Protein AF-0000000071429268 (afdb_homodimer)

Nearest PDB structures (foldseek):
  6vm6-assembly4_D  TM=2.606E-01  e=3.470E-01  Acinetobacter sp. ATCC 27244
  6wam-assembly6_F  TM=2.176E-01  e=3.273E-01  Acinetobacter baumannii
  6yfl-assembly1_AB  TM=3.276E-01  e=3.011E+00  Leviviridae sp.
  6wan-assembly6_F  TM=2.408E-01  e=6.597E-01  Acinetobacter baumannii
  8ieq-assembly1_C  TM=3.508E-01  e=5.093E+00  Homo sapiens

Foldseek 3Di:
DDCPDDDDPQPPVNVVVPPPPPPPPPDPVNDPPQDDQLLVFLQQLLVQQVVQPFDDDSDLVVQLVQQFVDLLDQCRLLLNDPVRSPGHHRTDDDDQPDKTKTWHWDWDWDDDDPDIDTDIDIDIDIGTPVVSSVVSRVSSSVCSNLVNQQVQLVVVLVVCQVPADQQEKEKEKEKDPWDWFWALDDDPCCVVVPLTQTKTKMWIWMGHPVGIAIEIEIESDPQAQQCVVLGVVVVVVVVCVVGDDNHAEYEYEFADDQRHALFQLNLQCQLAVVVVVRHQKYKYFHHRPSPGDFLRVVVVVVLSVVSVVCNNVRGGGRGSVSSQVVCCVPPDRYHYHYGYPVSSVVSVVQDDPDGDGDPPSNQWGMWMYRHHQKIKTFNGADPPPDPDDDDGGDIDIDGTPRPDDPDPPPPPPPPPCDDPPPPDCPPPPPPPPPDPPPSDGPPPDPPVD/DDCPDDDPPQPPVNVVVPPPPPPPDPDPVNDPPQDDQLVVQLQQLLVQQVVQPFDDDSDLVVQLVQQFVDLLDQCRLLLNDPVRSPGHHRTDDDDQPDKTKTWHWDWDWDDDDPDIDTDIDIDIDIGTPVVSSVVSRVSSSVCSNLVNQQVQLVVVLVVCQVPADQQEKEKEKEKDPWDWFWALDDDPCCVVVPLTQTKTKMWIWMGHPVGIAIEIEIESDPQAAQCVVLGVVVVVVVVCVVGDDNHAEYEYEFADDQRHALFQLNLQCQLAVVVVVRHQKYKYFHHRPSPGDFLRVVVVVVLSVVSVVCRNVRGGGRGSVSSQVVCCVPPDRYHYHYGYPVSSVVSVVQDDPDGDGDPPSNQWGMWMYRHHQKIKTFNGADPPPDPDDDDGTDIDIDGTPRPDPPDPPPPPPPPPCDDPPPPDCPPPPPDPPDDPPPSPGPPPDPPPD

Structure (mmCIF, N/CA/C/O backbone):
data_AF-0000000071429268-model_v1
#
loop_
_entity.id
_entity.type
_entity.pdbx_description
1 polymer 'Uncharacterized protein LOC113071286 isoform X2'
#
loop_
_atom_site.group_PDB
_atom_site.id
_atom_site.type_symbol
_atom_site.label_atom_id
_atom_site.label_alt_id
_atom_site.label_comp_id
_atom_site.label_asym_id
_atom_site.label_entity_id
_atom_site.label_seq_id
_atom_site.pdbx_PDB_ins_code
_atom_site.Cartn_x
_atom_site.Cartn_y
_atom_site.Cartn_z
_atom_site.occupancy
_atom_site.B_iso_or_equiv
_atom_site.auth_seq_id
_atom_site.auth_comp_id
_atom_site.auth_asym_id
_atom_site.auth_atom_id
_atom_site.pdbx_PDB_model_num
ATOM 1 N N . MET A 1 1 ? 28.781 -10.734 23.453 1 23.33 1 MET A N 1
ATOM 2 C CA . MET A 1 1 ? 28.422 -11.977 22.781 1 23.33 1 MET A CA 1
ATOM 3 C C . MET A 1 1 ? 28.938 -13.188 23.547 1 23.33 1 MET A C 1
ATOM 5 O O . MET A 1 1 ? 30.094 -13.578 23.391 1 23.33 1 MET A O 1
ATOM 9 N N . GLN A 1 2 ? 28.281 -13.445 24.734 1 25.83 2 GLN A N 1
ATOM 10 C CA . GLN A 1 2 ? 28.828 -14.367 25.734 1 25.83 2 GLN A CA 1
ATOM 11 C C . GLN A 1 2 ? 28.906 -15.789 25.188 1 25.83 2 GLN A C 1
ATOM 13 O O . GLN A 1 2 ? 28.094 -16.188 24.359 1 25.83 2 GLN A O 1
ATOM 18 N N . LYS A 1 3 ? 29.984 -16.5 25.375 1 27.53 3 LYS A N 1
ATOM 19 C CA . LYS A 1 3 ? 30.469 -17.844 25.078 1 27.53 3 LYS A CA 1
ATOM 20 C C . LYS A 1 3 ? 29.453 -18.906 25.516 1 27.53 3 LYS A C 1
ATOM 22 O O . LYS A 1 3 ? 29.406 -19.297 26.672 1 27.53 3 LYS A O 1
ATOM 27 N N . CYS A 1 4 ? 28.125 -18.797 25 1 27.55 4 CYS A N 1
ATOM 28 C CA . CYS A 1 4 ? 27.344 -19.922 25.5 1 27.55 4 CYS A CA 1
ATOM 29 C C . CYS A 1 4 ? 28.031 -21.25 25.172 1 27.55 4 CYS A C 1
ATOM 31 O O . CYS A 1 4 ? 28.297 -21.531 24.016 1 27.55 4 CYS A O 1
ATOM 33 N N . GLU A 1 5 ? 28.531 -21.906 25.984 1 28.11 5 GLU A N 1
ATOM 34 C CA . GLU A 1 5 ? 29.219 -23.203 26.031 1 28.11 5 GLU A CA 1
ATOM 35 C C . GLU A 1 5 ? 28.438 -24.266 25.266 1 28.11 5 GLU A C 1
ATOM 37 O O . GLU A 1 5 ? 28.984 -24.953 24.406 1 28.11 5 GLU A O 1
ATOM 42 N N . LYS A 1 6 ? 27.922 -25.406 25.938 1 29.52 6 LYS A N 1
ATOM 43 C CA . LYS A 1 6 ? 27.609 -26.75 25.453 1 29.52 6 LYS A CA 1
ATOM 44 C C . LYS A 1 6 ? 26.5 -26.719 24.406 1 29.52 6 LYS A C 1
ATOM 46 O O . LYS A 1 6 ? 25.812 -25.703 24.25 1 29.52 6 LYS A O 1
ATOM 51 N N . LYS A 1 7 ? 25.531 -27.938 24.25 1 32.06 7 LYS A N 1
ATOM 52 C CA . LYS A 1 7 ? 24.781 -28.969 23.531 1 32.06 7 LYS A CA 1
ATOM 53 C C . LYS A 1 7 ? 23.406 -28.438 23.125 1 32.06 7 LYS A C 1
ATOM 55 O O . LYS A 1 7 ? 22.656 -29.125 22.422 1 32.06 7 LYS A O 1
ATOM 60 N N . HIS A 1 8 ? 22.578 -27.797 24.078 1 35.06 8 HIS A N 1
ATOM 61 C CA . HIS A 1 8 ? 21.141 -27.875 23.906 1 35.06 8 HIS A CA 1
ATOM 62 C C . HIS A 1 8 ? 20.688 -27.078 22.688 1 35.06 8 HIS A C 1
ATOM 64 O O . HIS A 1 8 ? 21.016 -25.891 22.562 1 35.06 8 HIS A O 1
ATOM 70 N N . GLN A 1 9 ? 20.641 -27.75 21.5 1 39.81 9 GLN A N 1
ATOM 71 C CA . GLN A 1 9 ? 20.109 -27.422 20.188 1 39.81 9 GLN A CA 1
ATOM 72 C C . GLN A 1 9 ? 18.734 -26.75 20.297 1 39.81 9 GLN A C 1
ATOM 74 O O . GLN A 1 9 ? 17.766 -27.391 20.703 1 39.81 9 GLN A O 1
ATOM 79 N N . LEU A 1 10 ? 18.734 -25.594 20.938 1 39.53 10 LEU A N 1
ATOM 80 C CA . LEU A 1 10 ? 17.438 -24.922 21.094 1 39.53 10 LEU A CA 1
ATOM 81 C C . LEU A 1 10 ? 16.75 -24.75 19.75 1 39.53 10 LEU A C 1
ATOM 83 O O . LEU A 1 10 ? 17.375 -24.344 18.766 1 39.53 10 LEU A O 1
ATOM 87 N N . SER A 1 11 ? 15.742 -25.547 19.5 1 40.22 11 SER A N 1
ATOM 88 C CA . SER A 1 11 ? 14.93 -25.438 18.297 1 40.22 11 SER A CA 1
ATOM 89 C C . SER A 1 11 ? 14.484 -24 18.047 1 40.22 11 SER A C 1
ATOM 91 O O . SER A 1 11 ? 14.523 -23.172 18.969 1 40.22 11 SER A O 1
ATOM 93 N N . TYR A 1 12 ? 14.359 -23.641 16.906 1 42.19 12 TYR A N 1
ATOM 94 C CA . TYR A 1 12 ? 13.883 -22.312 16.562 1 42.19 12 TYR A CA 1
ATOM 95 C C . TYR A 1 12 ? 12.672 -21.922 17.422 1 42.19 12 TYR A C 1
ATOM 97 O O . TYR A 1 12 ? 12.578 -20.797 17.906 1 42.19 12 TYR A O 1
ATOM 105 N N . ARG A 1 13 ? 11.859 -22.891 17.734 1 40.28 13 ARG A N 1
ATOM 106 C CA . ARG A 1 13 ? 10.719 -22.672 18.625 1 40.28 13 ARG A CA 1
ATOM 107 C C . ARG A 1 13 ? 11.188 -22.312 20.031 1 40.28 13 ARG A C 1
ATOM 109 O O . ARG A 1 13 ? 10.617 -21.422 20.672 1 40.28 13 ARG A O 1
ATOM 116 N N . GLN A 1 14 ? 12.117 -22.984 20.5 1 44.94 14 GLN A N 1
ATOM 117 C CA . GLN A 1 14 ? 12.633 -22.734 21.844 1 44.94 14 GLN A CA 1
ATOM 118 C C . GLN A 1 14 ? 13.32 -21.375 21.922 1 44.94 14 GLN A C 1
ATOM 120 O O . GLN A 1 14 ? 13.211 -20.672 22.922 1 44.94 14 GLN A O 1
ATOM 125 N N . PHE A 1 15 ? 14.07 -21.078 20.938 1 43.75 15 PHE A N 1
ATOM 126 C CA . PHE A 1 15 ? 14.727 -19.781 20.906 1 43.75 15 PHE A CA 1
ATOM 127 C C . PHE A 1 15 ? 13.703 -18.641 20.984 1 43.75 15 PHE A C 1
ATOM 129 O O . PHE A 1 15 ? 13.875 -17.688 21.75 1 43.75 15 PHE A O 1
ATOM 136 N N . ILE A 1 16 ? 12.633 -18.766 20.266 1 45.81 16 ILE A N 1
ATOM 137 C CA . ILE A 1 16 ? 11.57 -17.766 20.375 1 45.81 16 ILE A CA 1
ATOM 138 C C . ILE A 1 16 ? 11 -17.781 21.797 1 45.81 16 ILE A C 1
ATOM 140 O O . ILE A 1 16 ? 10.672 -16.734 22.344 1 45.81 16 ILE A O 1
ATOM 144 N N . SER A 1 17 ? 10.922 -18.875 22.328 1 43.81 17 SER A N 1
ATOM 145 C CA . SER A 1 17 ? 10.375 -18.969 23.672 1 43.81 17 SER A CA 1
ATOM 146 C C . SER A 1 17 ? 11.297 -18.312 24.703 1 43.81 17 SER A C 1
ATOM 148 O O . SER A 1 17 ? 10.859 -17.922 25.781 1 43.81 17 SER A O 1
ATOM 150 N N . TYR A 1 18 ? 12.602 -18.453 24.547 1 42.97 18 TYR A N 1
ATOM 151 C CA . TYR A 1 18 ? 13.555 -17.891 25.5 1 42.97 18 TYR A CA 1
ATOM 152 C C . TYR A 1 18 ? 13.859 -16.438 25.188 1 42.97 18 TYR A C 1
ATOM 154 O O . TYR A 1 18 ? 14.641 -15.789 25.891 1 42.97 18 TYR A O 1
ATOM 162 N N . LYS A 1 19 ? 13.461 -15.961 24.016 1 41.12 19 LYS A N 1
ATOM 163 C CA . LYS A 1 19 ? 13.648 -14.539 23.75 1 41.12 19 LYS A CA 1
ATOM 164 C C . LYS A 1 19 ? 13.016 -13.688 24.844 1 41.12 19 LYS A C 1
ATOM 166 O O . LYS A 1 19 ? 11.867 -13.914 25.219 1 41.12 19 LYS A O 1
ATOM 171 N N . PRO A 1 20 ? 13.898 -13.039 25.594 1 38.88 20 PRO A N 1
ATOM 172 C CA . PRO A 1 20 ? 13.305 -12.203 26.641 1 38.88 20 PRO A CA 1
ATOM 173 C C . PRO A 1 20 ? 12.133 -11.359 26.141 1 38.88 20 PRO A C 1
ATOM 175 O O . PRO A 1 20 ? 12.102 -10.984 24.969 1 38.88 20 PRO A O 1
ATOM 178 N N . PHE A 1 21 ? 11.047 -11.414 26.875 1 37.78 21 PHE A N 1
ATOM 179 C CA . PHE A 1 21 ? 9.781 -10.758 26.578 1 37.78 21 PHE A CA 1
ATOM 180 C C . PHE A 1 21 ? 10.008 -9.328 26.109 1 37.78 21 PHE A C 1
ATOM 182 O O . PHE A 1 21 ? 9.188 -8.781 25.359 1 37.78 21 PHE A O 1
ATOM 189 N N . TYR A 1 22 ? 11.047 -8.758 26.594 1 38.59 22 TYR A N 1
ATOM 190 C CA . TYR A 1 22 ? 11.289 -7.336 26.344 1 38.59 22 TYR A CA 1
ATOM 191 C C . TYR A 1 22 ? 11.914 -7.109 24.984 1 38.59 22 TYR A C 1
ATOM 193 O O . TYR A 1 22 ? 12.102 -5.969 24.562 1 38.59 22 TYR A O 1
ATOM 201 N N . VAL A 1 23 ? 12.555 -8.023 24.562 1 37.44 23 VAL A N 1
ATOM 202 C CA . VAL A 1 23 ? 13.102 -7.812 23.234 1 37.44 23 VAL A CA 1
ATOM 203 C C . VAL A 1 23 ? 11.969 -7.816 22.203 1 37.44 23 VAL A C 1
ATOM 205 O O . VAL A 1 23 ? 11.336 -8.852 21.969 1 37.44 23 VAL A O 1
ATOM 208 N N . THR A 1 24 ? 11.188 -6.777 22.219 1 42.75 24 THR A N 1
ATOM 209 C CA . THR A 1 24 ? 10.109 -6.555 21.266 1 42.75 24 THR A CA 1
ATOM 210 C C . THR A 1 24 ? 10.664 -6.324 19.859 1 42.75 24 THR A C 1
ATOM 212 O O . THR A 1 24 ? 11.727 -5.719 19.703 1 42.75 24 THR A O 1
ATOM 215 N N . GLU A 1 25 ? 10.484 -7.258 19.062 1 45.06 25 GLU A N 1
ATOM 216 C CA . GLU A 1 25 ? 10.875 -7.051 17.656 1 45.06 25 GLU A CA 1
ATOM 217 C C . GLU A 1 25 ? 10.438 -5.672 17.172 1 45.06 25 GLU A C 1
ATOM 219 O O . GLU A 1 25 ? 9.398 -5.16 17.578 1 45.06 25 GLU A O 1
ATOM 224 N N . ALA A 1 26 ? 11.453 -4.902 16.781 1 48.69 26 ALA A N 1
ATOM 225 C CA . ALA A 1 26 ? 11.125 -3.594 16.219 1 48.69 26 ALA A CA 1
ATOM 226 C C . ALA A 1 26 ? 9.93 -3.688 15.266 1 48.69 26 ALA A C 1
ATOM 228 O O . ALA A 1 26 ? 9.867 -4.582 14.422 1 48.69 26 ALA A O 1
ATOM 229 N N . ARG A 1 27 ? 8.883 -3.188 15.727 1 51.12 27 ARG A N 1
ATOM 230 C CA . ARG A 1 27 ? 7.668 -3.184 14.922 1 51.12 27 ARG A CA 1
ATOM 231 C C . ARG A 1 27 ? 7.727 -2.096 13.852 1 51.12 27 ARG A C 1
ATOM 233 O O . ARG A 1 27 ? 8.359 -1.06 14.047 1 51.12 27 ARG A O 1
ATOM 240 N N . SER A 1 28 ? 7.215 -2.35 12.734 1 53.88 28 SER A N 1
ATOM 241 C CA . SER A 1 28 ? 7.133 -1.377 11.648 1 53.88 28 SER A CA 1
ATOM 242 C C . SER A 1 28 ? 6.555 -0.053 12.141 1 53.88 28 SER A C 1
ATOM 244 O O . SER A 1 28 ? 6.938 1.015 11.656 1 53.88 28 SER A O 1
ATOM 246 N N . SER A 1 29 ? 5.723 -0.209 13.133 1 50.69 29 SER A N 1
ATOM 247 C CA . SER A 1 29 ? 5.066 0.977 13.672 1 50.69 29 SER A CA 1
ATOM 248 C C . SER A 1 29 ? 6.043 1.847 14.453 1 50.69 29 SER A C 1
ATOM 250 O O . SER A 1 29 ? 5.777 3.025 14.695 1 50.69 29 SER A O 1
ATOM 252 N N . ASP A 1 30 ? 7.172 1.316 14.719 1 49.88 30 ASP A N 1
ATOM 253 C CA . ASP A 1 30 ? 8.133 2.047 15.539 1 49.88 30 ASP A CA 1
ATOM 254 C C . ASP A 1 30 ? 9.07 2.879 14.672 1 49.88 30 ASP A C 1
ATOM 256 O O . ASP A 1 30 ? 9.883 3.652 15.188 1 49.88 30 ASP A O 1
ATOM 260 N N . ARG A 1 31 ? 8.922 2.717 13.422 1 54.72 31 ARG A N 1
ATOM 261 C CA . ARG A 1 31 ? 9.758 3.527 12.547 1 54.72 31 ARG A CA 1
ATOM 262 C C . ARG A 1 31 ? 9.328 4.988 12.57 1 54.72 31 ARG A C 1
ATOM 264 O O . ARG A 1 31 ? 8.133 5.293 12.633 1 54.72 31 ARG A O 1
ATOM 271 N N . ASN A 1 32 ? 10.336 5.852 12.797 1 59.69 32 ASN A N 1
ATOM 272 C CA . ASN A 1 32 ? 10.047 7.277 12.656 1 59.69 32 ASN A CA 1
ATOM 273 C C . ASN A 1 32 ? 9.82 7.664 11.203 1 59.69 32 ASN A C 1
ATOM 275 O O . ASN A 1 32 ? 10.781 7.93 10.469 1 59.69 32 ASN A O 1
ATOM 279 N N . THR A 1 33 ? 8.586 7.656 10.703 1 61.09 33 THR A N 1
ATOM 280 C CA . THR A 1 33 ? 8.297 7.812 9.281 1 61.09 33 THR A CA 1
ATOM 281 C C . THR A 1 33 ? 7.789 9.219 8.984 1 61.09 33 THR A C 1
ATOM 283 O O . THR A 1 33 ? 7.355 9.508 7.871 1 61.09 33 THR A O 1
ATOM 286 N N . CYS A 1 34 ? 7.852 10.109 9.898 1 60.25 34 CYS A N 1
ATOM 287 C CA . CYS A 1 34 ? 7.266 11.414 9.617 1 60.25 34 CYS A CA 1
ATOM 288 C C . CYS A 1 34 ? 8.18 12.539 10.086 1 60.25 34 CYS A C 1
ATOM 290 O O . CYS A 1 34 ? 7.711 13.562 10.57 1 60.25 34 CYS A O 1
ATOM 292 N N . ALA A 1 35 ? 9.398 12.227 9.727 1 74.38 35 ALA A N 1
ATOM 293 C CA . ALA A 1 35 ? 10.359 13.242 10.148 1 74.38 35 ALA A CA 1
ATOM 294 C C . ALA A 1 35 ? 10.469 14.359 9.109 1 74.38 35 ALA A C 1
ATOM 296 O O . ALA A 1 35 ? 10.289 14.125 7.914 1 74.38 35 ALA A O 1
ATOM 297 N N . CYS A 1 36 ? 10.578 15.617 9.562 1 87.5 36 CYS A N 1
ATOM 298 C CA . CYS A 1 36 ? 10.914 16.75 8.719 1 87.5 36 CYS A CA 1
ATOM 299 C C . CYS A 1 36 ? 12.32 16.609 8.148 1 87.5 36 CYS A C 1
ATOM 301 O O . CYS A 1 36 ? 13.258 16.281 8.875 1 87.5 36 CYS A O 1
ATOM 303 N N . TRP A 1 37 ? 12.398 16.891 6.879 1 89.56 37 TRP A N 1
ATOM 304 C CA . TRP A 1 37 ? 13.688 16.641 6.238 1 89.56 37 TRP A CA 1
ATOM 305 C C . TRP A 1 37 ? 14.742 17.625 6.75 1 89.56 37 TRP A C 1
ATOM 307 O O . TRP A 1 37 ? 15.922 17.281 6.828 1 89.56 37 TRP A O 1
ATOM 317 N N . GLU A 1 38 ? 14.359 18.797 7.129 1 92.06 38 GLU A N 1
ATOM 318 C CA . GLU A 1 38 ? 15.305 19.781 7.656 1 92.06 38 GLU A CA 1
ATOM 319 C C . GLU A 1 38 ? 15.898 19.297 8.984 1 92.06 38 GLU A C 1
ATOM 321 O O . GLU A 1 38 ? 17.109 19.344 9.172 1 92.06 38 GLU A O 1
ATOM 326 N N . HIS A 1 39 ? 15.109 18.875 9.789 1 92.12 39 HIS A N 1
ATOM 327 C CA . HIS A 1 39 ? 15.57 18.375 11.078 1 92.12 39 HIS A CA 1
ATOM 328 C C . HIS A 1 39 ? 16.375 17.078 10.914 1 92.12 39 HIS A C 1
ATOM 330 O O . HIS A 1 39 ? 17.375 16.891 11.602 1 92.12 39 HIS A O 1
ATOM 336 N N . ALA A 1 40 ? 15.836 16.297 10.031 1 92.12 40 ALA A N 1
ATOM 337 C CA . ALA A 1 40 ? 16.531 15.031 9.797 1 92.12 40 ALA A CA 1
ATOM 338 C C . ALA A 1 40 ? 17.953 15.258 9.297 1 92.12 40 ALA A C 1
ATOM 340 O O . ALA A 1 40 ? 18.891 14.586 9.734 1 92.12 40 ALA A O 1
ATOM 341 N N . ASN A 1 41 ? 18.094 16.188 8.445 1 94.31 41 ASN A N 1
ATOM 342 C CA . ASN A 1 41 ? 19.422 16.469 7.891 1 94.31 41 ASN A CA 1
ATOM 343 C C . ASN A 1 41 ? 20.344 17.047 8.945 1 94.31 41 ASN A C 1
ATOM 345 O O . ASN A 1 41 ? 21.531 16.703 9 1 94.31 41 ASN A O 1
ATOM 349 N N . ILE A 1 42 ? 19.844 17.891 9.734 1 94.06 42 ILE A N 1
ATOM 350 C CA . ILE A 1 42 ? 20.672 18.469 10.789 1 94.06 42 ILE A CA 1
ATOM 351 C C . ILE A 1 42 ? 21.125 17.359 11.742 1 94.06 42 ILE A C 1
ATOM 353 O O . ILE A 1 42 ? 22.281 17.344 12.18 1 94.06 42 ILE A O 1
ATOM 357 N N . SER A 1 43 ? 20.234 16.5 12.039 1 92.81 43 SER A N 1
ATOM 358 C CA . SER A 1 43 ? 20.578 15.383 12.914 1 92.81 43 SER A CA 1
ATOM 359 C C . SER A 1 43 ? 21.656 14.508 12.297 1 92.81 43 SER A C 1
ATOM 361 O O . SER A 1 43 ? 22.625 14.133 12.977 1 92.81 43 SER A O 1
ATOM 363 N N . LEU A 1 44 ? 21.5 14.219 11.062 1 93.81 44 LEU A N 1
ATOM 364 C CA . LEU A 1 44 ? 22.469 13.391 10.367 1 93.81 44 LEU A CA 1
ATOM 365 C C . LEU A 1 44 ? 23.844 14.07 10.328 1 93.81 44 LEU A C 1
ATOM 367 O O . LEU A 1 44 ? 24.859 13.438 10.602 1 93.81 44 LEU A O 1
ATOM 371 N N . LEU A 1 45 ? 23.812 15.289 10.062 1 95.44 45 LEU A N 1
ATOM 372 C CA . LEU A 1 45 ? 25.062 16.047 9.969 1 95.44 45 LEU A CA 1
ATOM 373 C C . LEU A 1 45 ? 25.688 16.234 11.352 1 95.44 45 LEU A C 1
ATOM 375 O O . LEU A 1 45 ? 26.906 16.125 11.5 1 95.44 45 LEU A O 1
ATOM 379 N N . SER A 1 46 ? 24.859 16.516 12.305 1 94.31 46 SER A N 1
ATOM 380 C CA . SER A 1 46 ? 25.359 16.656 13.664 1 94.31 46 SER A CA 1
ATOM 381 C C . SER A 1 46 ? 25.984 15.352 14.164 1 94.31 46 SER A C 1
ATOM 383 O O . SER A 1 46 ? 26.984 15.367 14.883 1 94.31 46 SER A O 1
ATOM 385 N N . ASP A 1 47 ? 25.422 14.289 13.805 1 93.62 47 ASP A N 1
ATOM 386 C CA . ASP A 1 47 ? 25.984 12.984 14.164 1 93.62 47 ASP A CA 1
ATOM 387 C C . ASP A 1 47 ? 27.359 12.781 13.539 1 93.62 47 ASP A C 1
ATOM 389 O O . ASP A 1 47 ? 28.281 12.281 14.195 1 93.62 47 ASP A O 1
ATOM 393 N N . ALA A 1 48 ? 27.438 13.133 12.297 1 94.25 48 ALA A N 1
ATOM 394 C CA . ALA A 1 48 ? 28.703 12.992 11.594 1 94.25 48 ALA A CA 1
ATOM 395 C C . ALA A 1 48 ? 29.781 13.859 12.234 1 94.25 48 ALA A C 1
ATOM 397 O O . ALA A 1 48 ? 30.922 13.422 12.406 1 94.25 48 ALA A O 1
ATOM 398 N N . LEU A 1 49 ? 29.406 15.023 12.633 1 94.12 49 LEU A N 1
ATOM 399 C CA . LEU A 1 49 ? 30.359 15.945 13.258 1 94.12 49 LEU A CA 1
ATOM 400 C C . LEU A 1 49 ? 30.719 15.477 14.664 1 94.12 49 LEU A C 1
ATOM 402 O O . LEU A 1 49 ? 31.891 15.531 15.055 1 94.12 49 LEU A O 1
ATOM 406 N N . SER A 1 50 ? 29.75 15.039 15.344 1 93.31 50 SER A N 1
ATOM 407 C CA . SER A 1 50 ? 29.953 14.594 16.719 1 93.31 50 SER A CA 1
ATOM 408 C C . SER A 1 50 ? 30.844 13.352 16.766 1 93.31 50 SER A C 1
ATOM 410 O O . SER A 1 50 ? 31.688 13.219 17.656 1 93.31 50 SER A O 1
ATOM 412 N N . SER A 1 51 ? 30.609 12.516 15.875 1 90.12 51 SER A N 1
ATOM 413 C CA . SER A 1 51 ? 31.391 11.289 15.828 1 90.12 51 SER A CA 1
ATOM 414 C C . SER A 1 51 ? 32.875 11.586 15.609 1 90.12 51 SER A C 1
ATOM 416 O O . SER A 1 51 ? 33.719 10.781 15.977 1 90.12 51 SER A O 1
ATOM 418 N N . ARG A 1 52 ? 33.156 12.734 15.141 1 90 52 ARG A N 1
ATOM 419 C CA . ARG A 1 52 ? 34.531 13.133 14.867 1 90 52 ARG A CA 1
ATOM 420 C C . ARG A 1 52 ? 35.031 14.133 15.906 1 90 52 ARG A C 1
ATOM 422 O O . ARG A 1 52 ? 36.125 14.688 15.766 1 90 52 ARG A O 1
ATOM 429 N N . GLY A 1 53 ? 34.125 14.414 16.797 1 89.31 53 GLY A N 1
ATOM 430 C CA . GLY A 1 53 ? 34.5 15.297 17.891 1 89.31 53 GLY A CA 1
ATOM 431 C C . GLY A 1 53 ? 34.531 16.766 17.484 1 89.31 53 GLY A C 1
ATOM 432 O O . GLY A 1 53 ? 35.188 17.562 18.125 1 89.31 53 GLY A O 1
ATOM 433 N N . LEU A 1 54 ? 33.906 17.109 16.469 1 92.19 54 LEU A N 1
ATOM 434 C CA . LEU A 1 54 ? 33.969 18.469 15.953 1 92.19 54 LEU A CA 1
ATOM 435 C C . LEU A 1 54 ? 33 19.375 16.688 1 92.19 54 LEU A C 1
ATOM 437 O O . LEU A 1 54 ? 33.156 20.594 16.688 1 92.19 54 LEU A O 1
ATOM 441 N N . ILE A 1 55 ? 31.938 18.766 17.188 1 92.69 55 ILE A N 1
ATOM 442 C CA . ILE A 1 55 ? 30.953 19.531 17.953 1 92.69 55 ILE A CA 1
ATOM 443 C C . ILE A 1 55 ? 30.766 18.922 19.328 1 92.69 55 ILE A C 1
ATOM 445 O O . ILE A 1 55 ? 30.984 17.719 19.516 1 92.69 55 ILE A O 1
ATOM 449 N N . THR A 1 56 ? 30.344 19.781 20.25 1 88.12 56 THR A N 1
ATOM 450 C CA . THR A 1 56 ? 30.234 19.344 21.641 1 88.12 56 THR A CA 1
ATOM 451 C C . THR A 1 56 ? 28.781 19.016 22 1 88.12 56 THR A C 1
ATOM 453 O O . THR A 1 56 ? 28.516 18.438 23.047 1 88.12 56 THR A O 1
ATOM 456 N N . THR A 1 57 ? 27.922 19.469 21.156 1 91.31 57 THR A N 1
ATOM 457 C CA . THR A 1 57 ? 26.516 19.203 21.422 1 91.31 57 THR A CA 1
ATOM 458 C C . THR A 1 57 ? 25.781 18.828 20.141 1 91.31 57 THR A C 1
ATOM 460 O O . THR A 1 57 ? 26.141 19.297 19.062 1 91.31 57 THR A O 1
ATOM 463 N N . LYS A 1 58 ? 24.797 18.031 20.312 1 91.19 58 LYS A N 1
ATOM 464 C CA . LYS A 1 58 ? 23.953 17.641 19.188 1 91.19 58 LYS A CA 1
ATOM 465 C C . LYS A 1 58 ? 22.562 18.266 19.297 1 91.19 58 LYS A C 1
ATOM 467 O O . LYS A 1 58 ? 21.719 18.078 18.422 1 91.19 58 LYS A O 1
ATOM 472 N N . SER A 1 59 ? 22.375 18.969 20.359 1 91.75 59 SER A N 1
ATOM 473 C CA . SER A 1 59 ? 21.078 19.609 20.562 1 91.75 59 SER A CA 1
ATOM 474 C C . SER A 1 59 ? 20.891 20.797 19.625 1 91.75 59 SER A C 1
ATOM 476 O O . SER A 1 59 ? 21.688 21.719 19.609 1 91.75 59 SER A O 1
ATOM 478 N N . LEU A 1 60 ? 19.828 20.75 18.938 1 91.94 60 LEU A N 1
ATOM 479 C CA . LEU A 1 60 ? 19.562 21.812 17.969 1 91.94 60 LEU A CA 1
ATOM 480 C C . LEU A 1 60 ? 19.453 23.172 18.672 1 91.94 60 LEU A C 1
ATOM 482 O O . LEU A 1 60 ? 19.938 24.172 18.156 1 91.94 60 LEU A O 1
ATOM 486 N N . SER A 1 61 ? 18.766 23.172 19.797 1 91.38 61 SER A N 1
ATOM 487 C CA . SER A 1 61 ? 18.609 24.406 20.547 1 91.38 61 SER A CA 1
ATOM 488 C C . SER A 1 61 ? 19.953 25.016 20.922 1 91.38 61 SER A C 1
ATOM 490 O O . SER A 1 61 ? 20.156 26.219 20.797 1 91.38 61 SER A O 1
ATOM 492 N N . ALA A 1 62 ? 20.812 24.125 21.328 1 92.5 62 ALA A N 1
ATOM 493 C CA . ALA A 1 62 ? 22.141 24.578 21.688 1 92.5 62 ALA A CA 1
ATOM 494 C C . ALA A 1 62 ? 22.906 25.078 20.469 1 92.5 62 ALA A C 1
ATOM 496 O O . ALA A 1 62 ? 23.625 26.078 20.547 1 92.5 62 ALA A O 1
ATOM 497 N N . LEU A 1 63 ? 22.781 24.406 19.453 1 94.31 63 LEU A N 1
ATOM 498 C CA . LEU A 1 63 ? 23.469 24.781 18.219 1 94.31 63 LEU A CA 1
ATOM 499 C C . LEU A 1 63 ? 22.969 26.141 17.719 1 94.31 63 LEU A C 1
ATOM 501 O O . LEU A 1 63 ? 23.781 26.984 17.312 1 94.31 63 LEU A O 1
ATOM 505 N N . LEU A 1 64 ? 21.703 26.359 17.766 1 95.25 64 LEU A N 1
ATOM 506 C CA . LEU A 1 64 ? 21.125 27.625 17.312 1 95.25 64 LEU A CA 1
ATOM 507 C C . LEU A 1 64 ? 21.5 28.766 18.25 1 95.25 64 LEU A C 1
ATOM 509 O O . LEU A 1 64 ? 21.719 29.891 17.797 1 95.25 64 LEU A O 1
ATOM 513 N N . SER A 1 65 ? 21.562 28.422 19.484 1 93.69 65 SER A N 1
ATOM 514 C CA . SER A 1 65 ? 21.984 29.438 20.453 1 93.69 65 SER A CA 1
ATOM 515 C C . SER A 1 65 ? 23.422 29.875 20.203 1 93.69 65 SER A C 1
ATOM 517 O O . SER A 1 65 ? 23.812 30.984 20.547 1 93.69 65 SER A O 1
ATOM 519 N N . GLY A 1 66 ? 24.109 29 19.609 1 92.94 66 GLY A N 1
ATOM 520 C CA . GLY A 1 66 ? 25.516 29.297 19.312 1 92.94 66 GLY A CA 1
ATOM 521 C C . GLY A 1 66 ? 25.688 30.25 18.156 1 92.94 66 GLY A C 1
ATOM 522 O O . GLY A 1 66 ? 26.734 30.891 18.016 1 92.94 66 GLY A O 1
ATOM 523 N N . ILE A 1 67 ? 24.641 30.453 17.391 1 95.12 67 ILE A N 1
ATOM 524 C CA . ILE A 1 67 ? 24.828 31.266 16.188 1 95.12 67 ILE A CA 1
ATOM 525 C C . ILE A 1 67 ? 23.875 32.469 16.234 1 95.12 67 ILE A C 1
ATOM 527 O O . ILE A 1 67 ? 23.766 33.219 15.258 1 95.12 67 ILE A O 1
ATOM 531 N N . THR A 1 68 ? 23.141 32.562 17.312 1 95.88 68 THR A N 1
ATOM 532 C CA . THR A 1 68 ? 22.188 33.656 17.438 1 95.88 68 THR A CA 1
ATOM 533 C C . THR A 1 68 ? 22.359 34.375 18.781 1 95.88 68 THR A C 1
ATOM 535 O O . THR A 1 68 ? 22.797 33.75 19.766 1 95.88 68 THR A O 1
ATOM 538 N N . CYS A 1 69 ? 22 35.656 18.719 1 95.06 69 CYS A N 1
ATOM 539 C CA . CYS A 1 69 ? 21.938 36.406 19.969 1 95.06 69 CYS A CA 1
ATOM 540 C C . CYS A 1 69 ? 20.766 35.938 20.828 1 95.06 69 CYS A C 1
ATOM 542 O O . CYS A 1 69 ? 20.875 35.906 22.062 1 95.06 69 CYS A O 1
ATOM 544 N N . ASP A 1 70 ? 19.703 35.719 20.156 1 93.12 70 ASP A N 1
ATOM 545 C CA . ASP A 1 70 ? 18.438 35.344 20.781 1 93.12 70 ASP A CA 1
ATOM 546 C C . ASP A 1 70 ? 17.625 34.438 19.844 1 93.12 70 ASP A C 1
ATOM 548 O O . ASP A 1 70 ? 17.219 34.875 18.766 1 93.12 70 ASP A O 1
ATOM 552 N N . THR A 1 71 ? 17.266 33.25 20.359 1 91.94 71 THR A N 1
ATOM 553 C CA . THR A 1 71 ? 16.578 32.312 19.516 1 91.94 71 THR A CA 1
ATOM 554 C C . THR A 1 71 ? 15.102 32.656 19.359 1 91.94 71 THR A C 1
ATOM 556 O O . THR A 1 71 ? 14.398 32.094 18.531 1 91.94 71 THR A O 1
ATOM 559 N N . GLU A 1 72 ? 14.586 33.594 20.031 1 87.94 72 GLU A N 1
ATOM 560 C CA . GLU A 1 72 ? 13.195 34.031 19.938 1 87.94 72 GLU A CA 1
ATOM 561 C C . GLU A 1 72 ? 13.055 35.25 19.031 1 87.94 72 GLU A C 1
ATOM 563 O O . GLU A 1 72 ? 11.938 35.656 18.688 1 87.94 72 GLU A O 1
ATOM 568 N N . ASN A 1 73 ? 14.25 35.75 18.719 1 89.31 73 ASN A N 1
ATOM 569 C CA . ASN A 1 73 ? 14.25 36.938 17.875 1 89.31 73 ASN A CA 1
ATOM 570 C C . ASN A 1 73 ? 14.18 36.594 16.406 1 89.31 73 ASN A C 1
ATOM 572 O O . ASN A 1 73 ? 14.992 35.812 15.906 1 89.31 73 ASN A O 1
ATOM 576 N N . THR A 1 74 ? 13.289 37.219 15.664 1 86.62 74 THR A N 1
ATOM 577 C CA . THR A 1 74 ? 13.031 36.906 14.258 1 86.62 74 THR A CA 1
ATOM 578 C C . THR A 1 74 ? 14.25 37.281 13.398 1 86.62 74 THR A C 1
ATOM 580 O O . THR A 1 74 ? 14.633 36.5 12.523 1 86.62 74 THR A O 1
ATOM 583 N N . LYS A 1 75 ? 14.805 38.344 13.633 1 89.5 75 LYS A N 1
ATOM 584 C CA . LYS A 1 75 ? 15.953 38.781 12.836 1 89.5 75 LYS A CA 1
ATOM 585 C C . LYS A 1 75 ? 17.141 37.844 13.039 1 89.5 75 LYS A C 1
ATOM 587 O O . LYS A 1 75 ? 17.875 37.531 12.094 1 89.5 75 LYS A O 1
ATOM 592 N N . CYS A 1 76 ? 17.328 37.375 14.305 1 94 76 CYS A N 1
ATOM 593 C CA . CYS A 1 76 ? 18.406 36.438 14.617 1 94 76 CYS A CA 1
ATOM 594 C C . CYS A 1 76 ? 18.203 35.125 13.898 1 94 76 CYS A C 1
ATOM 596 O O . CYS A 1 76 ? 19.109 34.625 13.227 1 94 76 CYS A O 1
ATOM 598 N N . MET A 1 77 ? 16.969 34.719 13.977 1 93.25 77 MET A N 1
ATOM 599 C CA . MET A 1 77 ? 16.672 33.375 13.477 1 93.25 77 MET A CA 1
ATOM 600 C C . MET A 1 77 ? 16.547 33.375 11.953 1 93.25 77 MET A C 1
ATOM 602 O O . MET A 1 77 ? 16.719 32.344 11.312 1 93.25 77 MET A O 1
ATOM 606 N N . GLN A 1 78 ? 16.297 34.5 11.344 1 90.69 78 GLN A N 1
ATOM 607 C CA . GLN A 1 78 ? 16.312 34.625 9.898 1 90.69 78 GLN A CA 1
ATOM 608 C C . GLN A 1 78 ? 17.734 34.938 9.398 1 90.69 78 GLN A C 1
ATOM 610 O O . GLN A 1 78 ? 17.953 35.031 8.188 1 90.69 78 GLN A O 1
ATOM 615 N N . ARG A 1 79 ? 18.562 35.094 10.289 1 93.5 79 ARG A N 1
ATOM 616 C CA . ARG A 1 79 ? 19.984 35.312 10.031 1 93.5 79 ARG A CA 1
ATOM 617 C C . ARG A 1 79 ? 20.234 36.625 9.305 1 93.5 79 ARG A C 1
ATOM 619 O O . ARG A 1 79 ? 21 36.688 8.352 1 93.5 79 ARG A O 1
ATOM 626 N N . VAL A 1 80 ? 19.484 37.625 9.766 1 91.94 80 VAL A N 1
ATOM 627 C CA . VAL A 1 80 ? 19.672 38.969 9.172 1 91.94 80 VAL A CA 1
ATOM 628 C C . VAL A 1 80 ? 20.047 39.969 10.266 1 91.94 80 VAL A C 1
ATOM 630 O O . VAL A 1 80 ? 20.188 41.156 10 1 91.94 80 VAL A O 1
ATOM 633 N N . CYS A 1 81 ? 20.266 39.406 11.477 1 93.5 81 CYS A N 1
ATOM 634 C CA . CYS A 1 81 ? 20.703 40.25 12.586 1 93.5 81 CYS A CA 1
ATOM 635 C C . CYS A 1 81 ? 22.125 40.75 12.352 1 93.5 81 CYS A C 1
ATOM 637 O O . CYS A 1 81 ? 23.016 39.969 12.008 1 93.5 81 CYS A O 1
ATOM 639 N N . THR A 1 82 ? 22.375 41.969 12.484 1 93.12 82 THR A N 1
ATOM 640 C CA . THR A 1 82 ? 23.672 42.594 12.203 1 93.12 82 THR A CA 1
ATOM 641 C C . THR A 1 82 ? 24.734 42.094 13.172 1 93.12 82 THR A C 1
ATOM 643 O O . THR A 1 82 ? 25.922 42.094 12.844 1 93.12 82 THR A O 1
ATOM 646 N N . LYS A 1 83 ? 24.344 41.625 14.281 1 94.12 83 LYS A N 1
ATOM 647 C CA . LYS A 1 83 ? 25.281 41.188 15.312 1 94.12 83 LYS A CA 1
ATOM 648 C C . LYS A 1 83 ? 25.719 39.75 15.094 1 94.12 83 LYS A C 1
ATOM 650 O O . LYS A 1 83 ? 26.906 39.406 15.242 1 94.12 83 LYS A O 1
ATOM 655 N N . CYS A 1 84 ? 24.734 38.938 14.742 1 93.75 84 CYS A N 1
ATOM 656 C CA . CYS A 1 84 ? 25.047 37.5 14.797 1 93.75 84 CYS A CA 1
ATOM 657 C C . CYS A 1 84 ? 24.938 36.875 13.414 1 93.75 84 CYS A C 1
ATOM 659 O O . CYS A 1 84 ? 25.156 35.656 13.266 1 93.75 84 CYS A O 1
ATOM 661 N N . CYS A 1 85 ? 24.531 37.562 12.414 1 91 85 CYS A N 1
ATOM 662 C CA . CYS A 1 85 ? 24.219 37 11.109 1 91 85 CYS A CA 1
ATOM 663 C C . CYS A 1 85 ? 25.406 36.219 10.547 1 91 85 CYS A C 1
ATOM 665 O O . CYS A 1 85 ? 25.25 35.344 9.703 1 91 85 CYS A O 1
ATOM 667 N N . TYR A 1 86 ? 26.609 36.406 10.984 1 90.5 86 TYR A N 1
ATOM 668 C CA . TYR A 1 86 ? 27.781 35.75 10.422 1 90.5 86 TYR A CA 1
ATOM 669 C C . TYR A 1 86 ? 28.391 34.781 11.422 1 90.5 86 TYR A C 1
ATOM 671 O O . TYR A 1 86 ? 29.422 34.156 11.148 1 90.5 86 TYR A O 1
ATOM 679 N N . ASP A 1 87 ? 27.719 34.656 12.5 1 91.44 87 ASP A N 1
ATOM 680 C CA . ASP A 1 87 ? 28.25 33.719 13.5 1 91.44 87 ASP A CA 1
ATOM 681 C C . ASP A 1 87 ? 28.125 32.281 13.031 1 91.44 87 ASP A C 1
ATOM 683 O O . ASP A 1 87 ? 27.141 31.906 12.398 1 91.44 87 ASP A O 1
ATOM 687 N N . GLU A 1 88 ? 29.125 31.594 13.266 1 89.31 88 GLU A N 1
ATOM 688 C CA . GLU A 1 88 ? 29.172 30.172 12.961 1 89.31 88 GLU A CA 1
ATOM 689 C C . GLU A 1 88 ? 29.406 29.344 14.227 1 89.31 88 GLU A C 1
ATOM 691 O O . GLU A 1 88 ? 29.906 29.875 15.227 1 89.31 88 GLU A O 1
ATOM 696 N N . PRO A 1 89 ? 28.906 28.125 14.125 1 87.69 89 PRO A N 1
ATOM 697 C CA . PRO A 1 89 ? 29.141 27.297 15.305 1 87.69 89 PRO A CA 1
ATOM 698 C C . PRO A 1 89 ? 30.625 27.078 15.594 1 87.69 89 PRO A C 1
ATOM 700 O O . PRO A 1 89 ? 31.438 27.031 14.664 1 87.69 89 PRO A O 1
ATOM 703 N N . ASP A 1 90 ? 30.859 26.953 16.906 1 84.06 90 ASP A N 1
ATOM 704 C CA . ASP A 1 90 ? 32.219 26.703 17.328 1 84.06 90 ASP A CA 1
ATOM 705 C C . ASP A 1 90 ? 32.625 25.25 17.094 1 84.06 90 ASP A C 1
ATOM 707 O O . ASP A 1 90 ? 32.062 24.344 17.703 1 84.06 90 ASP A O 1
ATOM 711 N N . LEU A 1 91 ? 33.469 25.172 16.141 1 86.31 91 LEU A N 1
ATOM 712 C CA . LEU A 1 91 ? 33.938 23.828 15.844 1 86.31 91 LEU A CA 1
ATOM 713 C C . LEU A 1 91 ? 35.312 23.578 16.469 1 86.31 91 LEU A C 1
ATOM 715 O O . LEU A 1 91 ? 36.156 24.5 16.531 1 86.31 91 LEU A O 1
ATOM 719 N N . GLN A 1 92 ? 35.469 22.422 16.906 1 85.69 92 GLN A N 1
ATOM 720 C CA . GLN A 1 92 ? 36.719 22.031 17.516 1 85.69 92 GLN A CA 1
ATOM 721 C C . GLN A 1 92 ? 37.812 21.812 16.438 1 85.69 92 GLN A C 1
ATOM 723 O O . GLN A 1 92 ? 37.469 21.656 15.266 1 85.69 92 GLN A O 1
ATOM 728 N N . ASP A 1 93 ? 39 21.797 17.016 1 80.12 93 ASP A N 1
ATOM 729 C CA . ASP A 1 93 ? 40.156 21.594 16.109 1 80.12 93 ASP A CA 1
ATOM 730 C C . ASP A 1 93 ? 40.125 20.203 15.477 1 80.12 93 ASP A C 1
ATOM 732 O O . ASP A 1 93 ? 39.688 19.234 16.125 1 80.12 93 ASP A O 1
ATOM 736 N N . HIS A 1 94 ? 40.344 20.25 14.234 1 77.25 94 HIS A N 1
ATOM 737 C CA . HIS A 1 94 ? 40.312 18.984 13.516 1 77.25 94 HIS A CA 1
ATOM 738 C C . HIS A 1 94 ? 41.438 18.906 12.484 1 77.25 94 HIS A C 1
ATOM 740 O O . HIS A 1 94 ? 42.031 19.938 12.109 1 77.25 94 HIS A O 1
ATOM 746 N N . ASN A 1 95 ? 41.688 17.688 12.18 1 79.12 95 ASN A N 1
ATOM 747 C CA . ASN A 1 95 ? 42.625 17.438 11.102 1 79.12 95 ASN A CA 1
ATOM 748 C C . ASN A 1 95 ? 42 17.703 9.734 1 79.12 95 ASN A C 1
ATOM 750 O O . ASN A 1 95 ? 41.062 17.031 9.328 1 79.12 95 ASN A O 1
ATOM 754 N N . PRO A 1 96 ? 42.5 18.719 9.109 1 74.69 96 PRO A N 1
ATOM 755 C CA . PRO A 1 96 ? 41.938 19.062 7.805 1 74.69 96 PRO A CA 1
ATOM 756 C C . PRO A 1 96 ? 42 17.922 6.797 1 74.69 96 PRO A C 1
ATOM 758 O O . PRO A 1 96 ? 41.25 17.906 5.82 1 74.69 96 PRO A O 1
ATOM 761 N N . ALA A 1 97 ? 42.812 16.969 7.117 1 80.25 97 ALA A N 1
ATOM 762 C CA . ALA A 1 97 ? 43.031 15.875 6.164 1 80.25 97 ALA A CA 1
ATOM 763 C C . ALA A 1 97 ? 42 14.781 6.332 1 80.25 97 ALA A C 1
ATOM 765 O O . ALA A 1 97 ? 41.844 13.906 5.48 1 80.25 97 ALA A O 1
ATOM 766 N N . ASP A 1 98 ? 41.219 14.914 7.332 1 86.94 98 ASP A N 1
ATOM 767 C CA . ASP A 1 98 ? 40.219 13.891 7.582 1 86.94 98 ASP A CA 1
ATOM 768 C C . ASP A 1 98 ? 39.125 13.922 6.52 1 86.94 98 ASP A C 1
ATOM 770 O O . ASP A 1 98 ? 38.719 15 6.082 1 86.94 98 ASP A O 1
ATOM 774 N N . THR A 1 99 ? 38.781 12.742 6.008 1 91.12 99 THR A N 1
ATOM 775 C CA . THR A 1 99 ? 37.719 12.617 5.008 1 91.12 99 THR A CA 1
ATOM 776 C C . THR A 1 99 ? 36.5 11.922 5.594 1 91.12 99 THR A C 1
ATOM 778 O O . THR A 1 99 ? 36.344 10.703 5.453 1 91.12 99 THR A O 1
ATOM 781 N N . PRO A 1 100 ? 35.656 12.711 6.176 1 92.56 100 PRO A N 1
ATOM 782 C CA . PRO A 1 100 ? 34.469 12.117 6.797 1 92.56 100 PRO A CA 1
ATOM 783 C C . PRO A 1 100 ? 33.438 11.672 5.77 1 92.56 100 PRO A C 1
ATOM 785 O O . PRO A 1 100 ? 33.438 12.148 4.633 1 92.56 100 PRO A O 1
ATOM 788 N N . THR A 1 101 ? 32.625 10.656 6.199 1 94.38 101 THR A N 1
ATOM 789 C CA . THR A 1 101 ? 31.422 10.227 5.484 1 94.38 101 THR A CA 1
ATOM 790 C C . THR A 1 101 ? 30.172 10.648 6.242 1 94.38 101 THR A C 1
ATOM 792 O O . THR A 1 101 ? 30.125 10.562 7.469 1 94.38 101 THR A O 1
ATOM 795 N N . TRP A 1 102 ? 29.266 11.25 5.516 1 95.81 102 TRP A N 1
ATOM 796 C CA . TRP A 1 102 ? 28.016 11.609 6.156 1 95.81 102 TRP A CA 1
ATOM 797 C C . TRP A 1 102 ? 26.828 11.32 5.238 1 95.81 102 TRP A C 1
ATOM 799 O O . TRP A 1 102 ? 27.016 11.023 4.055 1 95.81 102 TRP A O 1
ATOM 809 N N . GLU A 1 103 ? 25.641 11.305 5.863 1 94.38 103 GLU A N 1
ATOM 810 C CA . GLU A 1 103 ? 24.406 11.086 5.113 1 94.38 103 GLU A CA 1
ATOM 811 C C . GLU A 1 103 ? 23.516 12.328 5.125 1 94.38 103 GLU A C 1
ATOM 813 O O . GLU A 1 103 ? 23.562 13.117 6.074 1 94.38 103 GLU A O 1
ATOM 818 N N . GLN A 1 104 ? 22.844 12.461 4.059 1 94.19 104 GLN A N 1
ATOM 819 C CA . GLN A 1 104 ? 21.891 13.57 4.004 1 94.19 104 GLN A CA 1
ATOM 820 C C . GLN A 1 104 ? 20.766 13.281 3.006 1 94.19 104 GLN A C 1
ATOM 822 O O . GLN A 1 104 ? 21 12.617 1.991 1 94.19 104 GLN A O 1
ATOM 827 N N . TRP A 1 105 ? 19.609 13.758 3.352 1 93.19 105 TRP A N 1
ATOM 828 C CA . TRP A 1 105 ? 18.484 13.711 2.422 1 93.19 105 TRP A CA 1
ATOM 829 C C . TRP A 1 105 ? 18.609 14.789 1.35 1 93.19 105 TRP A C 1
ATOM 831 O O . TRP A 1 105 ? 18.891 15.953 1.659 1 93.19 105 TRP A O 1
ATOM 841 N N . GLU A 1 106 ? 18.453 14.391 0.13 1 92.19 106 GLU A N 1
ATOM 842 C CA . GLU A 1 106 ? 18.5 15.32 -0.997 1 92.19 106 GLU A CA 1
ATOM 843 C C . GLU A 1 106 ? 17.484 14.93 -2.068 1 92.19 106 GLU A C 1
ATOM 845 O O . GLU A 1 106 ? 17.047 13.773 -2.137 1 92.19 106 GLU A O 1
ATOM 850 N N . LYS A 1 107 ? 17.109 15.945 -2.805 1 89.06 107 LYS A N 1
ATOM 851 C CA . LYS A 1 107 ? 16.234 15.688 -3.953 1 89.06 107 LYS A CA 1
ATOM 852 C C . LYS A 1 107 ? 17.062 15.367 -5.199 1 89.06 107 LYS A C 1
ATOM 854 O O . LYS A 1 107 ? 18.062 16.031 -5.469 1 89.06 107 LYS A O 1
ATOM 859 N N . GLN A 1 108 ? 16.672 14.273 -5.793 1 87.38 108 GLN A N 1
ATOM 860 C CA . GLN A 1 108 ? 17.344 13.875 -7.027 1 87.38 108 GLN A CA 1
ATOM 861 C C . GLN A 1 108 ? 16.359 13.852 -8.195 1 87.38 108 GLN A C 1
ATOM 863 O O . GLN A 1 108 ? 15.211 13.438 -8.039 1 87.38 108 GLN A O 1
ATOM 868 N N . ASP A 1 109 ? 16.906 14.336 -9.281 1 83.88 109 ASP A N 1
ATOM 869 C CA . ASP A 1 109 ? 16.078 14.328 -10.484 1 83.88 109 ASP A CA 1
ATOM 870 C C . ASP A 1 109 ? 16.031 12.938 -11.117 1 83.88 109 ASP A C 1
ATOM 872 O O . ASP A 1 109 ? 17.062 12.289 -11.273 1 83.88 109 ASP A O 1
ATOM 876 N N . VAL A 1 110 ? 14.961 12.438 -11.25 1 77.62 110 VAL A N 1
ATOM 877 C CA . VAL A 1 110 ? 14.766 11.164 -11.938 1 77.62 110 VAL A CA 1
ATOM 878 C C . VAL A 1 110 ? 13.953 11.383 -13.211 1 77.62 110 VAL A C 1
ATOM 880 O O . VAL A 1 110 ? 12.914 12.055 -13.188 1 77.62 110 VAL A O 1
ATOM 883 N N . VAL A 1 111 ? 14.547 10.977 -14.234 1 73.81 111 VAL A N 1
ATOM 884 C CA . VAL A 1 111 ? 13.875 11.133 -15.523 1 73.81 111 VAL A CA 1
ATOM 885 C C . VAL A 1 111 ? 13.211 9.82 -15.922 1 73.81 111 VAL A C 1
ATOM 887 O O . VAL A 1 111 ? 13.867 8.781 -15.984 1 73.81 111 VAL A O 1
ATOM 890 N N . VAL A 1 112 ? 11.984 9.773 -15.922 1 69.19 112 VAL A N 1
ATOM 891 C CA . VAL A 1 112 ? 11.227 8.641 -16.438 1 69.19 112 VAL A CA 1
ATOM 892 C C . VAL A 1 112 ? 10.555 9.023 -17.766 1 69.19 112 VAL A C 1
ATOM 894 O O . VAL A 1 112 ? 9.57 9.766 -17.766 1 69.19 112 VAL A O 1
ATOM 897 N N . GLY A 1 113 ? 11 8.531 -18.828 1 64.75 113 GLY A N 1
ATOM 898 C CA . GLY A 1 113 ? 10.508 8.938 -20.125 1 64.75 113 GLY A CA 1
ATOM 899 C C . GLY A 1 113 ? 10.781 10.398 -20.438 1 64.75 113 GLY A C 1
ATOM 900 O O . GLY A 1 113 ? 11.938 10.828 -20.438 1 64.75 113 GLY A O 1
ATOM 901 N N . GLU A 1 114 ? 9.633 11.164 -20.609 1 73 114 GLU A N 1
ATOM 902 C CA . GLU A 1 114 ? 9.734 12.586 -20.938 1 73 114 GLU A CA 1
ATOM 903 C C . GLU A 1 114 ? 9.508 13.453 -19.703 1 73 114 GLU A C 1
ATOM 905 O O . GLU A 1 114 ? 9.633 14.68 -19.766 1 73 114 GLU A O 1
ATOM 910 N N . ARG A 1 115 ? 9.18 12.781 -18.688 1 72.06 115 ARG A N 1
ATOM 911 C CA . ARG A 1 115 ? 8.883 13.547 -17.484 1 72.06 115 ARG A CA 1
ATOM 912 C C . ARG A 1 115 ? 10.023 13.445 -16.484 1 72.06 115 ARG A C 1
ATOM 914 O O . ARG A 1 115 ? 10.648 12.383 -16.344 1 72.06 115 ARG A O 1
ATOM 921 N N . SER A 1 116 ? 10.328 14.656 -15.844 1 78 116 SER A N 1
ATOM 922 C CA . SER A 1 116 ? 11.328 14.711 -14.789 1 78 116 SER A CA 1
ATOM 923 C C . SER A 1 116 ? 10.688 14.922 -13.422 1 78 116 SER A C 1
ATOM 925 O O . SER A 1 116 ? 9.766 15.727 -13.289 1 78 116 SER A O 1
ATOM 927 N N . TYR A 1 117 ? 10.93 14.055 -12.562 1 78.19 117 TYR A N 1
ATOM 928 C CA . TYR A 1 117 ? 10.438 14.195 -11.195 1 78.19 117 TYR A CA 1
ATOM 929 C C . TYR A 1 117 ? 11.594 14.273 -10.203 1 78.19 117 TYR A C 1
ATOM 931 O O . TYR A 1 117 ? 12.734 13.93 -10.539 1 78.19 117 TYR A O 1
ATOM 939 N N . LYS A 1 118 ? 11.266 14.875 -9.102 1 81.31 118 LYS A N 1
ATOM 940 C CA . LYS A 1 118 ? 12.258 14.938 -8.031 1 81.31 118 LYS A CA 1
ATOM 941 C C . LYS A 1 118 ? 11.938 13.945 -6.922 1 81.31 118 LYS A C 1
ATOM 943 O O . LYS A 1 118 ? 10.812 13.914 -6.41 1 81.31 118 LYS A O 1
ATOM 948 N N . ASN A 1 119 ? 12.938 13.125 -6.73 1 86.12 119 ASN A N 1
ATOM 949 C CA . ASN A 1 119 ? 12.766 12.133 -5.68 1 86.12 119 ASN A CA 1
ATOM 950 C C . ASN A 1 119 ? 13.719 12.375 -4.516 1 86.12 119 ASN A C 1
ATOM 952 O O . ASN A 1 119 ? 14.859 12.812 -4.715 1 86.12 119 ASN A O 1
ATOM 956 N N . TRP A 1 120 ? 13.219 12.211 -3.303 1 89.38 120 TRP A N 1
ATOM 957 C CA . TRP A 1 120 ? 14.062 12.289 -2.113 1 89.38 120 TRP A CA 1
ATOM 958 C C . TRP A 1 120 ? 14.914 11.031 -1.965 1 89.38 120 TRP A C 1
ATOM 960 O O . TRP A 1 120 ? 14.414 9.914 -2.111 1 89.38 120 TRP A O 1
ATOM 970 N N . VAL A 1 121 ? 16.141 11.227 -1.801 1 91 121 VAL A N 1
ATOM 971 C CA . VAL A 1 121 ? 17.078 10.117 -1.587 1 91 121 VAL A CA 1
ATOM 972 C C . VAL A 1 121 ? 18 10.438 -0.417 1 91 121 VAL A C 1
ATOM 974 O O . VAL A 1 121 ? 18.453 11.578 -0.269 1 91 121 VAL A O 1
ATOM 977 N N . LYS A 1 122 ? 18.203 9.484 0.407 1 92.25 122 LYS A N 1
ATOM 978 C CA . LYS A 1 122 ? 19.234 9.609 1.427 1 92.25 122 LYS A CA 1
ATOM 979 C C . LYS A 1 122 ? 20.609 9.25 0.859 1 92.25 122 LYS A C 1
ATOM 981 O O . LYS A 1 122 ? 20.906 8.078 0.626 1 92.25 122 LYS A O 1
ATOM 986 N N . LYS A 1 123 ? 21.453 10.211 0.71 1 93.12 123 LYS A N 1
ATOM 987 C CA . LYS A 1 123 ? 22.719 10 0.028 1 93.12 123 LYS A CA 1
ATOM 988 C C . LYS A 1 123 ? 23.875 9.945 1.024 1 93.12 123 LYS A C 1
ATOM 990 O O . LYS A 1 123 ? 23.906 10.711 1.991 1 93.12 123 LYS A O 1
ATOM 995 N N . LYS A 1 124 ? 24.719 9.055 0.693 1 93.06 124 LYS A N 1
ATOM 996 C CA . LYS A 1 124 ? 26 9.008 1.409 1 93.06 124 LYS A CA 1
ATOM 997 C C . LYS A 1 124 ? 27.062 9.812 0.681 1 93.06 124 LYS A C 1
ATOM 999 O O . LYS A 1 124 ? 27.312 9.602 -0.51 1 93.06 124 LYS A O 1
ATOM 1004 N N . LYS A 1 125 ? 27.609 10.711 1.384 1 95.12 125 LYS A N 1
ATOM 1005 C CA . LYS A 1 125 ? 28.641 11.578 0.801 1 95.12 125 LYS A CA 1
ATOM 1006 C C . LYS A 1 125 ? 29.953 11.453 1.546 1 95.12 125 LYS A C 1
ATOM 1008 O O . LYS A 1 125 ? 29.984 11.141 2.738 1 95.12 125 LYS A O 1
ATOM 1013 N N . ARG A 1 126 ? 31 11.555 0.79 1 94.94 126 ARG A N 1
ATOM 1014 C CA . ARG A 1 126 ? 32.344 11.602 1.336 1 94.94 126 ARG A CA 1
ATOM 1015 C C . ARG A 1 126 ? 33.062 12.875 0.912 1 94.94 126 ARG A C 1
ATOM 1017 O O . ARG A 1 126 ? 32.938 13.312 -0.236 1 94.94 126 ARG A O 1
ATOM 1024 N N . GLY A 1 127 ? 33.656 13.508 1.876 1 93.88 127 GLY A N 1
ATOM 1025 C CA . GLY A 1 127 ? 34.344 14.75 1.574 1 93.88 127 GLY A CA 1
ATOM 1026 C C . GLY A 1 127 ? 35.281 15.211 2.688 1 93.88 127 GLY A C 1
ATOM 1027 O O . GLY A 1 127 ? 35.625 14.422 3.57 1 93.88 127 GLY A O 1
ATOM 1028 N N . THR A 1 128 ? 35.688 16.484 2.566 1 92.81 128 THR A N 1
ATOM 1029 C CA . THR A 1 128 ? 36.594 17.062 3.572 1 92.81 128 THR A CA 1
ATOM 1030 C C . THR A 1 128 ? 35.781 17.594 4.758 1 92.81 128 THR A C 1
ATOM 1032 O O . THR A 1 128 ? 34.562 17.75 4.672 1 92.81 128 THR A O 1
ATOM 1035 N N . VAL A 1 129 ? 36.531 17.812 5.777 1 91.88 129 VAL A N 1
ATOM 1036 C CA . VAL A 1 129 ? 35.906 18.391 6.957 1 91.88 129 VAL A CA 1
ATOM 1037 C C . VAL A 1 129 ? 35.344 19.766 6.617 1 91.88 129 VAL A C 1
ATOM 1039 O O . VAL A 1 129 ? 34.281 20.156 7.113 1 91.88 129 VAL A O 1
ATOM 1042 N N . GLY A 1 130 ? 36.062 20.453 5.75 1 90.81 130 GLY A N 1
ATOM 1043 C CA . GLY A 1 130 ? 35.594 21.75 5.301 1 90.81 130 GLY A CA 1
ATOM 1044 C C . GLY A 1 130 ? 34.25 21.672 4.57 1 90.81 130 GLY A C 1
ATOM 1045 O O . GLY A 1 130 ? 33.375 22.516 4.77 1 90.81 130 GLY A O 1
ATOM 1046 N N . GLU A 1 131 ? 34.125 20.672 3.797 1 93.44 131 GLU A N 1
ATOM 1047 C CA . GLU A 1 131 ? 32.875 20.484 3.062 1 93.44 131 GLU A CA 1
ATOM 1048 C C . GLU A 1 131 ? 31.734 20.109 4.004 1 93.44 131 GLU A C 1
ATOM 1050 O O . GLU A 1 131 ? 30.641 20.656 3.895 1 93.44 131 GLU A O 1
ATOM 1055 N N . LEU A 1 132 ? 32.031 19.203 4.879 1 94.62 132 LEU A N 1
ATOM 1056 C CA . LEU A 1 132 ? 31.031 18.781 5.852 1 94.62 132 LEU A CA 1
ATOM 1057 C C . LEU A 1 132 ? 30.562 19.953 6.711 1 94.62 132 LEU A C 1
ATOM 1059 O O . LEU A 1 132 ? 29.375 20.156 6.906 1 94.62 132 LEU A O 1
ATOM 1063 N N . THR A 1 133 ? 31.453 20.734 7.168 1 92.75 133 THR A N 1
ATOM 1064 C CA . THR A 1 133 ? 31.141 21.891 8 1 92.75 133 THR A CA 1
ATOM 1065 C C . THR A 1 133 ? 30.391 22.938 7.199 1 92.75 133 THR A C 1
ATOM 1067 O O . THR A 1 133 ? 29.5 23.625 7.73 1 92.75 133 THR A O 1
ATOM 1070 N N . GLY A 1 134 ? 30.797 23.062 5.969 1 93 134 GLY A N 1
ATOM 1071 C CA . GLY A 1 134 ? 30.094 24 5.105 1 93 134 GLY A CA 1
ATOM 1072 C C . GLY A 1 134 ? 28.625 23.641 4.918 1 93 134 GLY A C 1
ATOM 1073 O O . GLY A 1 134 ? 27.75 24.516 5.039 1 93 134 GLY A O 1
ATOM 1074 N N . VAL A 1 135 ? 28.391 22.422 4.672 1 95 135 VAL A N 1
ATOM 1075 C CA . VAL A 1 135 ? 27.016 21.969 4.48 1 95 135 VAL A CA 1
ATOM 1076 C C . VAL A 1 135 ? 26.25 22.094 5.789 1 95 135 VAL A C 1
ATOM 1078 O O . VAL A 1 135 ? 25.078 22.5 5.789 1 95 135 VAL A O 1
ATOM 1081 N N . PHE A 1 136 ? 26.891 21.781 6.832 1 95.31 136 PHE A N 1
ATOM 1082 C CA . PHE A 1 136 ? 26.281 21.875 8.148 1 95.31 136 PHE A CA 1
ATOM 1083 C C . PHE A 1 136 ? 25.875 23.312 8.453 1 95.31 136 PHE A C 1
ATOM 1085 O O . PHE A 1 136 ? 24.75 23.562 8.875 1 95.31 136 PHE A O 1
ATOM 1092 N N . ASN A 1 137 ? 26.719 24.141 8.164 1 94.19 137 ASN A N 1
ATOM 1093 C CA . ASN A 1 137 ? 26.453 25.547 8.438 1 94.19 137 ASN A CA 1
ATOM 1094 C C . ASN A 1 137 ? 25.312 26.078 7.578 1 94.19 137 ASN A C 1
ATOM 1096 O O . ASN A 1 137 ? 24.469 26.844 8.055 1 94.19 137 ASN A O 1
ATOM 1100 N N . GLN A 1 138 ? 25.375 25.672 6.434 1 94.12 138 GLN A N 1
ATOM 1101 C CA . GLN A 1 138 ? 24.297 26.078 5.527 1 94.12 138 GLN A CA 1
ATOM 1102 C C . GLN A 1 138 ? 22.938 25.594 6.02 1 94.12 138 GLN A C 1
ATOM 1104 O O . GLN A 1 138 ? 21.969 26.359 6.047 1 94.12 138 GLN A O 1
ATOM 1109 N N . ARG A 1 139 ? 22.891 24.406 6.426 1 94.94 139 ARG A N 1
ATOM 1110 C CA . ARG A 1 139 ? 21.641 23.812 6.891 1 94.94 139 ARG A CA 1
ATOM 1111 C C . ARG A 1 139 ? 21.219 24.391 8.234 1 94.94 139 ARG A C 1
ATOM 1113 O O . ARG A 1 139 ? 20.031 24.562 8.508 1 94.94 139 ARG A O 1
ATOM 1120 N N . LEU A 1 140 ? 22.156 24.609 9.031 1 94.38 140 LEU A N 1
ATOM 1121 C CA . LEU A 1 140 ? 21.875 25.203 10.336 1 94.38 140 LEU A CA 1
ATOM 1122 C C . LEU A 1 140 ? 21.266 26.594 10.18 1 94.38 140 LEU A C 1
ATOM 1124 O O . LEU A 1 140 ? 20.328 26.953 10.898 1 94.38 140 LEU A O 1
ATOM 1128 N N . ASN A 1 141 ? 21.766 27.312 9.25 1 93.81 141 ASN A N 1
ATOM 1129 C CA . ASN A 1 141 ? 21.219 28.625 8.961 1 93.81 141 ASN A CA 1
ATOM 1130 C C . ASN A 1 141 ? 19.781 28.531 8.43 1 93.81 141 ASN A C 1
ATOM 1132 O O . ASN A 1 141 ? 18.906 29.297 8.836 1 93.81 141 ASN A O 1
ATOM 1136 N N . ALA A 1 142 ? 19.625 27.609 7.637 1 91.81 142 ALA A N 1
ATOM 1137 C CA . ALA A 1 142 ? 18.312 27.438 7.008 1 91.81 142 ALA A CA 1
ATOM 1138 C C . ALA A 1 142 ? 17.266 26.984 8.023 1 91.81 142 ALA A C 1
ATOM 1140 O O . ALA A 1 142 ? 16.125 27.438 7.988 1 91.81 142 ALA A O 1
ATOM 1141 N N . ILE A 1 143 ? 17.672 26.094 8.93 1 94.69 143 ILE A N 1
ATOM 1142 C CA . ILE A 1 143 ? 16.703 25.5 9.844 1 94.69 143 ILE A CA 1
ATOM 1143 C C . ILE A 1 143 ? 16.312 26.516 10.922 1 94.69 143 ILE A C 1
ATOM 1145 O O . ILE A 1 143 ? 15.305 26.344 11.609 1 94.69 143 ILE A O 1
ATOM 1149 N N . ALA A 1 144 ? 17.109 27.516 11.078 1 94.25 144 ALA A N 1
ATOM 1150 C CA . ALA A 1 144 ? 16.828 28.516 12.109 1 94.25 144 ALA A CA 1
ATOM 1151 C C . ALA A 1 144 ? 15.469 29.156 11.898 1 94.25 144 ALA A C 1
ATOM 1153 O O . ALA A 1 144 ? 14.648 29.188 12.82 1 94.25 144 ALA A O 1
ATOM 1154 N N . SER A 1 145 ? 15.242 29.609 10.703 1 91.06 145 SER A N 1
ATOM 1155 C CA . SER A 1 145 ? 13.945 30.219 10.406 1 91.06 145 SER A CA 1
ATOM 1156 C C . SER A 1 145 ? 12.812 29.203 10.531 1 91.06 145 SER A C 1
ATOM 1158 O O . SER A 1 145 ? 11.742 29.531 11.039 1 91.06 145 SER A O 1
ATOM 1160 N N . HIS A 1 146 ? 13.07 28.062 10.086 1 91.56 146 HIS A N 1
ATOM 1161 C CA . HIS A 1 146 ? 12.086 26.984 10.164 1 91.56 146 HIS A CA 1
ATOM 1162 C C . HIS A 1 146 ? 11.711 26.688 11.609 1 91.56 146 HIS A C 1
ATOM 1164 O O . HIS A 1 146 ? 10.523 26.531 11.922 1 91.56 146 HIS A O 1
ATOM 1170 N N . GLN A 1 147 ? 12.672 26.625 12.422 1 91.5 147 GLN A N 1
ATOM 1171 C CA . GLN A 1 147 ? 12.469 26.344 13.836 1 91.5 147 GLN A CA 1
ATOM 1172 C C . GLN A 1 147 ? 11.664 27.469 14.5 1 91.5 147 GLN A C 1
ATOM 1174 O O . GLN A 1 147 ? 10.75 27.203 15.281 1 91.5 147 GLN A O 1
ATOM 1179 N N . LEU A 1 148 ? 12.023 28.625 14.203 1 90.88 148 LEU A N 1
ATOM 1180 C CA . LEU A 1 148 ? 11.297 29.766 14.75 1 90.88 148 LEU A CA 1
ATOM 1181 C C . LEU A 1 148 ? 9.828 29.734 14.336 1 90.88 148 LEU A C 1
ATOM 1183 O O . LEU A 1 148 ? 8.938 29.891 15.172 1 90.88 148 LEU A O 1
ATOM 1187 N N . ASN A 1 149 ? 9.641 29.547 13.031 1 89 149 ASN A N 1
ATOM 1188 C CA . ASN A 1 149 ? 8.281 29.5 12.516 1 89 149 ASN A CA 1
ATOM 1189 C C . ASN A 1 149 ? 7.465 28.391 13.195 1 89 149 ASN A C 1
ATOM 1191 O O . ASN A 1 149 ? 6.305 28.609 13.555 1 89 149 ASN A O 1
ATOM 1195 N N . TRP A 1 150 ? 8.062 27.297 13.328 1 89.88 150 TRP A N 1
ATOM 1196 C CA . TRP A 1 150 ? 7.387 26.156 13.938 1 89.88 150 TRP A CA 1
ATOM 1197 C C . TRP A 1 150 ? 6.965 26.469 15.367 1 89.88 150 TRP A C 1
ATOM 1199 O O . TRP A 1 150 ? 5.789 26.344 15.719 1 89.88 150 TRP A O 1
ATOM 1209 N N . LEU A 1 151 ? 7.875 26.906 16.141 1 89.19 151 LEU A N 1
ATOM 1210 C CA . LEU A 1 151 ? 7.594 27.188 17.547 1 89.19 151 LEU A CA 1
ATOM 1211 C C . LEU A 1 151 ? 6.59 28.328 17.688 1 89.19 151 LEU A C 1
ATOM 1213 O O . LEU A 1 151 ? 5.711 28.297 18.547 1 89.19 151 LEU A O 1
ATOM 1217 N N . HIS A 1 152 ? 6.773 29.281 16.828 1 89.12 152 HIS A N 1
ATOM 1218 C CA . HIS A 1 152 ? 5.844 30.406 16.828 1 89.12 152 HIS A CA 1
ATOM 1219 C C . HIS A 1 152 ? 4.422 29.938 16.516 1 89.12 152 HIS A C 1
ATOM 1221 O O . HIS A 1 152 ? 3.479 30.328 17.219 1 89.12 152 HIS A O 1
ATOM 1227 N N . GLN A 1 153 ? 4.293 29.188 15.539 1 90.38 153 GLN A N 1
ATOM 1228 C CA . GLN A 1 153 ? 2.969 28.719 15.141 1 90.38 153 GLN A CA 1
ATOM 1229 C C . GLN A 1 153 ? 2.35 27.828 16.219 1 90.38 153 GLN A C 1
ATOM 1231 O O . GLN A 1 153 ? 1.141 27.891 16.453 1 90.38 153 GLN A O 1
ATOM 1236 N N . VAL A 1 154 ? 3.123 27.047 16.828 1 89.5 154 VAL A N 1
ATOM 1237 C CA . VAL A 1 154 ? 2.631 26.203 17.922 1 89.5 154 VAL A CA 1
ATOM 1238 C C . VAL A 1 154 ? 2.094 27.078 19.047 1 89.5 154 VAL A C 1
ATOM 1240 O O . VAL A 1 154 ? 1.021 26.812 19.594 1 89.5 154 VAL A O 1
ATOM 1243 N N . LYS A 1 155 ? 2.848 28.047 19.359 1 88.06 155 LYS A N 1
ATOM 1244 C CA . LYS A 1 155 ? 2.422 28.984 20.406 1 88.06 155 LYS A CA 1
ATOM 1245 C C . LYS A 1 155 ? 1.129 29.688 20.016 1 88.06 155 LYS A C 1
ATOM 1247 O O . LYS A 1 155 ? 0.248 29.891 20.844 1 88.06 155 LYS A O 1
ATOM 1252 N N . GLN A 1 156 ? 1.093 30.047 18.797 1 89.06 156 GLN A N 1
ATOM 1253 C CA . GLN A 1 156 ? -0.101 30.719 18.312 1 89.06 156 GLN A CA 1
ATOM 1254 C C . GLN A 1 156 ? -1.321 29.812 18.375 1 89.06 156 GLN A C 1
ATOM 1256 O O . GLN A 1 156 ? -2.41 30.25 18.75 1 89.06 156 GLN A O 1
ATOM 1261 N N . PHE A 1 157 ? -1.175 28.594 17.969 1 91.5 157 PHE A N 1
ATOM 1262 C CA . PHE A 1 157 ? -2.264 27.625 18.047 1 91.5 157 PHE A CA 1
ATOM 1263 C C . PHE A 1 157 ? -2.768 27.484 19.484 1 91.5 157 PHE A C 1
ATOM 1265 O O . PHE A 1 157 ? -3.975 27.516 19.734 1 91.5 157 PHE A O 1
ATOM 1272 N N . ARG A 1 158 ? -1.871 27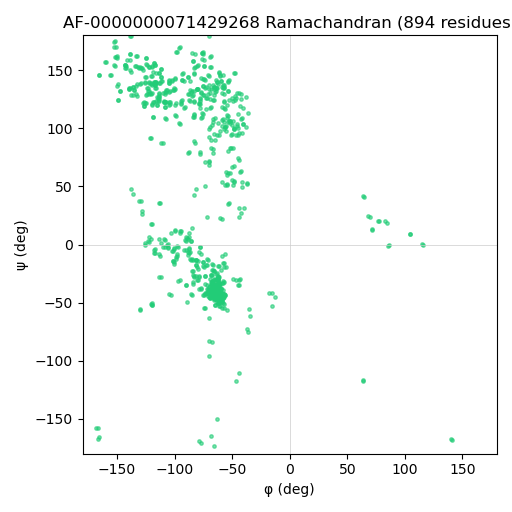.422 20.375 1 90.56 158 ARG A N 1
ATOM 1273 C CA . ARG A 1 158 ? -2.227 27.312 21.781 1 90.56 158 ARG A CA 1
ATOM 1274 C C . ARG A 1 158 ? -2.951 28.562 22.266 1 90.56 158 ARG A C 1
ATOM 1276 O O . ARG A 1 158 ? -3.957 28.469 22.984 1 90.56 158 ARG A O 1
ATOM 1283 N N . HIS A 1 159 ? -2.396 29.672 21.875 1 90.75 159 HIS A N 1
ATOM 1284 C CA . HIS A 1 159 ? -2.973 30.953 22.281 1 90.75 159 HIS A CA 1
ATOM 1285 C C . HIS A 1 159 ? -4.418 31.078 21.812 1 90.75 159 HIS A C 1
ATOM 1287 O O . HIS A 1 159 ? -5.289 31.484 22.578 1 90.75 159 HIS A O 1
ATOM 1293 N N . ILE A 1 160 ? -4.652 30.703 20.594 1 92 160 ILE A N 1
ATOM 1294 C CA . ILE A 1 160 ? -5.992 30.812 20.031 1 92 160 ILE A CA 1
ATOM 1295 C C . ILE A 1 160 ? -6.949 29.891 20.797 1 92 160 ILE A C 1
ATOM 1297 O O . ILE A 1 160 ? -8.07 30.297 21.109 1 92 160 ILE A O 1
ATOM 1301 N N . LYS A 1 161 ? -6.535 28.781 21.156 1 91.25 161 LYS A N 1
ATOM 1302 C CA . LYS A 1 161 ? -7.363 27.797 21.859 1 91.25 161 LYS A CA 1
ATOM 1303 C C . LYS A 1 161 ? -7.629 28.234 23.297 1 91.25 161 LYS A C 1
ATOM 1305 O O . LYS A 1 161 ? -8.727 28.016 23.812 1 91.25 161 LYS A O 1
ATOM 1310 N N . GLU A 1 162 ? -6.672 28.859 23.844 1 91.12 162 GLU A N 1
ATOM 1311 C CA . GLU A 1 162 ? -6.766 29.203 25.266 1 91.12 162 GLU A CA 1
ATOM 1312 C C . GLU A 1 162 ? -7.523 30.516 25.453 1 91.12 162 GLU A C 1
ATOM 1314 O O . GLU A 1 162 ? -8.016 30.797 26.562 1 91.12 162 GLU A O 1
ATOM 1319 N N . ASN A 1 163 ? -7.574 31.344 24.453 1 93.12 163 ASN A N 1
ATOM 1320 C CA . ASN A 1 163 ? -8.211 32.656 24.578 1 93.12 163 ASN A CA 1
ATOM 1321 C C . ASN A 1 163 ? -9.469 32.75 23.719 1 93.12 163 ASN A C 1
ATOM 1323 O O . ASN A 1 163 ? -9.742 33.781 23.125 1 93.12 163 ASN A O 1
ATOM 1327 N N . ILE A 1 164 ? -10.117 31.672 23.656 1 93.38 164 ILE A N 1
ATOM 1328 C CA . ILE A 1 164 ? -11.328 31.625 22.844 1 93.38 164 ILE A CA 1
ATOM 1329 C C . ILE A 1 164 ? -12.453 32.406 23.531 1 93.38 164 ILE A C 1
ATOM 1331 O O . ILE A 1 164 ? -12.641 32.281 24.734 1 93.38 164 ILE A O 1
ATOM 1335 N N . HIS A 1 165 ? -13.094 33.156 22.766 1 94.25 165 HIS A N 1
ATOM 1336 C CA . HIS A 1 165 ? -14.242 33.906 23.281 1 94.25 165 HIS A CA 1
ATOM 1337 C C . HIS A 1 165 ? -15.547 33.156 23 1 94.25 165 HIS A C 1
ATOM 1339 O O . HIS A 1 165 ? -15.57 32.219 22.188 1 94.25 165 HIS A O 1
ATOM 1345 N N . ALA A 1 166 ? -16.656 33.656 23.625 1 93.5 166 ALA A N 1
ATOM 1346 C CA . ALA A 1 166 ? -17.938 32.938 23.594 1 93.5 166 ALA A CA 1
ATOM 1347 C C . ALA A 1 166 ? -18.516 32.938 22.172 1 93.5 166 ALA A C 1
ATOM 1349 O O . ALA A 1 166 ? -19.234 32 21.812 1 93.5 166 ALA A O 1
ATOM 1350 N N . ASN A 1 167 ? -18.172 33.906 21.406 1 95 167 ASN A N 1
ATOM 1351 C CA . ASN A 1 167 ? -18.719 34.031 20.062 1 95 167 ASN A CA 1
ATOM 1352 C C . ASN A 1 167 ? -17.781 33.406 19.016 1 95 167 ASN A C 1
ATOM 1354 O O . ASN A 1 167 ? -17.953 33.625 17.828 1 95 167 ASN A O 1
ATOM 1358 N N . GLU A 1 168 ? -16.781 32.656 19.547 1 96 168 GLU A N 1
ATOM 1359 C CA . GLU A 1 168 ? -15.758 32.156 18.625 1 96 168 GLU A CA 1
ATOM 1360 C C . GLU A 1 168 ? -15.734 30.641 18.609 1 96 168 GLU A C 1
ATOM 1362 O O . GLU A 1 168 ? -16.078 30 19.594 1 96 168 GLU A O 1
ATOM 1367 N N . MET A 1 169 ? -15.383 30.141 17.406 1 96.5 169 MET A N 1
ATOM 1368 C CA . MET A 1 169 ? -15.117 28.719 17.203 1 96.5 169 MET A CA 1
ATOM 1369 C C . MET A 1 169 ? -13.703 28.5 16.656 1 96.5 169 MET A C 1
ATOM 1371 O O . MET A 1 169 ? -13.281 29.203 15.734 1 96.5 169 MET A O 1
ATOM 1375 N N . VAL A 1 170 ? -12.984 27.594 17.312 1 97.62 170 VAL A N 1
ATOM 1376 C CA . VAL A 1 170 ? -11.695 27.156 16.781 1 97.62 170 VAL A CA 1
ATOM 1377 C C . VAL A 1 170 ? -11.812 25.734 16.234 1 97.62 170 VAL A C 1
ATOM 1379 O O . VAL A 1 170 ? -12.234 24.812 16.938 1 97.62 170 VAL A O 1
ATOM 1382 N N . LEU A 1 171 ? -11.492 25.594 15 1 98.19 171 LEU A N 1
ATOM 1383 C CA . LEU A 1 171 ? -11.594 24.297 14.336 1 98.19 171 LEU A CA 1
ATOM 1384 C C . LEU A 1 171 ? -10.234 23.828 13.844 1 98.19 171 LEU A C 1
ATOM 1386 O O . LEU A 1 171 ? -9.664 24.422 12.914 1 98.19 171 LEU A O 1
ATOM 1390 N N . HIS A 1 172 ? -9.711 22.812 14.469 1 97.88 172 HIS A N 1
ATOM 1391 C CA . HIS A 1 172 ? -8.469 22.172 14.047 1 97.88 172 HIS A CA 1
ATOM 1392 C C . HIS A 1 172 ? -8.742 20.969 13.156 1 97.88 172 HIS A C 1
ATOM 1394 O O . HIS A 1 172 ? -9.359 20 13.594 1 97.88 172 HIS A O 1
ATOM 1400 N N . ILE A 1 173 ? -8.203 21.031 11.938 1 96.94 173 ILE A N 1
ATOM 1401 C CA . ILE A 1 173 ? -8.641 20.016 10.992 1 96.94 173 ILE A CA 1
ATOM 1402 C C . ILE A 1 173 ? -7.43 19.406 10.289 1 96.94 173 ILE A C 1
ATOM 1404 O O . ILE A 1 173 ? -6.336 19.984 10.312 1 96.94 173 ILE A O 1
ATOM 1408 N N . ASP A 1 174 ? -7.668 18.234 9.688 1 94.5 174 ASP A N 1
ATOM 1409 C CA . ASP A 1 174 ? -6.664 17.531 8.891 1 94.5 174 ASP A CA 1
ATOM 1410 C C . ASP A 1 174 ? -7.305 16.422 8.055 1 94.5 174 ASP A C 1
ATOM 1412 O O . ASP A 1 174 ? -8.281 15.797 8.484 1 94.5 174 ASP A O 1
ATOM 1416 N N . PHE A 1 175 ? -6.734 16.234 6.895 1 94 175 PHE A N 1
ATOM 1417 C CA . PHE A 1 175 ? -7.109 15.031 6.148 1 94 175 PHE A CA 1
ATOM 1418 C C . PHE A 1 175 ? -6.309 13.828 6.625 1 94 175 PHE A C 1
ATOM 1420 O O . PHE A 1 175 ? -5.074 13.844 6.609 1 94 175 PHE A O 1
ATOM 1427 N N . SER A 1 176 ? -7.035 12.844 7.027 1 91.75 176 SER A N 1
ATOM 1428 C CA . SER A 1 176 ? -6.383 11.586 7.363 1 91.75 176 SER A CA 1
ATOM 1429 C C . SER A 1 176 ? -6.078 10.766 6.113 1 91.75 176 SER A C 1
ATOM 1431 O O . SER A 1 176 ? -6.703 10.969 5.07 1 91.75 176 SER A O 1
ATOM 1433 N N . GLU A 1 177 ? -5.047 9.922 6.223 1 88.81 177 GLU A N 1
ATOM 1434 C CA . GLU A 1 177 ? -4.84 8.984 5.125 1 88.81 177 GLU A CA 1
ATOM 1435 C C . GLU A 1 177 ? -6.113 8.203 4.816 1 88.81 177 GLU A C 1
ATOM 1437 O O . GLU A 1 177 ? -6.836 7.793 5.73 1 88.81 177 GLU A O 1
ATOM 1442 N N . ASN A 1 178 ? -6.297 8.008 3.58 1 93 178 ASN A N 1
ATOM 1443 C CA . ASN A 1 178 ? -7.504 7.285 3.188 1 93 178 ASN A CA 1
ATOM 1444 C C . ASN A 1 178 ? -7.543 5.891 3.805 1 93 178 ASN A C 1
ATOM 1446 O O . ASN A 1 178 ? -6.508 5.242 3.949 1 93 178 ASN A O 1
ATOM 1450 N N . TYR A 1 179 ? -8.703 5.539 4.195 1 95.38 179 TYR A N 1
ATOM 1451 C CA . TYR A 1 179 ? -8.883 4.184 4.707 1 95.38 179 TYR A CA 1
ATOM 1452 C C . TYR A 1 179 ? -9.172 3.207 3.574 1 95.38 179 TYR A C 1
ATOM 1454 O O . TYR A 1 179 ? -10.117 3.402 2.805 1 95.38 179 TYR A O 1
ATOM 1462 N N . ALA A 1 180 ? -8.367 2.238 3.521 1 93.25 180 ALA A N 1
ATOM 1463 C CA . ALA A 1 180 ? -8.633 1.17 2.564 1 93.25 180 ALA A CA 1
ATOM 1464 C C . ALA A 1 180 ? -9.633 0.165 3.131 1 93.25 180 ALA A C 1
ATOM 1466 O O . ALA A 1 180 ? -9.305 -0.605 4.035 1 93.25 180 ALA A O 1
ATOM 1467 N N . CYS A 1 181 ? -10.75 0.179 2.545 1 93.94 181 CYS A N 1
ATOM 1468 C CA . CYS A 1 181 ? -11.758 -0.763 3.004 1 93.94 181 CYS A CA 1
ATOM 1469 C C . CYS A 1 181 ? -11.281 -2.201 2.846 1 93.94 181 CYS A C 1
ATOM 1471 O O . CYS A 1 181 ? -10.539 -2.514 1.914 1 93.94 181 CYS A O 1
ATOM 1473 N N . LYS A 1 182 ? -11.695 -3.018 3.771 1 90.19 182 LYS A N 1
ATOM 1474 C CA . LYS A 1 182 ? -11.195 -4.387 3.758 1 90.19 182 LYS A CA 1
ATOM 1475 C C . LYS A 1 182 ? -12.211 -5.352 4.371 1 90.19 182 LYS A C 1
ATOM 1477 O O . LYS A 1 182 ? -13.156 -4.922 5.039 1 90.19 182 LYS A O 1
ATOM 1482 N N . LEU A 1 183 ? -11.969 -6.586 4.031 1 89.56 183 LEU A N 1
ATOM 1483 C CA . LEU A 1 183 ? -12.844 -7.656 4.492 1 89.56 183 LEU A CA 1
ATOM 1484 C C . LEU A 1 183 ? -12.094 -8.633 5.391 1 89.56 183 LEU A C 1
ATOM 1486 O O . LEU A 1 183 ? -10.867 -8.695 5.355 1 89.56 183 LEU A O 1
ATOM 1490 N N . ASN A 1 184 ? -12.836 -9.258 6.219 1 85.88 184 ASN A N 1
ATOM 1491 C CA . ASN A 1 184 ? -12.227 -10.242 7.109 1 85.88 184 ASN A CA 1
ATOM 1492 C C . ASN A 1 184 ? -11.602 -11.391 6.328 1 85.88 184 ASN A C 1
ATOM 1494 O O . ASN A 1 184 ? -10.492 -11.836 6.641 1 85.88 184 ASN A O 1
ATOM 1498 N N . THR A 1 185 ? -12.32 -11.867 5.371 1 82.69 185 THR A N 1
ATOM 1499 C CA . THR A 1 185 ? -11.828 -12.875 4.438 1 82.69 185 THR A CA 1
ATOM 1500 C C . THR A 1 185 ? -11.859 -12.352 3.006 1 82.69 185 THR A C 1
ATOM 1502 O O . THR A 1 185 ? -12.914 -11.945 2.514 1 82.69 185 THR A O 1
ATOM 1505 N N . GLU A 1 186 ? -10.656 -12.344 2.455 1 86.12 186 GLU A N 1
ATOM 1506 C CA . GLU A 1 186 ? -10.562 -11.828 1.093 1 86.12 186 GLU A CA 1
ATOM 1507 C C . GLU A 1 186 ? -10.109 -12.914 0.12 1 86.12 186 GLU A C 1
ATOM 1509 O O . GLU A 1 186 ? -9.242 -13.727 0.449 1 86.12 186 GLU A O 1
ATOM 1514 N N . ILE A 1 187 ? -10.82 -12.898 -0.938 1 86.75 187 ILE A N 1
ATOM 1515 C CA . ILE A 1 187 ? -10.367 -13.789 -2 1 86.75 187 ILE A CA 1
ATOM 1516 C C . ILE A 1 187 ? -9.148 -13.188 -2.691 1 86.75 187 ILE A C 1
ATOM 1518 O O . ILE A 1 187 ? -8.961 -11.969 -2.674 1 86.75 187 ILE A O 1
ATOM 1522 N N . GLN A 1 188 ? -8.414 -14.055 -3.357 1 82.69 188 GLN A N 1
ATOM 1523 C CA . GLN A 1 188 ? -7.176 -13.648 -4.02 1 82.69 188 GLN A CA 1
ATOM 1524 C C . GLN A 1 188 ? -7.438 -12.57 -5.066 1 82.69 188 GLN A C 1
ATOM 1526 O O . GLN A 1 188 ? -6.699 -11.586 -5.148 1 82.69 188 GLN A O 1
ATOM 1531 N N . ALA A 1 189 ? -8.43 -12.766 -5.754 1 79.88 189 ALA A N 1
ATOM 1532 C CA . ALA A 1 189 ? -8.742 -11.836 -6.84 1 79.88 189 ALA A CA 1
ATOM 1533 C C . ALA A 1 189 ? -9.062 -10.445 -6.301 1 79.88 189 ALA A C 1
ATOM 1535 O O . ALA A 1 189 ? -8.773 -9.445 -6.953 1 79.88 189 ALA A O 1
ATOM 1536 N N . PHE A 1 190 ? -9.648 -10.453 -5.191 1 83.88 190 PHE A N 1
ATOM 1537 C CA . PHE A 1 190 ? -9.953 -9.188 -4.535 1 83.88 190 PHE A CA 1
ATOM 1538 C C . PHE A 1 190 ? -8.695 -8.586 -3.918 1 83.88 190 PHE A C 1
ATOM 1540 O O . PHE A 1 190 ? -8.438 -7.387 -4.066 1 83.88 190 PHE A O 1
ATOM 1547 N N . HIS A 1 191 ? -8.016 -9.375 -3.34 1 78.5 191 HIS A N 1
ATOM 1548 C CA . HIS A 1 191 ? -6.84 -8.93 -2.596 1 78.5 191 HIS A CA 1
ATOM 1549 C C . HIS A 1 191 ? -5.781 -8.352 -3.527 1 78.5 191 HIS A C 1
ATOM 1551 O O . HIS A 1 191 ? -5.223 -7.285 -3.254 1 78.5 191 HIS A O 1
ATOM 1557 N N . PHE A 1 192 ? -5.578 -8.984 -4.656 1 74.88 192 PHE A N 1
ATOM 1558 C CA . PHE A 1 192 ? -4.508 -8.57 -5.551 1 74.88 192 PHE A CA 1
ATOM 1559 C C . PHE A 1 192 ? -5.047 -7.699 -6.68 1 74.88 192 PHE A C 1
ATOM 1561 O O . PHE A 1 192 ? -4.281 -7.07 -7.406 1 74.88 192 PHE A O 1
ATOM 1568 N N . GLY A 1 193 ? -6.375 -7.605 -6.902 1 71 193 GLY A N 1
ATOM 1569 C CA . GLY A 1 193 ? -6.973 -6.98 -8.07 1 71 193 GLY A CA 1
ATOM 1570 C C . GLY A 1 193 ? -7.188 -5.488 -7.906 1 71 193 GLY A C 1
ATOM 1571 O O . GLY A 1 193 ? -7.707 -4.828 -8.805 1 71 193 GLY A O 1
ATOM 1572 N N . GLY A 1 194 ? -6.773 -4.863 -6.922 1 69.31 194 GLY A N 1
ATOM 1573 C CA . GLY A 1 194 ? -6.957 -3.428 -6.781 1 69.31 194 GLY A CA 1
ATOM 1574 C C . GLY A 1 194 ? -8.406 -3.031 -6.574 1 69.31 194 GLY A C 1
ATOM 1575 O O . GLY A 1 194 ? -8.82 -1.937 -6.965 1 69.31 194 GLY A O 1
ATOM 1576 N N . ASN A 1 195 ? -9.227 -3.896 -6.074 1 76.75 195 ASN A N 1
ATOM 1577 C CA . ASN A 1 195 ? -10.664 -3.689 -5.93 1 76.75 195 ASN A CA 1
ATOM 1578 C C . ASN A 1 195 ? -11 -2.961 -4.633 1 76.75 195 ASN A C 1
ATOM 1580 O O . ASN A 1 195 ? -12.164 -2.67 -4.359 1 76.75 195 ASN A O 1
ATOM 1584 N N . ARG A 1 196 ? -10.086 -2.635 -3.98 1 86.12 196 ARG A N 1
ATOM 1585 C CA . ARG A 1 196 ? -10.352 -2.059 -2.668 1 86.12 196 ARG A CA 1
ATOM 1586 C C . ARG A 1 196 ? -10.789 -0.602 -2.787 1 86.12 196 ARG A C 1
ATOM 1588 O O . ARG A 1 196 ? -10.102 0.205 -3.422 1 86.12 196 ARG A O 1
ATOM 1595 N N . GLN A 1 197 ? -11.906 -0.362 -2.207 1 89.12 197 GLN A N 1
ATOM 1596 C CA . GLN A 1 197 ? -12.367 1.023 -2.189 1 89.12 197 GLN A CA 1
ATOM 1597 C C . GLN A 1 197 ? -11.719 1.803 -1.048 1 89.12 197 GLN A C 1
ATOM 1599 O O . GLN A 1 197 ? -11.43 1.239 0.011 1 89.12 197 GLN A O 1
ATOM 1604 N N . GLN A 1 198 ? -11.531 3.018 -1.331 1 93.44 198 GLN A N 1
ATOM 1605 C CA . GLN A 1 198 ? -10.93 3.895 -0.333 1 93.44 198 GLN A CA 1
ATOM 1606 C C . GLN A 1 198 ? -11.938 4.926 0.168 1 93.44 198 GLN A C 1
ATOM 1608 O O . GLN A 1 198 ? -12.781 5.402 -0.597 1 93.44 198 GLN A O 1
ATOM 1613 N N . ALA A 1 199 ? -11.789 5.18 1.411 1 96.31 199 ALA A N 1
ATOM 1614 C CA . ALA A 1 199 ? -12.625 6.207 2.023 1 96.31 199 ALA A CA 1
ATOM 1615 C C . ALA A 1 199 ? -11.797 7.406 2.463 1 96.31 199 ALA A C 1
ATOM 1617 O O . ALA A 1 199 ? -10.781 7.25 3.145 1 96.31 199 ALA A O 1
ATOM 1618 N N . THR A 1 200 ? -12.281 8.547 2.041 1 96.25 200 THR A N 1
ATOM 1619 C CA . THR A 1 200 ? -11.672 9.781 2.533 1 96.25 200 THR A CA 1
ATOM 1620 C C . THR A 1 200 ? -12.195 10.125 3.924 1 96.25 200 THR A C 1
ATOM 1622 O O . THR A 1 200 ? -13.398 10.023 4.184 1 96.25 200 THR A O 1
ATOM 1625 N N . MET A 1 201 ? -11.266 10.453 4.746 1 96.56 201 MET A N 1
ATOM 1626 C CA . MET A 1 201 ? -11.633 10.859 6.102 1 96.56 201 MET A CA 1
ATOM 1627 C C . MET A 1 201 ? -11.031 12.219 6.449 1 96.56 201 MET A C 1
ATOM 1629 O O . MET A 1 201 ? -9.82 12.406 6.352 1 96.56 201 MET A O 1
ATOM 1633 N N . HIS A 1 202 ? -11.867 13.109 6.711 1 97.12 202 HIS A N 1
ATOM 1634 C CA . HIS A 1 202 ? -11.477 14.422 7.215 1 97.12 202 HIS A CA 1
ATOM 1635 C C . HIS A 1 202 ? -11.773 14.555 8.703 1 97.12 202 HIS A C 1
ATOM 1637 O O . HIS A 1 202 ? -12.938 14.453 9.117 1 97.12 202 HIS A O 1
ATOM 1643 N N . THR A 1 203 ? -10.75 14.789 9.477 1 97.38 203 THR A N 1
ATOM 1644 C CA . THR A 1 203 ? -10.883 14.789 10.93 1 97.38 203 THR A CA 1
ATOM 1645 C C . THR A 1 203 ? -10.695 16.203 11.484 1 97.38 203 THR A C 1
ATOM 1647 O O . THR A 1 203 ? -10.031 17.031 10.867 1 97.38 203 THR A O 1
ATOM 1650 N N . GLY A 1 204 ? -11.375 16.406 12.633 1 97.12 204 GLY A N 1
ATOM 1651 C CA . GLY A 1 204 ? -11.273 17.719 13.25 1 97.12 204 GLY A CA 1
ATOM 1652 C C . GLY A 1 204 ? -11.656 17.719 14.711 1 97.12 204 GLY A C 1
ATOM 1653 O O . GLY A 1 204 ? -12.352 16.828 15.18 1 97.12 204 GLY A O 1
ATOM 1654 N N . VAL A 1 205 ? -11.156 18.703 15.391 1 97.5 205 VAL A N 1
ATOM 1655 C CA . VAL A 1 205 ? -11.531 19 16.766 1 97.5 205 VAL A CA 1
ATOM 1656 C C . VAL A 1 205 ? -11.992 20.453 16.859 1 97.5 205 VAL A C 1
ATOM 1658 O O . VAL A 1 205 ? -11.266 21.375 16.484 1 97.5 205 VAL A O 1
ATOM 1661 N N . ALA A 1 206 ? -13.172 20.625 17.297 1 97.69 206 ALA A N 1
ATOM 1662 C CA . ALA A 1 206 ? -13.727 21.969 17.5 1 97.69 206 ALA A CA 1
ATOM 1663 C C . ALA A 1 206 ? -13.656 22.391 18.953 1 97.69 206 ALA A C 1
ATOM 1665 O O . ALA A 1 206 ? -13.984 21.594 19.844 1 97.69 206 ALA A O 1
ATOM 1666 N N . TYR A 1 207 ? -13.203 23.609 19.125 1 95.88 207 TYR A N 1
ATOM 1667 C CA . TYR A 1 207 ? -13.055 24.156 20.469 1 95.88 207 TYR A CA 1
ATOM 1668 C C . TYR A 1 207 ? -13.977 25.359 20.672 1 95.88 207 TYR A C 1
ATOM 1670 O O . TYR A 1 207 ? -14.156 26.172 19.766 1 95.88 207 TYR A O 1
ATOM 1678 N N . SER A 1 208 ? -14.555 25.422 21.859 1 93.38 208 SER A N 1
ATOM 1679 C CA . SER A 1 208 ? -15.289 26.578 22.375 1 93.38 208 SER A CA 1
ATOM 1680 C C . SER A 1 208 ? -14.961 26.828 23.844 1 93.38 208 SER A C 1
ATOM 1682 O O . SER A 1 208 ? -14.141 26.125 24.422 1 93.38 208 SER A O 1
ATOM 1684 N N . VAL A 1 209 ? -15.594 27.859 24.312 1 90.06 209 VAL A N 1
ATOM 1685 C CA . VAL A 1 209 ? -15.391 28.172 25.719 1 90.06 209 VAL A CA 1
ATOM 1686 C C . VAL A 1 209 ? -15.883 27.031 26.578 1 90.06 209 VAL A C 1
ATOM 1688 O O . VAL A 1 209 ? -15.312 26.734 27.641 1 90.06 209 VAL A O 1
ATOM 1691 N N . GLY A 1 210 ? -16.828 26.297 26.141 1 85.06 210 GLY A N 1
ATOM 1692 C CA . GLY A 1 210 ? -17.453 25.25 26.906 1 85.06 210 GLY A CA 1
ATOM 1693 C C . GLY A 1 210 ? -16.766 23.906 26.766 1 85.06 210 GLY A C 1
ATOM 1694 O O . GLY A 1 210 ? -17.125 22.938 27.438 1 85.06 210 GLY A O 1
ATOM 1695 N N . GLY A 1 211 ? -15.805 23.844 25.891 1 89.12 211 GLY A N 1
ATOM 1696 C CA . GLY A 1 211 ? -15.117 22.578 25.734 1 89.12 211 GLY A CA 1
ATOM 1697 C C . GLY A 1 211 ? -14.797 22.234 24.297 1 89.12 211 GLY A C 1
ATOM 1698 O O . GLY A 1 211 ? -14.727 23.125 23.453 1 89.12 211 GLY A O 1
ATOM 1699 N N . SER A 1 212 ? -14.414 20.969 24.156 1 92.88 212 SER A N 1
ATOM 1700 C CA . SER A 1 212 ? -14.016 20.531 22.812 1 92.88 212 SER A CA 1
ATOM 1701 C C . SER A 1 212 ? -14.859 19.344 22.344 1 92.88 212 SER A C 1
ATOM 1703 O O . SER A 1 212 ? -15.438 18.625 23.172 1 92.88 212 SER A O 1
ATOM 1705 N N . GLN A 1 213 ? -14.977 19.266 21.047 1 95.12 213 GLN A N 1
ATOM 1706 C CA . GLN A 1 213 ? -15.719 18.188 20.406 1 95.12 213 GLN A CA 1
ATOM 1707 C C . GLN A 1 213 ? -14.961 17.641 19.203 1 95.12 213 GLN A C 1
ATOM 1709 O O . GLN A 1 213 ? -14.391 18.391 18.422 1 95.12 213 GLN A O 1
ATOM 1714 N N . CYS A 1 214 ? -14.93 16.297 19.125 1 97.44 214 CYS A N 1
ATOM 1715 C CA . CYS A 1 214 ? -14.242 15.648 18 1 97.44 214 CYS A CA 1
ATOM 1716 C C . CYS A 1 214 ? -15.219 15.344 16.875 1 97.44 214 CYS A C 1
ATOM 1718 O O . CYS A 1 214 ? -16.359 14.945 17.125 1 97.44 214 CYS A O 1
ATOM 1720 N N . TYR A 1 215 ? -14.711 15.531 15.703 1 98.31 215 TYR A N 1
ATOM 1721 C CA . TYR A 1 215 ? -15.516 15.297 14.508 1 98.31 215 TYR A CA 1
ATOM 1722 C C . TYR A 1 215 ? -14.742 14.492 13.477 1 98.31 215 TYR A C 1
ATOM 1724 O O . TYR A 1 215 ? -13.516 14.531 13.445 1 98.31 215 TYR A O 1
ATOM 1732 N N . ALA A 1 216 ? -15.406 13.766 12.625 1 98.5 216 ALA A N 1
ATOM 1733 C CA . ALA A 1 216 ? -14.875 13.148 11.414 1 98.5 216 ALA A CA 1
ATOM 1734 C C . ALA A 1 216 ? -15.938 13.094 10.32 1 98.5 216 ALA A C 1
ATOM 1736 O O . ALA A 1 216 ? -17.094 12.797 10.586 1 98.5 216 ALA A O 1
ATOM 1737 N N . THR A 1 217 ? -15.547 13.492 9.203 1 98.12 217 THR A N 1
ATOM 1738 C CA . THR A 1 217 ? -16.406 13.336 8.047 1 98.12 217 THR A CA 1
ATOM 1739 C C . THR A 1 217 ? -15.844 12.305 7.078 1 98.12 217 THR A C 1
ATOM 1741 O O . THR A 1 217 ? -14.625 12.227 6.887 1 98.12 217 THR A O 1
ATOM 1744 N N . ILE A 1 218 ? -16.672 11.5 6.492 1 97.94 218 ILE A N 1
ATOM 1745 C CA . ILE A 1 218 ? -16.266 10.422 5.594 1 97.94 218 ILE A CA 1
ATOM 1746 C C . ILE A 1 218 ? -16.938 10.609 4.234 1 97.94 218 ILE A C 1
ATOM 1748 O O . ILE A 1 218 ? -18.109 11 4.164 1 97.94 218 ILE A O 1
ATOM 1752 N N . SER A 1 219 ? -16.172 10.359 3.213 1 96.75 219 SER A N 1
ATOM 1753 C CA . SER A 1 219 ? -16.688 10.477 1.854 1 96.75 219 SER A CA 1
ATOM 1754 C C . SER A 1 219 ? -16.125 9.383 0.953 1 96.75 219 SER A C 1
ATOM 1756 O O . SER A 1 219 ? -15.062 8.836 1.225 1 96.75 219 SER A O 1
ATOM 1758 N N . GLN A 1 220 ? -16.875 9.062 -0.072 1 93.94 220 GLN A N 1
ATOM 1759 C CA . GLN A 1 220 ? -16.406 8.148 -1.102 1 93.94 220 GLN A CA 1
ATOM 1760 C C . GLN A 1 220 ? -15.523 8.875 -2.115 1 93.94 220 GLN A C 1
ATOM 1762 O O . GLN A 1 220 ? -14.766 8.234 -2.85 1 93.94 220 GLN A O 1
ATOM 1767 N N . SER A 1 221 ? -15.641 10.148 -2.088 1 91.25 221 SER A N 1
ATOM 1768 C CA . SER A 1 221 ? -14.852 10.938 -3.029 1 91.25 221 SER A CA 1
ATOM 1769 C C . SER A 1 221 ? -13.391 11.016 -2.598 1 91.25 221 SER A C 1
ATOM 1771 O O . SER A 1 221 ? -13.102 11.25 -1.422 1 91.25 221 SER A O 1
ATOM 1773 N N . LEU A 1 222 ? -12.531 10.844 -3.586 1 87.19 222 LEU A N 1
ATOM 1774 C CA . LEU A 1 222 ? -11.102 10.922 -3.283 1 87.19 222 LEU A CA 1
ATOM 1775 C C . LEU A 1 222 ? -10.539 12.289 -3.67 1 87.19 222 LEU A C 1
ATOM 1777 O O . LEU A 1 222 ? -9.32 12.484 -3.674 1 87.19 222 LEU A O 1
ATOM 1781 N N . ARG A 1 223 ? -11.398 13.164 -3.932 1 80.62 223 ARG A N 1
ATOM 1782 C CA . ARG A 1 223 ? -10.984 14.531 -4.25 1 80.62 223 ARG A CA 1
ATOM 1783 C C . ARG A 1 223 ? -10.773 15.344 -2.982 1 80.62 223 ARG A C 1
ATOM 1785 O O . ARG A 1 223 ? -11.633 15.367 -2.098 1 80.62 223 ARG A O 1
ATOM 1792 N N . TYR A 1 224 ? -9.57 15.953 -2.93 1 71.38 224 TYR A N 1
ATOM 1793 C CA . TYR A 1 224 ? -9.242 16.688 -1.713 1 71.38 224 TYR A CA 1
ATOM 1794 C C . TYR A 1 224 ? -9.383 18.188 -1.934 1 71.38 224 TYR A C 1
ATOM 1796 O O . TYR A 1 224 ? -9.859 18.922 -1.054 1 71.38 224 TYR A O 1
ATOM 1804 N N . GLU A 1 225 ? -8.938 18.703 -2.979 1 66.56 225 GLU A N 1
ATOM 1805 C CA . GLU A 1 225 ? -8.656 20.109 -3.176 1 66.56 225 GLU A CA 1
ATOM 1806 C C . GLU A 1 225 ? -9.914 20.953 -3.004 1 66.56 225 GLU A C 1
ATOM 1808 O O . GLU A 1 225 ? -9.859 22.062 -2.447 1 66.56 225 GLU A O 1
ATOM 1813 N N . ARG A 1 226 ? -10.969 20.516 -3.338 1 71.94 226 ARG A N 1
ATOM 1814 C CA . ARG A 1 226 ? -12.133 21.391 -3.309 1 71.94 226 ARG A CA 1
ATOM 1815 C C . ARG A 1 226 ? -13.203 20.844 -2.369 1 71.94 226 ARG A C 1
ATOM 1817 O O . ARG A 1 226 ? -14.297 21.406 -2.264 1 71.94 226 ARG A O 1
ATOM 1824 N N . ALA A 1 227 ? -12.68 20 -1.593 1 87.5 227 ALA A N 1
ATOM 1825 C CA . ALA A 1 227 ? -13.688 19.297 -0.798 1 87.5 227 ALA A CA 1
ATOM 1826 C C . ALA A 1 227 ? -13.68 19.781 0.649 1 87.5 227 ALA A C 1
ATOM 1828 O O . ALA A 1 227 ? -14.57 19.438 1.43 1 87.5 227 ALA A O 1
ATOM 1829 N N . VAL A 1 228 ? -12.773 20.688 0.95 1 94.19 228 VAL A N 1
ATOM 1830 C CA . VAL A 1 228 ? -12.516 21.047 2.342 1 94.19 228 VAL A CA 1
ATOM 1831 C C . VAL A 1 228 ? -13.773 21.656 2.951 1 94.19 228 VAL A C 1
ATOM 1833 O O . VAL A 1 228 ? -14.227 21.234 4.02 1 94.19 228 VAL A O 1
ATOM 1836 N N . TRP A 1 229 ? -14.352 22.578 2.289 1 96 229 TRP A N 1
ATOM 1837 C CA . TRP A 1 229 ? -15.484 23.312 2.852 1 96 229 TRP A CA 1
ATOM 1838 C C . TRP A 1 229 ? -16.734 22.438 2.871 1 96 229 TRP A C 1
ATOM 1840 O O . TRP A 1 229 ? -17.641 22.656 3.693 1 96 229 TRP A O 1
ATOM 1850 N N . ALA A 1 230 ? -16.812 21.469 1.938 1 96.25 230 ALA A N 1
ATOM 1851 C CA . ALA A 1 230 ? -17.891 20.484 2.033 1 96.25 230 ALA A CA 1
ATOM 1852 C C . ALA A 1 230 ? -17.781 19.688 3.326 1 96.25 230 ALA A C 1
ATOM 1854 O O . ALA A 1 230 ? -18.797 19.344 3.936 1 96.25 230 ALA A O 1
ATOM 1855 N N . HIS A 1 231 ? -16.609 19.438 3.736 1 97.06 231 HIS A N 1
ATOM 1856 C CA . HIS A 1 231 ? -16.344 18.656 4.945 1 97.06 231 HIS A CA 1
ATOM 1857 C C . HIS A 1 231 ? -16.531 19.516 6.195 1 97.06 231 HIS A C 1
ATOM 1859 O O . HIS A 1 231 ? -16.906 19 7.254 1 97.06 231 HIS A O 1
ATOM 1865 N N . ILE A 1 232 ? -16.344 20.797 6.129 1 96.94 232 ILE A N 1
ATOM 1866 C CA . ILE A 1 232 ? -16.391 21.688 7.281 1 96.94 232 ILE A CA 1
ATOM 1867 C C . ILE A 1 232 ? -17.828 22.094 7.578 1 96.94 232 ILE A C 1
ATOM 1869 O O . ILE A 1 232 ? -18.203 22.266 8.742 1 96.94 232 ILE A O 1
ATOM 1873 N N . LYS A 1 233 ? -18.625 22.203 6.617 1 96.5 233 LYS A N 1
ATOM 1874 C CA . LYS A 1 233 ? -19.969 22.766 6.754 1 96.5 233 LYS A CA 1
ATOM 1875 C C . LYS A 1 233 ? -20.781 21.969 7.77 1 96.5 233 LYS A C 1
ATOM 1877 O O . LYS A 1 233 ? -21.328 22.547 8.719 1 96.5 233 LYS A O 1
ATOM 1882 N N . PRO A 1 234 ? -20.891 20.672 7.582 1 97.31 234 PRO A N 1
ATOM 1883 C CA . PRO A 1 234 ? -21.688 19.953 8.562 1 97.31 234 PRO A CA 1
ATOM 1884 C C . PRO A 1 234 ? -21.125 20.031 9.977 1 97.31 234 PRO A C 1
ATOM 1886 O O . PRO A 1 234 ? -21.875 19.984 10.953 1 97.31 234 PRO A O 1
ATOM 1889 N N . VAL A 1 235 ? -19.875 20.172 10.133 1 97.75 235 VAL A N 1
ATOM 1890 C CA . VAL A 1 235 ? -19.234 20.297 11.438 1 97.75 235 VAL A CA 1
ATOM 1891 C C . VAL A 1 235 ? -19.656 21.609 12.094 1 97.75 235 VAL A C 1
ATOM 1893 O O . VAL A 1 235 ? -20.047 21.625 13.273 1 97.75 235 VAL A O 1
ATOM 1896 N N . ILE A 1 236 ? -19.609 22.656 11.305 1 97.19 236 ILE A N 1
ATOM 1897 C CA . ILE A 1 236 ? -20 23.969 11.805 1 97.19 236 ILE A CA 1
ATOM 1898 C C . ILE A 1 236 ? -21.469 23.938 12.227 1 97.19 236 ILE A C 1
ATOM 1900 O O . ILE A 1 236 ? -21.828 24.438 13.297 1 97.19 236 ILE A O 1
ATOM 1904 N N . ASP A 1 237 ? -22.266 23.344 11.398 1 96.5 237 ASP A N 1
ATOM 1905 C CA . ASP A 1 237 ? -23.688 23.281 11.688 1 96.5 237 ASP A CA 1
ATOM 1906 C C . ASP A 1 237 ? -23.953 22.531 12.992 1 96.5 237 ASP A C 1
ATOM 1908 O O . ASP A 1 237 ? -24.734 22.984 13.828 1 96.5 237 ASP A O 1
ATOM 1912 N N . ASP A 1 238 ? -23.328 21.438 13.148 1 96.94 238 ASP A N 1
ATOM 1913 C CA . ASP A 1 238 ? -23.5 20.641 14.367 1 96.94 238 ASP A CA 1
ATOM 1914 C C . ASP A 1 238 ? -22.984 21.406 15.594 1 96.94 238 ASP A C 1
ATOM 1916 O O . ASP A 1 238 ? -23.641 21.422 16.641 1 96.94 238 ASP A O 1
ATOM 1920 N N . PHE A 1 239 ? -21.859 21.984 15.414 1 95.75 239 PHE A N 1
ATOM 1921 C CA . PHE A 1 239 ? -21.25 22.734 16.5 1 95.75 239 PHE A CA 1
ATOM 1922 C C . PHE A 1 239 ? -22.156 23.859 16.969 1 95.75 239 PHE A C 1
ATOM 1924 O O . PHE A 1 239 ? -22.344 24.062 18.172 1 95.75 239 PHE A O 1
ATOM 1931 N N . ARG A 1 240 ? -22.734 24.594 16.062 1 94.44 240 ARG A N 1
ATOM 1932 C CA . ARG A 1 240 ? -23.625 25.703 16.375 1 94.44 240 ARG A CA 1
ATOM 1933 C C . ARG A 1 240 ? -24.891 25.203 17.062 1 94.44 240 ARG A C 1
ATOM 1935 O O . ARG A 1 240 ? -25.438 25.891 17.938 1 94.44 240 ARG A O 1
ATOM 1942 N N . ARG A 1 241 ? -25.312 24.078 16.641 1 93 241 ARG A N 1
ATOM 1943 C CA . ARG A 1 241 ? -26.5 23.516 17.266 1 93 241 ARG A CA 1
ATOM 1944 C C . ARG A 1 241 ? -26.234 23.156 18.734 1 93 241 ARG A C 1
ATOM 1946 O O . ARG A 1 241 ? -27.141 23.266 19.562 1 93 241 ARG A O 1
ATOM 1953 N N . ARG A 1 242 ? -25.094 22.844 19.016 1 89.94 242 ARG A N 1
ATOM 1954 C CA . ARG A 1 242 ? -24.734 22.391 20.344 1 89.94 242 ARG A CA 1
ATOM 1955 C C . ARG A 1 242 ? -24.422 23.562 21.266 1 89.94 242 ARG A C 1
ATOM 1957 O O . ARG A 1 242 ? -24.344 23.391 22.484 1 89.94 242 ARG A O 1
ATOM 1964 N N . HIS A 1 243 ? -24.266 24.656 20.672 1 88.62 243 HIS A N 1
ATOM 1965 C CA . HIS A 1 243 ? -23.844 25.812 21.469 1 88.62 243 HIS A CA 1
ATOM 1966 C C . HIS A 1 243 ? -24.906 26.891 21.484 1 88.62 243 HIS A C 1
ATOM 1968 O O . HIS A 1 243 ? -25.547 27.141 20.453 1 88.62 243 HIS A O 1
ATOM 1974 N N . GLU A 1 244 ? -25.078 27.453 22.594 1 77.5 244 GLU A N 1
ATOM 1975 C CA . GLU A 1 244 ? -26.125 28.438 22.828 1 77.5 244 GLU A CA 1
ATOM 1976 C C . GLU A 1 244 ? -25.75 29.797 22.234 1 77.5 244 GLU A C 1
ATOM 1978 O O . GLU A 1 244 ? -26.594 30.516 21.719 1 77.5 244 GLU A O 1
ATOM 1983 N N . ASN A 1 245 ? -24.484 30.109 22.359 1 81.69 245 ASN A N 1
ATOM 1984 C CA . ASN A 1 245 ? -24.016 31.422 21.906 1 81.69 245 ASN A CA 1
ATOM 1985 C C . ASN A 1 245 ? -23.938 31.484 20.375 1 81.69 245 ASN A C 1
ATOM 1987 O O . ASN A 1 245 ? -23.625 30.484 19.734 1 81.69 245 ASN A O 1
ATOM 1991 N N . ALA A 1 246 ? -24.281 32.594 19.938 1 89.69 246 ALA A N 1
ATOM 1992 C CA . ALA A 1 246 ? -24.125 32.812 18.5 1 89.69 246 ALA A CA 1
ATOM 1993 C C . ALA A 1 246 ? -22.641 32.875 18.125 1 89.69 246 ALA A C 1
ATOM 1995 O O . ALA A 1 246 ? -21.891 33.688 18.672 1 89.69 246 ALA A O 1
ATOM 1996 N N . ILE A 1 247 ? -22.25 32 17.328 1 94.25 247 ILE A N 1
ATOM 1997 C CA . ILE A 1 247 ? -20.875 31.953 16.859 1 94.25 247 ILE A CA 1
ATOM 1998 C C . ILE A 1 247 ? -20.734 32.75 15.555 1 94.25 247 ILE A C 1
ATOM 2000 O O . ILE A 1 247 ? -21.359 32.406 14.547 1 94.25 247 ILE A O 1
ATOM 2004 N N . ASP A 1 248 ? -19.938 33.781 15.617 1 95.75 248 ASP A N 1
ATOM 2005 C CA . ASP A 1 248 ? -19.828 34.594 14.422 1 95.75 248 ASP A CA 1
ATOM 2006 C C . ASP A 1 248 ? -18.375 34.75 13.977 1 95.75 248 ASP A C 1
ATOM 2008 O O . ASP A 1 248 ? -18.078 35.438 13.008 1 95.75 248 ASP A O 1
ATOM 2012 N N . THR A 1 249 ? -17.422 34.125 14.703 1 96.81 249 THR A N 1
ATOM 2013 C CA . THR A 1 249 ? -16 34.125 14.352 1 96.81 249 THR A CA 1
ATOM 2014 C C . THR A 1 249 ? -15.461 32.719 14.25 1 96.81 249 THR A C 1
ATOM 2016 O O . THR A 1 249 ? -15.648 31.906 15.164 1 96.81 249 THR A O 1
ATOM 2019 N N . LEU A 1 250 ? -14.82 32.438 13.141 1 97.38 250 LEU A N 1
ATOM 2020 C CA . LEU A 1 250 ? -14.273 31.109 12.898 1 97.38 250 LEU A CA 1
ATOM 2021 C C . LEU A 1 250 ? -12.758 31.172 12.758 1 97.38 250 LEU A C 1
ATOM 2023 O O . LEU A 1 250 ? -12.234 31.906 11.922 1 97.38 250 LEU A O 1
ATOM 2027 N N . HIS A 1 251 ? -12.039 30.438 13.578 1 97.44 251 HIS A N 1
ATOM 2028 C CA . HIS A 1 251 ? -10.602 30.219 13.445 1 97.44 251 HIS A CA 1
ATOM 2029 C C . HIS A 1 251 ? -10.305 28.797 12.992 1 97.44 251 HIS A C 1
ATOM 2031 O O . HIS A 1 251 ? -10.586 27.828 13.719 1 97.44 251 HIS A O 1
ATOM 2037 N N . VAL A 1 252 ? -9.688 28.625 11.859 1 97.44 252 VAL A N 1
ATOM 2038 C CA . VAL A 1 252 ? -9.328 27.297 11.367 1 97.44 252 VAL A CA 1
ATOM 2039 C C . VAL A 1 252 ? -7.832 27.062 11.531 1 97.44 252 VAL A C 1
ATOM 2041 O O . VAL A 1 252 ? -7.023 27.938 11.203 1 97.44 252 VAL A O 1
ATOM 2044 N N . LEU A 1 253 ? -7.496 25.984 12.055 1 96.94 253 LEU A N 1
ATOM 2045 C CA . LEU A 1 253 ? -6.117 25.516 12.18 1 96.94 253 LEU A CA 1
ATOM 2046 C C . LEU A 1 253 ? -5.875 24.281 11.32 1 96.94 253 LEU A C 1
ATOM 2048 O O . LEU A 1 253 ? -6.633 23.312 11.391 1 96.94 253 LEU A O 1
ATOM 2052 N N . SER A 1 254 ? -4.902 24.266 10.5 1 95.12 254 SER A N 1
ATOM 2053 C CA . SER A 1 254 ? -4.594 23.109 9.664 1 95.12 254 SER A CA 1
ATOM 2054 C C . SER A 1 254 ? -3.109 23.047 9.328 1 95.12 254 SER A C 1
ATOM 2056 O O . SER A 1 254 ? -2.35 23.953 9.688 1 95.12 254 SER A O 1
ATOM 2058 N N . ASP A 1 255 ? -2.777 21.953 8.648 1 91.19 255 ASP A N 1
ATOM 2059 C CA . ASP A 1 255 ? -1.458 21.938 8.031 1 91.19 255 ASP A CA 1
ATOM 2060 C C . ASP A 1 255 ? -1.443 22.75 6.742 1 91.19 255 ASP A C 1
ATOM 2062 O O . ASP A 1 255 ? -2.312 23.609 6.531 1 91.19 255 ASP A O 1
ATOM 2066 N N . GLY A 1 256 ? -0.283 22.578 5.969 1 86 256 GLY A N 1
ATOM 2067 C CA . GLY A 1 256 ? -0.179 23.594 4.93 1 86 256 GLY A CA 1
ATOM 2068 C C . GLY A 1 256 ? 0.064 23 3.551 1 86 256 GLY A C 1
ATOM 2069 O O . GLY A 1 256 ? 0.731 23.609 2.717 1 86 256 GLY A O 1
ATOM 2070 N N . PRO A 1 257 ? -0.369 21.75 3.33 1 85.19 257 PRO A N 1
ATOM 2071 C CA . PRO A 1 257 ? -0.124 21.297 1.96 1 85.19 257 PRO A CA 1
ATOM 2072 C C . PRO A 1 257 ? -0.866 22.125 0.917 1 85.19 257 PRO A C 1
ATOM 2074 O O . PRO A 1 257 ? -2.039 22.453 1.106 1 85.19 257 PRO A O 1
ATOM 2077 N N . ALA A 1 258 ? -0.224 22.422 -0.146 1 85.62 258 ALA A N 1
ATOM 2078 C CA . ALA A 1 258 ? -0.777 23.281 -1.188 1 85.62 258 ALA A CA 1
ATOM 2079 C C . ALA A 1 258 ? -1.95 22.609 -1.893 1 85.62 258 ALA A C 1
ATOM 2081 O O . ALA A 1 258 ? -2.863 23.281 -2.377 1 85.62 258 ALA A O 1
ATOM 2082 N N . THR A 1 259 ? -1.935 21.359 -1.872 1 84.25 259 THR A N 1
ATOM 2083 C CA . THR A 1 259 ? -2.951 20.625 -2.615 1 84.25 259 THR A CA 1
ATOM 2084 C C . THR A 1 259 ? -4.254 20.547 -1.825 1 84.25 259 THR A C 1
ATOM 2086 O O . THR A 1 259 ? -5.316 20.281 -2.393 1 84.25 259 THR A O 1
ATOM 2089 N N . GLN A 1 260 ? -4.164 20.891 -0.548 1 88.69 260 GLN A N 1
ATOM 2090 C CA . GLN A 1 260 ? -5.359 20.703 0.266 1 88.69 260 GLN A CA 1
ATOM 2091 C C . GLN A 1 260 ? -5.844 22.031 0.853 1 88.69 260 GLN A C 1
ATOM 2093 O O . GLN A 1 260 ? -7.004 22.406 0.677 1 88.69 260 GLN A O 1
ATOM 2098 N N . TYR A 1 261 ? -4.961 22.703 1.466 1 93.25 261 TYR A N 1
ATOM 2099 C CA . TYR A 1 261 ? -5.449 23.812 2.273 1 93.25 261 TYR A CA 1
ATOM 2100 C C . TYR A 1 261 ? -4.859 25.125 1.795 1 93.25 261 TYR A C 1
ATOM 2102 O O . TYR A 1 261 ? -5.59 26.094 1.553 1 93.25 261 TYR A O 1
ATOM 2110 N N . ARG A 1 262 ? -3.561 25.141 1.671 1 93.06 262 ARG A N 1
ATOM 2111 C CA . ARG A 1 262 ? -2.871 26.406 1.426 1 93.06 262 ARG A CA 1
ATOM 2112 C C . ARG A 1 262 ? -2.797 26.703 -0.067 1 93.06 262 ARG A C 1
ATOM 2114 O O . ARG A 1 262 ? -1.735 26.562 -0.68 1 93.06 262 ARG A O 1
ATOM 2121 N N . ASN A 1 263 ? -3.84 27.188 -0.605 1 91.94 263 ASN A N 1
ATOM 2122 C CA . ASN A 1 263 ? -3.918 27.5 -2.031 1 91.94 263 ASN A CA 1
ATOM 2123 C C . ASN A 1 263 ? -4.91 28.625 -2.311 1 91.94 263 ASN A C 1
ATOM 2125 O O . ASN A 1 263 ? -5.668 29.016 -1.426 1 91.94 263 ASN A O 1
ATOM 2129 N N . ARG A 1 264 ? -4.848 29.062 -3.523 1 92 264 ARG A N 1
ATOM 2130 C CA . ARG A 1 264 ? -5.637 30.234 -3.893 1 92 264 ARG A CA 1
ATOM 2131 C C . ARG A 1 264 ? -7.129 29.906 -3.861 1 92 264 ARG A C 1
ATOM 2133 O O . ARG A 1 264 ? -7.945 30.781 -3.531 1 92 264 ARG A O 1
ATOM 2140 N N . SER A 1 265 ? -7.52 28.719 -4.184 1 91.5 265 SER A N 1
ATOM 2141 C CA . SER A 1 265 ? -8.93 28.344 -4.191 1 91.5 265 SER A CA 1
ATOM 2142 C C . SER A 1 265 ? -9.523 28.391 -2.787 1 91.5 265 SER A C 1
ATOM 2144 O O . SER A 1 265 ? -10.633 28.891 -2.596 1 91.5 265 SER A O 1
ATOM 2146 N N . ASN A 1 266 ? -8.773 27.891 -1.889 1 93.62 266 ASN A N 1
ATOM 2147 C CA . ASN A 1 266 ? -9.234 27.906 -0.506 1 93.62 266 ASN A CA 1
ATOM 2148 C C . ASN A 1 266 ? -9.32 29.328 0.039 1 93.62 266 ASN A C 1
ATOM 2150 O O . ASN A 1 266 ? -10.227 29.656 0.806 1 93.62 266 ASN A O 1
ATOM 2154 N N . CYS A 1 267 ? -8.383 30.156 -0.333 1 94.44 267 CYS A N 1
ATOM 2155 C CA . CYS A 1 267 ? -8.422 31.547 0.072 1 94.44 267 CYS A CA 1
ATOM 2156 C C . CYS A 1 267 ? -9.672 32.25 -0.454 1 94.44 267 CYS A C 1
ATOM 2158 O O . CYS A 1 267 ? -10.312 33 0.265 1 94.44 267 CYS A O 1
ATOM 2160 N N . PHE A 1 268 ? -9.93 31.938 -1.646 1 94.38 268 PHE A N 1
ATOM 2161 C CA . PHE A 1 268 ? -11.133 32.5 -2.244 1 94.38 268 PHE A CA 1
ATOM 2162 C C . PHE A 1 268 ? -12.375 32.031 -1.499 1 94.38 268 PHE A C 1
ATOM 2164 O O . PHE A 1 268 ? -13.219 32.844 -1.117 1 94.38 268 PHE A O 1
ATOM 2171 N N . LEU A 1 269 ? -12.508 30.797 -1.279 1 94.06 269 LEU A N 1
ATOM 2172 C CA . LEU A 1 269 ? -13.688 30.219 -0.64 1 94.06 269 LEU A CA 1
ATOM 2173 C C . LEU A 1 269 ? -13.82 30.719 0.797 1 94.06 269 LEU A C 1
ATOM 2175 O O . LEU A 1 269 ? -14.922 30.984 1.269 1 94.06 269 LEU A O 1
ATOM 2179 N N . MET A 1 270 ? -12.734 30.828 1.46 1 95 270 MET A N 1
ATOM 2180 C CA . MET A 1 270 ? -12.727 31.281 2.848 1 95 270 MET A CA 1
ATOM 2181 C C . MET A 1 270 ? -13.273 32.719 2.959 1 95 270 MET A C 1
ATOM 2183 O O . MET A 1 270 ? -13.883 33.062 3.969 1 95 270 MET A O 1
ATOM 2187 N N . SER A 1 271 ? -13.047 33.469 1.906 1 95.19 271 SER A N 1
ATOM 2188 C CA . SER A 1 271 ? -13.492 34.844 1.927 1 95.19 271 SER A CA 1
ATOM 2189 C C . SER A 1 271 ? -14.914 34.969 1.398 1 95.19 271 SER A C 1
ATOM 2191 O O . SER A 1 271 ? -15.43 36.094 1.237 1 95.19 271 SER A O 1
ATOM 2193 N N . SER A 1 272 ? -15.539 33.844 1.13 1 93.19 272 SER A N 1
ATOM 2194 C CA . SER A 1 272 ? -16.875 33.938 0.547 1 93.19 272 SER A CA 1
ATOM 2195 C C . SER A 1 272 ? -17.859 33.062 1.315 1 93.19 272 SER A C 1
ATOM 2197 O O . SER A 1 272 ? -18.781 33.562 1.954 1 93.19 272 SER A O 1
ATOM 2199 N N . ILE A 1 273 ? -17.641 31.844 1.483 1 92.75 273 ILE A N 1
ATOM 2200 C CA . ILE A 1 273 ? -18.594 30.812 1.901 1 92.75 273 ILE A CA 1
ATOM 2201 C C . ILE A 1 273 ? -18.984 31.047 3.361 1 92.75 273 ILE A C 1
ATOM 2203 O O . ILE A 1 273 ? -20.156 31.031 3.701 1 92.75 273 ILE A O 1
ATOM 2207 N N . PRO A 1 274 ? -18.062 31.297 4.195 1 95.19 274 PRO A N 1
ATOM 2208 C CA . PRO A 1 274 ? -18.422 31.422 5.605 1 95.19 274 PRO A CA 1
ATOM 2209 C C . PRO A 1 274 ? -19.359 32.594 5.863 1 95.19 274 PRO A C 1
ATOM 2211 O O . PRO A 1 274 ? -20.188 32.562 6.781 1 95.19 274 PRO A O 1
ATOM 2214 N N . TYR A 1 275 ? -19.234 33.594 5.078 1 94.81 275 TYR A N 1
ATOM 2215 C CA . TYR A 1 275 ? -20.094 34.75 5.258 1 94.81 275 TYR A CA 1
ATOM 2216 C C . TYR A 1 275 ? -21.531 34.438 4.926 1 94.81 275 TYR A C 1
ATOM 2218 O O . TYR A 1 275 ? -22.453 34.969 5.555 1 94.81 275 TYR A O 1
ATOM 2226 N N . ALA A 1 276 ? -21.641 33.594 3.986 1 92.75 276 ALA A N 1
ATOM 2227 C CA . ALA A 1 276 ? -22.984 33.094 3.67 1 92.75 276 ALA A CA 1
ATOM 2228 C C . ALA A 1 276 ? -23.547 32.25 4.809 1 92.75 276 ALA A C 1
ATOM 2230 O O . ALA A 1 276 ? -24.766 32.094 4.918 1 92.75 276 ALA A O 1
ATOM 2231 N N . TRP A 1 277 ? -22.703 31.812 5.66 1 94.06 277 TRP A N 1
ATOM 2232 C CA . TRP A 1 277 ? -23.109 30.969 6.777 1 94.06 277 TRP A CA 1
ATOM 2233 C C . TRP A 1 277 ? -23.297 31.797 8.047 1 94.06 277 TRP A C 1
ATOM 2235 O O . TRP A 1 277 ? -23.578 31.25 9.117 1 94.06 277 TRP A O 1
ATOM 2245 N N . GLY A 1 278 ? -23.031 33.062 7.953 1 93.56 278 GLY A N 1
ATOM 2246 C CA . GLY A 1 278 ? -23.312 33.938 9.078 1 93.56 278 GLY A CA 1
ATOM 2247 C C . GLY A 1 278 ? -22.078 34.344 9.844 1 93.56 278 GLY A C 1
ATOM 2248 O O . GLY A 1 278 ? -22.172 35 10.891 1 93.56 278 GLY A O 1
ATOM 2249 N N . PHE A 1 279 ? -20.969 34.062 9.367 1 96.62 279 PHE A N 1
ATOM 2250 C CA . PHE A 1 279 ? -19.75 34.469 10.039 1 96.62 279 PHE A CA 1
ATOM 2251 C C . PHE A 1 279 ? -19.391 35.906 9.672 1 96.62 279 PHE A C 1
ATOM 2253 O O . PHE A 1 279 ? -19.703 36.375 8.57 1 96.62 279 PHE A O 1
ATOM 2260 N N . LYS A 1 280 ? -18.703 36.531 10.617 1 95.81 280 LYS A N 1
ATOM 2261 C CA . LYS A 1 280 ? -18.266 37.906 10.398 1 95.81 280 LYS A CA 1
ATOM 2262 C C . LYS A 1 280 ? -16.75 37.969 10.266 1 95.81 280 LYS A C 1
ATOM 2264 O O . LYS A 1 280 ? -16.219 38.906 9.656 1 95.81 280 LYS A O 1
ATOM 2269 N N . ARG A 1 281 ? -16.125 37.031 10.891 1 96 281 ARG A N 1
ATOM 2270 C CA . ARG A 1 281 ? -14.672 36.969 10.867 1 96 281 ARG A CA 1
ATOM 2271 C C . ARG A 1 281 ? -14.188 35.531 10.719 1 96 281 ARG A C 1
ATOM 2273 O O . ARG A 1 281 ? -14.688 34.625 11.391 1 96 281 ARG A O 1
ATOM 2280 N N . VAL A 1 282 ? -13.227 35.438 9.797 1 96.75 282 VAL A N 1
ATOM 2281 C CA . VAL A 1 282 ? -12.648 34.094 9.586 1 96.75 282 VAL A CA 1
ATOM 2282 C C . VAL A 1 282 ? -11.125 34.219 9.516 1 96.75 282 VAL A C 1
ATOM 2284 O O . VAL A 1 282 ? -10.586 35.094 8.852 1 96.75 282 VAL A O 1
ATOM 2287 N N . THR A 1 283 ? -10.461 33.344 10.242 1 95.75 283 THR A N 1
ATOM 2288 C CA . THR A 1 283 ? -9.016 33.25 10.141 1 95.75 283 THR A CA 1
ATOM 2289 C C . THR A 1 283 ? -8.586 31.812 9.82 1 95.75 283 THR A C 1
ATOM 2291 O O . THR A 1 283 ? -9.211 30.859 10.289 1 95.75 283 THR A O 1
ATOM 2294 N N . TRP A 1 284 ? -7.641 31.656 8.977 1 96.38 284 TRP A N 1
ATOM 2295 C CA . TRP A 1 284 ? -7 30.391 8.688 1 96.38 284 TRP A CA 1
ATOM 2296 C C . TRP A 1 284 ? -5.531 30.406 9.109 1 96.38 284 TRP A C 1
ATOM 2298 O O . TRP A 1 284 ? -4.75 31.219 8.625 1 96.38 284 TRP A O 1
ATOM 2308 N N . ASN A 1 285 ? -5.172 29.547 9.984 1 94.69 285 ASN A N 1
ATOM 2309 C CA . ASN A 1 285 ? -3.818 29.469 10.516 1 94.69 285 ASN A CA 1
ATOM 2310 C C . ASN A 1 285 ? -3.146 28.156 10.125 1 94.69 285 ASN A C 1
ATOM 2312 O O . ASN A 1 285 ? -3.676 27.078 10.398 1 94.69 285 ASN A O 1
ATOM 2316 N N . PHE A 1 286 ? -1.999 28.281 9.547 1 94.81 286 PHE A N 1
ATOM 2317 C CA . PHE A 1 286 ? -1.277 27.109 9.078 1 94.81 286 PHE A CA 1
ATOM 2318 C C . PHE A 1 286 ? -0.15 26.75 10.039 1 94.81 286 PHE A C 1
ATOM 2320 O O . PHE A 1 286 ? 0.524 27.625 10.57 1 94.81 286 PHE A O 1
ATOM 2327 N N . SER A 1 287 ? -0.013 25.469 10.211 1 92 287 SER A N 1
ATOM 2328 C CA . SER A 1 287 ? 1.196 25.016 10.891 1 92 287 SER A CA 1
ATOM 2329 C C . SER A 1 287 ? 2.406 25.078 9.969 1 92 287 SER A C 1
ATOM 2331 O O . SER A 1 287 ? 2.26 25.234 8.75 1 92 287 SER A O 1
ATOM 2333 N N . GLU A 1 288 ? 3.521 24.984 10.602 1 89.88 288 GLU A N 1
ATOM 2334 C CA . GLU A 1 288 ? 4.746 24.969 9.805 1 89.88 288 GLU A CA 1
ATOM 2335 C C . GLU A 1 288 ? 4.859 23.672 9 1 89.88 288 GLU A C 1
ATOM 2337 O O . GLU A 1 288 ? 4.336 22.641 9.406 1 89.88 288 GLU A O 1
ATOM 2342 N N . ARG A 1 289 ? 5.562 23.812 7.906 1 86.69 289 ARG A N 1
ATOM 2343 C CA . ARG A 1 289 ? 5.723 22.688 6.988 1 86.69 289 ARG A CA 1
ATOM 2344 C C . ARG A 1 289 ? 6.258 21.469 7.719 1 86.69 289 ARG A C 1
ATOM 2346 O O . ARG A 1 289 ? 7.215 21.562 8.484 1 86.69 289 ARG A O 1
ATOM 2353 N N . SER A 1 290 ? 5.641 20.297 7.5 1 85.44 290 SER A N 1
ATOM 2354 C CA . SER A 1 290 ? 6.051 19 8.008 1 85.44 290 SER A CA 1
ATOM 2355 C C . SER A 1 290 ? 5.805 18.891 9.516 1 85.44 290 SER A C 1
ATOM 2357 O O . SER A 1 290 ? 6.309 17.969 10.164 1 85.44 290 SER A O 1
ATOM 2359 N N . HIS A 1 291 ? 5.105 19.719 10.047 1 86.81 291 HIS A N 1
ATOM 2360 C CA . HIS A 1 291 ? 4.82 19.703 11.477 1 86.81 291 HIS A CA 1
ATOM 2361 C C . HIS A 1 291 ? 3.322 19.844 11.742 1 86.81 291 HIS A C 1
ATOM 2363 O O . HIS A 1 291 ? 2.912 20.562 12.648 1 86.81 291 HIS A O 1
ATOM 2369 N N . GLY A 1 292 ? 2.588 19.266 10.945 1 80.56 292 GLY A N 1
ATOM 2370 C CA . GLY A 1 292 ? 1.14 19.375 11.031 1 80.56 292 GLY A CA 1
ATOM 2371 C C . GLY A 1 292 ? 0.516 18.312 11.906 1 80.56 292 GLY A C 1
ATOM 2372 O O . GLY A 1 292 ? -0.707 18.25 12.055 1 80.56 292 GLY A O 1
ATOM 2373 N N . LYS A 1 293 ? 1.31 17.484 12.523 1 78.62 293 LYS A N 1
ATOM 2374 C CA . LYS A 1 293 ? 0.762 16.469 13.406 1 78.62 293 LYS A CA 1
ATOM 2375 C C . LYS A 1 293 ? 0.064 17.094 14.609 1 78.62 293 LYS A C 1
ATOM 2377 O O . LYS A 1 293 ? 0.568 18.047 15.195 1 78.62 293 LYS A O 1
ATOM 2382 N N . GLY A 1 294 ? -1.15 16.625 14.914 1 84.75 294 GLY A N 1
ATOM 2383 C CA . GLY A 1 294 ? -1.906 17.219 16.016 1 84.75 294 GLY A CA 1
ATOM 2384 C C . GLY A 1 294 ? -3.115 16.391 16.406 1 84.75 294 GLY A C 1
ATOM 2385 O O . GLY A 1 294 ? -3.135 15.18 16.219 1 84.75 294 GLY A O 1
ATOM 2386 N N . ALA A 1 295 ? -4.047 17.031 17.031 1 89.19 295 ALA A N 1
ATOM 2387 C CA . ALA A 1 295 ? -5.223 16.391 17.609 1 89.19 295 ALA A CA 1
ATOM 2388 C C . ALA A 1 295 ? -6.039 15.672 16.547 1 89.19 295 ALA A C 1
ATOM 2390 O O . ALA A 1 295 ? -6.52 14.555 16.766 1 89.19 295 ALA A O 1
ATOM 2391 N N . PRO A 1 296 ? -6.141 16.25 15.375 1 94.19 296 PRO A N 1
ATOM 2392 C CA . PRO A 1 296 ? -6.918 15.555 14.352 1 94.19 296 PRO A CA 1
ATOM 2393 C C . PRO A 1 296 ? -6.344 14.188 13.992 1 94.19 296 PRO A C 1
ATOM 2395 O O . PRO A 1 296 ? -7.086 13.281 13.617 1 94.19 296 PRO A O 1
ATOM 2398 N N . ASP A 1 297 ? -5.066 14.07 14.039 1 88.69 297 ASP A N 1
ATOM 2399 C CA . ASP A 1 297 ? -4.438 12.773 13.789 1 88.69 297 ASP A CA 1
ATOM 2400 C C . ASP A 1 297 ? -4.887 11.734 14.805 1 88.69 297 ASP A C 1
ATOM 2402 O O . ASP A 1 297 ? -5.055 10.555 14.477 1 88.69 297 ASP A O 1
ATOM 2406 N N . GLY A 1 298 ? -4.953 12.164 15.961 1 89.25 298 GLY A N 1
ATOM 2407 C CA . GLY A 1 298 ? -5.453 11.266 17 1 89.25 298 GLY A CA 1
ATOM 2408 C C . GLY A 1 298 ? -6.848 10.75 16.703 1 89.25 298 GLY A C 1
ATOM 2409 O O . GLY A 1 298 ? -7.117 9.555 16.875 1 89.25 298 GLY A O 1
ATOM 2410 N N . VAL A 1 299 ? -7.68 11.664 16.297 1 94.69 299 VAL A N 1
ATOM 2411 C CA . VAL A 1 299 ? -9.047 11.297 15.953 1 94.69 299 VAL A CA 1
ATOM 2412 C C . VAL A 1 299 ? -9.031 10.258 14.836 1 94.69 299 VAL A C 1
ATOM 2414 O O . VAL A 1 299 ? -9.688 9.219 14.938 1 94.69 299 VAL A O 1
ATOM 2417 N N . GLY A 1 300 ? -8.289 10.539 13.844 1 95 300 GLY A N 1
ATOM 2418 C CA . GLY A 1 300 ? -8.172 9.602 12.734 1 95 300 GLY A CA 1
ATOM 2419 C C . GLY A 1 300 ? -7.641 8.242 13.164 1 95 300 GLY A C 1
ATOM 2420 O O . GLY A 1 300 ? -8.148 7.211 12.734 1 95 300 GLY A O 1
ATOM 2421 N N . GLY A 1 301 ? -6.598 8.266 13.961 1 91.38 301 GLY A N 1
ATOM 2422 C CA . GLY A 1 301 ? -6.004 7.027 14.445 1 91.38 301 GLY A CA 1
ATOM 2423 C C . GLY A 1 301 ? -6.984 6.156 15.211 1 91.38 301 GLY A C 1
ATOM 2424 O O . GLY A 1 301 ? -7.039 4.941 14.992 1 91.38 301 GLY A O 1
ATOM 2425 N N . VAL A 1 302 ? -7.73 6.727 16.016 1 91 302 VAL A N 1
ATOM 2426 C CA . VAL A 1 302 ? -8.695 6 16.828 1 91 302 VAL A CA 1
ATOM 2427 C C . VAL A 1 302 ? -9.758 5.363 15.93 1 91 302 VAL A C 1
ATOM 2429 O O . VAL A 1 302 ? -10.117 4.195 16.109 1 91 302 VAL A O 1
ATOM 2432 N N . LEU A 1 303 ? -10.242 6.109 15.047 1 96 303 LEU A N 1
ATOM 2433 C CA . LEU A 1 303 ? -11.297 5.621 14.172 1 96 303 LEU A CA 1
ATOM 2434 C C . LEU A 1 303 ? -10.789 4.484 13.289 1 96 303 LEU A C 1
ATOM 2436 O O . LEU A 1 303 ? -11.484 3.482 13.102 1 96 303 LEU A O 1
ATOM 2440 N N . LYS A 1 304 ? -9.641 4.625 12.773 1 94.25 304 LYS A N 1
ATOM 2441 C CA . LYS A 1 304 ? -9.078 3.582 11.922 1 94.25 304 LYS A CA 1
ATOM 2442 C C . LYS A 1 304 ? -8.812 2.307 12.719 1 94.25 304 LYS A C 1
ATOM 2444 O O . LYS A 1 304 ? -9.055 1.202 12.227 1 94.25 304 LYS A O 1
ATOM 2449 N N . ARG A 1 305 ? -8.336 2.465 13.875 1 89.94 305 ARG A N 1
ATOM 2450 C CA . ARG A 1 305 ? -8.102 1.307 14.734 1 89.94 305 ARG A CA 1
ATOM 2451 C C . ARG A 1 305 ? -9.414 0.585 15.039 1 89.94 305 ARG A C 1
ATOM 2453 O O . ARG A 1 305 ? -9.469 -0.647 15.023 1 89.94 305 ARG A O 1
ATOM 2460 N N . LYS A 1 306 ? -10.32 1.382 15.336 1 92.62 306 LYS A N 1
ATOM 2461 C CA . LYS A 1 306 ? -11.641 0.806 15.602 1 92.62 306 LYS A CA 1
ATOM 2462 C C . LYS A 1 306 ? -12.141 0.018 14.391 1 92.62 306 LYS A C 1
ATOM 2464 O O . LYS A 1 306 ? -12.656 -1.093 14.547 1 92.62 306 LYS A O 1
ATOM 2469 N N . ALA A 1 307 ? -12.023 0.58 13.281 1 95.75 307 ALA A N 1
ATOM 2470 C CA . ALA A 1 307 ? -12.43 -0.08 12.047 1 95.75 307 ALA A CA 1
ATOM 2471 C C . ALA A 1 307 ? -11.641 -1.363 11.82 1 95.75 307 ALA A C 1
ATOM 2473 O O . ALA A 1 307 ? -12.211 -2.398 11.469 1 95.75 307 ALA A O 1
ATOM 2474 N N . ASP A 1 308 ? -10.391 -1.266 12 1 92.31 308 ASP A N 1
ATOM 2475 C CA . ASP A 1 308 ? -9.539 -2.43 11.805 1 92.31 308 ASP A CA 1
ATOM 2476 C C . ASP A 1 308 ? -9.914 -3.559 12.758 1 92.31 308 ASP A C 1
ATOM 2478 O O . ASP A 1 308 ? -9.961 -4.727 12.359 1 92.31 308 ASP A O 1
ATOM 2482 N N . MET A 1 309 ? -10.172 -3.193 13.953 1 89.38 309 MET A N 1
ATOM 2483 C CA . MET A 1 309 ? -10.562 -4.188 14.945 1 89.38 309 MET A CA 1
ATOM 2484 C C . MET A 1 309 ? -11.883 -4.844 14.562 1 89.38 309 MET A C 1
ATOM 2486 O O . MET A 1 309 ? -12.07 -6.043 14.781 1 89.38 309 MET A O 1
ATOM 2490 N N . TYR A 1 310 ? -12.742 -4.086 14.133 1 92.44 310 TYR A N 1
ATOM 2491 C CA . TYR A 1 310 ? -14.031 -4.594 13.672 1 92.44 310 TYR A CA 1
ATOM 2492 C C . TYR A 1 310 ? -13.844 -5.648 12.586 1 92.44 310 TYR A C 1
ATOM 2494 O O . TYR A 1 310 ? -14.484 -6.703 12.617 1 92.44 310 TYR A O 1
ATOM 2502 N N . VAL A 1 311 ? -12.961 -5.398 11.648 1 91.69 311 VAL A N 1
ATOM 2503 C CA . VAL A 1 311 ? -12.695 -6.32 10.547 1 91.69 311 VAL A CA 1
ATOM 2504 C C . VAL A 1 311 ? -11.984 -7.562 11.078 1 91.69 311 VAL A C 1
ATOM 2506 O O . VAL A 1 311 ? -12.328 -8.688 10.711 1 91.69 311 VAL A O 1
ATOM 2509 N N . LEU A 1 312 ? -11.055 -7.289 11.883 1 84.69 312 LEU A N 1
ATOM 2510 C CA . LEU A 1 312 ? -10.32 -8.398 12.477 1 84.69 312 LEU A CA 1
ATOM 2511 C C . LEU A 1 312 ? -11.242 -9.289 13.297 1 84.69 312 LEU A C 1
ATOM 2513 O O . LEU A 1 312 ? -10.977 -10.477 13.477 1 84.69 312 LEU A O 1
ATOM 2517 N N . GLY A 1 313 ? -12.289 -8.711 13.82 1 85.06 313 GLY A N 1
ATOM 2518 C CA . GLY A 1 313 ? -13.258 -9.445 14.617 1 85.06 313 GLY A CA 1
ATOM 2519 C C . GLY A 1 313 ? -14.211 -10.273 13.773 1 85.06 313 GLY A C 1
ATOM 2520 O O . GLY A 1 313 ? -15.094 -10.953 14.305 1 85.06 313 GLY A O 1
ATOM 2521 N N . GLY A 1 314 ? -14.117 -10.227 12.477 1 86.56 314 GLY A N 1
ATOM 2522 C CA . GLY A 1 314 ? -14.906 -11.109 11.633 1 86.56 314 GLY A CA 1
ATOM 2523 C C . GLY A 1 314 ? -15.906 -10.367 10.758 1 86.56 314 GLY A C 1
ATOM 2524 O O . GLY A 1 314 ? -16.656 -10.984 10 1 86.56 314 GLY A O 1
ATOM 2525 N N . SER A 1 315 ? -15.914 -9.023 10.914 1 90.94 315 SER A N 1
ATOM 2526 C CA . SER A 1 315 ? -16.875 -8.234 10.148 1 90.94 315 SER A CA 1
ATOM 2527 C C . SER A 1 315 ? -16.234 -7.645 8.898 1 90.94 315 SER A C 1
ATOM 2529 O O . SER A 1 315 ? -15.016 -7.707 8.734 1 90.94 315 SER A O 1
ATOM 2531 N N . ASP A 1 316 ? -17.125 -7.18 8.031 1 92.88 316 ASP A N 1
ATOM 2532 C CA . ASP A 1 316 ? -16.641 -6.676 6.75 1 92.88 316 ASP A CA 1
ATOM 2533 C C . ASP A 1 316 ? -16.938 -5.188 6.594 1 92.88 316 ASP A C 1
ATOM 2535 O O . ASP A 1 316 ? -18.016 -4.73 6.977 1 92.88 316 ASP A O 1
ATOM 2539 N N . LEU A 1 317 ? -15.984 -4.523 6.102 1 95.44 317 LEU A N 1
ATOM 2540 C CA . LEU A 1 317 ? -16.141 -3.156 5.621 1 95.44 317 LEU A CA 1
ATOM 2541 C C . LEU A 1 317 ? -15.766 -3.055 4.145 1 95.44 317 LEU A C 1
ATOM 2543 O O . LEU A 1 317 ? -14.625 -2.744 3.805 1 95.44 317 LEU A O 1
ATOM 2547 N N . GLN A 1 318 ? -16.719 -3.209 3.33 1 93.62 318 GLN A N 1
ATOM 2548 C CA . GLN A 1 318 ? -16.453 -3.352 1.901 1 93.62 318 GLN A CA 1
ATOM 2549 C C . GLN A 1 318 ? -16.453 -1.993 1.204 1 93.62 318 GLN A C 1
ATOM 2551 O O . GLN A 1 318 ? -15.727 -1.795 0.224 1 93.62 318 GLN A O 1
ATOM 2556 N N . THR A 1 319 ? -17.344 -1.085 1.712 1 94.44 319 THR A N 1
ATOM 2557 C CA . THR A 1 319 ? -17.484 0.22 1.077 1 94.44 319 THR A CA 1
ATOM 2558 C C . THR A 1 319 ? -17.266 1.341 2.09 1 94.44 319 THR A C 1
ATOM 2560 O O . THR A 1 319 ? -17.375 1.123 3.299 1 94.44 319 THR A O 1
ATOM 2563 N N . PRO A 1 320 ? -16.984 2.5 1.535 1 96.69 320 PRO A N 1
ATOM 2564 C CA . PRO A 1 320 ? -16.906 3.646 2.441 1 96.69 320 PRO A CA 1
ATOM 2565 C C . PRO A 1 320 ? -18.188 3.863 3.24 1 96.69 320 PRO A C 1
ATOM 2567 O O . PRO A 1 320 ? -18.141 4.285 4.398 1 96.69 320 PRO A O 1
ATOM 2570 N N . ARG A 1 321 ? -19.281 3.553 2.691 1 96.75 321 ARG A N 1
ATOM 2571 C CA . ARG A 1 321 ? -20.547 3.686 3.393 1 96.75 321 ARG A CA 1
ATOM 2572 C C . ARG A 1 321 ? -20.625 2.727 4.574 1 96.75 321 ARG A C 1
ATOM 2574 O O . ARG A 1 321 ? -21.109 3.092 5.648 1 96.75 321 ARG A O 1
ATOM 2581 N N . ASP A 1 322 ? -20.125 1.489 4.355 1 96.69 322 ASP A N 1
ATOM 2582 C CA . ASP A 1 322 ? -20.062 0.542 5.461 1 96.69 322 ASP A CA 1
ATOM 2583 C C . ASP A 1 322 ? -19.234 1.108 6.621 1 96.69 322 ASP A C 1
ATOM 2585 O O . ASP A 1 322 ? -19.625 0.961 7.785 1 96.69 322 ASP A O 1
ATOM 2589 N N . LEU A 1 323 ? -18.172 1.7 6.23 1 98.06 323 LEU A N 1
ATOM 2590 C CA . LEU A 1 323 ? -17.297 2.295 7.23 1 98.06 323 LEU A CA 1
ATOM 2591 C C . LEU A 1 323 ? -18.016 3.383 8.016 1 98.06 323 LEU A C 1
ATOM 2593 O O . LEU A 1 323 ? -17.969 3.398 9.25 1 98.06 323 LEU A O 1
ATOM 2597 N N . TYR A 1 324 ? -18.719 4.219 7.293 1 98.19 324 TYR A N 1
ATOM 2598 C CA . TYR A 1 324 ? -19.469 5.312 7.91 1 98.19 324 TYR A CA 1
ATOM 2599 C C . TYR A 1 324 ? -20.516 4.785 8.875 1 98.19 324 TYR A C 1
ATOM 2601 O O . TYR A 1 324 ? -20.594 5.234 10.023 1 98.19 324 TYR A O 1
ATOM 2609 N N . GLU A 1 325 ? -21.188 3.852 8.438 1 97.81 325 GLU A N 1
ATOM 2610 C CA . GLU A 1 325 ? -22.297 3.322 9.242 1 97.81 325 GLU A CA 1
ATOM 2611 C C . GLU A 1 325 ? -21.781 2.65 10.508 1 97.81 325 GLU A C 1
ATOM 2613 O O . GLU A 1 325 ? -22.344 2.838 11.586 1 97.81 325 GLU A O 1
ATOM 2618 N N . TYR A 1 326 ? -20.828 1.984 10.375 1 97.62 326 TYR A N 1
ATOM 2619 C CA . TYR A 1 326 ? -20.25 1.317 11.539 1 97.62 326 TYR A CA 1
ATOM 2620 C C . TYR A 1 326 ? -19.719 2.334 12.539 1 97.62 326 TYR A C 1
ATOM 2622 O O . TYR A 1 326 ? -20.031 2.266 13.727 1 97.62 326 TYR A O 1
ATOM 2630 N N . LEU A 1 327 ? -18.891 3.248 12.023 1 97.81 327 LEU A N 1
ATOM 2631 C CA . LEU A 1 327 ? -18.25 4.203 12.914 1 97.81 327 LEU A CA 1
ATOM 2632 C C . LEU A 1 327 ? -19.281 5.113 13.57 1 97.81 327 LEU A C 1
ATOM 2634 O O . LEU A 1 327 ? -19.109 5.512 14.727 1 97.81 327 LEU A O 1
ATOM 2638 N N . GLN A 1 328 ? -20.25 5.477 12.812 1 97.06 328 GLN A N 1
ATOM 2639 C CA . GLN A 1 328 ? -21.297 6.32 13.367 1 97.06 328 GLN A CA 1
ATOM 2640 C C . GLN A 1 328 ? -22 5.645 14.547 1 97.06 328 GLN A C 1
ATOM 2642 O O . GLN A 1 328 ? -22.312 6.293 15.539 1 97.06 328 GLN A O 1
ATOM 2647 N N . LYS A 1 329 ? -22.188 4.395 14.469 1 94.62 329 LYS A N 1
ATOM 2648 C CA . LYS A 1 329 ? -22.891 3.637 15.508 1 94.62 329 LYS A CA 1
ATOM 2649 C C . LYS A 1 329 ? -21.969 3.33 16.688 1 94.62 329 LYS A C 1
ATOM 2651 O O . LYS A 1 329 ? -22.406 3.252 17.828 1 94.62 329 LYS A O 1
ATOM 2656 N N . SER A 1 330 ? -20.75 3.193 16.375 1 92.12 330 SER A N 1
ATOM 2657 C CA . SER A 1 330 ? -19.859 2.615 17.375 1 92.12 330 SER A CA 1
ATOM 2658 C C . SER A 1 330 ? -19.031 3.695 18.078 1 92.12 330 SER A C 1
ATOM 2660 O O . SER A 1 330 ? -18.422 3.441 19.109 1 92.12 330 SER A O 1
ATOM 2662 N N . SER A 1 331 ? -19.047 4.871 17.484 1 89.06 331 SER A N 1
ATOM 2663 C CA . SER A 1 331 ? -18.188 5.906 18.047 1 89.06 331 SER A CA 1
ATOM 2664 C C . SER A 1 331 ? -18.984 6.852 18.938 1 89.06 331 SER A C 1
ATOM 2666 O O . SER A 1 331 ? -19.906 7.531 18.469 1 89.06 331 SER A O 1
ATOM 2668 N N . GLU A 1 332 ? -18.609 6.914 20.172 1 86.81 332 GLU A N 1
ATOM 2669 C CA . GLU A 1 332 ? -19.344 7.75 21.109 1 86.81 332 GLU A CA 1
ATOM 2670 C C . GLU A 1 332 ? -18.703 9.125 21.266 1 86.81 332 GLU A C 1
ATOM 2672 O O . GLU A 1 332 ? -19.391 10.133 21.406 1 86.81 332 GLU A O 1
ATOM 2677 N N . ASN A 1 333 ? -17.484 9.25 21.141 1 89.88 333 ASN A N 1
ATOM 2678 C CA . ASN A 1 333 ? -16.781 10.492 21.453 1 89.88 333 ASN A CA 1
ATOM 2679 C C . ASN A 1 333 ? -16.469 11.281 20.188 1 89.88 333 ASN A C 1
ATOM 2681 O O . ASN A 1 333 ? -15.875 12.359 20.25 1 89.88 333 ASN A O 1
ATOM 2685 N N . VAL A 1 334 ? -16.781 10.742 19.094 1 96.94 334 VAL A N 1
ATOM 2686 C CA . VAL A 1 334 ? -16.531 11.406 17.812 1 96.94 334 VAL A CA 1
ATOM 2687 C C . VAL A 1 334 ? -17.828 11.461 17 1 96.94 334 VAL A C 1
ATOM 2689 O O . VAL A 1 334 ? -18.5 10.445 16.812 1 96.94 334 VAL A O 1
ATOM 2692 N N . THR A 1 335 ? -18.203 12.625 16.656 1 97.62 335 THR A N 1
ATOM 2693 C CA . THR A 1 335 ? -19.359 12.773 15.773 1 97.62 335 THR A CA 1
ATOM 2694 C C . THR A 1 335 ? -18.969 12.492 14.328 1 97.62 335 THR A C 1
ATOM 2696 O O . THR A 1 335 ? -18.094 13.172 13.766 1 97.62 335 THR A O 1
ATOM 2699 N N . ILE A 1 336 ? -19.594 11.547 13.742 1 98.31 336 ILE A N 1
ATOM 2700 C CA . ILE A 1 336 ? -19.25 11.109 12.391 1 98.31 336 ILE A CA 1
ATOM 2701 C C . ILE A 1 336 ? -20.328 11.562 11.414 1 98.31 336 ILE A C 1
ATOM 2703 O O . ILE A 1 336 ? -21.531 11.383 11.672 1 98.31 336 ILE A O 1
ATOM 2707 N N . MET A 1 337 ? -19.891 12.133 10.312 1 98.12 337 MET A N 1
ATOM 2708 C CA . MET A 1 337 ? -20.844 12.625 9.32 1 98.12 337 MET A CA 1
ATOM 2709 C C . MET A 1 337 ? -20.469 12.133 7.926 1 98.12 337 MET A C 1
ATOM 2711 O O . MET A 1 337 ? -19.297 11.875 7.645 1 98.12 337 MET A O 1
ATOM 2715 N N . TRP A 1 338 ? -21.438 11.992 7.051 1 98.12 338 TRP A N 1
ATOM 2716 C CA . TRP A 1 338 ? -21.25 11.539 5.676 1 98.12 338 TRP A CA 1
ATOM 2717 C C . TRP A 1 338 ? -21.266 12.711 4.707 1 98.12 338 TRP A C 1
ATOM 2719 O O . TRP A 1 338 ? -22.141 13.586 4.801 1 98.12 338 TRP A O 1
ATOM 2729 N N . ILE A 1 339 ? -20.312 12.766 3.801 1 97.56 339 ILE A N 1
ATOM 2730 C CA . ILE A 1 339 ? -20.281 13.805 2.773 1 97.56 339 ILE A CA 1
ATOM 2731 C C . ILE A 1 339 ? -20.609 13.188 1.412 1 97.56 339 ILE A C 1
ATOM 2733 O O . ILE A 1 339 ? -19.875 12.32 0.924 1 97.56 339 ILE A O 1
ATOM 2737 N N . GLU A 1 340 ? -21.594 13.719 0.824 1 95.44 340 GLU A N 1
ATOM 2738 C CA . GLU A 1 340 ? -22 13.273 -0.51 1 95.44 340 GLU A CA 1
ATOM 2739 C C . GLU A 1 340 ? -21.172 13.969 -1.589 1 95.44 340 GLU A C 1
ATOM 2741 O O . GLU A 1 340 ? -20.672 15.086 -1.384 1 95.44 340 GLU A O 1
ATOM 2746 N N . GLU A 1 341 ? -21.125 13.344 -2.723 1 92.81 341 GLU A N 1
ATOM 2747 C CA . GLU A 1 341 ? -20.406 13.906 -3.861 1 92.81 341 GLU A CA 1
ATOM 2748 C C . GLU A 1 341 ? -21.016 15.234 -4.297 1 92.81 341 GLU A C 1
ATOM 2750 O O . GLU A 1 341 ? -20.297 16.141 -4.734 1 92.81 341 GLU A O 1
ATOM 2755 N N . GLU A 1 342 ? -22.234 15.344 -4.168 1 92.5 342 GLU A N 1
ATOM 2756 C CA . GLU A 1 342 ? -22.953 16.562 -4.566 1 92.5 342 GLU A CA 1
ATOM 2757 C C . GLU A 1 342 ? -22.531 17.75 -3.713 1 92.5 342 GLU A C 1
ATOM 2759 O O . GLU A 1 342 ? -22.453 18.875 -4.203 1 92.5 342 GLU A O 1
ATOM 2764 N N . GLN A 1 343 ? -22.297 17.484 -2.49 1 93.75 343 GLN A N 1
ATOM 2765 C CA . GLN A 1 343 ? -21.859 18.547 -1.596 1 93.75 343 GLN A CA 1
ATOM 2766 C C . GLN A 1 343 ? -20.484 19.078 -2.002 1 93.75 343 GLN A C 1
ATOM 2768 O O . GLN A 1 343 ? -20.219 20.281 -1.881 1 93.75 343 GLN A O 1
ATOM 2773 N N . ILE A 1 344 ? -19.688 18.219 -2.488 1 93.25 344 ILE A N 1
ATOM 2774 C CA . ILE A 1 344 ? -18.359 18.609 -2.941 1 93.25 344 ILE A CA 1
ATOM 2775 C C . ILE A 1 344 ? -18.469 19.375 -4.258 1 93.25 344 ILE A C 1
ATOM 2777 O O . ILE A 1 344 ? -17.844 20.422 -4.43 1 93.25 344 ILE A O 1
ATOM 2781 N N . SER A 1 345 ? -19.281 18.922 -5.113 1 91.06 345 SER A N 1
ATOM 2782 C CA . SER A 1 345 ? -19.469 19.562 -6.414 1 91.06 345 SER A CA 1
ATOM 2783 C C . SER A 1 345 ? -20.031 20.984 -6.262 1 91.06 345 SER A C 1
ATOM 2785 O O . SER A 1 345 ? -19.703 21.859 -7.051 1 91.06 345 SER A O 1
ATOM 2787 N N . THR A 1 346 ? -20.828 21.125 -5.32 1 90.12 346 THR A N 1
ATOM 2788 C CA . THR A 1 346 ? -21.406 22.438 -5.055 1 90.12 346 THR A CA 1
ATOM 2789 C C . THR A 1 346 ? -20.312 23.438 -4.699 1 90.12 346 THR A C 1
ATOM 2791 O O . THR A 1 346 ? -20.359 24.594 -5.113 1 90.12 346 THR A O 1
ATOM 2794 N N . MET A 1 347 ? -19.359 22.984 -3.977 1 88.56 347 MET A N 1
ATOM 2795 C CA . MET A 1 347 ? -18.25 23.875 -3.623 1 88.56 347 MET A CA 1
ATOM 2796 C C . MET A 1 347 ? -17.422 24.219 -4.855 1 88.56 347 MET A C 1
ATOM 2798 O O . MET A 1 347 ? -16.922 25.344 -4.98 1 88.56 347 MET A O 1
ATOM 2802 N N . ASP A 1 348 ? -17.344 23.312 -5.742 1 85.44 348 ASP A N 1
ATOM 2803 C CA . ASP A 1 348 ? -16.625 23.547 -6.988 1 85.44 348 ASP A CA 1
ATOM 2804 C C . ASP A 1 348 ? -17.297 24.625 -7.828 1 85.44 348 ASP A C 1
ATOM 2806 O O . ASP A 1 348 ? -16.609 25.422 -8.484 1 85.44 348 ASP A O 1
ATOM 2810 N N . GLU A 1 349 ? -18.5 24.578 -7.766 1 87.06 349 GLU A N 1
ATOM 2811 C CA . GLU A 1 349 ? -19.266 25.516 -8.586 1 87.06 349 GLU A CA 1
ATOM 2812 C C . GLU A 1 349 ? -19.172 26.922 -8.039 1 87.06 349 GLU A C 1
ATOM 2814 O O . GLU A 1 349 ? -19.422 27.891 -8.758 1 87.06 349 GLU A O 1
ATOM 2819 N N . MET A 1 350 ? -18.781 26.969 -6.832 1 88 350 MET A N 1
ATOM 2820 C CA . MET A 1 350 ? -18.656 28.297 -6.215 1 88 350 MET A CA 1
ATOM 2821 C C . MET A 1 350 ? -17.359 28.969 -6.625 1 88 350 MET A C 1
ATOM 2823 O O . MET A 1 350 ? -17.188 30.172 -6.422 1 88 350 MET A O 1
ATOM 2827 N N . LEU A 1 351 ? -16.5 28.203 -7.164 1 88.75 351 LEU A N 1
ATOM 2828 C CA . LEU A 1 351 ? -15.234 28.75 -7.621 1 88.75 351 LEU A CA 1
ATOM 2829 C C . LEU A 1 351 ? -15.375 29.359 -9.016 1 88.75 351 LEU A C 1
ATOM 2831 O O . LEU A 1 351 ? -15.938 28.734 -9.914 1 88.75 351 LEU A O 1
ATOM 2835 N N . PRO A 1 352 ? -14.867 30.516 -9.102 1 87.25 352 PRO A N 1
ATOM 2836 C CA . PRO A 1 352 ? -14.836 31.078 -10.461 1 87.25 352 PRO A CA 1
ATOM 2837 C C . PRO A 1 352 ? -13.859 30.359 -11.375 1 87.25 352 PRO A C 1
ATOM 2839 O O . PRO A 1 352 ? -12.992 29.609 -10.898 1 87.25 352 PRO A O 1
ATOM 2842 N N . PRO A 1 353 ? -14.023 30.516 -12.641 1 85.62 353 PRO A N 1
ATOM 2843 C CA . PRO A 1 353 ? -13.125 29.844 -13.594 1 85.62 353 PRO A CA 1
ATOM 2844 C C . PRO A 1 353 ? -11.664 30.219 -13.375 1 85.62 353 PRO A C 1
ATOM 2846 O O . PRO A 1 353 ? -10.773 29.375 -13.594 1 85.62 353 PRO A O 1
ATOM 2849 N N . SER A 1 354 ? -11.477 31.422 -12.969 1 87.88 354 SER A N 1
ATOM 2850 C CA . SER A 1 354 ? -10.109 31.844 -12.68 1 87.88 354 SER A CA 1
ATOM 2851 C C . SER A 1 354 ? -10.031 32.562 -11.344 1 87.88 354 SER A C 1
ATOM 2853 O O . SER A 1 354 ? -10.852 33.438 -11.062 1 87.88 354 SER A O 1
ATOM 2855 N N . VAL A 1 355 ? -9.133 32.094 -10.523 1 89.88 355 VAL A N 1
ATOM 2856 C CA . VAL A 1 355 ? -8.922 32.719 -9.219 1 89.88 355 VAL A CA 1
ATOM 2857 C C . VAL A 1 355 ? -7.586 33.469 -9.211 1 89.88 355 VAL A C 1
ATOM 2859 O O . VAL A 1 355 ? -6.562 32.906 -9.617 1 89.88 355 VAL A O 1
ATOM 2862 N N . ARG A 1 356 ? -7.637 34.688 -8.789 1 90.94 356 ARG A N 1
ATOM 2863 C CA . ARG A 1 356 ? -6.41 35.469 -8.68 1 90.94 356 ARG A CA 1
ATOM 2864 C C . ARG A 1 356 ? -5.395 34.781 -7.773 1 90.94 356 ARG A C 1
ATOM 2866 O O . ARG A 1 356 ? -5.75 34.281 -6.699 1 90.94 356 ARG A O 1
ATOM 2873 N N . PRO A 1 357 ? -4.195 34.812 -8.219 1 91.94 357 PRO A N 1
ATOM 2874 C CA . PRO A 1 357 ? -3.172 34.156 -7.387 1 91.94 357 PRO A CA 1
ATOM 2875 C C . PRO A 1 357 ? -2.885 34.938 -6.109 1 91.94 357 PRO A C 1
ATOM 2877 O O . PRO A 1 357 ? -2.969 36.188 -6.102 1 91.94 357 PRO A O 1
ATOM 2880 N N . VAL A 1 358 ? -2.615 34.25 -5.102 1 93 358 VAL A N 1
ATOM 2881 C CA . VAL A 1 358 ? -2.174 34.844 -3.84 1 93 358 VAL A CA 1
ATOM 2882 C C . VAL A 1 358 ? -0.649 34.812 -3.762 1 93 358 VAL A C 1
ATOM 2884 O O . VAL A 1 358 ? -0.059 33.781 -3.422 1 93 358 VAL A O 1
ATOM 2887 N N . THR A 1 359 ? -0.072 35.875 -3.943 1 90.88 359 THR A N 1
ATOM 2888 C CA . THR A 1 359 ? 1.383 35.938 -4.016 1 90.88 359 THR A CA 1
ATOM 2889 C C . THR A 1 359 ? 2.012 35.594 -2.676 1 90.88 359 THR A C 1
ATOM 2891 O O . THR A 1 359 ? 1.664 36.156 -1.643 1 90.88 359 THR A O 1
ATOM 2894 N N . GLY A 1 360 ? 2.85 34.656 -2.705 1 88.12 360 GLY A N 1
ATOM 2895 C CA . GLY A 1 360 ? 3.58 34.25 -1.508 1 88.12 360 GLY A CA 1
ATOM 2896 C C . GLY A 1 360 ? 2.811 33.312 -0.619 1 88.12 360 GLY A C 1
ATOM 2897 O O . GLY A 1 360 ? 3.105 33.188 0.572 1 88.12 360 GLY A O 1
ATOM 2898 N N . ILE A 1 361 ? 1.854 32.688 -1.172 1 89.56 361 ILE A N 1
ATOM 2899 C CA . ILE A 1 361 ? 0.972 31.844 -0.375 1 89.56 361 ILE A CA 1
ATOM 2900 C C . ILE A 1 361 ? 1.772 30.703 0.242 1 89.56 361 ILE A C 1
ATOM 2902 O O . ILE A 1 361 ? 1.45 30.234 1.335 1 89.56 361 ILE A O 1
ATOM 2906 N N . SER A 1 362 ? 2.795 30.328 -0.375 1 87.5 362 SER A N 1
ATOM 2907 C CA . SER A 1 362 ? 3.578 29.203 0.098 1 87.5 362 SER A CA 1
ATOM 2908 C C . SER A 1 362 ? 4.254 29.5 1.43 1 87.5 362 SER A C 1
ATOM 2910 O O . SER A 1 362 ? 4.555 28.594 2.207 1 87.5 362 SER A O 1
ATOM 2912 N N . SER A 1 363 ? 4.438 30.781 1.743 1 85.12 363 SER A N 1
ATOM 2913 C CA . SER A 1 363 ? 5.117 31.188 2.971 1 85.12 363 SER A CA 1
ATOM 2914 C C . SER A 1 363 ? 4.137 31.781 3.973 1 85.12 363 SER A C 1
ATOM 2916 O O . SER A 1 363 ? 4.543 32.25 5.039 1 85.12 363 SER A O 1
ATOM 2918 N N . THR A 1 364 ? 2.955 31.734 3.58 1 90 364 THR A N 1
ATOM 2919 C CA . THR A 1 364 ? 1.924 32.312 4.426 1 90 364 THR A CA 1
ATOM 2920 C C . THR A 1 364 ? 1.535 31.375 5.555 1 90 364 THR A C 1
ATOM 2922 O O . THR A 1 364 ? 1.278 30.188 5.316 1 90 364 THR A O 1
ATOM 2925 N N . ASN A 1 365 ? 1.463 31.953 6.742 1 90.69 365 ASN A N 1
ATOM 2926 C CA . ASN A 1 365 ? 1.079 31.109 7.871 1 90.69 365 ASN A CA 1
ATOM 2927 C C . ASN A 1 365 ? -0.282 31.5 8.43 1 90.69 365 ASN A C 1
ATOM 2929 O O . ASN A 1 365 ? -0.845 30.797 9.266 1 90.69 365 ASN A O 1
ATOM 2933 N N . GLN A 1 366 ? -0.791 32.656 7.934 1 92.69 366 GLN A N 1
ATOM 2934 C CA . GLN A 1 366 ? -2.109 33.062 8.398 1 92.69 366 GLN A CA 1
ATOM 2935 C C . GLN A 1 366 ? -2.852 33.844 7.324 1 92.69 366 GLN A C 1
ATOM 2937 O O . GLN A 1 366 ? -2.268 34.688 6.66 1 92.69 366 GLN A O 1
ATOM 2942 N N . VAL A 1 367 ? -4.035 33.562 7.195 1 94.44 367 VAL A N 1
ATOM 2943 C CA . VAL A 1 367 ? -4.953 34.281 6.328 1 94.44 367 VAL A CA 1
ATOM 2944 C C . VAL A 1 367 ? -6.148 34.781 7.141 1 94.44 367 VAL A C 1
ATOM 2946 O O . VAL A 1 367 ? -6.676 34.031 7.98 1 94.44 367 VAL A O 1
ATOM 2949 N N . LEU A 1 368 ? -6.547 36 6.957 1 94.69 368 LEU A N 1
ATOM 2950 C CA . LEU A 1 368 ? -7.676 36.625 7.656 1 94.69 368 LEU A CA 1
ATOM 2951 C C . LEU A 1 368 ? -8.68 37.188 6.664 1 94.69 368 LEU A C 1
ATOM 2953 O O . LEU A 1 368 ? -8.297 37.719 5.613 1 94.69 368 LEU A O 1
ATOM 2957 N N . SER A 1 369 ? -9.867 37.094 7.023 1 95.62 369 SER A N 1
ATOM 2958 C CA . SER A 1 369 ? -10.938 37.719 6.262 1 95.62 369 SER A CA 1
ATOM 2959 C C . SER A 1 369 ? -11.953 38.375 7.188 1 95.62 369 SER A C 1
ATOM 2961 O O . SER A 1 369 ? -12.445 37.75 8.125 1 95.62 369 SER A O 1
ATOM 2963 N N . PHE A 1 370 ? -12.242 39.688 6.895 1 93.94 370 PHE A N 1
ATOM 2964 C CA . PHE A 1 370 ? -13.188 40.438 7.711 1 93.94 370 PHE A CA 1
ATOM 2965 C C . PHE A 1 370 ? -14.391 40.875 6.883 1 93.94 370 PHE A C 1
ATOM 2967 O O . PHE A 1 370 ? -15.32 41.5 7.406 1 93.94 370 PHE A O 1
ATOM 2974 N N . ALA A 1 371 ? -14.258 40.625 5.598 1 93.12 371 ALA A N 1
ATOM 2975 C CA . ALA A 1 371 ? -15.344 40.938 4.672 1 93.12 371 ALA A CA 1
ATOM 2976 C C . ALA A 1 371 ? -15.32 40 3.459 1 93.12 371 ALA A C 1
ATOM 2978 O O . ALA A 1 371 ? -14.266 39.5 3.088 1 93.12 371 ALA A O 1
ATOM 2979 N N . PRO A 1 372 ? -16.5 39.844 2.891 1 93.88 372 PRO A N 1
ATOM 2980 C CA . PRO A 1 372 ? -16.531 39 1.715 1 93.88 372 PRO A CA 1
ATOM 2981 C C . PRO A 1 372 ? -15.594 39.469 0.604 1 93.88 372 PRO A C 1
ATOM 2983 O O . PRO A 1 372 ? -15.562 40.656 0.288 1 93.88 372 PRO A O 1
ATOM 2986 N N . GLY A 1 373 ? -14.812 38.562 0.125 1 93.38 373 GLY A N 1
ATOM 2987 C CA . GLY A 1 373 ? -13.992 38.812 -1.044 1 93.38 373 GLY A CA 1
ATOM 2988 C C . GLY A 1 373 ? -12.656 39.469 -0.702 1 93.38 373 GLY A C 1
ATOM 2989 O O . GLY A 1 373 ? -11.844 39.719 -1.589 1 93.38 373 GLY A O 1
ATOM 2990 N N . LYS A 1 374 ? -12.453 39.719 0.564 1 94.12 374 LYS A N 1
ATOM 2991 C CA . LYS A 1 374 ? -11.219 40.375 0.982 1 94.12 374 LYS A CA 1
ATOM 2992 C C . LYS A 1 374 ? -10.438 39.5 1.961 1 94.12 374 LYS A C 1
ATOM 2994 O O . LYS A 1 374 ? -10.992 39 2.951 1 94.12 374 LYS A O 1
ATOM 2999 N N . ILE A 1 375 ? -9.164 39.375 1.568 1 94.88 375 ILE A N 1
ATOM 3000 C CA . ILE A 1 375 ? -8.344 38.625 2.496 1 94.88 375 ILE A CA 1
ATOM 3001 C C . ILE A 1 375 ? -7.094 39.406 2.861 1 94.88 375 ILE A C 1
ATOM 3003 O O . ILE A 1 375 ? -6.652 40.281 2.096 1 94.88 375 ILE A O 1
ATOM 3007 N N . PHE A 1 376 ? -6.66 39.156 4.016 1 93.31 376 PHE A N 1
ATOM 3008 C CA . PHE A 1 376 ? -5.355 39.594 4.504 1 93.31 376 PHE A CA 1
ATOM 3009 C C . PHE A 1 376 ? -4.477 38.375 4.836 1 93.31 376 PHE A C 1
ATOM 3011 O O . PHE A 1 376 ? -4.973 37.344 5.281 1 93.31 376 PHE A O 1
ATOM 3018 N N . TYR A 1 377 ? -3.279 38.469 4.465 1 92 377 TYR A N 1
ATOM 3019 C CA . TYR A 1 377 ? -2.428 37.312 4.766 1 92 377 TYR A CA 1
ATOM 3020 C C . TYR A 1 377 ? -1.021 37.75 5.145 1 92 377 TYR A C 1
ATOM 3022 O O . TYR A 1 377 ? -0.599 38.875 4.793 1 92 377 TYR A O 1
ATOM 3030 N N . ARG A 1 378 ? -0.407 36.938 5.938 1 87.44 378 ARG A N 1
ATOM 3031 C CA . ARG A 1 378 ? 0.928 37.25 6.43 1 87.44 378 ARG A CA 1
ATOM 3032 C C . ARG A 1 378 ? 1.733 36 6.699 1 87.44 378 ARG A C 1
ATOM 3034 O O . ARG A 1 378 ? 1.166 34.906 6.828 1 87.44 378 ARG A O 1
ATOM 3041 N N . ASP A 1 379 ? 2.994 36.156 6.758 1 82 379 ASP A N 1
ATOM 3042 C CA . ASP A 1 379 ? 3.904 35.031 6.992 1 82 379 ASP A CA 1
ATOM 3043 C C . ASP A 1 379 ? 3.838 34.562 8.445 1 82 379 ASP A C 1
ATOM 3045 O O . ASP A 1 379 ? 3.676 33.375 8.703 1 82 379 ASP A O 1
ATOM 3049 N N . LEU A 1 380 ? 4.035 35.375 9.406 1 77.38 380 LEU A N 1
ATOM 3050 C CA . LEU A 1 380 ? 3.957 35 10.82 1 77.38 380 LEU A CA 1
ATOM 3051 C C . LEU A 1 380 ? 3.045 35.969 11.578 1 77.38 380 LEU A C 1
ATOM 3053 O O . LEU A 1 380 ? 2.99 37.156 11.266 1 77.38 380 LEU A O 1
ATOM 3057 N N . ARG A 1 381 ? 2.201 35.25 12.539 1 63.97 381 ARG A N 1
ATOM 3058 C CA . ARG A 1 381 ? 1.283 36.062 13.336 1 63.97 381 ARG A CA 1
ATOM 3059 C C . ARG A 1 381 ? 2.043 37.031 14.242 1 63.97 381 ARG A C 1
ATOM 3061 O O . ARG A 1 381 ? 3.168 36.75 14.656 1 63.97 381 ARG A O 1
ATOM 3068 N N . CYS A 1 382 ? 1.479 38.25 14.359 1 54.56 382 CYS A N 1
ATOM 3069 C CA . CYS A 1 382 ? 2.016 39.219 15.305 1 54.56 382 CYS A CA 1
ATOM 3070 C C . CYS A 1 382 ? 1.752 38.781 16.734 1 54.56 382 CYS A C 1
ATOM 3072 O O . CYS A 1 382 ? 0.706 38.219 17.031 1 54.56 382 CYS A O 1
ATOM 3074 N N . THR A 1 383 ? 2.627 38.219 17.5 1 43.62 383 THR A N 1
ATOM 3075 C CA . THR A 1 383 ? 2.395 37.875 18.906 1 43.62 383 THR A CA 1
ATOM 3076 C C . THR A 1 383 ? 1.489 38.938 19.547 1 43.62 383 THR A C 1
ATOM 3078 O O . THR A 1 383 ? 0.967 38.719 20.641 1 43.62 383 THR A O 1
ATOM 3081 N N . SER A 1 384 ? 1.772 40.25 19.672 1 37.88 384 SER A N 1
ATOM 3082 C CA . SER A 1 384 ? 1.091 41.188 20.547 1 37.88 384 SER A CA 1
ATOM 3083 C C . SER A 1 384 ? -0.376 41.344 20.172 1 37.88 384 SER A C 1
ATOM 3085 O O . SER A 1 384 ? -0.691 41.594 19 1 37.88 384 SER A O 1
ATOM 3087 N N . LEU A 1 385 ? -1.432 40.656 20.719 1 37.12 385 LEU A N 1
ATOM 3088 C CA . LEU A 1 385 ? -2.812 41.125 20.766 1 37.12 385 LEU A CA 1
ATOM 3089 C C . LEU A 1 385 ? -2.885 42.625 20.484 1 37.12 385 LEU A C 1
ATOM 3091 O O . LEU A 1 385 ? -3.973 43.219 20.484 1 37.12 385 LEU A O 1
ATOM 3095 N N . ASP A 1 386 ? -1.942 43.562 21.047 1 33.06 386 ASP A N 1
ATOM 3096 C CA . ASP A 1 386 ? -1.99 45.031 21.156 1 33.06 386 ASP A CA 1
ATOM 3097 C C . ASP A 1 386 ? -2.053 45.656 19.766 1 33.06 386 ASP A C 1
ATOM 3099 O O . ASP A 1 386 ? -1.215 45.375 18.906 1 33.06 386 ASP A O 1
ATOM 3103 N N . THR A 1 387 ? -3.223 45.969 19.203 1 36.16 387 THR A N 1
ATOM 3104 C CA . THR A 1 387 ? -3.49 46.906 18.109 1 36.16 387 THR A CA 1
ATOM 3105 C C . THR A 1 387 ? -2.273 47.781 17.828 1 36.16 387 THR A C 1
ATOM 3107 O O . THR A 1 387 ? -2.236 48.5 16.844 1 36.16 387 THR A O 1
ATOM 3110 N N . GLY A 1 388 ? -1.585 48.344 18.875 1 33.03 388 GLY A N 1
ATOM 3111 C CA . GLY A 1 388 ? -0.679 49.469 18.672 1 33.03 388 GLY A CA 1
ATOM 3112 C C . GLY A 1 388 ? 0.582 49.094 17.922 1 33.03 388 GLY A C 1
ATOM 3113 O O . GLY A 1 388 ? 1.02 49.812 17.031 1 33.03 388 GLY A O 1
ATOM 3114 N N . ARG A 1 389 ? 1.636 48.531 18.719 1 36.56 389 ARG A N 1
ATOM 3115 C CA . ARG A 1 389 ? 3.002 48.781 18.25 1 36.56 389 ARG A CA 1
ATOM 3116 C C . ARG A 1 389 ? 3.293 48 16.969 1 36.56 389 ARG A C 1
ATOM 3118 O O . ARG A 1 389 ? 2.596 47.031 16.656 1 36.56 389 ARG A O 1
ATOM 3125 N N . ASN A 1 390 ? 4.641 48.156 16.359 1 38.09 390 ASN A N 1
ATOM 3126 C CA . ASN A 1 390 ? 5.508 48.219 15.195 1 38.09 390 ASN A CA 1
ATOM 3127 C C . ASN A 1 390 ? 5.66 46.875 14.523 1 38.09 390 ASN A C 1
ATOM 3129 O O . ASN A 1 390 ? 5.781 46.781 13.297 1 38.09 390 ASN A O 1
ATOM 3133 N N . ASN A 1 391 ? 6.25 45.719 15.141 1 40.97 391 ASN A N 1
ATOM 3134 C CA . ASN A 1 391 ? 7.027 44.812 14.312 1 40.97 391 ASN A CA 1
ATOM 3135 C C . ASN A 1 391 ? 6.141 43.75 13.672 1 40.97 391 ASN A C 1
ATOM 3137 O O . ASN A 1 391 ? 6.496 42.562 13.648 1 40.97 391 ASN A O 1
ATOM 3141 N N . CYS A 1 392 ? 4.93 43.75 13.672 1 49.34 392 CYS A N 1
ATOM 3142 C CA . CYS A 1 392 ? 4.145 42.688 13.055 1 49.34 392 CYS A CA 1
ATOM 3143 C C . CYS A 1 392 ? 4.492 42.531 11.578 1 49.34 392 CYS A C 1
ATOM 3145 O O . CYS A 1 392 ? 4.867 43.531 10.922 1 49.34 392 CYS A O 1
ATOM 3147 N N . HIS A 1 393 ? 4.645 41.25 11.156 1 58.22 393 HIS A N 1
ATOM 3148 C CA . HIS A 1 393 ? 5.016 40.906 9.789 1 58.22 393 HIS A CA 1
ATOM 3149 C C . HIS A 1 393 ? 4.078 41.562 8.781 1 58.22 393 HIS A C 1
ATOM 3151 O O . HIS A 1 393 ? 2.957 41.938 9.117 1 58.22 393 HIS A O 1
ATOM 3157 N N . LYS A 1 394 ? 4.559 42.062 7.676 1 64.44 394 LYS A N 1
ATOM 3158 C CA . LYS A 1 394 ? 3.918 42.719 6.543 1 64.44 394 LYS A CA 1
ATOM 3159 C C . LYS A 1 394 ? 2.615 42.031 6.164 1 64.44 394 LYS A C 1
ATOM 3161 O O . LYS A 1 394 ? 2.602 40.812 5.914 1 64.44 394 LYS A O 1
ATOM 3166 N N . LEU A 1 395 ? 1.492 42.719 6.57 1 81.62 395 LEU A N 1
ATOM 3167 C CA . LEU A 1 395 ? 0.161 42.25 6.184 1 81.62 395 LEU A CA 1
ATOM 3168 C C . LEU A 1 395 ? -0.137 42.625 4.734 1 81.62 395 LEU A C 1
ATOM 3170 O O . LEU A 1 395 ? -0.033 43.781 4.352 1 81.62 395 LEU A O 1
ATOM 3174 N N . HIS A 1 396 ? -0.313 41.594 3.951 1 88.12 396 HIS A N 1
ATOM 3175 C CA . HIS A 1 396 ? -0.71 41.781 2.561 1 88.12 396 HIS A CA 1
ATOM 3176 C C . HIS A 1 396 ? -2.227 41.719 2.406 1 88.12 396 HIS A C 1
ATOM 3178 O O . HIS A 1 396 ? -2.912 41.094 3.215 1 88.12 396 HIS A O 1
ATOM 3184 N N . GLN A 1 397 ? -2.678 42.5 1.43 1 91.06 397 GLN A N 1
ATOM 3185 C CA . GLN A 1 397 ? -4.113 42.531 1.166 1 91.06 397 GLN A CA 1
ATOM 3186 C C . GLN A 1 397 ? -4.414 42.094 -0.271 1 91.06 397 GLN A C 1
ATOM 3188 O O . GLN A 1 397 ? -3.666 42.438 -1.191 1 91.06 397 GLN A O 1
ATOM 3193 N N . LEU A 1 398 ? -5.445 41.312 -0.41 1 93.44 398 LEU A N 1
ATOM 3194 C CA . LEU A 1 398 ? -5.914 40.906 -1.726 1 93.44 398 LEU A CA 1
ATOM 3195 C C . LEU A 1 398 ? -7.438 40.906 -1.784 1 93.44 398 LEU A C 1
ATOM 3197 O O . LEU A 1 398 ? -8.102 40.469 -0.832 1 93.44 398 LEU A O 1
ATOM 3201 N N . GLU A 1 399 ? -7.98 41.469 -2.883 1 92.81 399 GLU A N 1
ATOM 3202 C CA . GLU A 1 399 ? -9.422 41.5 -3.109 1 92.81 399 GLU A CA 1
ATOM 3203 C C . GLU A 1 399 ? -9.797 40.625 -4.32 1 92.81 399 GLU A C 1
ATOM 3205 O O . GLU A 1 399 ? -9.219 40.812 -5.398 1 92.81 399 GLU A O 1
ATOM 3210 N N . PHE A 1 400 ? -10.664 39.719 -4.023 1 90.75 400 PHE A N 1
ATOM 3211 C CA . PHE A 1 400 ? -11.148 38.875 -5.109 1 90.75 400 PHE A CA 1
ATOM 3212 C C . PHE A 1 400 ? -12.359 39.5 -5.781 1 90.75 400 PHE A C 1
ATOM 3214 O O . PHE A 1 400 ? -13.141 40.219 -5.137 1 90.75 400 PHE A O 1
ATOM 3221 N N . ASP A 1 401 ? -12.555 39.375 -7.105 1 71.88 401 ASP A N 1
ATOM 3222 C CA . ASP A 1 401 ? -13.719 39.906 -7.82 1 71.88 401 ASP A CA 1
ATOM 3223 C C . ASP A 1 401 ? -14.938 39 -7.602 1 71.88 401 ASP A C 1
ATOM 3225 O O . ASP A 1 401 ? -14.883 37.781 -7.887 1 71.88 401 ASP A O 1
ATOM 3229 N N . HIS A 1 402 ? -15.672 39 -6.566 1 60.78 402 HIS A N 1
ATOM 3230 C CA . HIS A 1 402 ? -16.781 38.094 -6.238 1 60.78 402 HIS A CA 1
ATOM 3231 C C . HIS A 1 402 ? -17.969 38.344 -7.18 1 60.78 402 HIS A C 1
ATOM 3233 O O . HIS A 1 402 ? -18.453 39.469 -7.301 1 60.78 402 HIS A O 1
ATOM 3239 N N . VAL A 1 403 ? -18.094 37.875 -8.32 1 48.78 403 VAL A N 1
ATOM 3240 C CA . VAL A 1 403 ? -19.391 37.844 -8.977 1 48.78 403 VAL A CA 1
ATOM 3241 C C . VAL A 1 403 ? -20.266 36.75 -8.344 1 48.78 403 VAL A C 1
ATOM 3243 O O . VAL A 1 403 ? -19.984 35.562 -8.508 1 48.78 403 VAL A O 1
ATOM 3246 N N . PHE A 1 404 ? -20.734 36.906 -7.16 1 47.09 404 PHE A N 1
ATOM 3247 C CA . PHE A 1 404 ? -21.656 35.875 -6.684 1 47.09 404 PHE A CA 1
ATOM 3248 C C . PHE A 1 404 ? -22.844 35.75 -7.625 1 47.09 404 PHE A C 1
ATOM 3250 O O . PHE A 1 404 ? -23.344 36.719 -8.156 1 47.09 404 PHE A O 1
ATOM 3257 N N . PRO A 1 405 ? -23.188 34.594 -8.219 1 41.66 405 PRO A N 1
ATOM 3258 C CA . PRO A 1 405 ? -24.531 34.562 -8.797 1 41.66 405 PRO A CA 1
ATOM 3259 C C . PRO A 1 405 ? -25.609 34.969 -7.797 1 41.66 405 PRO A C 1
ATOM 3261 O O . PRO A 1 405 ? -25.453 34.781 -6.59 1 41.66 405 PRO A O 1
ATOM 3264 N N . ASP A 1 406 ? -26.438 35.969 -8.109 1 37.16 406 ASP A N 1
ATOM 3265 C CA . ASP A 1 406 ? -27.547 36.375 -7.25 1 37.16 406 ASP A CA 1
ATOM 3266 C C . ASP A 1 406 ? -28.188 35.156 -6.57 1 37.16 406 ASP A C 1
ATOM 3268 O O . ASP A 1 406 ? -28.609 35.25 -5.418 1 37.16 406 ASP A O 1
ATOM 3272 N N . GLU A 1 407 ? -29.062 34.25 -7.359 1 34.31 407 GLU A N 1
ATOM 3273 C CA . GLU A 1 407 ? -30.094 33.344 -6.855 1 34.31 407 GLU A CA 1
ATOM 3274 C C . GLU A 1 407 ? -29.5 32.031 -6.367 1 34.31 407 GLU A C 1
ATOM 3276 O O . GLU A 1 407 ? -28.844 31.312 -7.133 1 34.31 407 GLU A O 1
ATOM 3281 N N . VAL A 1 408 ? -29.109 31.922 -5.238 1 35.72 408 VAL A N 1
ATOM 3282 C CA . VAL A 1 408 ? -28.953 30.547 -4.738 1 35.72 408 VAL A CA 1
ATOM 3283 C C . VAL A 1 408 ? -30.219 29.75 -5.059 1 35.72 408 VAL A C 1
ATOM 3285 O O . VAL A 1 408 ? -31.328 30.156 -4.719 1 35.72 408 VAL A O 1
ATOM 3288 N N . PRO A 1 409 ? -30.375 28.922 -6.062 1 32.44 409 PRO A N 1
ATOM 3289 C CA . PRO A 1 409 ? -31.656 28.219 -6.227 1 32.44 409 PRO A CA 1
ATOM 3290 C C . PRO A 1 409 ? -32.156 27.578 -4.938 1 32.44 409 PRO A C 1
ATOM 3292 O O . PRO A 1 409 ? -31.391 26.875 -4.262 1 32.44 409 PRO A O 1
ATOM 3295 N N . GLY A 1 410 ? -33.094 28.219 -4.227 1 27.12 410 GLY A N 1
ATOM 3296 C CA . GLY A 1 410 ? -33.812 27.656 -3.094 1 27.12 410 GLY A CA 1
ATOM 3297 C C . GLY A 1 410 ? -34.25 26.203 -3.301 1 27.12 410 GLY A C 1
ATOM 3298 O O . GLY A 1 410 ? -34.5 25.797 -4.43 1 27.12 410 GLY A O 1
ATOM 3299 N N . ASP A 1 411 ? -33.906 25.359 -2.463 1 27.97 411 ASP A N 1
ATOM 3300 C CA . ASP A 1 411 ? -34.344 23.969 -2.41 1 27.97 411 ASP A CA 1
ATOM 3301 C C . ASP A 1 411 ? -35.812 23.844 -2.699 1 27.97 411 ASP A C 1
ATOM 3303 O O . ASP A 1 411 ? -36.656 24.484 -2.041 1 27.97 411 ASP A O 1
ATOM 3307 N N . LYS A 1 412 ? -36.312 23.562 -3.885 1 27.17 412 LYS A N 1
ATOM 3308 C CA . LYS A 1 412 ? -37.688 23.047 -4.074 1 27.17 412 LYS A CA 1
ATOM 3309 C C . LYS A 1 412 ? -38 21.953 -3.061 1 27.17 412 LYS A C 1
ATOM 3311 O O . LYS A 1 412 ? -37.312 20.922 -3.018 1 27.17 412 LYS A O 1
ATOM 3316 N N . THR A 1 413 ? -38.656 22.219 -1.809 1 25.62 413 THR A N 1
ATOM 3317 C CA . THR A 1 413 ? -39.344 21.328 -0.875 1 25.62 413 THR A CA 1
ATOM 3318 C C . THR A 1 413 ? -40.375 20.5 -1.596 1 25.62 413 THR A C 1
ATOM 3320 O O . THR A 1 413 ? -41.375 21.016 -2.074 1 25.62 413 THR A O 1
ATOM 3323 N N . SER A 1 414 ? -40.094 19.672 -2.525 1 23.52 414 SER A N 1
ATOM 3324 C CA . SER A 1 414 ? -41.219 18.812 -2.916 1 23.52 414 SER A CA 1
ATOM 3325 C C . SER A 1 414 ? -41.844 18.125 -1.704 1 23.52 414 SER A C 1
ATOM 3327 O O . SER A 1 414 ? -41.125 17.484 -0.923 1 23.52 414 SER A O 1
ATOM 3329 N N . ASP A 1 415 ? -43.094 18.547 -1.212 1 23.12 415 ASP A N 1
ATOM 3330 C CA . ASP A 1 415 ? -44.031 18.094 -0.21 1 23.12 415 ASP A CA 1
ATOM 3331 C C . ASP A 1 415 ? -44.531 16.688 -0.522 1 23.12 415 ASP A C 1
ATOM 3333 O O . ASP A 1 415 ? -45.656 16.5 -1.011 1 23.12 415 ASP A O 1
ATOM 3337 N N . ASP A 1 416 ? -43.906 15.789 -1.27 1 22.64 416 ASP A N 1
ATOM 3338 C CA . ASP A 1 416 ? -44.656 14.547 -1.353 1 22.64 416 ASP A CA 1
ATOM 3339 C C . ASP A 1 416 ? -44.938 13.969 0.036 1 22.64 416 ASP A C 1
ATOM 3341 O O . ASP A 1 416 ? -44 13.812 0.837 1 22.64 416 ASP A O 1
ATOM 3345 N N . GLY A 1 417 ? -46.188 14.141 0.604 1 22.55 417 GLY A N 1
ATOM 3346 C CA . GLY A 1 417 ? -46.969 13.664 1.756 1 22.55 417 GLY A CA 1
ATOM 3347 C C . GLY A 1 417 ? -46.812 12.172 1.983 1 22.55 417 GLY A C 1
ATOM 3348 O O . GLY A 1 417 ? -47.812 11.43 1.85 1 22.55 417 GLY A O 1
ATOM 3349 N N . GLY A 1 418 ? -45.75 11.547 1.621 1 23 418 GLY A N 1
ATOM 3350 C CA . GLY A 1 418 ? -45.969 10.125 1.862 1 23 418 GLY A CA 1
ATOM 3351 C C . GLY A 1 418 ? -46.281 9.805 3.309 1 23 418 GLY A C 1
ATOM 3352 O O . GLY A 1 418 ? -46 10.609 4.203 1 23 418 GLY A O 1
ATOM 3353 N N . PRO A 1 419 ? -47.281 8.945 3.564 1 20.69 419 PRO A N 1
ATOM 3354 C CA . PRO A 1 419 ? -47.938 8.648 4.848 1 20.69 419 PRO A CA 1
ATOM 3355 C C . PRO A 1 419 ? -46.906 8.398 5.969 1 20.69 419 PRO A C 1
ATOM 3357 O O . PRO A 1 419 ? -45.781 8.031 5.703 1 20.69 419 PRO A O 1
ATOM 3360 N N . SER A 1 420 ? -47.094 9.148 7.086 1 18.48 420 SER A N 1
ATOM 3361 C CA . SER A 1 420 ? -46.406 9.227 8.383 1 18.48 420 SER A CA 1
ATOM 3362 C C . SER A 1 420 ? -46.438 7.875 9.094 1 18.48 420 SER A C 1
ATOM 3364 O O . SER A 1 420 ? -47.469 7.453 9.609 1 18.48 420 SER A O 1
ATOM 3366 N N . ALA A 1 421 ? -45.969 6.727 8.422 1 19.33 421 ALA A N 1
ATOM 3367 C CA . ALA A 1 421 ? -46.094 5.531 9.242 1 19.33 421 ALA A CA 1
ATOM 3368 C C . ALA A 1 421 ? -45.594 5.793 10.672 1 19.33 421 ALA A C 1
ATOM 3370 O O . ALA A 1 421 ? -44.562 6.402 10.867 1 19.33 421 ALA A O 1
ATOM 3371 N N . GLU A 1 422 ? -46.469 5.953 11.594 1 17.89 422 GLU A N 1
ATOM 3372 C CA . GLU A 1 422 ? -46.438 6.094 13.047 1 17.89 422 GLU A CA 1
ATOM 3373 C C . GLU A 1 422 ? -45.562 5.016 13.68 1 17.89 422 GLU A C 1
ATOM 3375 O O . GLU A 1 422 ? -45.938 3.844 13.711 1 17.89 422 GLU A O 1
ATOM 3380 N N . VAL A 1 423 ? -44.344 4.918 13.219 1 20.11 423 VAL A N 1
ATOM 3381 C CA . VAL A 1 423 ? -43.594 3.887 13.938 1 20.11 423 VAL A CA 1
ATOM 3382 C C . VAL A 1 423 ? -43.625 4.18 15.43 1 20.11 423 VAL A C 1
ATOM 3384 O O . VAL A 1 423 ? -43.406 5.32 15.852 1 20.11 423 VAL A O 1
ATOM 3387 N N . SER A 1 424 ? -44.438 3.494 16.109 1 18.38 424 SER A N 1
ATOM 3388 C CA . SER A 1 424 ? -44.594 3.406 17.562 1 18.38 424 SER A CA 1
ATOM 3389 C C . SER A 1 424 ? -43.219 3.35 18.266 1 18.38 424 SER A C 1
ATOM 3391 O O . SER A 1 424 ? -42.344 2.625 17.828 1 18.38 424 SER A O 1
ATOM 3393 N N . SER A 1 425 ? -42.844 4.414 18.953 1 18.75 425 SER A N 1
ATOM 3394 C CA . SER A 1 425 ? -41.75 4.91 19.766 1 18.75 425 SER A CA 1
ATOM 3395 C C . SER A 1 425 ? -41.406 3.939 20.891 1 18.75 425 SER A C 1
ATOM 3397 O O . SER A 1 425 ? -41.969 4.031 21.984 1 18.75 425 SER A O 1
ATOM 3399 N N . VAL A 1 426 ? -41.531 2.602 20.562 1 20.75 426 VAL A N 1
ATOM 3400 C CA . VAL A 1 426 ? -41.25 1.864 21.797 1 20.75 426 VAL A CA 1
ATOM 3401 C C . VAL A 1 426 ? -39.875 2.268 22.344 1 20.75 426 VAL A C 1
ATOM 3403 O O . VAL A 1 426 ? -38.906 2.26 21.609 1 20.75 426 VAL A O 1
ATOM 3406 N N . GLN A 1 427 ? -39.844 3.197 23.328 1 18.34 427 GLN A N 1
ATOM 3407 C CA . GLN A 1 427 ? -38.812 3.877 24.109 1 18.34 427 GLN A CA 1
ATOM 3408 C C . GLN A 1 427 ? -37.906 2.873 24.812 1 18.34 427 GLN A C 1
ATOM 3410 O O . GLN A 1 427 ? -38.344 2.158 25.719 1 18.34 427 GLN A O 1
ATOM 3415 N N . PRO A 1 428 ? -37.188 2.031 24 1 19.89 428 PRO A N 1
ATOM 3416 C CA . PRO A 1 428 ? -36.5 1.109 24.906 1 19.89 428 PRO A CA 1
ATOM 3417 C C . PRO A 1 428 ? -35.625 1.831 25.922 1 19.89 428 PRO A C 1
ATOM 3419 O O . PRO A 1 428 ? -35.188 2.949 25.672 1 19.89 428 PRO A O 1
ATOM 3422 N N . SER A 1 429 ? -35.875 1.742 27.203 1 19.12 429 SER A N 1
ATOM 3423 C CA . SER A 1 429 ? -35.219 2.246 28.422 1 19.12 429 SER A CA 1
ATOM 3424 C C . SER A 1 429 ? -33.719 1.953 28.422 1 19.12 429 SER A C 1
ATOM 3426 O O . SER A 1 429 ? -33.312 0.794 28.516 1 19.12 429 SER A O 1
ATOM 3428 N N . TRP A 1 430 ? -33 2.637 27.484 1 18.77 430 TRP A N 1
ATOM 3429 C CA . TRP A 1 430 ? -31.578 2.449 27.281 1 18.77 430 TRP A CA 1
ATOM 3430 C C . TRP A 1 430 ? -30.812 2.756 28.562 1 18.77 430 TRP A C 1
ATOM 3432 O O . TRP A 1 430 ? -31.016 3.805 29.188 1 18.77 430 TRP A O 1
ATOM 3442 N N . PRO A 1 431 ? -30.422 1.787 29.234 1 19.95 431 PRO A N 1
ATOM 3443 C CA . PRO A 1 431 ? -29.672 2.068 30.469 1 19.95 431 PRO A CA 1
ATOM 3444 C C . PRO A 1 431 ? -28.438 2.928 30.219 1 19.95 431 PRO A C 1
ATOM 3446 O O . PRO A 1 431 ? -27.859 2.885 29.125 1 19.95 431 PRO A O 1
ATOM 3449 N N . THR A 1 432 ? -28.281 4.168 30.734 1 18.72 432 THR A N 1
ATOM 3450 C CA . THR A 1 432 ? -27.531 5.414 30.719 1 18.72 432 THR A CA 1
ATOM 3451 C C . THR A 1 432 ? -26.047 5.148 30.969 1 18.72 432 THR A C 1
ATOM 3453 O O . THR A 1 432 ? -25.234 6.082 31 1 18.72 432 THR A O 1
ATOM 3456 N N . THR A 1 433 ? -25.469 4.031 31.312 1 18.12 433 THR A N 1
ATOM 3457 C CA . THR A 1 433 ? -24.219 4.219 32.031 1 18.12 433 THR A CA 1
ATOM 3458 C C . THR A 1 433 ? -23.062 4.441 31.047 1 18.12 433 THR A C 1
ATOM 3460 O O . THR A 1 433 ? -22.406 3.486 30.625 1 18.12 433 THR A O 1
ATOM 3463 N N . ALA A 1 434 ? -23.266 5.223 30.016 1 19.28 434 ALA A N 1
ATOM 3464 C CA . ALA A 1 434 ? -22.281 5.324 28.938 1 19.28 434 ALA A CA 1
ATOM 3465 C C . ALA A 1 434 ? -21 5.973 29.422 1 19.28 434 ALA A C 1
ATOM 3467 O O . ALA A 1 434 ? -21.031 7.051 30.016 1 19.28 434 ALA A O 1
ATOM 3468 N N . SER A 1 435 ? -19.875 5.23 29.641 1 18.66 435 SER A N 1
ATOM 3469 C CA . SER A 1 435 ? -18.562 5.668 30.094 1 18.66 435 SER A CA 1
ATOM 3470 C C . SER A 1 435 ? -17.969 6.691 29.141 1 18.66 435 SER A C 1
ATOM 3472 O O . SER A 1 435 ? -18.016 6.516 27.922 1 18.66 435 SER A O 1
ATOM 3474 N N . ARG A 1 436 ? -17.844 7.98 29.375 1 20.78 436 ARG A N 1
ATOM 3475 C CA . ARG A 1 436 ? -17.344 9.188 28.734 1 20.78 436 ARG A CA 1
ATOM 3476 C C . ARG A 1 436 ? -15.906 8.984 28.234 1 20.78 436 ARG A C 1
ATOM 3478 O O . ARG A 1 436 ? -15 8.742 29.031 1 20.78 436 ARG A O 1
ATOM 3485 N N . ALA A 1 437 ? -15.695 8.43 27.125 1 22.08 437 ALA A N 1
ATOM 3486 C CA . ALA A 1 437 ? -14.375 8.43 26.5 1 22.08 437 ALA A CA 1
ATOM 3487 C C . ALA A 1 437 ? -13.781 9.836 26.469 1 22.08 437 ALA A C 1
ATOM 3489 O O . ALA A 1 437 ? -14.336 10.734 25.844 1 22.08 437 ALA A O 1
ATOM 3490 N N . GLN A 1 438 ? -13.172 10.344 27.438 1 20.73 438 GLN A N 1
ATOM 3491 C CA . GLN A 1 438 ? -12.484 11.625 27.516 1 20.73 438 GLN A CA 1
ATOM 3492 C C . GLN A 1 438 ? -11.508 11.789 26.344 1 20.73 438 GLN A C 1
ATOM 3494 O O . GLN A 1 438 ? -10.727 10.883 26.047 1 20.73 438 GLN A O 1
ATOM 3499 N N . CYS A 1 439 ? -11.93 12.438 25.25 1 28.95 439 CYS A N 1
ATOM 3500 C CA . CYS A 1 439 ? -11.031 12.961 24.219 1 28.95 439 CYS A CA 1
ATOM 3501 C C . CYS A 1 439 ? -9.75 13.516 24.844 1 28.95 439 CYS A C 1
ATOM 3503 O O . CYS A 1 439 ? -9.734 14.648 25.328 1 28.95 439 CYS A O 1
ATOM 3505 N N . GLN A 1 440 ? -9.023 12.75 25.703 1 24.09 440 GLN A N 1
ATOM 3506 C CA . GLN A 1 440 ? -7.82 13.203 26.391 1 24.09 440 GLN A CA 1
ATOM 3507 C C . GLN A 1 440 ? -6.84 13.836 25.406 1 24.09 440 GLN A C 1
ATOM 3509 O O . GLN A 1 440 ? -6.793 13.461 24.234 1 24.09 440 GLN A O 1
ATOM 3514 N N . ASN A 1 441 ? -6.43 15.078 25.734 1 25.19 441 ASN A N 1
ATOM 3515 C CA . ASN A 1 441 ? -5.379 15.953 25.234 1 25.19 441 ASN A CA 1
ATOM 3516 C C . ASN A 1 441 ? -4.066 15.203 25.031 1 25.19 441 ASN A C 1
ATOM 3518 O O . ASN A 1 441 ? -3.537 14.609 25.969 1 25.19 441 ASN A O 1
ATOM 3522 N N . GLY A 1 442 ? -3.902 14.414 24.125 1 23.84 442 GLY A N 1
ATOM 3523 C CA . GLY A 1 442 ? -2.607 13.828 23.797 1 23.84 442 GLY A CA 1
ATOM 3524 C C . GLY A 1 442 ? -1.47 14.828 23.875 1 23.84 442 GLY A C 1
ATOM 3525 O O . GLY A 1 442 ? -1.17 15.508 22.875 1 23.84 442 GLY A O 1
ATOM 3526 N N . ASN A 1 443 ? -1.279 15.531 24.969 1 21.3 443 ASN A N 1
ATOM 3527 C CA . ASN A 1 443 ? -0.063 16.312 25.156 1 21.3 443 ASN A CA 1
ATOM 3528 C C . ASN A 1 443 ? 1.188 15.461 24.984 1 21.3 443 ASN A C 1
ATOM 3530 O O . ASN A 1 443 ? 1.519 14.664 25.859 1 21.3 443 ASN A O 1
ATOM 3534 N N . SER A 1 444 ? 1.351 14.773 24.016 1 23.16 444 SER A N 1
ATOM 3535 C CA . SER A 1 444 ? 2.703 14.234 23.875 1 23.16 444 SER A CA 1
ATOM 3536 C C . SER A 1 444 ? 3.75 15.32 24.125 1 23.16 444 SER A C 1
ATOM 3538 O O . SER A 1 444 ? 3.652 16.422 23.562 1 23.16 444 SER A O 1
ATOM 3540 N N . GLU A 1 445 ? 4.434 15.422 25.281 1 20.88 445 GLU A N 1
ATOM 3541 C CA . GLU A 1 445 ? 5.652 16.094 25.719 1 20.88 445 GLU A CA 1
ATOM 3542 C C . GLU A 1 445 ? 6.723 16.047 24.625 1 20.88 445 GLU A C 1
ATOM 3544 O O . GLU A 1 445 ? 6.832 15.062 23.906 1 20.88 445 GLU A O 1
ATOM 3549 N N . THR A 1 446 ? 7.281 17.281 24.266 1 22.58 446 THR A N 1
ATOM 3550 C CA . THR A 1 446 ? 8.469 17.859 23.625 1 22.58 446 THR A CA 1
ATOM 3551 C C . THR A 1 446 ? 9.734 17.172 24.141 1 22.58 446 THR A C 1
ATOM 3553 O O . THR A 1 446 ? 10.836 17.719 24.016 1 22.58 446 THR A O 1
ATOM 3556 N N . ALA A 1 447 ? 9.75 15.977 24.641 1 22.17 447 ALA A N 1
ATOM 3557 C CA . ALA A 1 447 ? 11.039 15.664 25.25 1 22.17 447 ALA A CA 1
ATOM 3558 C C . ALA A 1 447 ? 12.164 15.75 24.219 1 22.17 447 ALA A C 1
ATOM 3560 O O . ALA A 1 447 ? 13.336 15.578 24.562 1 22.17 447 ALA A O 1
ATOM 3561 N N . ALA A 1 448 ? 11.961 15.641 22.859 1 21.78 448 ALA A N 1
ATOM 3562 C CA . ALA A 1 448 ? 13.305 15.578 22.281 1 21.78 448 ALA A CA 1
ATOM 3563 C C . ALA A 1 448 ? 14 16.938 22.359 1 21.78 448 ALA A C 1
ATOM 3565 O O . ALA A 1 448 ? 13.891 17.75 21.438 1 21.78 448 ALA A O 1
ATOM 3566 N N . LEU A 1 449 ? 13.68 17.875 23.25 1 19.2 449 LEU A N 1
ATOM 3567 C CA . LEU A 1 449 ? 14.836 18.766 23.297 1 19.2 449 LEU A CA 1
ATOM 3568 C C . LEU A 1 449 ? 16.047 18.047 23.891 1 19.2 449 LEU A C 1
ATOM 3570 O O . LEU A 1 449 ? 15.938 17.344 24.891 1 19.2 449 LEU A O 1
ATOM 3574 N N . MET B 1 1 ? -21.75 -14.273 29.391 1 22.98 1 MET B N 1
ATOM 3575 C CA . MET B 1 1 ? -21.203 -12.945 29.641 1 22.98 1 MET B CA 1
ATOM 3576 C C . MET B 1 1 ? -21.172 -12.648 31.141 1 22.98 1 MET B C 1
ATOM 3578 O O . MET B 1 1 ? -22.188 -12.273 31.719 1 22.98 1 MET B O 1
ATOM 3582 N N . GLN B 1 2 ? -20.219 -13.312 31.891 1 25.72 2 GLN B N 1
ATOM 3583 C CA . GLN B 1 2 ? -20.344 -13.523 33.312 1 25.72 2 GLN B CA 1
ATOM 3584 C C . GLN B 1 2 ? -20.297 -12.203 34.094 1 25.72 2 GLN B C 1
ATOM 3586 O O . GLN B 1 2 ? -19.656 -11.25 33.656 1 25.72 2 GLN B O 1
ATOM 3591 N N . LYS B 1 3 ? -21.156 -11.984 35.062 1 27.61 3 LYS B N 1
ATOM 3592 C CA . LYS B 1 3 ? -21.5 -10.953 36.031 1 27.61 3 LYS B CA 1
ATOM 3593 C C . LYS B 1 3 ? -20.266 -10.469 36.781 1 27.61 3 LYS B C 1
ATOM 3595 O O . LYS B 1 3 ? -19.844 -11.07 37.781 1 27.61 3 LYS B O 1
ATOM 3600 N N . CYS B 1 4 ? -19.141 -10.07 36 1 28.06 4 CYS B N 1
ATOM 3601 C CA . CYS B 1 4 ? -18.078 -9.688 36.906 1 28.06 4 CYS B CA 1
ATOM 3602 C C . CYS B 1 4 ? -18.578 -8.656 37.906 1 28.06 4 CYS B C 1
ATOM 3604 O O . CYS B 1 4 ? -19.062 -7.59 37.531 1 28.06 4 CYS B O 1
ATOM 3606 N N . GLU B 1 5 ? -18.797 -8.914 39.031 1 28.11 5 GLU B N 1
ATOM 3607 C CA . GLU B 1 5 ? -19.234 -8.203 40.25 1 28.11 5 GLU B CA 1
ATOM 3608 C C . GLU B 1 5 ? -18.5 -6.875 40.406 1 28.11 5 GLU B C 1
ATOM 3610 O O . GLU B 1 5 ? -19.125 -5.832 40.594 1 28.11 5 GLU B O 1
ATOM 3615 N N . LYS B 1 6 ? -17.562 -6.715 41.438 1 31.12 6 LYS B N 1
ATOM 3616 C CA . LYS B 1 6 ? -17.141 -5.523 42.188 1 31.12 6 LYS B CA 1
ATOM 3617 C C . LYS B 1 6 ? -16.438 -4.539 41.25 1 31.12 6 LYS B C 1
ATOM 3619 O O . LYS B 1 6 ? -15.977 -4.914 40.156 1 31.12 6 LYS B O 1
ATOM 3624 N N . LYS B 1 7 ? -15.766 -3.258 41.844 1 33.78 7 LYS B N 1
ATOM 3625 C CA . LYS B 1 7 ? -15.352 -1.856 41.844 1 33.78 7 LYS B CA 1
ATOM 3626 C C . LYS B 1 7 ? -14.094 -1.651 41 1 33.78 7 LYS B C 1
ATOM 3628 O O . LYS B 1 7 ? -13.562 -0.541 40.938 1 33.78 7 LYS B O 1
ATOM 3633 N N . HIS B 1 8 ? -13.125 -2.586 41.031 1 36 8 HIS B N 1
ATOM 3634 C CA . HIS B 1 8 ? -11.758 -2.213 40.688 1 36 8 HIS B CA 1
ATOM 3635 C C . HIS B 1 8 ? -11.664 -1.795 39.219 1 36 8 HIS B C 1
ATOM 3637 O O . HIS B 1 8 ? -12.086 -2.537 38.312 1 36 8 HIS B O 1
ATOM 3643 N N . GLN B 1 9 ? -11.867 -0.486 38.938 1 39.38 9 GLN B N 1
ATOM 3644 C CA . GLN B 1 9 ? -11.703 0.347 37.75 1 39.38 9 GLN B CA 1
ATOM 3645 C C . GLN B 1 9 ? -10.398 0.021 37.031 1 39.38 9 GLN B C 1
ATOM 3647 O O . GLN B 1 9 ? -9.312 0.252 37.562 1 39.38 9 GLN B O 1
ATOM 3652 N N . LEU B 1 10 ? -10.336 -1.208 36.562 1 39.41 10 LEU B N 1
ATOM 3653 C CA . LEU B 1 10 ? -9.102 -1.562 35.844 1 39.41 10 LEU B CA 1
ATOM 3654 C C . LEU B 1 10 ? -8.781 -0.538 34.75 1 39.41 10 LEU B C 1
ATOM 3656 O O . LEU B 1 10 ? -9.672 -0.123 34 1 39.41 10 LEU B O 1
ATOM 3660 N N . SER B 1 11 ? -7.797 0.303 35.031 1 41.06 11 SER B N 1
ATOM 3661 C CA . SER B 1 11 ? -7.32 1.263 34.031 1 41.06 11 SER B CA 1
ATOM 3662 C C . SER B 1 11 ? -7.094 0.596 32.688 1 41.06 11 SER B C 1
ATOM 3664 O O . SER B 1 11 ? -6.984 -0.629 32.594 1 41.06 11 SER B O 1
ATOM 3666 N N . TYR B 1 12 ? -7.305 1.3 31.719 1 41.88 12 TYR B N 1
ATOM 3667 C CA . TYR B 1 12 ? -7.07 0.778 30.375 1 41.88 12 TYR B CA 1
ATOM 3668 C C . TYR B 1 12 ? -5.734 0.045 30.297 1 41.88 12 TYR B C 1
ATOM 3670 O O . TYR B 1 12 ? -5.641 -1.028 29.703 1 41.88 12 TYR B O 1
ATOM 3678 N N . ARG B 1 13 ? -4.758 0.522 31.031 1 40 13 ARG B N 1
ATOM 3679 C CA . ARG B 1 13 ? -3.473 -0.161 31.141 1 40 13 ARG B CA 1
ATOM 3680 C C . ARG B 1 13 ? -3.625 -1.519 31.812 1 40 13 ARG B C 1
ATOM 3682 O O . ARG B 1 13 ? -3.008 -2.5 31.391 1 40 13 ARG B O 1
ATOM 3689 N N . GLN B 1 14 ? -4.32 -1.543 32.844 1 44.75 14 GLN B N 1
ATOM 3690 C CA . GLN B 1 14 ? -4.535 -2.785 33.562 1 44.75 14 GLN B CA 1
ATOM 3691 C C . GLN B 1 14 ? -5.336 -3.785 32.75 1 44.75 14 GLN B C 1
ATOM 3693 O O . GLN B 1 14 ? -5.066 -4.988 32.781 1 44.75 14 GLN B O 1
ATOM 3698 N N . PHE B 1 15 ? -6.355 -3.303 32.094 1 43.84 15 PHE B N 1
ATOM 3699 C CA . PHE B 1 15 ? -7.137 -4.191 31.25 1 43.84 15 PHE B CA 1
ATOM 3700 C C . PHE B 1 15 ? -6.258 -4.844 30.203 1 43.84 15 PHE B C 1
ATOM 3702 O O . PHE B 1 15 ? -6.348 -6.051 29.969 1 43.84 15 PHE B O 1
ATOM 3709 N N . ILE B 1 16 ? -5.383 -4.102 29.594 1 45.06 16 ILE B N 1
ATOM 3710 C CA . ILE B 1 16 ? -4.434 -4.688 28.656 1 45.06 16 ILE B CA 1
ATOM 3711 C C . ILE B 1 16 ? -3.531 -5.68 29.391 1 45.06 16 ILE B C 1
ATOM 3713 O O . ILE B 1 16 ? -3.184 -6.73 28.844 1 45.06 16 ILE B O 1
ATOM 3717 N N . SER B 1 17 ? -3.217 -5.383 30.516 1 43.38 17 SER B N 1
ATOM 3718 C CA . SER B 1 17 ? -2.346 -6.277 31.266 1 43.38 17 SER B CA 1
ATOM 3719 C C . SER B 1 17 ? -3.059 -7.582 31.609 1 43.38 17 SER B C 1
ATOM 3721 O O . SER B 1 17 ? -2.414 -8.602 31.859 1 43.38 17 SER B O 1
ATOM 3723 N N . TYR B 1 18 ? -4.324 -7.543 31.953 1 42.81 18 TYR B N 1
ATOM 3724 C CA . TYR B 1 18 ? -5.062 -8.734 32.344 1 42.81 18 TYR B CA 1
ATOM 3725 C C . TYR B 1 18 ? -5.602 -9.477 31.125 1 42.81 18 TYR B C 1
ATOM 3727 O O . TYR B 1 18 ? -6.238 -10.523 31.266 1 42.81 18 TYR B O 1
ATOM 3735 N N . LYS B 1 19 ? -5.582 -8.852 29.953 1 41 19 LYS B N 1
ATOM 3736 C CA . LYS B 1 19 ? -5.988 -9.602 28.766 1 41 19 LYS B CA 1
ATOM 3737 C C . LYS B 1 19 ? -5.203 -10.906 28.641 1 41 19 LYS B C 1
ATOM 3739 O O . LYS B 1 19 ? -3.975 -10.914 28.781 1 41 19 LYS B O 1
ATOM 3744 N N . PRO B 1 20 ? -5.945 -11.992 28.859 1 38.31 20 PRO B N 1
ATOM 3745 C CA . PRO B 1 20 ? -5.211 -13.258 28.734 1 38.31 20 PRO B CA 1
ATOM 3746 C C . PRO B 1 20 ? -4.301 -13.289 27.5 1 38.31 20 PRO B C 1
ATOM 3748 O O . PRO B 1 20 ? -4.594 -12.648 26.5 1 38.31 20 PRO B O 1
ATOM 3751 N N . PHE B 1 21 ? -3.072 -13.68 27.766 1 37.03 21 PHE B N 1
ATOM 3752 C CA . PHE B 1 21 ? -1.985 -13.742 26.781 1 37.03 21 PHE B CA 1
ATOM 3753 C C . PHE B 1 21 ? -2.469 -14.344 25.469 1 37.03 21 PHE B C 1
ATOM 3755 O O . PHE B 1 21 ? -1.924 -14.039 24.406 1 37.03 21 PHE B O 1
ATOM 3762 N N . TYR B 1 22 ? -3.424 -15.195 25.594 1 37.59 22 TYR B N 1
ATOM 3763 C CA . TYR B 1 22 ? -3.867 -15.969 24.438 1 37.59 22 TYR B CA 1
ATOM 3764 C C . TYR B 1 22 ? -4.844 -15.172 23.594 1 37.59 22 TYR B C 1
ATOM 3766 O O . TYR B 1 22 ? -5.242 -15.609 22.516 1 37.59 22 TYR B O 1
ATOM 3774 N N . VAL B 1 23 ? -5.457 -14.359 24.172 1 36.84 23 VAL B N 1
ATOM 3775 C CA . VAL B 1 23 ? -6.332 -13.547 23.344 1 36.84 23 VAL B CA 1
ATOM 3776 C C . VAL B 1 23 ? -5.492 -12.609 22.469 1 36.84 23 VAL B C 1
ATOM 3778 O O . VAL B 1 23 ? -4.848 -11.688 22.984 1 36.84 23 VAL B O 1
ATOM 3781 N N . THR B 1 24 ? -4.777 -13.18 21.531 1 40.78 24 THR B N 1
ATOM 3782 C CA . THR B 1 24 ? -3.975 -12.469 20.547 1 40.78 24 THR B CA 1
ATOM 3783 C C . THR B 1 24 ? -4.863 -11.641 19.625 1 40.78 24 THR B C 1
ATOM 3785 O O . THR B 1 24 ? -5.984 -12.047 19.312 1 40.78 24 THR B O 1
ATOM 3788 N N . GLU B 1 25 ? -4.809 -10.414 19.781 1 42.56 25 GLU B N 1
ATOM 3789 C CA . GLU B 1 25 ? -5.52 -9.562 18.828 1 42.56 25 GLU B CA 1
ATOM 3790 C C . GLU B 1 25 ? -5.367 -10.086 17.391 1 42.56 25 GLU B C 1
ATOM 3792 O O . GLU B 1 25 ? -4.324 -10.641 17.047 1 42.56 25 GLU B O 1
ATOM 3797 N N . ALA B 1 26 ? -6.523 -10.438 16.828 1 45.53 26 ALA B N 1
ATOM 3798 C CA . ALA B 1 26 ? -6.48 -10.867 15.43 1 45.53 26 ALA B CA 1
ATOM 3799 C C . ALA B 1 26 ? -5.535 -9.992 14.617 1 45.53 26 ALA B C 1
ATOM 3801 O O . ALA B 1 26 ? -5.582 -8.766 14.703 1 45.53 26 ALA B O 1
ATOM 3802 N N . ARG B 1 27 ? -4.441 -10.539 14.359 1 47.78 27 ARG B N 1
ATOM 3803 C CA . ARG B 1 27 ? -3.455 -9.836 13.547 1 47.78 27 ARG B CA 1
ATOM 3804 C C . ARG B 1 27 ? -3.875 -9.805 12.086 1 47.78 27 ARG B C 1
ATOM 3806 O O . ARG B 1 27 ? -4.562 -10.711 11.609 1 47.78 27 ARG B O 1
ATOM 3813 N N . SER B 1 28 ? -3.646 -8.773 11.438 1 52.19 28 SER B N 1
ATOM 3814 C CA . SER B 1 28 ? -3.914 -8.641 10.008 1 52.19 28 SER B CA 1
ATOM 3815 C C . SER B 1 28 ? -3.391 -9.852 9.234 1 52.19 28 SER B C 1
ATOM 3817 O O . SER B 1 28 ? -3.984 -10.258 8.234 1 52.19 28 SER B O 1
ATOM 3819 N N . SER B 1 29 ? -2.336 -10.383 9.812 1 48.31 29 SER B N 1
ATOM 3820 C CA . SER B 1 29 ? -1.709 -11.516 9.148 1 48.31 29 SER B CA 1
ATOM 3821 C C . SER B 1 29 ? -2.58 -12.766 9.25 1 48.31 29 SER B C 1
ATOM 3823 O O . SER B 1 29 ? -2.404 -13.719 8.484 1 48.31 29 SER B O 1
ATOM 3825 N N . ASP B 1 30 ? -3.529 -12.719 10.078 1 47.19 30 ASP B N 1
ATOM 3826 C CA . ASP B 1 30 ? -4.359 -13.898 10.297 1 47.19 30 ASP B CA 1
ATOM 3827 C C . ASP B 1 30 ? -5.562 -13.906 9.352 1 47.19 30 ASP B C 1
ATOM 3829 O O . ASP B 1 30 ? -6.332 -14.875 9.328 1 47.19 30 ASP B O 1
ATOM 3833 N N . ARG B 1 31 ? -5.672 -12.891 8.656 1 52.19 31 ARG B N 1
ATOM 3834 C CA . ARG B 1 31 ? -6.773 -12.867 7.699 1 52.19 31 ARG B CA 1
ATOM 3835 C C . ARG B 1 31 ? -6.531 -13.859 6.562 1 52.19 31 ARG B C 1
ATOM 3837 O O . ARG B 1 31 ? -5.398 -14.016 6.102 1 52.19 31 ARG B O 1
ATOM 3844 N N . ASN B 1 32 ? -7.512 -14.727 6.371 1 55.66 32 ASN B N 1
ATOM 3845 C CA . ASN B 1 32 ? -7.441 -15.594 5.203 1 55.66 32 ASN B CA 1
ATOM 3846 C C . ASN B 1 32 ? -7.566 -14.805 3.902 1 55.66 32 ASN B C 1
ATOM 3848 O O . ASN B 1 32 ? -8.672 -14.617 3.391 1 55.66 32 ASN B O 1
ATOM 3852 N N . THR B 1 33 ? -6.5 -14.172 3.346 1 58.31 33 THR B N 1
ATOM 3853 C CA . THR B 1 33 ? -6.543 -13.219 2.24 1 58.31 33 THR B CA 1
ATOM 3854 C C . THR B 1 33 ? -6.27 -13.922 0.913 1 58.31 33 THR B C 1
ATOM 3856 O O . THR B 1 33 ? -6.098 -13.266 -0.118 1 58.31 33 THR B O 1
ATOM 3859 N N . CYS B 1 34 ? -6.238 -15.242 0.868 1 58.59 34 CYS B N 1
ATOM 3860 C CA . CYS B 1 34 ? -5.848 -15.82 -0.413 1 58.59 34 CYS B CA 1
ATOM 3861 C C . CYS B 1 34 ? -6.73 -17.016 -0.764 1 58.59 34 CYS B C 1
ATOM 3863 O O . CYS B 1 34 ? -6.246 -18.016 -1.302 1 58.59 34 CYS B O 1
ATOM 3865 N N . ALA B 1 35 ? -8 -16.641 -0.566 1 72.44 35 ALA B N 1
ATOM 3866 C CA . ALA B 1 35 ? -8.906 -17.75 -0.854 1 72.44 35 ALA B CA 1
ATOM 3867 C C . ALA B 1 35 ? -9.367 -17.719 -2.307 1 72.44 35 ALA B C 1
ATOM 3869 O O . ALA B 1 35 ? -9.461 -16.656 -2.912 1 72.44 35 ALA B O 1
ATOM 3870 N N . CYS B 1 36 ? -9.477 -18.875 -2.959 1 87.25 36 CYS B N 1
ATOM 3871 C CA . CYS B 1 36 ? -10.117 -19.031 -4.262 1 87.25 36 CYS B CA 1
ATOM 3872 C C . CYS B 1 36 ? -11.594 -18.672 -4.191 1 87.25 36 CYS B C 1
ATOM 3874 O O . CYS B 1 36 ? -12.297 -19.094 -3.266 1 87.25 36 CYS B O 1
ATOM 3876 N N . TRP B 1 37 ? -12 -17.922 -5.164 1 89.44 37 TRP B N 1
ATOM 3877 C CA . TRP B 1 37 ? -13.367 -17.422 -5.098 1 89.44 37 TRP B CA 1
ATOM 3878 C C . TRP B 1 37 ? -14.367 -18.578 -5.238 1 89.44 37 TRP B C 1
ATOM 3880 O O . TRP B 1 37 ? -15.461 -18.531 -4.664 1 89.44 37 TRP B O 1
ATOM 3890 N N . GLU B 1 38 ? -14.031 -19.594 -5.953 1 91.81 38 GLU B N 1
ATOM 3891 C CA . GLU B 1 38 ? -14.93 -20.734 -6.105 1 91.81 38 GLU B CA 1
ATOM 3892 C C . GLU B 1 38 ? -15.141 -21.453 -4.777 1 91.81 38 GLU B C 1
ATOM 3894 O O . GLU B 1 38 ? -16.281 -21.734 -4.398 1 91.81 38 GLU B O 1
ATOM 3899 N N . HIS B 1 39 ? -14.148 -21.672 -4.125 1 91.81 39 HIS B N 1
ATOM 3900 C CA . HIS B 1 39 ? -14.242 -22.328 -2.828 1 91.81 39 HIS B CA 1
ATOM 3901 C C . HIS B 1 39 ? -14.922 -21.438 -1.804 1 91.81 39 HIS B C 1
ATOM 3903 O O . HIS B 1 39 ? -15.727 -21.906 -0.992 1 91.81 39 HIS B O 1
ATOM 3909 N N . ALA B 1 40 ? -14.531 -20.203 -1.914 1 91.88 40 ALA B N 1
ATOM 3910 C CA . ALA B 1 40 ? -15.125 -19.25 -0.976 1 91.88 40 ALA B CA 1
ATOM 3911 C C . ALA B 1 40 ? -16.641 -19.188 -1.141 1 91.88 40 ALA B C 1
ATOM 3913 O O . ALA B 1 40 ? -17.375 -19.156 -0.153 1 91.88 40 ALA B O 1
ATOM 3914 N N . ASN B 1 41 ? -17.078 -19.188 -2.342 1 94.19 41 ASN B N 1
ATOM 3915 C CA . ASN B 1 41 ? -18.5 -19.109 -2.596 1 94.19 41 ASN B CA 1
ATOM 3916 C C . ASN B 1 41 ? -19.219 -20.375 -2.137 1 94.19 41 ASN B C 1
ATOM 3918 O O . ASN B 1 41 ? -20.328 -20.297 -1.583 1 94.19 41 ASN B O 1
ATOM 3922 N N . ILE B 1 42 ? -18.641 -21.469 -2.359 1 94 42 ILE B N 1
ATOM 3923 C CA . ILE B 1 42 ? -19.25 -22.703 -1.909 1 94 42 ILE B CA 1
ATOM 3924 C C . ILE B 1 42 ? -19.359 -22.703 -0.386 1 94 42 ILE B C 1
ATOM 3926 O O . ILE B 1 42 ? -20.375 -23.125 0.17 1 94 42 ILE B O 1
ATOM 3930 N N . SER B 1 43 ? -18.359 -22.266 0.229 1 92.75 43 SER B N 1
ATOM 3931 C CA . SER B 1 43 ? -18.359 -22.203 1.687 1 92.75 43 SER B CA 1
ATOM 3932 C C . SER B 1 43 ? -19.469 -21.266 2.186 1 92.75 43 SER B C 1
ATOM 3934 O O . SER B 1 43 ? -20.203 -21.625 3.109 1 92.75 43 SER B O 1
ATOM 3936 N N . LEU B 1 44 ? -19.562 -20.141 1.558 1 93.62 44 LEU B N 1
ATOM 3937 C CA . LEU B 1 44 ? -20.594 -19.172 1.945 1 93.62 44 LEU B CA 1
ATOM 3938 C C . LEU B 1 44 ? -21.984 -19.75 1.732 1 93.62 44 LEU B C 1
ATOM 3940 O O . LEU B 1 44 ? -22.844 -19.641 2.605 1 93.62 44 LEU B O 1
ATOM 3944 N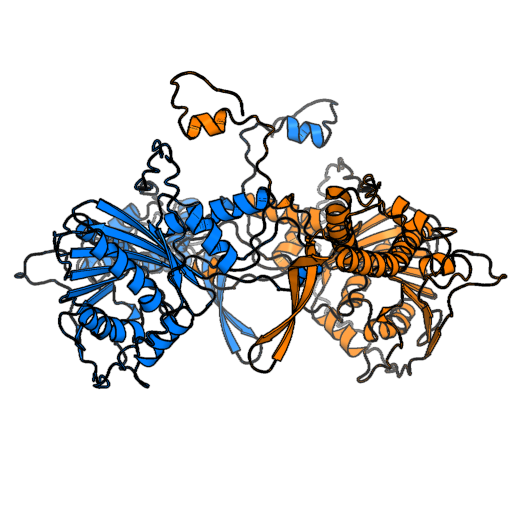 N . LEU B 1 45 ? -22.156 -20.375 0.658 1 95.44 45 LEU B N 1
ATOM 3945 C CA . LEU B 1 45 ? -23.453 -20.953 0.327 1 95.44 45 LEU B CA 1
ATOM 3946 C C . LEU B 1 45 ? -23.766 -22.156 1.219 1 95.44 45 LEU B C 1
ATOM 3948 O O . LEU B 1 45 ? -24.906 -22.312 1.668 1 95.44 45 LEU B O 1
ATOM 3952 N N . SER B 1 46 ? -22.766 -22.953 1.434 1 94.25 46 SER B N 1
ATOM 3953 C CA . SER B 1 46 ? -22.969 -24.094 2.318 1 94.25 46 SER B CA 1
ATOM 3954 C C . SER B 1 46 ? -23.328 -23.641 3.732 1 94.25 46 SER B C 1
ATOM 3956 O O . SER B 1 46 ? -24.125 -24.281 4.406 1 94.25 46 SER B O 1
ATOM 3958 N N . ASP B 1 47 ? -22.75 -22.609 4.16 1 93.62 47 ASP B N 1
ATOM 3959 C CA . ASP B 1 47 ? -23.062 -22.047 5.477 1 93.62 47 ASP B CA 1
ATOM 3960 C C . ASP B 1 47 ? -24.516 -21.594 5.543 1 93.62 47 ASP B C 1
ATOM 3962 O O . ASP B 1 47 ? -25.203 -21.844 6.535 1 93.62 47 ASP B O 1
ATOM 3966 N N . ALA B 1 48 ? -24.922 -20.953 4.508 1 94.38 48 ALA B N 1
ATOM 3967 C CA . ALA B 1 48 ? -26.297 -20.469 4.449 1 94.38 48 ALA B CA 1
ATOM 3968 C C . ALA B 1 48 ? -27.281 -21.625 4.469 1 94.38 48 ALA B C 1
ATOM 3970 O O . ALA B 1 48 ? -28.312 -21.578 5.164 1 94.38 48 ALA B O 1
ATOM 3971 N N . LEU B 1 49 ? -26.938 -22.672 3.787 1 94.19 49 LEU B N 1
ATOM 3972 C CA . LEU B 1 49 ? -27.797 -23.844 3.723 1 94.19 49 LEU B CA 1
ATOM 3973 C C . LEU B 1 49 ? -27.797 -24.594 5.047 1 94.19 49 LEU B C 1
ATOM 3975 O O . LEU B 1 49 ? -28.844 -25.031 5.527 1 94.19 49 LEU B O 1
ATOM 3979 N N . SER B 1 50 ? -26.656 -24.688 5.578 1 93.38 50 SER B N 1
ATOM 3980 C CA . SER B 1 50 ? -26.5 -25.422 6.832 1 93.38 50 SER B CA 1
ATOM 3981 C C . SER B 1 50 ? -27.219 -24.719 7.973 1 93.38 50 SER B C 1
ATOM 3983 O O . SER B 1 50 ? -27.812 -25.359 8.836 1 93.38 50 SER B O 1
ATOM 3985 N N . SER B 1 51 ? -27.125 -23.469 7.977 1 90.31 51 SER B N 1
ATOM 3986 C CA . SER B 1 51 ? -27.766 -22.703 9.023 1 90.31 51 SER B CA 1
ATOM 3987 C C . SER B 1 51 ? -29.281 -22.891 9.008 1 90.31 51 SER B C 1
ATOM 3989 O O . SER B 1 51 ? -29.953 -22.703 10.023 1 90.31 51 SER B O 1
ATOM 3991 N N . ARG B 1 52 ? -29.781 -23.344 7.922 1 90.12 52 ARG B N 1
ATOM 3992 C CA . ARG B 1 52 ? -31.219 -23.562 7.766 1 90.12 52 ARG B CA 1
ATOM 3993 C C . ARG B 1 52 ? -31.547 -25.047 7.809 1 90.12 52 ARG B C 1
ATOM 3995 O O . ARG B 1 52 ? -32.688 -25.438 7.566 1 90.12 52 ARG B O 1
ATOM 4002 N N . GLY B 1 53 ? -30.5 -25.797 7.977 1 89.38 53 GLY B N 1
ATOM 4003 C CA . GLY B 1 53 ? -30.703 -27.234 8.109 1 89.38 53 GLY B CA 1
ATOM 4004 C C . GLY B 1 53 ? -30.984 -27.922 6.789 1 89.38 53 GLY B C 1
ATOM 4005 O O . GLY B 1 53 ? -31.562 -29.016 6.766 1 89.38 53 GLY B O 1
ATOM 4006 N N . LEU B 1 54 ? -30.641 -27.344 5.734 1 92.19 54 LEU B N 1
ATOM 4007 C CA . LEU B 1 54 ? -30.969 -27.891 4.422 1 92.19 54 LEU B CA 1
ATOM 4008 C C . LEU B 1 54 ? -29.938 -28.922 4.004 1 92.19 54 LEU B C 1
ATOM 4010 O O . LEU B 1 54 ? -30.203 -29.766 3.15 1 92.19 54 LEU B O 1
ATOM 4014 N N . ILE B 1 55 ? -28.734 -28.781 4.531 1 92.94 55 ILE B N 1
ATOM 4015 C CA . ILE B 1 55 ? -27.688 -29.75 4.227 1 92.94 55 ILE B CA 1
ATOM 4016 C C . ILE B 1 55 ? -27.125 -30.328 5.523 1 92.94 55 ILE B C 1
ATOM 4018 O O . ILE B 1 55 ? -27.172 -29.688 6.57 1 92.94 55 ILE B O 1
ATOM 4022 N N . THR B 1 56 ? -26.578 -31.531 5.379 1 88.25 56 THR B N 1
ATOM 4023 C CA . THR B 1 56 ? -26.109 -32.25 6.566 1 88.25 56 THR B CA 1
ATOM 4024 C C . THR B 1 56 ? -24.594 -32.125 6.703 1 88.25 56 THR B C 1
ATOM 4026 O O . THR B 1 56 ? -24.031 -32.5 7.73 1 88.25 56 THR B O 1
ATOM 4029 N N . THR B 1 57 ? -24 -31.75 5.637 1 91.38 57 THR B N 1
ATOM 4030 C CA . THR B 1 57 ? -22.547 -31.625 5.688 1 91.38 57 THR B CA 1
ATOM 4031 C C . THR B 1 57 ? -22.094 -30.359 4.965 1 91.38 57 THR B C 1
ATOM 4033 O O . THR B 1 57 ? -22.75 -29.906 4.02 1 91.38 57 THR B O 1
ATOM 4036 N N . LYS B 1 58 ? -21.047 -29.828 5.445 1 91.12 58 LYS B N 1
ATOM 4037 C CA . LYS B 1 58 ? -20.453 -28.641 4.816 1 91.12 58 LYS B CA 1
ATOM 4038 C C . LYS B 1 58 ? -19.141 -29 4.113 1 91.12 58 LYS B C 1
ATOM 4040 O O . LYS B 1 58 ? -18.516 -28.141 3.494 1 91.12 58 LYS B O 1
ATOM 4045 N N . SER B 1 59 ? -18.766 -30.219 4.219 1 91.62 59 SER B N 1
ATOM 4046 C CA . SER B 1 59 ? -17.531 -30.672 3.59 1 91.62 59 SER B CA 1
ATOM 4047 C C . SER B 1 59 ? -17.672 -30.75 2.074 1 91.62 59 SER B C 1
ATOM 4049 O O . SER B 1 59 ? -18.562 -31.453 1.567 1 91.62 59 SER B O 1
ATOM 4051 N N . LEU B 1 60 ? -16.812 -30.125 1.426 1 91.75 60 LEU B N 1
ATOM 4052 C CA . LEU B 1 60 ? -16.875 -30.094 -0.032 1 91.75 60 LEU B CA 1
ATOM 4053 C C . LEU B 1 60 ? -16.75 -31.5 -0.604 1 91.75 60 LEU B C 1
ATOM 4055 O O . LEU B 1 60 ? -17.438 -31.859 -1.561 1 91.75 60 LEU B O 1
ATOM 4059 N N . SER B 1 61 ? -15.82 -32.281 -0.041 1 91.25 61 SER B N 1
ATOM 4060 C CA . SER B 1 61 ? -15.617 -33.625 -0.506 1 91.25 61 SER B CA 1
ATOM 4061 C C . SER B 1 61 ? -16.891 -34.469 -0.395 1 91.25 61 SER B C 1
ATOM 4063 O O . SER B 1 61 ? -17.25 -35.188 -1.313 1 91.25 61 SER B O 1
ATOM 4065 N N . ALA B 1 62 ? -17.531 -34.25 0.719 1 92.62 62 ALA B N 1
ATOM 4066 C CA . ALA B 1 62 ? -18.781 -34.969 0.929 1 92.62 62 ALA B CA 1
ATOM 4067 C C . ALA B 1 62 ? -19.859 -34.5 -0.041 1 92.62 62 ALA B C 1
ATOM 4069 O O . ALA B 1 62 ? -20.641 -35.312 -0.567 1 92.62 62 ALA B O 1
ATOM 4070 N N . LEU B 1 63 ? -19.922 -33.281 -0.244 1 94.25 63 LEU B N 1
ATOM 4071 C CA . LEU B 1 63 ? -20.906 -32.688 -1.156 1 94.25 63 LEU B CA 1
ATOM 4072 C C . LEU B 1 63 ? -20.688 -33.188 -2.58 1 94.25 63 LEU B C 1
ATOM 4074 O O . LEU B 1 63 ? -21.641 -33.562 -3.275 1 94.25 63 LEU B O 1
ATOM 4078 N N . LEU B 1 64 ? -19.453 -33.25 -3.008 1 95.25 64 LEU B N 1
ATOM 4079 C CA . LEU B 1 64 ? -19.125 -33.688 -4.355 1 95.25 64 LEU B CA 1
ATOM 4080 C C . LEU B 1 64 ? -19.391 -35.188 -4.508 1 95.25 64 LEU B C 1
ATOM 4082 O O . LEU B 1 64 ? -19.828 -35.625 -5.566 1 95.25 64 LEU B O 1
ATOM 4086 N N . SER B 1 65 ? -19.109 -35.875 -3.439 1 93.75 65 SER B N 1
ATOM 4087 C CA . SER B 1 65 ? -19.406 -37.312 -3.467 1 93.75 65 SER B CA 1
ATOM 4088 C C . SER B 1 65 ? -20.906 -37.562 -3.613 1 93.75 65 SER B C 1
ATOM 4090 O O . SER B 1 65 ? -21.312 -38.594 -4.133 1 93.75 65 SER B O 1
ATOM 4092 N N . GLY B 1 66 ? -21.625 -36.625 -3.201 1 92.94 66 GLY B N 1
ATOM 4093 C CA . GLY B 1 66 ? -23.062 -36.75 -3.285 1 92.94 66 GLY B CA 1
ATOM 4094 C C . GLY B 1 66 ? -23.609 -36.562 -4.691 1 92.94 66 GLY B C 1
ATOM 4095 O O . GLY B 1 66 ? -24.719 -37 -5 1 92.94 66 GLY B O 1
ATOM 4096 N N . ILE B 1 67 ? -22.797 -36.031 -5.559 1 95.12 67 ILE B N 1
ATOM 4097 C CA . ILE B 1 67 ? -23.344 -35.719 -6.879 1 95.12 67 ILE B CA 1
ATOM 4098 C C . ILE B 1 67 ? -22.531 -36.438 -7.945 1 95.12 67 ILE B C 1
ATOM 4100 O O . ILE B 1 67 ? -22.734 -36.219 -9.141 1 95.12 67 ILE B O 1
ATOM 4104 N N . THR B 1 68 ? -21.562 -37.219 -7.496 1 95.88 68 THR B N 1
ATOM 4105 C CA . THR B 1 68 ? -20.734 -37.938 -8.438 1 95.88 68 THR B CA 1
ATOM 4106 C C . THR B 1 68 ? -20.656 -39.406 -8.062 1 95.88 68 THR B C 1
ATOM 4108 O O . THR B 1 68 ? -20.781 -39.75 -6.883 1 95.88 68 THR B O 1
ATOM 4111 N N . CYS B 1 69 ? -20.438 -40.219 -9.141 1 95 69 CYS B N 1
ATOM 4112 C CA . CYS B 1 69 ? -20.172 -41.625 -8.891 1 95 69 CYS B CA 1
ATOM 4113 C C . CYS B 1 69 ? -18.781 -41.812 -8.273 1 95 69 CYS B C 1
ATOM 4115 O O . CYS B 1 69 ? -18.609 -42.688 -7.426 1 95 69 CYS B O 1
ATOM 4117 N N . ASP B 1 70 ? -17.891 -41.062 -8.781 1 93 70 ASP B N 1
ATOM 4118 C CA . ASP B 1 70 ? -16.484 -41.125 -8.391 1 93 70 ASP B CA 1
ATOM 4119 C C . ASP B 1 70 ? -15.82 -39.75 -8.531 1 93 70 ASP B C 1
ATOM 4121 O O . ASP B 1 70 ? -15.719 -39.219 -9.633 1 93 70 ASP B O 1
ATOM 4125 N N . THR B 1 71 ? -15.25 -39.312 -7.414 1 91.88 71 THR B N 1
ATOM 4126 C CA . THR B 1 71 ? -14.672 -37.969 -7.406 1 91.88 71 THR B CA 1
ATOM 4127 C C . THR B 1 71 ? -13.32 -37.938 -8.117 1 91.88 71 THR B C 1
ATOM 4129 O O . THR B 1 71 ? -12.766 -36.875 -8.383 1 91.88 71 THR B O 1
ATOM 4132 N N . GLU B 1 72 ? -12.773 -39.031 -8.477 1 87.62 72 GLU B N 1
ATOM 4133 C CA . GLU B 1 72 ? -11.492 -39.094 -9.172 1 87.62 72 GLU B CA 1
ATOM 4134 C C . GLU B 1 72 ? -11.68 -39.25 -10.68 1 87.62 72 GLU B C 1
ATOM 4136 O O . GLU B 1 72 ? -10.719 -39.156 -11.445 1 87.62 72 GLU B O 1
ATOM 4141 N N . ASN B 1 73 ? -12.961 -39.469 -10.969 1 89.12 73 ASN B N 1
ATOM 4142 C CA . ASN B 1 73 ? -13.273 -39.656 -12.375 1 89.12 73 ASN B CA 1
ATOM 4143 C C . ASN B 1 73 ? -13.516 -38.312 -13.078 1 89.12 73 ASN B C 1
ATOM 4145 O O . ASN B 1 73 ? -14.336 -37.531 -12.633 1 89.12 73 ASN B O 1
ATOM 4149 N N . THR B 1 74 ? -12.898 -38.125 -14.234 1 86.56 74 THR B N 1
ATOM 4150 C CA . THR B 1 74 ? -12.953 -36.875 -14.969 1 86.56 74 THR B CA 1
ATOM 4151 C C . THR B 1 74 ? -14.359 -36.594 -15.5 1 86.56 74 THR B C 1
ATOM 4153 O O . THR B 1 74 ? -14.859 -35.469 -15.406 1 86.56 74 THR B O 1
ATOM 4156 N N . LYS B 1 75 ? -14.945 -37.531 -16 1 89.31 75 LYS B N 1
ATOM 4157 C CA . LYS B 1 75 ? -16.281 -37.375 -16.562 1 89.31 75 LYS B CA 1
ATOM 4158 C C . LYS B 1 75 ? -17.297 -37 -15.477 1 89.31 75 LYS B C 1
ATOM 4160 O O . LYS B 1 75 ? -18.188 -36.188 -15.703 1 89.31 75 LYS B O 1
ATOM 4165 N N . CYS B 1 76 ? -17.125 -37.656 -14.289 1 94.06 76 CYS B N 1
ATOM 4166 C CA . CYS B 1 76 ? -18 -37.375 -13.164 1 94.06 76 CYS B CA 1
ATOM 4167 C C . CYS B 1 76 ? -17.828 -35.938 -12.695 1 94.06 76 CYS B C 1
ATOM 4169 O O . CYS B 1 76 ? -18.812 -35.219 -12.547 1 94.06 76 CYS B O 1
ATOM 4171 N N . MET B 1 77 ? -16.578 -35.594 -12.633 1 93.19 77 MET B N 1
ATOM 4172 C CA . MET B 1 77 ? -16.281 -34.281 -12.039 1 93.19 77 MET B CA 1
ATOM 4173 C C . MET B 1 77 ? -16.5 -33.188 -13.047 1 93.19 77 MET B C 1
ATOM 4175 O O . MET B 1 77 ? -16.688 -32.031 -12.664 1 93.19 77 MET B O 1
ATOM 4179 N N . GLN B 1 78 ? -16.531 -33.438 -14.312 1 90.69 78 GLN B N 1
ATOM 4180 C CA . GLN B 1 78 ? -16.906 -32.469 -15.336 1 90.69 78 GLN B CA 1
ATOM 4181 C C . GLN B 1 78 ? -18.406 -32.469 -15.555 1 90.69 78 GLN B C 1
ATOM 4183 O O . GLN B 1 78 ? -18.922 -31.672 -16.344 1 90.69 78 GLN B O 1
ATOM 4188 N N . ARG B 1 79 ? -19.047 -33.312 -14.898 1 93.5 79 ARG B N 1
ATOM 4189 C CA . ARG B 1 79 ? -20.5 -33.438 -14.891 1 93.5 79 ARG B CA 1
ATOM 4190 C C . ARG B 1 79 ? -21.031 -33.812 -16.266 1 93.5 79 ARG B C 1
ATOM 4192 O O . ARG B 1 79 ? -22.016 -33.219 -16.734 1 93.5 79 ARG B O 1
ATOM 4199 N N . VAL B 1 80 ? -20.312 -34.719 -16.891 1 91.94 80 VAL B N 1
ATOM 4200 C CA . VAL B 1 80 ? -20.766 -35.219 -18.203 1 91.94 80 VAL B CA 1
ATOM 4201 C C . VAL B 1 80 ? -20.984 -36.719 -18.141 1 91.94 80 VAL B C 1
ATOM 4203 O O . VAL B 1 80 ? -21.312 -37.344 -19.156 1 91.94 80 VAL B O 1
ATOM 4206 N N . CYS B 1 81 ? -20.828 -37.281 -16.922 1 93.44 81 CYS B N 1
ATOM 4207 C CA . CYS B 1 81 ? -21.094 -38.688 -16.703 1 93.44 81 CYS B CA 1
ATOM 4208 C C . CYS B 1 81 ? -22.578 -39 -16.906 1 93.44 81 CYS B C 1
ATOM 4210 O O . CYS B 1 81 ? -23.438 -38.312 -16.344 1 93.44 81 CYS B O 1
ATOM 4212 N N . THR B 1 82 ? -22.891 -39.938 -17.672 1 93.12 82 THR B N 1
ATOM 4213 C CA . THR B 1 82 ? -24.281 -40.281 -18 1 93.12 82 THR B CA 1
ATOM 4214 C C . THR B 1 82 ? -25.031 -40.781 -16.766 1 93.12 82 THR B C 1
ATOM 4216 O O . THR B 1 82 ? -26.25 -40.656 -16.703 1 93.12 82 THR B O 1
ATOM 4219 N N . LYS B 1 83 ? -24.344 -41.25 -15.805 1 94.19 83 LYS B N 1
ATOM 4220 C CA . LYS B 1 83 ? -24.969 -41.812 -14.609 1 94.19 83 LYS B CA 1
ATOM 4221 C C . LYS B 1 83 ? -25.297 -40.719 -13.594 1 94.19 83 LYS B C 1
ATOM 4223 O O . LYS B 1 83 ? -26.375 -40.719 -12.992 1 94.19 83 LYS B O 1
ATOM 4228 N N . CYS B 1 84 ? -24.328 -39.812 -13.438 1 93.69 84 CYS B N 1
ATOM 4229 C CA . CYS B 1 84 ? -24.484 -38.906 -12.289 1 93.69 84 CYS B CA 1
ATOM 4230 C C . CYS B 1 84 ? -24.641 -37.469 -12.734 1 93.69 84 CYS B C 1
ATOM 4232 O O . CYS B 1 84 ? -24.75 -36.562 -11.898 1 93.69 84 CYS B O 1
ATOM 4234 N N . CYS B 1 85 ? -24.562 -37.156 -13.984 1 91.06 85 CYS B N 1
ATOM 4235 C CA . CYS B 1 85 ? -24.5 -35.781 -14.477 1 91.06 85 CYS B CA 1
ATOM 4236 C C . CYS B 1 85 ? -25.703 -34.969 -14 1 91.06 85 CYS B C 1
ATOM 4238 O O . CYS B 1 85 ? -25.656 -33.75 -13.93 1 91.06 85 CYS B O 1
ATOM 4240 N N . TYR B 1 86 ? -26.781 -35.531 -13.594 1 90.56 86 TYR B N 1
ATOM 4241 C CA . TYR B 1 86 ? -27.984 -34.812 -13.195 1 90.56 86 TYR B CA 1
ATOM 4242 C C . TYR B 1 86 ? -28.234 -34.938 -11.703 1 90.56 86 TYR B C 1
ATOM 4244 O O . TYR B 1 86 ? -29.234 -34.438 -11.188 1 90.56 86 TYR B O 1
ATOM 4252 N N . ASP B 1 87 ? -27.328 -35.625 -11.062 1 91.56 87 ASP B N 1
ATOM 4253 C CA . ASP B 1 87 ? -27.5 -35.781 -9.625 1 91.56 87 ASP B CA 1
ATOM 4254 C C . ASP B 1 87 ? -27.359 -34.438 -8.891 1 91.56 87 ASP B C 1
ATOM 4256 O O . ASP B 1 87 ? -26.516 -33.625 -9.258 1 91.56 87 ASP B O 1
ATOM 4260 N N . GLU B 1 88 ? -28.188 -34.25 -8.016 1 89.31 88 GLU B N 1
ATOM 4261 C CA . GLU B 1 88 ? -28.172 -33.062 -7.148 1 89.31 88 GLU B CA 1
ATOM 4262 C C . GLU B 1 88 ? -28.016 -33.469 -5.684 1 89.31 88 GLU B C 1
ATOM 4264 O O . GLU B 1 88 ? -28.328 -34.594 -5.309 1 89.31 88 GLU B O 1
ATOM 4269 N N . PRO B 1 89 ? -27.453 -32.531 -4.965 1 87.75 89 PRO B N 1
ATOM 4270 C CA . PRO B 1 89 ? -27.328 -32.844 -3.543 1 87.75 89 PRO B CA 1
ATOM 4271 C C . PRO B 1 89 ? -28.672 -33.062 -2.863 1 87.75 89 PRO B C 1
ATOM 4273 O O . PRO B 1 89 ? -29.672 -32.438 -3.246 1 87.75 89 PRO B O 1
ATOM 4276 N N . ASP B 1 90 ? -28.562 -33.969 -1.881 1 84.31 90 ASP B N 1
ATOM 4277 C CA . ASP B 1 90 ? -29.781 -34.25 -1.113 1 84.31 90 ASP B CA 1
ATOM 4278 C C . ASP B 1 90 ? -30.078 -33.125 -0.117 1 84.31 90 ASP B C 1
ATOM 4280 O O . ASP B 1 90 ? -29.297 -32.906 0.817 1 84.31 90 ASP B O 1
ATOM 4284 N N . LEU B 1 91 ? -31.094 -32.469 -0.466 1 86.62 91 LEU B N 1
ATOM 4285 C CA . LEU B 1 91 ? -31.5 -31.391 0.438 1 86.62 91 LEU B CA 1
ATOM 4286 C C . LEU B 1 91 ? -32.656 -31.844 1.335 1 86.62 91 LEU B C 1
ATOM 4288 O O . LEU B 1 91 ? -33.531 -32.594 0.895 1 86.62 91 LEU B O 1
ATOM 4292 N N . GLN B 1 92 ? -32.562 -31.391 2.508 1 86.06 92 GLN B N 1
ATOM 4293 C CA . GLN B 1 92 ? -33.625 -31.719 3.463 1 86.06 92 GLN B CA 1
ATOM 4294 C C . GLN B 1 92 ? -34.875 -30.906 3.176 1 86.06 92 GLN B C 1
ATOM 4296 O O . GLN B 1 92 ? -34.844 -29.906 2.457 1 86.06 92 GLN B O 1
ATOM 4301 N N . ASP B 1 93 ? -35.906 -31.422 3.836 1 80.44 93 ASP B N 1
ATOM 4302 C CA . ASP B 1 93 ? -37.188 -30.75 3.664 1 80.44 93 ASP B CA 1
ATOM 4303 C C . ASP B 1 93 ? -37.156 -29.344 4.25 1 80.44 93 ASP B C 1
ATOM 4305 O O . ASP B 1 93 ? -36.531 -29.109 5.281 1 80.44 93 ASP B O 1
ATOM 4309 N N . HIS B 1 94 ? -37.688 -28.5 3.469 1 78.5 94 HIS B N 1
ATOM 4310 C CA . HIS B 1 94 ? -37.688 -27.109 3.902 1 78.5 94 HIS B CA 1
ATOM 4311 C C . HIS B 1 94 ? -39 -26.422 3.527 1 78.5 94 HIS B C 1
ATOM 4313 O O . HIS B 1 94 ? -39.75 -26.906 2.678 1 78.5 94 HIS B O 1
ATOM 4319 N N . ASN B 1 95 ? -39.188 -25.375 4.281 1 79.38 95 ASN B N 1
ATOM 4320 C CA . ASN B 1 95 ? -40.312 -24.516 3.963 1 79.38 95 ASN B CA 1
ATOM 4321 C C . ASN B 1 95 ? -40.031 -23.641 2.74 1 79.38 95 ASN B C 1
ATOM 4323 O O . ASN B 1 95 ? -39.156 -22.781 2.775 1 79.38 95 ASN B O 1
ATOM 4327 N N . PRO B 1 96 ? -40.75 -23.906 1.704 1 74.75 96 PRO B N 1
ATOM 4328 C CA . PRO B 1 96 ? -40.531 -23.141 0.481 1 74.75 96 PRO B CA 1
ATOM 4329 C C . PRO B 1 96 ? -40.719 -21.641 0.678 1 74.75 96 PRO B C 1
ATOM 4331 O O . PRO B 1 96 ? -40.188 -20.844 -0.1 1 74.75 96 PRO B O 1
ATOM 4334 N N . ALA B 1 97 ? -41.344 -21.297 1.772 1 80.06 97 ALA B N 1
ATOM 4335 C CA . ALA B 1 97 ? -41.688 -19.891 1.994 1 80.06 97 ALA B CA 1
ATOM 4336 C C . ALA B 1 97 ? -40.531 -19.172 2.688 1 80.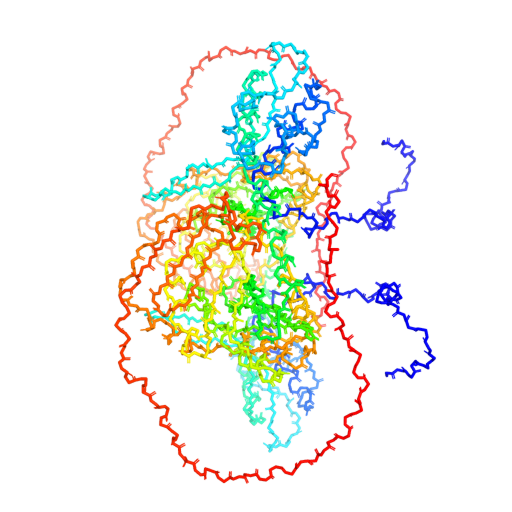06 97 ALA B C 1
ATOM 4338 O O . ALA B 1 97 ? -40.5 -17.938 2.75 1 80.06 97 ALA B O 1
ATOM 4339 N N . ASP B 1 98 ? -39.594 -19.922 3.096 1 87.06 98 ASP B N 1
ATOM 4340 C CA . ASP B 1 98 ? -38.469 -19.312 3.795 1 87.06 98 ASP B CA 1
ATOM 4341 C C . ASP B 1 98 ? -37.625 -18.438 2.85 1 87.06 98 ASP B C 1
ATOM 4343 O O . ASP B 1 98 ? -37.438 -18.812 1.689 1 87.06 98 ASP B O 1
ATOM 4347 N N . THR B 1 99 ? -37.281 -17.234 3.311 1 91.19 99 THR B N 1
ATOM 4348 C CA . THR B 1 99 ? -36.469 -16.312 2.525 1 91.19 99 THR B CA 1
ATOM 4349 C C . THR B 1 99 ? -35.094 -16.141 3.152 1 91.19 99 THR B C 1
ATOM 4351 O O . THR B 1 99 ? -34.875 -15.195 3.916 1 91.19 99 THR B O 1
ATOM 4354 N N . PRO B 1 100 ? -34.219 -17.016 2.768 1 92.62 100 PRO B N 1
ATOM 4355 C CA . PRO B 1 100 ? -32.875 -16.938 3.342 1 92.62 100 PRO B CA 1
ATOM 4356 C C . PRO B 1 100 ? -32.062 -15.773 2.768 1 92.62 100 PRO B C 1
ATOM 4358 O O . PRO B 1 100 ? -32.375 -15.281 1.682 1 92.62 100 PRO B O 1
ATOM 4361 N N . THR B 1 101 ? -31.094 -15.32 3.611 1 94.44 101 THR B N 1
ATOM 4362 C CA . THR B 1 101 ? -30.047 -14.391 3.189 1 94.44 101 THR B CA 1
ATOM 4363 C C . THR B 1 101 ? -28.703 -15.102 3.084 1 94.44 101 THR B C 1
ATOM 4365 O O . THR B 1 101 ? -28.375 -15.93 3.93 1 94.44 101 THR B O 1
ATOM 4368 N N . TRP B 1 102 ? -28.062 -14.875 1.975 1 95.94 102 TRP B N 1
ATOM 4369 C CA . TRP B 1 102 ? -26.734 -15.461 1.839 1 95.94 102 TRP B CA 1
ATOM 4370 C C . TRP B 1 102 ? -25.766 -14.469 1.189 1 95.94 102 TRP B C 1
ATOM 4372 O O . TRP B 1 102 ? -26.188 -13.43 0.68 1 95.94 102 TRP B O 1
ATOM 4382 N N . GLU B 1 103 ? -24.484 -14.797 1.341 1 94.38 103 GLU B N 1
ATOM 4383 C CA . GLU B 1 103 ? -23.438 -13.977 0.741 1 94.38 103 GLU B CA 1
ATOM 4384 C C . GLU B 1 103 ? -22.703 -14.734 -0.368 1 94.38 103 GLU B C 1
ATOM 4386 O O . GLU B 1 103 ? -22.609 -15.961 -0.332 1 94.38 103 GLU B O 1
ATOM 4391 N N . GLN B 1 104 ? -22.297 -13.969 -1.304 1 94.19 104 GLN B N 1
ATOM 4392 C CA . GLN B 1 104 ? -21.5 -14.57 -2.367 1 94.19 104 GLN B CA 1
ATOM 4393 C C . GLN B 1 104 ? -20.625 -13.531 -3.051 1 94.19 104 GLN B C 1
ATOM 4395 O O . GLN B 1 104 ? -21 -12.359 -3.16 1 94.19 104 GLN B O 1
ATOM 4400 N N . TRP B 1 105 ? -19.453 -14 -3.459 1 93 105 TRP B N 1
ATOM 4401 C CA . TRP B 1 105 ? -18.578 -13.164 -4.273 1 93 105 TRP B CA 1
ATOM 4402 C C . TRP B 1 105 ? -19.062 -13.117 -5.719 1 93 105 TRP B C 1
ATOM 4404 O O . TRP B 1 105 ? -19.375 -14.156 -6.312 1 93 105 TRP B O 1
ATOM 4414 N N . GLU B 1 106 ? -19.141 -11.93 -6.242 1 92.12 106 GLU B N 1
ATOM 4415 C CA . GLU B 1 106 ? -19.531 -11.734 -7.637 1 92.12 106 GLU B CA 1
ATOM 4416 C C . GLU B 1 106 ? -18.766 -10.586 -8.266 1 92.12 106 GLU B C 1
ATOM 4418 O O . GLU B 1 106 ? -18.25 -9.719 -7.562 1 92.12 106 GLU B O 1
ATOM 4423 N N . LYS B 1 107 ? -18.672 -10.703 -9.578 1 89.19 107 LYS B N 1
ATOM 4424 C CA . LYS B 1 107 ? -18.062 -9.594 -10.32 1 89.19 107 LYS B CA 1
ATOM 4425 C C . LYS B 1 107 ? -19.109 -8.555 -10.695 1 89.19 107 LYS B C 1
ATOM 4427 O O . LYS B 1 107 ? -20.219 -8.898 -11.125 1 89.19 107 LYS B O 1
ATOM 4432 N N . GLN B 1 108 ? -18.766 -7.332 -10.367 1 87.56 108 GLN B N 1
ATOM 4433 C CA . GLN B 1 108 ? -19.656 -6.23 -10.711 1 87.56 108 GLN B CA 1
ATOM 4434 C C . GLN B 1 108 ? -18.984 -5.254 -11.672 1 87.56 108 GLN B C 1
ATOM 4436 O O . GLN B 1 108 ? -17.781 -4.973 -11.531 1 87.56 108 GLN B O 1
ATOM 4441 N N . ASP B 1 109 ? -19.797 -4.848 -12.586 1 84.38 109 ASP B N 1
ATOM 4442 C CA . ASP B 1 109 ? -19.281 -3.879 -13.547 1 84.38 109 ASP B CA 1
ATOM 4443 C C . ASP B 1 109 ? -19.234 -2.479 -12.938 1 84.38 109 ASP B C 1
ATOM 4445 O O . ASP B 1 109 ? -20.203 -2.033 -12.312 1 84.38 109 ASP B O 1
ATOM 4449 N N . VAL B 1 110 ? -18.172 -1.911 -12.93 1 78.19 110 VAL B N 1
ATOM 4450 C CA . VAL B 1 110 ? -18.016 -0.534 -12.477 1 78.19 110 VAL B CA 1
ATOM 4451 C C . VAL B 1 110 ? -17.547 0.34 -13.641 1 78.19 110 VAL B C 1
ATOM 4453 O O . VAL B 1 110 ? -16.609 -0.02 -14.367 1 78.19 110 VAL B O 1
ATOM 4456 N N . VAL B 1 111 ? -18.312 1.299 -13.852 1 74.25 111 VAL B N 1
ATOM 4457 C CA . VAL B 1 111 ? -17.969 2.205 -14.953 1 74.25 111 VAL B CA 1
ATOM 4458 C C . VAL B 1 111 ? -17.297 3.457 -14.398 1 74.25 111 VAL B C 1
ATOM 4460 O O . VAL B 1 111 ? -17.844 4.129 -13.516 1 74.25 111 VAL B O 1
ATOM 4463 N N . VAL B 1 112 ? -16.109 3.627 -14.641 1 69.44 112 VAL B N 1
ATOM 4464 C CA . VAL B 1 112 ? -15.398 4.855 -14.312 1 69.44 112 VAL B CA 1
ATOM 4465 C C . VAL B 1 112 ? -15.086 5.629 -15.594 1 69.44 112 VAL B C 1
ATOM 4467 O O . VAL B 1 112 ? -14.203 5.246 -16.359 1 69.44 112 VAL B O 1
ATOM 4470 N N . GLY B 1 113 ? -15.719 6.691 -15.82 1 65.19 113 GLY B N 1
ATOM 4471 C CA . GLY B 1 113 ? -15.578 7.414 -17.078 1 65.19 113 GLY B CA 1
ATOM 4472 C C . GLY B 1 113 ? -16.062 6.625 -18.281 1 65.19 113 GLY B C 1
ATOM 4473 O O . GLY B 1 113 ? -17.219 6.215 -18.344 1 65.19 113 GLY B O 1
ATOM 4474 N N . GLU B 1 114 ? -15.047 6.348 -19.188 1 73.5 114 GLU B N 1
ATOM 4475 C CA . GLU B 1 114 ? -15.352 5.617 -20.422 1 73.5 114 GLU B CA 1
ATOM 4476 C C . GLU B 1 114 ? -14.93 4.156 -20.312 1 73.5 114 GLU B C 1
ATOM 4478 O O . GLU B 1 114 ? -15.18 3.365 -21.219 1 73.5 114 GLU B O 1
ATOM 4483 N N . ARG B 1 115 ? -14.328 3.908 -19.266 1 72.25 115 ARG B N 1
ATOM 4484 C CA . ARG B 1 115 ? -13.828 2.543 -19.125 1 72.25 115 ARG B CA 1
ATOM 4485 C C . ARG B 1 115 ? -14.695 1.753 -18.141 1 72.25 115 ARG B C 1
ATOM 4487 O O . ARG B 1 115 ? -15.172 2.301 -17.141 1 72.25 115 ARG B O 1
ATOM 4494 N N . SER B 1 116 ? -14.938 0.44 -18.547 1 78.31 116 SER B N 1
ATOM 4495 C CA . SER B 1 116 ? -15.68 -0.477 -17.688 1 78.31 116 SER B CA 1
ATOM 4496 C C . SER B 1 116 ? -14.766 -1.554 -17.109 1 78.31 116 SER B C 1
ATOM 4498 O O . SER B 1 116 ? -13.914 -2.094 -17.828 1 78.31 116 SER B O 1
ATOM 4500 N N . TYR B 1 117 ? -14.734 -1.623 -15.867 1 78.19 117 TYR B N 1
ATOM 4501 C CA . TYR B 1 117 ? -13.961 -2.666 -15.203 1 78.19 117 TYR B CA 1
ATOM 4502 C C . TYR B 1 117 ? -14.867 -3.568 -14.375 1 78.19 117 TYR B C 1
ATOM 4504 O O . TYR B 1 117 ? -16.016 -3.221 -14.102 1 78.19 117 TYR B O 1
ATOM 4512 N N . LYS B 1 118 ? -14.352 -4.746 -14.172 1 81.5 118 LYS B N 1
ATOM 4513 C CA . LYS B 1 118 ? -15.07 -5.672 -13.305 1 81.5 118 LYS B CA 1
ATOM 4514 C C . LYS B 1 118 ? -14.406 -5.785 -11.938 1 81.5 118 LYS B C 1
ATOM 4516 O O . LYS B 1 118 ? -13.195 -6.023 -11.852 1 81.5 118 LYS B O 1
ATOM 4521 N N . ASN B 1 119 ? -15.258 -5.48 -10.984 1 86.19 119 ASN B N 1
ATOM 4522 C CA . ASN B 1 119 ? -14.742 -5.559 -9.617 1 86.19 119 ASN B CA 1
ATOM 4523 C C . ASN B 1 119 ? -15.422 -6.676 -8.828 1 86.19 119 ASN B C 1
ATOM 4525 O O . ASN B 1 119 ? -16.609 -6.938 -9.008 1 86.19 119 ASN B O 1
ATOM 4529 N N . TRP B 1 120 ? -14.641 -7.406 -8.047 1 89.19 120 TRP B N 1
ATOM 4530 C CA . TRP B 1 120 ? -15.188 -8.422 -7.148 1 89.19 120 TRP B CA 1
ATOM 4531 C C . TRP B 1 120 ? -15.852 -7.773 -5.934 1 89.19 120 TRP B C 1
ATOM 4533 O O . TRP B 1 120 ? -15.281 -6.863 -5.32 1 89.19 120 TRP B O 1
ATOM 4543 N N . VAL B 1 121 ? -17.016 -8.148 -5.695 1 90.94 121 VAL B N 1
ATOM 4544 C CA . VAL B 1 121 ? -17.75 -7.656 -4.535 1 90.94 121 VAL B CA 1
ATOM 4545 C C . VAL B 1 121 ? -18.406 -8.828 -3.809 1 90.94 121 VAL B C 1
ATOM 4547 O O . VAL B 1 121 ? -18.922 -9.75 -4.445 1 90.94 121 VAL B O 1
ATOM 4550 N N . LYS B 1 122 ? -18.344 -8.805 -2.525 1 92.19 122 LYS B N 1
ATOM 4551 C CA . LYS B 1 122 ? -19.125 -9.742 -1.722 1 92.19 122 LYS B CA 1
ATOM 4552 C C . LYS B 1 122 ? -20.547 -9.227 -1.513 1 92.19 122 LYS B C 1
ATOM 4554 O O . LYS B 1 122 ? -20.766 -8.312 -0.724 1 92.19 122 LYS B O 1
ATOM 4559 N N . LYS B 1 123 ? -21.469 -9.859 -2.123 1 93.19 123 LYS B N 1
ATOM 4560 C CA . LYS B 1 123 ? -22.844 -9.352 -2.117 1 93.19 123 LYS B CA 1
ATOM 4561 C C . LYS B 1 123 ? -23.719 -10.164 -1.173 1 93.19 123 LYS B C 1
ATOM 4563 O O . LYS B 1 123 ? -23.609 -11.391 -1.103 1 93.19 123 LYS B O 1
ATOM 4568 N N . LYS B 1 124 ? -24.547 -9.406 -0.545 1 93.06 124 LYS B N 1
ATOM 4569 C CA . LYS B 1 124 ? -25.609 -10.031 0.242 1 93.06 124 LYS B CA 1
ATOM 4570 C C . LYS B 1 124 ? -26.906 -10.148 -0.567 1 93.06 124 LYS B C 1
ATOM 4572 O O . LYS B 1 124 ? -27.391 -9.156 -1.11 1 93.06 124 LYS B O 1
ATOM 4577 N N . LYS B 1 125 ? -27.359 -11.336 -0.653 1 95.19 125 LYS B N 1
ATOM 4578 C CA . LYS B 1 125 ? -28.562 -11.594 -1.433 1 95.19 125 LYS B CA 1
ATOM 4579 C C . LYS B 1 125 ? -29.672 -12.195 -0.559 1 95.19 125 LYS B C 1
ATOM 4581 O O . LYS B 1 125 ? -29.375 -12.852 0.445 1 95.19 125 LYS B O 1
ATOM 4586 N N . ARG B 1 126 ? -30.859 -11.812 -0.8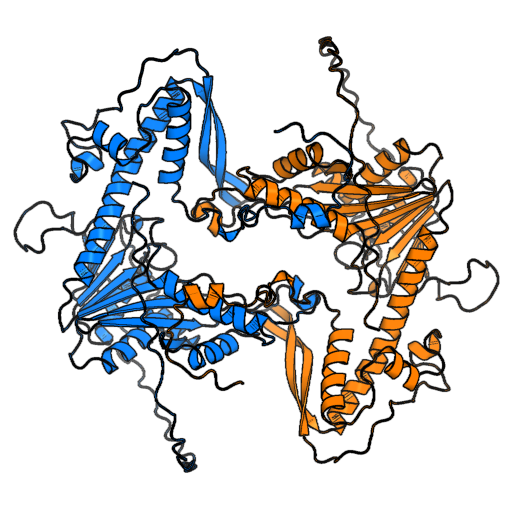92 1 95.06 126 ARG B N 1
ATOM 4587 C CA . ARG B 1 126 ? -32.031 -12.383 -0.267 1 95.06 126 ARG B CA 1
ATOM 4588 C C . ARG B 1 126 ? -32.969 -13 -1.311 1 95.06 126 ARG B C 1
ATOM 4590 O O . ARG B 1 126 ? -33.156 -12.438 -2.389 1 95.06 126 ARG B O 1
ATOM 4597 N N . GLY B 1 127 ? -33.375 -14.203 -1.014 1 93.94 127 GLY B N 1
ATOM 4598 C CA . GLY B 1 127 ? -34.25 -14.891 -1.963 1 93.94 127 GLY B CA 1
ATOM 4599 C C . GLY B 1 127 ? -34.906 -16.109 -1.377 1 93.94 127 GLY B C 1
ATOM 4600 O O . GLY B 1 127 ? -34.938 -16.281 -0.157 1 93.94 127 GLY B O 1
ATOM 4601 N N . THR B 1 128 ? -35.5 -16.906 -2.297 1 92.88 128 THR B N 1
ATOM 4602 C CA . THR B 1 128 ? -36.188 -18.125 -1.876 1 92.88 128 THR B CA 1
ATOM 4603 C C . THR B 1 128 ? -35.188 -19.266 -1.688 1 92.88 128 THR B C 1
ATOM 4605 O O . THR B 1 128 ? -34.031 -19.188 -2.137 1 92.88 128 THR B O 1
ATOM 4608 N N . VAL B 1 129 ? -35.688 -20.234 -1.02 1 91.81 129 VAL B N 1
ATOM 4609 C CA . VAL B 1 129 ? -34.844 -21.422 -0.834 1 91.81 129 VAL B CA 1
ATOM 4610 C C . VAL B 1 129 ? -34.531 -22.047 -2.189 1 91.81 129 VAL B C 1
ATOM 4612 O O . VAL B 1 129 ? -33.438 -22.562 -2.398 1 91.81 129 VAL B O 1
ATOM 4615 N N . GLY B 1 130 ? -35.5 -21.953 -3.086 1 90.88 130 GLY B N 1
ATOM 4616 C CA . GLY B 1 130 ? -35.281 -22.438 -4.434 1 90.88 130 GLY B CA 1
ATOM 4617 C C . GLY B 1 130 ? -34.156 -21.719 -5.152 1 90.88 130 GLY B C 1
ATOM 4618 O O . GLY B 1 130 ? -33.344 -22.359 -5.84 1 90.88 130 GLY B O 1
ATOM 4619 N N . GLU B 1 131 ? -34.094 -20.469 -4.945 1 93.5 131 GLU B N 1
ATOM 4620 C CA . GLU B 1 131 ? -33.031 -19.672 -5.566 1 93.5 131 GLU B CA 1
ATOM 4621 C C . GLU B 1 131 ? -31.672 -20 -4.953 1 93.5 131 GLU B C 1
ATOM 4623 O O . GLU B 1 131 ? -30.688 -20.188 -5.676 1 93.5 131 GLU B O 1
ATOM 4628 N N . LEU B 1 132 ? -31.656 -20.047 -3.656 1 94.62 132 LEU B N 1
ATOM 4629 C CA . LEU B 1 132 ? -30.422 -20.375 -2.951 1 94.62 132 LEU B CA 1
ATOM 4630 C C . LEU B 1 132 ? -29.906 -21.75 -3.367 1 94.62 132 LEU B C 1
ATOM 4632 O O . LEU B 1 132 ? -28.734 -21.906 -3.672 1 94.62 132 LEU B O 1
ATOM 4636 N N . THR B 1 133 ? -30.734 -22.703 -3.438 1 92.75 133 THR B N 1
ATOM 4637 C CA . THR B 1 133 ? -30.359 -24.047 -3.82 1 92.75 133 THR B CA 1
ATOM 4638 C C . THR B 1 133 ? -29.922 -24.094 -5.281 1 92.75 133 THR B C 1
ATOM 4640 O O . THR B 1 133 ? -29.016 -24.844 -5.637 1 92.75 133 THR B O 1
ATOM 4643 N N . GLY B 1 134 ? -30.609 -23.328 -6.062 1 92.94 134 GLY B N 1
ATOM 4644 C CA . GLY B 1 134 ? -30.219 -23.25 -7.461 1 92.94 134 GLY B CA 1
ATOM 4645 C C . GLY B 1 134 ? -28.812 -22.719 -7.66 1 92.94 134 GLY B C 1
ATOM 4646 O O . GLY B 1 134 ? -28.031 -23.312 -8.406 1 92.94 134 GLY B O 1
ATOM 4647 N N . VAL B 1 135 ? -28.516 -21.688 -6.973 1 95.06 135 VAL B N 1
ATOM 4648 C CA . VAL B 1 135 ? -27.188 -21.094 -7.066 1 95.06 135 VAL B CA 1
ATOM 4649 C C . VAL B 1 135 ? -26.156 -22.062 -6.504 1 95.06 135 VAL B C 1
ATOM 4651 O O . VAL B 1 135 ? -25.062 -22.219 -7.066 1 95.06 135 VAL B O 1
ATOM 4654 N N . PHE B 1 136 ? -26.516 -22.688 -5.445 1 95.38 136 PHE B N 1
ATOM 4655 C CA . PHE B 1 136 ? -25.625 -23.656 -4.816 1 95.38 136 PHE B CA 1
ATOM 4656 C C . PHE B 1 136 ? -25.312 -24.797 -5.766 1 95.38 136 PHE B C 1
ATOM 4658 O O . PHE B 1 136 ? -24.141 -25.172 -5.941 1 95.38 136 PHE B O 1
ATOM 4665 N N . ASN B 1 137 ? -26.297 -25.234 -6.371 1 94.12 137 ASN B N 1
ATOM 4666 C CA . ASN B 1 137 ? -26.109 -26.359 -7.293 1 94.12 137 ASN B CA 1
ATOM 4667 C C . ASN B 1 137 ? -25.25 -25.969 -8.492 1 94.12 137 ASN B C 1
ATOM 4669 O O . ASN B 1 137 ? -24.406 -26.734 -8.93 1 94.12 137 ASN B O 1
ATOM 4673 N N . GLN B 1 138 ? -25.531 -24.859 -8.914 1 94.06 138 GLN B N 1
ATOM 4674 C CA . GLN B 1 138 ? -24.75 -24.359 -10.039 1 94.06 138 GLN B CA 1
ATOM 4675 C C . GLN B 1 138 ? -23.266 -24.25 -9.672 1 94.06 138 GLN B C 1
ATOM 4677 O O . GLN B 1 138 ? -22.406 -24.688 -10.43 1 94.06 138 GLN B O 1
ATOM 4682 N N . ARG B 1 139 ? -23 -23.734 -8.555 1 94.88 139 ARG B N 1
ATOM 4683 C CA . ARG B 1 139 ? -21.625 -23.547 -8.109 1 94.88 139 ARG B CA 1
ATOM 4684 C C . ARG B 1 139 ? -20.969 -24.891 -7.77 1 94.88 139 ARG B C 1
ATOM 4686 O O . ARG B 1 139 ? -19.766 -25.062 -7.996 1 94.88 139 ARG B O 1
ATOM 4693 N N . LEU B 1 140 ? -21.719 -25.703 -7.207 1 94.31 140 LEU B N 1
ATOM 4694 C CA . LEU B 1 140 ? -21.219 -27.031 -6.871 1 94.31 140 LEU B CA 1
ATOM 4695 C C . LEU B 1 140 ? -20.812 -27.797 -8.125 1 94.31 140 LEU B C 1
ATOM 4697 O O . LEU B 1 140 ? -19.766 -28.453 -8.141 1 94.31 140 LEU B O 1
ATOM 4701 N N . ASN B 1 141 ? -21.578 -27.641 -9.133 1 93.75 141 ASN B N 1
ATOM 4702 C CA . ASN B 1 141 ? -21.234 -28.266 -10.414 1 93.75 141 ASN B CA 1
ATOM 4703 C C . ASN B 1 141 ? -19.969 -27.656 -11.008 1 93.75 141 ASN B C 1
ATOM 4705 O O . ASN B 1 141 ? -19.109 -28.375 -11.516 1 93.75 141 ASN B O 1
ATOM 4709 N N . ALA B 1 142 ? -19.891 -26.453 -10.875 1 91.88 142 ALA B N 1
ATOM 4710 C CA . ALA B 1 142 ? -18.75 -25.734 -11.461 1 91.88 142 ALA B CA 1
ATOM 4711 C C . ALA B 1 142 ? -17.453 -26.062 -10.719 1 91.88 142 ALA B C 1
ATOM 4713 O O . ALA B 1 142 ? -16.406 -26.234 -11.336 1 91.88 142 ALA B O 1
ATOM 4714 N N . ILE B 1 143 ? -17.547 -26.172 -9.391 1 94.5 143 ILE B N 1
ATOM 4715 C CA . ILE B 1 143 ? -16.344 -26.344 -8.586 1 94.5 143 ILE B CA 1
ATOM 4716 C C . ILE B 1 143 ? -15.828 -27.766 -8.734 1 94.5 143 ILE B C 1
ATOM 4718 O O . ILE B 1 143 ? -14.672 -28.047 -8.398 1 94.5 143 ILE B O 1
ATOM 4722 N N . ALA B 1 144 ? -16.656 -28.641 -9.172 1 94.19 144 ALA B N 1
ATOM 4723 C CA . ALA B 1 144 ? -16.266 -30.031 -9.312 1 94.19 144 ALA B CA 1
ATOM 4724 C C . ALA B 1 144 ? -15.055 -30.172 -10.227 1 94.19 144 ALA B C 1
ATOM 4726 O O . ALA B 1 144 ? -14.047 -30.781 -9.852 1 94.19 144 ALA B O 1
ATOM 4727 N N . SER B 1 145 ? -15.148 -29.578 -11.375 1 90.88 145 SER B N 1
ATOM 4728 C CA . SER B 1 145 ? -14.031 -29.641 -12.312 1 90.88 145 SER B CA 1
ATOM 4729 C C . SER B 1 145 ? -12.805 -28.922 -11.742 1 90.88 145 SER B C 1
ATOM 4731 O O . SER B 1 145 ? -11.68 -29.406 -11.898 1 90.88 145 SER B O 1
ATOM 4733 N N . HIS B 1 146 ? -13.031 -27.859 -11.148 1 91.44 146 HIS B N 1
ATOM 4734 C CA . HIS B 1 146 ? -11.961 -27.078 -10.531 1 91.44 146 HIS B CA 1
ATOM 4735 C C . HIS B 1 146 ? -11.227 -27.906 -9.469 1 91.44 146 HIS B C 1
ATOM 4737 O O . HIS B 1 146 ? -10 -27.906 -9.422 1 91.44 146 HIS B O 1
ATOM 4743 N N . GLN B 1 147 ? -11.977 -28.547 -8.68 1 91.25 147 GLN B N 1
ATOM 4744 C CA . GLN B 1 147 ? -11.43 -29.391 -7.617 1 91.25 147 GLN B CA 1
ATOM 4745 C C . GLN B 1 147 ? -10.609 -30.547 -8.195 1 91.25 147 GLN B C 1
ATOM 4747 O O . GLN B 1 147 ? -9.523 -30.844 -7.703 1 91.25 147 GLN B O 1
ATOM 4752 N N . LEU B 1 148 ? -11.148 -31.141 -9.148 1 90.88 148 LEU B N 1
ATOM 4753 C CA . LEU B 1 148 ? -10.438 -32.219 -9.797 1 90.88 148 LEU B CA 1
ATOM 4754 C C . LEU B 1 148 ? -9.109 -31.75 -10.375 1 90.88 148 LEU B C 1
ATOM 4756 O O . LEU B 1 148 ? -8.07 -32.375 -10.156 1 90.88 148 LEU B O 1
ATOM 4760 N N . ASN B 1 149 ? -9.203 -30.641 -11.117 1 88.94 149 ASN B N 1
ATOM 4761 C CA . ASN B 1 149 ? -7.996 -30.094 -11.727 1 88.94 149 ASN B CA 1
ATOM 4762 C C . ASN B 1 149 ? -6.941 -29.766 -10.672 1 88.94 149 ASN B C 1
ATOM 4764 O O . ASN B 1 149 ? -5.758 -30.062 -10.859 1 88.94 149 ASN B O 1
ATOM 4768 N N . TRP B 1 150 ? -7.375 -29.203 -9.656 1 89.81 150 TRP B N 1
ATOM 4769 C CA . TRP B 1 150 ? -6.465 -28.812 -8.586 1 89.81 150 TRP B CA 1
ATOM 4770 C C . TRP B 1 150 ? -5.762 -30.031 -7.996 1 89.81 150 TRP B C 1
ATOM 4772 O O . TRP B 1 150 ? -4.531 -30.078 -7.945 1 89.81 150 TRP B O 1
ATOM 4782 N N . LEU B 1 151 ? -6.512 -30.984 -7.602 1 88.94 151 LEU B N 1
ATOM 4783 C CA . LEU B 1 151 ? -5.949 -32.156 -6.969 1 88.94 151 LEU B CA 1
ATOM 4784 C C . LEU B 1 151 ? -5.066 -32.938 -7.949 1 88.94 151 LEU B C 1
ATOM 4786 O O . LEU B 1 151 ? -4.012 -33.438 -7.566 1 88.94 151 LEU B O 1
ATOM 4790 N N . HIS B 1 152 ? -5.535 -32.969 -9.148 1 89 152 HIS B N 1
ATOM 4791 C CA . HIS B 1 152 ? -4.754 -33.625 -10.18 1 89 152 HIS B CA 1
ATOM 4792 C C . HIS B 1 152 ? -3.396 -32.938 -10.359 1 89 152 HIS B C 1
ATOM 4794 O O . HIS B 1 152 ? -2.365 -33.625 -10.406 1 89 152 HIS B O 1
ATOM 4800 N N . GLN B 1 153 ? -3.434 -31.703 -10.477 1 90.25 153 GLN B N 1
ATOM 4801 C CA . GLN B 1 153 ? -2.195 -30.969 -10.703 1 90.25 153 GLN B CA 1
ATOM 4802 C C . GLN B 1 153 ? -1.26 -31.094 -9.508 1 90.25 153 GLN B C 1
ATOM 4804 O O . GLN B 1 153 ? -0.041 -31.172 -9.664 1 90.25 153 GLN B O 1
ATOM 4809 N N . VAL B 1 154 ? -1.781 -31.094 -8.352 1 89.31 154 VAL B N 1
ATOM 4810 C CA . VAL B 1 154 ? -0.97 -31.266 -7.152 1 89.31 154 VAL B CA 1
ATOM 4811 C C . VAL B 1 154 ? -0.279 -32.625 -7.188 1 89.31 154 VAL B C 1
ATOM 4813 O O . VAL B 1 154 ? 0.915 -32.719 -6.902 1 89.31 154 VAL B O 1
ATOM 4816 N N . LYS B 1 155 ? -1.027 -33.594 -7.508 1 88 155 LYS B N 1
ATOM 4817 C CA . LYS B 1 155 ? -0.471 -34.938 -7.617 1 88 155 LYS B CA 1
ATOM 4818 C C . LYS B 1 155 ? 0.616 -35 -8.688 1 88 155 LYS B C 1
ATOM 4820 O O . LYS B 1 155 ? 1.643 -35.656 -8.5 1 88 155 LYS B O 1
ATOM 4825 N N . GLN B 1 156 ? 0.324 -34.344 -9.734 1 89.06 156 GLN B N 1
ATOM 4826 C CA . GLN B 1 156 ? 1.295 -34.312 -10.82 1 89.06 156 GLN B CA 1
ATOM 4827 C C . GLN B 1 156 ? 2.586 -33.625 -10.398 1 89.06 156 GLN B C 1
ATOM 4829 O O . GLN B 1 156 ? 3.682 -34.094 -10.719 1 89.06 156 GLN B O 1
ATOM 4834 N N . PHE B 1 157 ? 2.479 -32.531 -9.742 1 91.44 157 PHE B N 1
ATOM 4835 C CA . PHE B 1 157 ? 3.65 -31.812 -9.25 1 91.44 157 PHE B CA 1
ATOM 4836 C C . PHE B 1 157 ? 4.48 -32.719 -8.336 1 91.44 157 PHE B C 1
ATOM 4838 O O . PHE B 1 157 ? 5.703 -32.781 -8.477 1 91.44 157 PHE B O 1
ATOM 4845 N N . ARG B 1 158 ? 3.828 -33.406 -7.508 1 90.44 158 ARG B N 1
ATOM 4846 C CA . ARG B 1 158 ? 4.508 -34.312 -6.594 1 90.44 158 ARG B CA 1
ATOM 4847 C C . ARG B 1 158 ? 5.191 -35.469 -7.359 1 90.44 158 ARG B C 1
ATOM 4849 O O . ARG B 1 158 ? 6.34 -35.812 -7.07 1 90.44 158 ARG B O 1
ATOM 4856 N N . HIS B 1 159 ? 4.445 -35.969 -8.305 1 90.69 159 HIS B N 1
ATOM 4857 C CA . HIS B 1 159 ? 4.965 -37.062 -9.102 1 90.69 159 HIS B CA 1
ATOM 4858 C C . HIS B 1 159 ? 6.242 -36.688 -9.836 1 90.69 159 HIS B C 1
ATOM 4860 O O . HIS B 1 159 ? 7.219 -37.438 -9.844 1 90.69 159 HIS B O 1
ATOM 4866 N N . ILE B 1 160 ? 6.227 -35.5 -10.406 1 92.12 160 ILE B N 1
ATOM 4867 C CA . ILE B 1 160 ? 7.379 -35 -11.156 1 92.12 160 ILE B CA 1
ATOM 4868 C C . ILE B 1 160 ? 8.578 -34.875 -10.219 1 92.12 160 ILE B C 1
ATOM 4870 O O . ILE B 1 160 ? 9.695 -35.25 -10.57 1 92.12 160 ILE B O 1
ATOM 4874 N N . LYS B 1 161 ? 8.383 -34.438 -9.07 1 91.25 161 LYS B N 1
ATOM 4875 C CA . LYS B 1 161 ? 9.445 -34.188 -8.102 1 91.25 161 LYS B CA 1
ATOM 4876 C C . LYS B 1 161 ? 9.992 -35.5 -7.547 1 91.25 161 LYS B C 1
ATOM 4878 O O . LYS B 1 161 ? 11.195 -35.625 -7.305 1 91.25 161 LYS B O 1
ATOM 4883 N N . GLU B 1 162 ? 9.117 -36.438 -7.422 1 91.12 162 GLU B N 1
ATOM 4884 C CA . GLU B 1 162 ? 9.492 -37.688 -6.785 1 91.12 162 GLU B CA 1
ATOM 4885 C C . GLU B 1 162 ? 10.141 -38.625 -7.785 1 91.12 162 GLU B C 1
ATOM 4887 O O . GLU B 1 162 ? 10.828 -39.594 -7.395 1 91.12 162 GLU B O 1
ATOM 4892 N N . ASN B 1 163 ? 9.867 -38.438 -9.047 1 93 163 ASN B N 1
ATOM 4893 C CA . ASN B 1 163 ? 10.375 -39.344 -10.07 1 93 163 ASN B CA 1
ATOM 4894 C C . ASN B 1 163 ? 11.391 -38.656 -10.977 1 93 163 ASN B C 1
ATOM 4896 O O . ASN B 1 163 ? 11.43 -38.938 -12.18 1 93 163 ASN B O 1
ATOM 4900 N N . ILE B 1 164 ? 12.117 -37.844 -10.406 1 93.5 164 ILE B N 1
ATOM 4901 C CA . ILE B 1 164 ? 13.102 -37.062 -11.164 1 93.5 164 ILE B CA 1
ATOM 4902 C C . ILE B 1 164 ? 14.266 -38 -11.547 1 93.5 164 ILE B C 1
ATOM 4904 O O . ILE B 1 164 ? 14.75 -38.781 -10.719 1 93.5 164 ILE B O 1
ATOM 4908 N N . HIS B 1 165 ? 14.633 -37.875 -12.742 1 94.38 165 HIS B N 1
ATOM 4909 C CA . HIS B 1 165 ? 15.789 -38.625 -13.211 1 94.38 165 HIS B CA 1
ATOM 4910 C C . HIS B 1 165 ? 17.062 -37.781 -13.156 1 94.38 165 HIS B C 1
ATOM 4912 O O . HIS B 1 165 ? 16.984 -36.562 -12.992 1 94.38 165 HIS B O 1
ATOM 4918 N N . ALA B 1 166 ? 18.234 -38.469 -13.352 1 93.56 166 ALA B N 1
ATOM 4919 C CA . ALA B 1 166 ? 19.547 -37.844 -13.172 1 93.56 166 ALA B CA 1
ATOM 4920 C C . ALA B 1 166 ? 19.766 -36.719 -14.203 1 93.56 166 ALA B C 1
ATOM 4922 O O . ALA B 1 166 ? 20.484 -35.75 -13.93 1 93.56 166 ALA B O 1
ATOM 4923 N N . ASN B 1 167 ? 19.172 -36.875 -15.336 1 95.06 167 ASN B N 1
ATOM 4924 C CA . ASN B 1 167 ? 19.375 -35.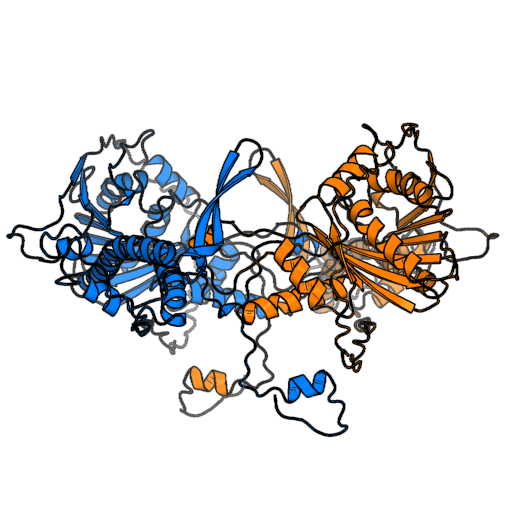906 -16.406 1 95.06 167 ASN B CA 1
ATOM 4925 C C . ASN B 1 167 ? 18.297 -34.844 -16.422 1 95.06 167 ASN B C 1
ATOM 4927 O O . ASN B 1 167 ? 18.156 -34.094 -17.391 1 95.06 167 ASN B O 1
ATOM 4931 N N . GLU B 1 168 ? 17.5 -34.844 -15.305 1 96.06 168 GLU B N 1
ATOM 4932 C CA . GLU B 1 168 ? 16.359 -33.938 -15.289 1 96.06 168 GLU B CA 1
ATOM 4933 C C . GLU B 1 168 ? 16.484 -32.875 -14.188 1 96.06 168 GLU B C 1
ATOM 4935 O O . GLU B 1 168 ? 17.109 -33.125 -13.156 1 96.06 168 GLU B O 1
ATOM 4940 N N . MET B 1 169 ? 15.938 -31.719 -14.5 1 96.5 169 MET B N 1
ATOM 4941 C CA . MET B 1 169 ? 15.773 -30.625 -13.539 1 96.5 169 MET B CA 1
ATOM 4942 C C . MET B 1 169 ? 14.305 -30.234 -13.398 1 96.5 169 MET B C 1
ATOM 4944 O O . MET B 1 169 ? 13.609 -30.047 -14.406 1 96.5 169 MET B O 1
ATOM 4948 N N . VAL B 1 170 ? 13.852 -30.156 -12.156 1 97.62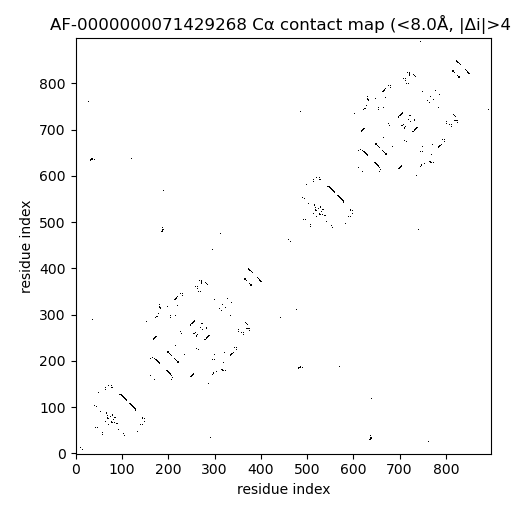 170 VAL B N 1
ATOM 4949 C CA . VAL B 1 170 ? 12.531 -29.609 -11.883 1 97.62 170 VAL B CA 1
ATOM 4950 C C . VAL B 1 170 ? 12.656 -28.234 -11.219 1 97.62 170 VAL B C 1
ATOM 4952 O O . VAL B 1 170 ? 13.328 -28.094 -10.195 1 97.62 170 VAL B O 1
ATOM 4955 N N . LEU B 1 171 ? 12.078 -27.281 -11.836 1 98.12 171 LEU B N 1
ATOM 4956 C CA . LEU B 1 171 ? 12.164 -25.906 -11.344 1 98.12 171 LEU B CA 1
ATOM 4957 C C . LEU B 1 171 ? 10.773 -25.375 -11.008 1 98.12 171 LEU B C 1
ATOM 4959 O O . LEU B 1 171 ? 9.961 -25.141 -11.898 1 98.12 171 LEU B O 1
ATOM 4963 N N . HIS B 1 172 ? 10.516 -25.203 -9.742 1 97.88 172 HIS B N 1
ATOM 4964 C CA . HIS B 1 172 ? 9.289 -24.578 -9.258 1 97.88 172 HIS B CA 1
ATOM 4965 C C . HIS B 1 172 ? 9.477 -23.094 -9.016 1 97.88 172 HIS B C 1
ATOM 4967 O O . HIS B 1 172 ? 10.266 -22.688 -8.164 1 97.88 172 HIS B O 1
ATOM 4973 N N . ILE B 1 173 ? 8.664 -22.297 -9.711 1 96.88 173 ILE B N 1
ATOM 4974 C CA . ILE B 1 173 ? 8.977 -20.859 -9.68 1 96.88 173 ILE B CA 1
ATOM 4975 C C . ILE B 1 173 ? 7.703 -20.062 -9.414 1 96.88 173 ILE B C 1
ATOM 4977 O O . ILE B 1 173 ? 6.594 -20.578 -9.562 1 96.88 173 ILE B O 1
ATOM 4981 N N . ASP B 1 174 ? 7.914 -18.797 -9 1 94.38 174 ASP B N 1
ATOM 4982 C CA . ASP B 1 174 ? 6.836 -17.844 -8.766 1 94.38 174 ASP B CA 1
ATOM 4983 C C . ASP B 1 174 ? 7.375 -16.422 -8.641 1 94.38 174 ASP B C 1
ATOM 4985 O O . ASP B 1 174 ? 8.477 -16.219 -8.125 1 94.38 174 ASP B O 1
ATOM 4989 N N . PHE B 1 175 ? 6.578 -15.508 -9.109 1 93.88 175 PHE B N 1
ATOM 4990 C CA . PHE B 1 175 ? 6.887 -14.117 -8.805 1 93.88 175 PHE B CA 1
ATOM 4991 C C . PHE B 1 175 ? 6.348 -13.727 -7.438 1 93.88 175 PHE B C 1
ATOM 4993 O O . PHE B 1 175 ? 5.148 -13.852 -7.176 1 93.88 175 PHE B O 1
ATOM 5000 N N . SER B 1 176 ? 7.246 -13.289 -6.625 1 91.62 176 SER B N 1
ATOM 5001 C CA . SER B 1 176 ? 6.824 -12.75 -5.332 1 91.62 176 SER B CA 1
ATOM 5002 C C . SER B 1 176 ? 6.316 -11.32 -5.469 1 91.62 176 SER B C 1
ATOM 5004 O O . SER B 1 176 ? 6.648 -10.625 -6.43 1 91.62 176 SER B O 1
ATOM 5006 N N . GLU B 1 177 ? 5.453 -10.938 -4.539 1 88.81 177 GLU B N 1
ATOM 5007 C CA . GLU B 1 177 ? 5.09 -9.523 -4.504 1 88.81 177 GLU B CA 1
ATOM 5008 C C . GLU B 1 177 ? 6.328 -8.633 -4.434 1 88.81 177 GLU B C 1
ATOM 5010 O O . GLU B 1 177 ? 7.281 -8.945 -3.715 1 88.81 177 GLU B O 1
ATOM 5015 N N . ASN B 1 178 ? 6.227 -7.59 -5.133 1 92.88 178 ASN B N 1
ATOM 5016 C CA . ASN B 1 178 ? 7.375 -6.691 -5.141 1 92.88 178 ASN B CA 1
ATOM 5017 C C . ASN B 1 178 ? 7.699 -6.188 -3.738 1 92.88 178 ASN B C 1
ATOM 5019 O O . ASN B 1 178 ? 6.797 -5.953 -2.932 1 92.88 178 ASN B O 1
ATOM 5023 N N . TYR B 1 179 ? 8.938 -6.105 -3.496 1 95.25 179 TYR B N 1
ATOM 5024 C CA . TYR B 1 179 ? 9.375 -5.543 -2.223 1 95.25 179 TYR B CA 1
ATOM 5025 C C . TYR B 1 179 ? 9.5 -4.027 -2.309 1 95.25 179 TYR B C 1
ATOM 5027 O O . TYR B 1 179 ? 10.211 -3.504 -3.17 1 95.25 179 TYR B O 1
ATOM 5035 N N . ALA B 1 180 ? 8.812 -3.408 -1.438 1 93.12 180 ALA B N 1
ATOM 5036 C CA . ALA B 1 180 ? 8.969 -1.959 -1.339 1 93.12 180 ALA B CA 1
ATOM 5037 C C . ALA B 1 180 ? 10.172 -1.592 -0.475 1 93.12 180 ALA B C 1
ATOM 5039 O O . ALA B 1 180 ? 10.148 -1.785 0.743 1 93.12 180 ALA B O 1
ATOM 5040 N N . CYS B 1 181 ? 11.102 -1.054 -1.122 1 94 181 CYS B N 1
ATOM 5041 C CA . CYS B 1 181 ? 12.289 -0.642 -0.374 1 94 181 CYS B CA 1
ATOM 5042 C C . CYS B 1 181 ? 11.93 0.393 0.686 1 94 181 CYS B C 1
ATOM 5044 O O . CYS B 1 181 ? 11.023 1.206 0.485 1 94 181 CYS B O 1
ATOM 5046 N N . LYS B 1 182 ? 12.625 0.306 1.782 1 90.38 182 LYS B N 1
ATOM 5047 C CA . LYS B 1 182 ? 12.273 1.187 2.895 1 90.38 182 LYS B CA 1
ATOM 5048 C C . LYS B 1 182 ? 13.5 1.496 3.754 1 90.38 182 LYS B C 1
ATOM 5050 O O . LYS B 1 182 ? 14.523 0.821 3.65 1 90.38 182 LYS B O 1
ATOM 5055 N N . LEU B 1 183 ? 13.305 2.557 4.492 1 89.94 183 LEU B N 1
ATOM 5056 C CA . LEU B 1 183 ? 14.367 3.035 5.363 1 89.94 183 LEU B CA 1
ATOM 5057 C C . LEU B 1 183 ? 13.953 2.963 6.828 1 89.94 183 LEU B C 1
ATOM 5059 O O . LEU B 1 183 ? 12.758 2.908 7.133 1 89.94 183 LEU B O 1
ATOM 5063 N N . ASN B 1 184 ? 14.914 2.857 7.648 1 86.12 184 ASN B N 1
ATOM 5064 C CA . ASN B 1 184 ? 14.633 2.818 9.078 1 86.12 184 ASN B CA 1
ATOM 5065 C C . ASN B 1 184 ? 13.969 4.105 9.555 1 86.12 184 ASN B C 1
ATOM 5067 O O . ASN B 1 184 ? 13.008 4.066 10.328 1 86.12 184 ASN B O 1
ATOM 5071 N N . THR B 1 185 ? 14.492 5.199 9.125 1 83.06 185 THR B N 1
ATOM 5072 C CA . THR B 1 185 ? 13.906 6.512 9.367 1 83.06 185 THR B CA 1
ATOM 5073 C C . THR B 1 185 ? 13.57 7.203 8.047 1 83.06 185 THR B C 1
ATOM 5075 O O . THR B 1 185 ? 14.445 7.375 7.195 1 83.06 185 THR B O 1
ATOM 5078 N N . GLU B 1 186 ? 12.273 7.488 7.965 1 86.75 186 GLU B N 1
ATOM 5079 C CA . GLU B 1 186 ? 11.836 8.125 6.73 1 86.75 186 GLU B CA 1
ATOM 5080 C C . GLU B 1 186 ? 11.281 9.523 6.996 1 86.75 186 GLU B C 1
ATOM 5082 O O . GLU B 1 186 ? 10.586 9.742 7.992 1 86.75 186 GLU B O 1
ATOM 5087 N N . ILE B 1 187 ? 11.742 10.352 6.152 1 87.12 187 ILE B N 1
ATOM 5088 C CA . ILE B 1 187 ? 11.148 11.68 6.219 1 87.12 187 ILE B CA 1
ATOM 5089 C C . ILE B 1 187 ? 9.742 11.641 5.617 1 87.12 187 ILE B C 1
ATOM 5091 O O . ILE B 1 187 ? 9.445 10.789 4.777 1 87.12 187 ILE B O 1
ATOM 5095 N N . GLN B 1 188 ? 8.961 12.625 5.996 1 83.06 188 GLN B N 1
ATOM 5096 C CA . GLN B 1 188 ? 7.57 12.695 5.566 1 83.06 188 GLN B CA 1
ATOM 5097 C C . GLN B 1 188 ? 7.465 12.758 4.047 1 83.06 188 GLN B C 1
ATOM 5099 O O . GLN B 1 188 ? 6.625 12.078 3.451 1 83.06 188 GLN B O 1
ATOM 5104 N N . ALA B 1 189 ? 8.281 13.508 3.518 1 80.44 189 ALA B N 1
ATOM 5105 C CA . ALA B 1 189 ? 8.234 13.711 2.072 1 80.44 189 ALA B CA 1
ATOM 5106 C C . ALA B 1 189 ? 8.531 12.414 1.324 1 80.44 189 ALA B C 1
ATOM 5108 O O . ALA B 1 189 ? 7.988 12.18 0.24 1 80.44 189 ALA B O 1
ATOM 5109 N N . PHE B 1 190 ? 9.367 11.68 1.892 1 84.25 190 PHE B N 1
ATOM 5110 C CA . PHE B 1 190 ? 9.68 10.383 1.313 1 84.25 190 PHE B CA 1
ATOM 5111 C C . PHE B 1 190 ? 8.547 9.391 1.558 1 84.25 190 PHE B C 1
ATOM 5113 O O . PHE B 1 190 ? 8.141 8.672 0.643 1 84.25 190 PHE B O 1
ATOM 5120 N N . HIS B 1 191 ? 8.094 9.422 2.662 1 79.62 191 HIS B N 1
ATOM 5121 C CA . HIS B 1 191 ? 7.09 8.453 3.084 1 79.62 191 HIS B CA 1
ATOM 5122 C C . HIS B 1 191 ? 5.789 8.633 2.311 1 79.62 191 HIS B C 1
ATOM 5124 O O . HIS B 1 191 ? 5.195 7.66 1.844 1 79.62 191 HIS B O 1
ATOM 5130 N N . PHE B 1 192 ? 5.395 9.867 2.117 1 75.5 192 PHE B N 1
ATOM 5131 C CA . PHE B 1 192 ? 4.105 10.133 1.49 1 75.5 192 PHE B CA 1
ATOM 5132 C C . PHE B 1 192 ? 4.273 10.438 0.006 1 75.5 192 PHE B C 1
ATOM 5134 O O . PHE B 1 192 ? 3.297 10.469 -0.743 1 75.5 192 PHE B O 1
ATOM 5141 N N . GLY B 1 193 ? 5.5 10.656 -0.504 1 71.19 193 GLY B N 1
ATOM 5142 C CA . GLY B 1 193 ? 5.742 11.156 -1.848 1 71.19 193 GLY B CA 1
ATOM 5143 C C . GLY B 1 193 ? 5.828 10.055 -2.889 1 71.19 193 GLY B C 1
ATOM 5144 O O . GLY B 1 193 ? 6.062 10.328 -4.066 1 71.19 193 GLY B O 1
ATOM 5145 N N . GLY B 1 194 ? 5.621 8.875 -2.602 1 69.5 194 GLY B N 1
ATOM 5146 C CA . GLY B 1 194 ? 5.676 7.816 -3.604 1 69.5 194 GLY B CA 1
ATOM 5147 C C . GLY B 1 194 ? 7.078 7.543 -4.102 1 69.5 194 GLY B C 1
ATOM 5148 O O . GLY B 1 194 ? 7.266 7.113 -5.242 1 69.5 194 GLY B O 1
ATOM 5149 N N . ASN B 1 195 ? 8.078 7.852 -3.348 1 77.06 195 ASN B N 1
ATOM 5150 C CA . ASN B 1 195 ? 9.477 7.746 -3.754 1 77.06 195 ASN B CA 1
ATOM 5151 C C . ASN B 1 195 ? 10.023 6.34 -3.523 1 77.06 195 ASN B C 1
ATOM 5153 O O . ASN B 1 195 ? 11.18 6.059 -3.844 1 77.06 195 ASN B O 1
ATOM 5157 N N . ARG B 1 196 ? 9.258 5.535 -3.121 1 86.25 196 ARG B N 1
ATOM 5158 C CA . ARG B 1 196 ? 9.758 4.211 -2.766 1 86.25 196 ARG B CA 1
ATOM 5159 C C . ARG B 1 196 ? 10 3.365 -4.008 1 86.25 196 ARG B C 1
ATOM 5161 O O . ARG B 1 196 ? 9.117 3.227 -4.855 1 86.25 196 ARG B O 1
ATOM 5168 N N . GLN B 1 197 ? 11.195 2.893 -4.059 1 89.06 197 GLN B N 1
ATOM 5169 C CA . GLN B 1 197 ? 11.5 1.989 -5.164 1 89.06 197 GLN B CA 1
ATOM 5170 C C . GLN B 1 197 ? 11.055 0.564 -4.848 1 89.06 197 GLN B C 1
ATOM 5172 O O . GLN B 1 197 ? 11.086 0.144 -3.688 1 89.06 197 GLN B O 1
ATOM 5177 N N . GLN B 1 198 ? 10.672 -0.07 -5.875 1 93.44 198 GLN B N 1
ATOM 5178 C CA . GLN B 1 198 ? 10.234 -1.453 -5.73 1 93.44 198 GLN B CA 1
ATOM 5179 C C . GLN B 1 198 ? 11.211 -2.416 -6.398 1 93.44 198 GLN B C 1
ATOM 5181 O O . GLN B 1 198 ? 11.789 -2.098 -7.438 1 93.44 198 GLN B O 1
ATOM 5186 N N . ALA B 1 199 ? 11.328 -3.51 -5.738 1 96.25 199 ALA B N 1
ATOM 5187 C CA . ALA B 1 199 ? 12.18 -4.566 -6.285 1 96.25 199 ALA B CA 1
ATOM 5188 C C . ALA B 1 199 ? 11.344 -5.781 -6.688 1 96.25 199 ALA B C 1
ATOM 5190 O O . ALA B 1 199 ? 10.531 -6.273 -5.898 1 96.25 199 ALA B O 1
ATOM 5191 N N . THR B 1 200 ? 11.617 -6.188 -7.914 1 96.19 200 THR B N 1
ATOM 5192 C CA . THR B 1 200 ? 11.016 -7.441 -8.352 1 96.19 200 THR B CA 1
ATOM 5193 C C . THR B 1 200 ? 11.805 -8.633 -7.828 1 96.19 200 THR B C 1
ATOM 5195 O O . THR B 1 200 ? 13.039 -8.633 -7.867 1 96.19 200 THR B O 1
ATOM 5198 N N . MET B 1 201 ? 11.062 -9.555 -7.312 1 96.5 201 MET B N 1
ATOM 5199 C CA . MET B 1 201 ? 11.688 -10.781 -6.824 1 96.5 201 MET B CA 1
ATOM 5200 C C . MET B 1 201 ? 11.039 -12.016 -7.449 1 96.5 201 MET B C 1
ATOM 5202 O O . MET B 1 201 ? 9.828 -12.195 -7.363 1 96.5 201 MET B O 1
ATOM 5206 N N . HIS B 1 202 ? 11.82 -12.727 -8.133 1 97.12 202 HIS B N 1
ATOM 5207 C CA . HIS B 1 202 ? 11.422 -14.023 -8.672 1 97.12 202 HIS B CA 1
ATOM 5208 C C . HIS B 1 202 ? 12.039 -15.164 -7.871 1 97.12 202 HIS B C 1
ATOM 5210 O O . HIS B 1 202 ? 13.266 -15.266 -7.781 1 97.12 202 HIS B O 1
ATOM 5216 N N . THR B 1 203 ? 11.195 -16 -7.312 1 97.25 203 THR B N 1
ATOM 5217 C CA . THR B 1 203 ? 11.664 -17.062 -6.414 1 97.25 203 THR B CA 1
ATOM 5218 C C . THR B 1 203 ? 11.461 -18.438 -7.039 1 97.25 203 THR B C 1
ATOM 5220 O O . THR B 1 203 ? 10.586 -18.609 -7.891 1 97.25 203 THR B O 1
ATOM 5223 N N . GLY B 1 204 ? 12.367 -19.344 -6.621 1 97 204 GLY B N 1
ATOM 5224 C CA . GLY B 1 204 ? 12.273 -20.688 -7.156 1 97 204 GLY B CA 1
ATOM 5225 C C . GLY B 1 204 ? 12.977 -21.719 -6.301 1 97 204 GLY B C 1
ATOM 5226 O O . GLY B 1 204 ? 13.859 -21.375 -5.504 1 97 204 GLY B O 1
ATOM 5227 N N . VAL B 1 205 ? 12.539 -22.922 -6.461 1 97.38 205 VAL B N 1
ATOM 5228 C CA . VAL B 1 205 ? 13.195 -24.094 -5.887 1 97.38 205 VAL B CA 1
ATOM 5229 C C . VAL B 1 205 ? 13.508 -25.109 -6.988 1 97.38 205 VAL B C 1
ATOM 5231 O O . VAL B 1 205 ? 12.617 -25.516 -7.738 1 97.38 205 VAL B O 1
ATOM 5234 N N . ALA B 1 206 ? 14.734 -25.422 -7.102 1 97.62 206 ALA B N 1
ATOM 5235 C CA . ALA B 1 206 ? 15.18 -26.406 -8.086 1 97.62 206 ALA B CA 1
ATOM 5236 C C . ALA B 1 206 ? 15.414 -27.766 -7.434 1 97.62 206 ALA B C 1
ATOM 5238 O O . ALA B 1 206 ? 16.016 -27.844 -6.363 1 97.62 206 ALA B O 1
ATOM 5239 N N . TYR B 1 207 ? 14.891 -28.766 -8.133 1 95.81 207 TYR B N 1
ATOM 5240 C CA . TYR B 1 207 ? 15 -30.141 -7.633 1 95.81 207 TYR B CA 1
ATOM 5241 C C . TYR B 1 207 ? 15.82 -31 -8.586 1 95.81 207 TYR B C 1
ATOM 5243 O O . TYR B 1 207 ? 15.703 -30.859 -9.805 1 95.81 207 TYR B O 1
ATOM 5251 N N . SER B 1 208 ? 16.641 -31.828 -8 1 93.19 208 SER B N 1
ATOM 5252 C CA . SER B 1 208 ? 17.344 -32.906 -8.68 1 93.19 208 SER B CA 1
ATOM 5253 C C . SER B 1 208 ? 17.344 -34.188 -7.848 1 93.19 208 SER B C 1
ATOM 5255 O O . SER B 1 208 ? 16.75 -34.219 -6.762 1 93.19 208 SER B O 1
ATOM 5257 N N . VAL B 1 209 ? 17.953 -35.156 -8.43 1 90.31 209 VAL B N 1
ATOM 5258 C CA . VAL B 1 209 ? 18.047 -36.438 -7.707 1 90.31 209 VAL B CA 1
ATOM 5259 C C . VAL B 1 209 ? 18.844 -36.219 -6.418 1 90.31 209 VAL B C 1
ATOM 5261 O O . VAL B 1 209 ? 18.562 -36.875 -5.402 1 90.31 209 VAL B O 1
ATOM 5264 N N . GLY B 1 210 ? 19.719 -35.344 -6.395 1 84.94 210 GLY B N 1
ATOM 5265 C CA . GLY B 1 210 ? 20.625 -35.125 -5.273 1 84.94 210 GLY B CA 1
ATOM 5266 C C . GLY B 1 210 ? 20.047 -34.188 -4.227 1 84.94 210 GLY B C 1
ATOM 5267 O O . GLY B 1 210 ? 20.656 -33.969 -3.168 1 84.94 210 GLY B O 1
ATOM 5268 N N . GLY B 1 211 ? 18.922 -33.594 -4.531 1 88.88 211 GLY B N 1
ATOM 5269 C CA . GLY B 1 211 ? 18.359 -32.688 -3.539 1 88.88 211 GLY B CA 1
ATOM 5270 C C . GLY B 1 211 ? 17.75 -31.438 -4.148 1 88.88 211 GLY B C 1
ATOM 5271 O O . GLY B 1 211 ? 17.422 -31.422 -5.332 1 88.88 211 GLY B O 1
ATOM 5272 N N . SER B 1 212 ? 17.469 -30.516 -3.234 1 92.69 212 SER B N 1
ATOM 5273 C CA . SER B 1 212 ? 16.828 -29.281 -3.682 1 92.69 212 SER B CA 1
ATOM 5274 C C . SER B 1 212 ? 17.656 -28.062 -3.312 1 92.69 212 SER B C 1
ATOM 5276 O O . SER B 1 212 ? 18.469 -28.109 -2.389 1 92.69 212 SER B O 1
ATOM 5278 N N . GLN B 1 213 ? 17.484 -27.047 -4.109 1 95.06 213 GLN B N 1
ATOM 5279 C CA . GLN B 1 213 ? 18.156 -25.766 -3.91 1 95.06 213 GLN B CA 1
ATOM 5280 C C . GLN B 1 213 ? 17.203 -24.594 -4.109 1 95.06 213 GLN B C 1
ATOM 5282 O O . GLN B 1 213 ? 16.391 -24.594 -5.039 1 95.06 213 GLN B O 1
ATOM 5287 N N . CYS B 1 214 ? 17.297 -23.625 -3.186 1 97.25 214 CYS B N 1
ATOM 5288 C CA . CYS B 1 214 ? 16.453 -22.438 -3.268 1 97.25 214 CYS B CA 1
ATOM 5289 C C . CYS B 1 214 ? 17.172 -21.312 -4 1 97.25 214 CYS B C 1
ATOM 5291 O O . CYS B 1 214 ? 18.375 -21.109 -3.814 1 97.25 214 CYS B O 1
ATOM 5293 N N . TYR B 1 215 ? 16.391 -20.641 -4.766 1 98.25 215 TYR B N 1
ATOM 5294 C CA . TYR B 1 215 ? 16.922 -19.531 -5.551 1 98.25 215 TYR B CA 1
ATOM 5295 C C . TYR B 1 215 ? 16.016 -18.312 -5.453 1 98.25 215 TYR B C 1
ATOM 5297 O O . TYR B 1 215 ? 14.812 -18.438 -5.211 1 98.25 215 TYR B O 1
ATOM 5305 N N . ALA B 1 216 ? 16.531 -17.141 -5.621 1 98.44 216 ALA B N 1
ATOM 5306 C CA . ALA B 1 216 ? 15.805 -15.891 -5.828 1 98.44 216 ALA B CA 1
ATOM 5307 C C . ALA B 1 216 ? 16.578 -14.938 -6.738 1 98.44 216 ALA B C 1
ATOM 5309 O O . ALA B 1 216 ? 17.797 -14.82 -6.621 1 98.44 216 ALA B O 1
ATOM 5310 N N . THR B 1 217 ? 15.906 -14.43 -7.648 1 98.12 217 THR B N 1
ATOM 5311 C CA . THR B 1 217 ? 16.5 -13.391 -8.484 1 98.12 217 THR B CA 1
ATOM 5312 C C . THR B 1 217 ? 15.828 -12.047 -8.219 1 98.12 217 THR B C 1
ATOM 5314 O O . THR B 1 217 ? 14.609 -11.977 -8.008 1 98.12 217 THR B O 1
ATOM 5317 N N . ILE B 1 218 ? 16.562 -11.008 -8.195 1 97.88 218 ILE B N 1
ATOM 5318 C CA . ILE B 1 218 ? 16.078 -9.656 -7.902 1 97.88 218 ILE B CA 1
ATOM 5319 C C . ILE B 1 218 ? 16.406 -8.727 -9.07 1 97.88 218 ILE B C 1
ATOM 5321 O O . ILE B 1 218 ? 17.484 -8.82 -9.664 1 97.88 218 ILE B O 1
ATOM 5325 N N . SER B 1 219 ? 15.461 -7.891 -9.359 1 96.75 219 SER B N 1
ATOM 5326 C CA . SER B 1 219 ? 15.633 -6.926 -10.445 1 96.75 219 SER B CA 1
ATOM 5327 C C . SER B 1 219 ? 14.992 -5.586 -10.102 1 96.75 219 SER B C 1
ATOM 5329 O O . SER B 1 219 ? 14.078 -5.523 -9.281 1 96.75 219 SER B O 1
ATOM 5331 N N . GLN B 1 220 ? 15.508 -4.551 -10.703 1 93.94 220 GLN B N 1
ATOM 5332 C CA . GLN B 1 220 ? 14.906 -3.23 -10.586 1 93.94 220 GLN B CA 1
ATOM 5333 C C . GLN B 1 220 ? 13.734 -3.07 -11.555 1 93.94 220 GLN B C 1
ATOM 5335 O O . GLN B 1 220 ? 12.898 -2.186 -11.383 1 93.94 220 GLN B O 1
ATOM 5340 N N . SER B 1 221 ? 13.734 -3.936 -12.5 1 91.25 221 SER B N 1
ATOM 5341 C CA . SER B 1 221 ? 12.672 -3.861 -13.492 1 91.25 221 SER B CA 1
ATOM 5342 C C . SER B 1 221 ? 11.352 -4.383 -12.93 1 91.25 221 SER B C 1
ATOM 5344 O O . SER B 1 221 ? 11.32 -5.426 -12.273 1 91.25 221 SER B O 1
ATOM 5346 N N . LEU B 1 222 ? 10.305 -3.635 -13.234 1 87.19 222 LEU B N 1
ATOM 5347 C CA . LEU B 1 222 ? 8.984 -4.055 -12.766 1 87.19 222 LEU B CA 1
ATOM 5348 C C . LEU B 1 222 ? 8.211 -4.766 -13.875 1 87.19 222 LEU B C 1
ATOM 5350 O O . LEU B 1 222 ? 7.023 -5.043 -13.719 1 87.19 222 LEU B O 1
ATOM 5354 N N . ARG B 1 223 ? 8.891 -5.074 -14.875 1 80.12 223 ARG B N 1
ATOM 5355 C CA . ARG B 1 223 ? 8.273 -5.809 -15.977 1 80.12 223 ARG B CA 1
ATOM 5356 C C . ARG B 1 223 ? 8.273 -7.309 -15.703 1 80.12 223 ARG B C 1
ATOM 5358 O O . ARG B 1 223 ? 9.305 -7.871 -15.32 1 80.12 223 ARG B O 1
ATOM 5365 N N . TYR B 1 224 ? 7.059 -7.875 -15.859 1 71.12 224 TYR B N 1
ATOM 5366 C CA . TYR B 1 224 ? 6.949 -9.297 -15.547 1 71.12 224 TYR B CA 1
ATOM 5367 C C . TYR B 1 224 ? 6.875 -10.133 -16.812 1 71.12 224 TYR B C 1
ATOM 5369 O O . TYR B 1 224 ? 7.453 -11.219 -16.891 1 71.12 224 TYR B O 1
ATOM 5377 N N . GLU B 1 225 ? 6.152 -9.734 -17.75 1 66.75 225 GLU B N 1
ATOM 5378 C CA . GLU B 1 225 ? 5.676 -10.578 -18.844 1 66.75 225 GLU B CA 1
ATOM 5379 C C . GLU B 1 225 ? 6.836 -11.148 -19.641 1 66.75 225 GLU B C 1
ATOM 5381 O O . GLU B 1 225 ? 6.789 -12.305 -20.078 1 66.75 225 GLU B O 1
ATOM 5386 N N . ARG B 1 226 ? 7.844 -10.508 -19.781 1 72.19 226 ARG B N 1
ATOM 5387 C CA . ARG B 1 226 ? 8.883 -11.008 -20.688 1 72.19 226 ARG B CA 1
ATOM 5388 C C . ARG B 1 226 ? 10.195 -11.219 -19.938 1 72.19 226 ARG B C 1
ATOM 5390 O O . ARG B 1 226 ? 11.203 -11.586 -20.531 1 72.19 226 ARG B O 1
ATOM 5397 N N . ALA B 1 227 ? 9.977 -11.258 -18.688 1 87.38 227 ALA B N 1
ATOM 5398 C CA . ALA B 1 227 ? 11.203 -11.258 -17.891 1 87.38 227 ALA B CA 1
ATOM 5399 C C . ALA B 1 227 ? 11.477 -12.648 -17.312 1 87.38 227 ALA B C 1
ATOM 5401 O O . ALA B 1 227 ? 12.555 -12.898 -16.781 1 87.38 227 ALA B O 1
ATOM 5402 N N . VAL B 1 228 ? 10.57 -13.57 -17.562 1 94.12 228 VAL B N 1
ATOM 5403 C CA . VAL B 1 228 ? 10.609 -14.852 -16.891 1 94.12 228 VAL B CA 1
ATOM 5404 C C . VAL B 1 228 ? 11.898 -15.586 -17.234 1 94.12 228 VAL B C 1
ATOM 5406 O O . VAL B 1 228 ? 12.625 -16.047 -16.344 1 94.12 228 VAL B O 1
ATOM 5409 N N . TRP B 1 229 ? 12.219 -15.664 -18.453 1 95.88 229 TRP B N 1
ATOM 5410 C CA . TRP B 1 229 ? 13.367 -16.453 -18.891 1 95.88 229 TRP B CA 1
ATOM 5411 C C . TRP B 1 229 ? 14.672 -15.75 -18.531 1 95.88 229 TRP B C 1
ATOM 5413 O O . TRP B 1 229 ? 15.711 -16.391 -18.375 1 95.88 229 TRP B O 1
ATOM 5423 N N . ALA B 1 230 ? 14.625 -14.414 -18.438 1 96.25 230 ALA B N 1
ATOM 5424 C CA . ALA B 1 230 ? 15.789 -13.703 -17.922 1 96.25 230 ALA B CA 1
ATOM 5425 C C . ALA B 1 230 ? 16.062 -14.117 -16.469 1 96.25 230 ALA B C 1
ATOM 5427 O O . ALA B 1 230 ? 17.234 -14.219 -16.062 1 96.25 230 ALA B O 1
ATOM 5428 N N . HIS B 1 231 ? 15.047 -14.367 -15.75 1 97.06 231 HIS B N 1
ATOM 5429 C CA . HIS B 1 231 ? 15.164 -14.75 -14.352 1 97.06 231 HIS B CA 1
ATOM 5430 C C . HIS B 1 231 ? 15.547 -16.219 -14.211 1 97.06 231 HIS B C 1
ATOM 5432 O O . HIS B 1 231 ? 16.203 -16.609 -13.234 1 97.06 231 HIS B O 1
ATOM 5438 N N . ILE B 1 232 ? 15.219 -17.047 -15.141 1 96.88 232 ILE B N 1
ATOM 5439 C CA . ILE B 1 232 ? 15.43 -18.484 -15.062 1 96.88 232 ILE B CA 1
ATOM 5440 C C . ILE B 1 232 ? 16.859 -18.828 -15.5 1 96.88 232 ILE B C 1
ATOM 5442 O O . ILE B 1 232 ? 17.469 -19.75 -14.961 1 96.88 232 ILE B O 1
ATOM 5446 N N . LYS B 1 233 ? 17.391 -18.141 -16.391 1 96.5 233 LYS B N 1
ATOM 5447 C CA . LYS B 1 233 ? 18.672 -18.469 -17.016 1 96.5 233 LYS B CA 1
ATOM 5448 C C . LYS B 1 233 ? 19.781 -18.594 -15.977 1 96.5 233 LYS B C 1
ATOM 5450 O O . LYS B 1 233 ? 20.453 -19.625 -15.906 1 96.5 233 LYS B O 1
ATOM 5455 N N . PRO B 1 234 ? 19.953 -17.562 -15.18 1 97.31 234 PRO B N 1
ATOM 5456 C CA . PRO B 1 234 ? 21.047 -17.703 -14.203 1 97.31 234 PRO B CA 1
ATOM 5457 C C . PRO B 1 234 ? 20.812 -18.859 -13.219 1 97.31 234 PRO B C 1
ATOM 5459 O O . PRO B 1 234 ? 21.766 -19.453 -12.734 1 97.31 234 PRO B O 1
ATOM 5462 N N . VAL B 1 235 ? 19.625 -19.188 -12.93 1 97.69 235 VAL B N 1
ATOM 5463 C CA . VAL B 1 235 ? 19.297 -20.297 -12.039 1 97.69 235 VAL B CA 1
ATOM 5464 C C . VAL B 1 235 ? 19.719 -21.625 -12.664 1 97.69 235 VAL B C 1
ATOM 5466 O O . VAL B 1 235 ? 20.359 -22.453 -12.016 1 97.69 235 VAL B O 1
ATOM 5469 N N . ILE B 1 236 ? 19.375 -21.75 -13.93 1 97.19 236 ILE B N 1
ATOM 5470 C CA . ILE B 1 236 ? 19.734 -22.969 -14.664 1 97.19 236 ILE B CA 1
ATOM 5471 C C . ILE B 1 236 ? 21.266 -23.094 -14.703 1 97.19 236 ILE B C 1
ATOM 5473 O O . ILE B 1 236 ? 21.797 -24.188 -14.453 1 97.19 236 ILE B O 1
ATOM 5477 N N . ASP B 1 237 ? 21.891 -22.016 -14.992 1 96.5 237 ASP B N 1
ATOM 5478 C CA . ASP B 1 237 ? 23.344 -22.031 -15.086 1 96.5 237 ASP B CA 1
ATOM 5479 C C . ASP B 1 237 ? 23.984 -22.453 -13.758 1 96.5 237 ASP B C 1
ATOM 5481 O O . ASP B 1 237 ? 24.875 -23.297 -13.727 1 96.5 237 ASP B O 1
ATOM 5485 N N . ASP B 1 238 ? 23.531 -21.891 -12.711 1 96.88 238 ASP B N 1
ATOM 5486 C CA . ASP B 1 238 ? 24.062 -22.219 -11.398 1 96.88 238 ASP B CA 1
ATOM 5487 C C . ASP B 1 238 ? 23.766 -23.688 -11.039 1 96.88 238 ASP B C 1
ATOM 5489 O O . ASP B 1 238 ? 24.641 -24.391 -10.531 1 96.88 238 ASP B O 1
ATOM 5493 N N . PHE B 1 239 ? 22.578 -24.062 -11.32 1 95.62 239 PHE B N 1
ATOM 5494 C CA . PHE B 1 239 ? 22.156 -25.422 -11.023 1 95.62 239 PHE B CA 1
ATOM 5495 C C . PHE B 1 239 ? 23.031 -26.438 -11.766 1 95.62 239 PHE B C 1
ATOM 5497 O O . PHE B 1 239 ? 23.484 -27.422 -11.18 1 95.62 239 PHE B O 1
ATOM 5504 N N . ARG B 1 240 ? 23.312 -26.203 -13.008 1 94.38 240 ARG B N 1
ATOM 5505 C CA . ARG B 1 240 ? 24.125 -27.094 -13.828 1 94.38 240 ARG B CA 1
ATOM 5506 C C . ARG B 1 240 ? 25.562 -27.125 -13.32 1 94.38 240 ARG B C 1
ATOM 5508 O O . ARG B 1 240 ? 26.219 -28.172 -13.383 1 94.38 240 ARG B O 1
ATOM 5515 N N . ARG B 1 241 ? 26 -26.031 -12.859 1 92.94 241 ARG B N 1
ATOM 5516 C CA . ARG B 1 241 ? 27.344 -25.969 -12.32 1 92.94 241 ARG B CA 1
ATOM 5517 C C . ARG B 1 241 ? 27.469 -26.828 -11.062 1 92.94 241 ARG B C 1
ATOM 5519 O O . ARG B 1 241 ? 28.516 -27.406 -10.805 1 92.94 241 ARG B O 1
ATOM 5526 N N . ARG B 1 242 ? 26.453 -26.938 -10.383 1 89.81 242 ARG B N 1
ATOM 5527 C CA . ARG B 1 242 ? 26.469 -27.641 -9.102 1 89.81 242 ARG B CA 1
ATOM 5528 C C . ARG B 1 242 ? 26.25 -29.141 -9.289 1 89.81 242 ARG B C 1
ATOM 5530 O O . ARG B 1 242 ? 26.453 -29.922 -8.359 1 89.81 242 ARG B O 1
ATOM 5537 N N . HIS B 1 243 ? 25.844 -29.453 -10.461 1 88.56 243 HIS B N 1
ATOM 5538 C CA . HIS B 1 243 ? 25.516 -30.859 -10.68 1 88.56 243 HIS B CA 1
ATOM 5539 C C . HIS B 1 243 ? 26.422 -31.484 -11.727 1 88.56 243 HIS B C 1
ATOM 5541 O O . HIS B 1 243 ? 26.766 -30.844 -12.719 1 88.56 243 HIS B O 1
ATOM 5547 N N . GLU B 1 244 ? 26.781 -32.656 -11.453 1 77 244 GLU B N 1
ATOM 5548 C CA . GLU B 1 244 ? 27.734 -33.406 -12.273 1 77 244 GLU B CA 1
ATOM 5549 C C . GLU B 1 244 ? 27.094 -33.938 -13.547 1 77 244 GLU B C 1
ATOM 5551 O O . GLU B 1 244 ? 27.719 -33.938 -14.609 1 77 244 GLU B O 1
ATOM 5556 N N . ASN B 1 245 ? 25.875 -34.344 -13.398 1 81.38 245 ASN B N 1
ATOM 5557 C CA . ASN B 1 245 ? 25.188 -34.938 -14.539 1 81.38 245 ASN B CA 1
ATOM 5558 C C . ASN B 1 245 ? 24.75 -33.875 -15.547 1 81.38 245 ASN B C 1
ATOM 5560 O O . ASN B 1 245 ? 24.406 -32.75 -15.172 1 81.38 245 ASN B O 1
ATOM 5564 N N . ALA B 1 246 ? 24.875 -34.281 -16.719 1 89.44 246 ALA B N 1
ATOM 5565 C CA . ALA B 1 246 ? 24.359 -33.406 -17.781 1 89.44 246 ALA B CA 1
ATOM 5566 C C . ALA B 1 246 ? 22.828 -33.344 -17.734 1 89.44 246 ALA B C 1
ATOM 5568 O O . ALA B 1 246 ? 22.156 -34.375 -17.797 1 89.44 246 ALA B O 1
ATOM 5569 N N . ILE B 1 247 ? 22.344 -32.188 -17.5 1 94.12 247 ILE B N 1
ATOM 5570 C CA . ILE B 1 247 ? 20.906 -31.953 -17.453 1 94.12 247 ILE B CA 1
ATOM 5571 C C . ILE B 1 247 ? 20.406 -31.562 -18.828 1 94.12 247 ILE B C 1
ATOM 5573 O O . ILE B 1 247 ? 20.812 -30.531 -19.375 1 94.12 247 ILE B O 1
ATOM 5577 N N . ASP B 1 248 ? 19.531 -32.375 -19.359 1 95.75 248 ASP B N 1
ATOM 5578 C CA . ASP B 1 248 ? 19.062 -32.062 -20.703 1 95.75 248 ASP B CA 1
ATOM 5579 C C . ASP B 1 248 ? 17.547 -31.984 -20.766 1 95.75 248 ASP B C 1
ATOM 5581 O O . ASP B 1 248 ? 16.953 -31.797 -21.828 1 95.75 248 ASP B O 1
ATOM 5585 N N . THR B 1 249 ? 16.844 -32.219 -19.625 1 96.88 249 THR B N 1
ATOM 5586 C CA . THR B 1 249 ? 15.398 -32.094 -19.531 1 96.88 249 THR B CA 1
ATOM 5587 C C . THR B 1 249 ? 15 -31.125 -18.438 1 96.88 249 THR B C 1
ATOM 5589 O O . THR B 1 249 ? 15.469 -31.234 -17.297 1 96.88 249 THR B O 1
ATOM 5592 N N . LEU B 1 250 ? 14.148 -30.203 -18.797 1 97.38 250 LEU B N 1
ATOM 5593 C CA . LEU B 1 250 ? 13.703 -29.188 -17.859 1 97.38 250 LEU B CA 1
ATOM 5594 C C . LEU B 1 250 ? 12.195 -29.266 -17.641 1 97.38 250 LEU B C 1
ATOM 5596 O O . LEU B 1 250 ? 11.422 -29.234 -18.594 1 97.38 250 LEU B O 1
ATOM 5600 N N . HIS B 1 251 ? 11.773 -29.438 -16.406 1 97.44 251 HIS B N 1
ATOM 5601 C CA . HIS B 1 251 ? 10.375 -29.344 -16 1 97.44 251 HIS B CA 1
ATOM 5602 C C . HIS B 1 251 ? 10.125 -28.078 -15.18 1 97.44 251 HIS B C 1
ATOM 5604 O O . HIS B 1 251 ? 10.664 -27.938 -14.07 1 97.44 251 HIS B O 1
ATOM 5610 N N . VAL B 1 252 ? 9.297 -27.203 -15.648 1 97.5 252 VAL B N 1
ATOM 5611 C CA . VAL B 1 252 ? 8.969 -25.984 -14.922 1 97.5 252 VAL B CA 1
ATOM 5612 C C . VAL B 1 252 ? 7.578 -26.109 -14.297 1 97.5 252 VAL B C 1
ATOM 5614 O O . VAL B 1 252 ? 6.633 -26.531 -14.961 1 97.5 252 VAL B O 1
ATOM 5617 N N . LEU B 1 253 ? 7.488 -25.781 -13.086 1 96.88 253 LEU B N 1
ATOM 5618 C CA . LEU B 1 253 ? 6.23 -25.703 -12.352 1 96.88 253 LEU B CA 1
ATOM 5619 C C . LEU B 1 253 ? 5.926 -24.266 -11.953 1 96.88 253 LEU B C 1
ATOM 5621 O O . LEU B 1 253 ? 6.777 -23.594 -11.375 1 96.88 253 LEU B O 1
ATOM 5625 N N . SER B 1 254 ? 4.801 -23.766 -12.234 1 95.12 254 SER B N 1
ATOM 5626 C CA . SER B 1 254 ? 4.426 -22.406 -11.859 1 95.12 254 SER B CA 1
ATOM 5627 C C . SER B 1 254 ? 2.916 -22.266 -11.695 1 95.12 254 SER B C 1
ATOM 5629 O O . SER B 1 254 ? 2.17 -23.219 -11.969 1 95.12 254 SER B O 1
ATOM 5631 N N . ASP B 1 255 ? 2.551 -21.078 -11.242 1 91.19 255 ASP B N 1
ATOM 5632 C CA . ASP B 1 255 ? 1.134 -20.734 -11.328 1 91.19 255 ASP B CA 1
ATOM 5633 C C . ASP B 1 255 ? 0.75 -20.344 -12.758 1 91.19 255 ASP B C 1
ATOM 5635 O O . ASP B 1 255 ? 1.468 -20.656 -13.703 1 91.19 255 ASP B O 1
ATOM 5639 N N . GLY B 1 256 ? -0.537 -19.812 -12.859 1 86.38 256 GLY B N 1
ATOM 5640 C CA . GLY B 1 256 ? -0.972 -19.734 -14.242 1 86.38 256 GLY B CA 1
ATOM 5641 C C . GLY B 1 256 ? -1.48 -18.344 -14.625 1 86.38 256 GLY B C 1
ATOM 5642 O O . GLY B 1 256 ? -2.412 -18.234 -15.43 1 86.38 256 GLY B O 1
ATOM 5643 N N . PRO B 1 257 ? -0.978 -17.297 -13.977 1 85.38 257 PRO B N 1
ATOM 5644 C CA . PRO B 1 257 ? -1.489 -16.016 -14.453 1 85.38 257 PRO B CA 1
ATOM 5645 C C . PRO B 1 257 ? -1.109 -15.742 -15.906 1 85.38 257 PRO B C 1
ATOM 5647 O O . PRO B 1 257 ? 0.029 -15.992 -16.312 1 85.38 257 PRO B O 1
ATOM 5650 N N . ALA B 1 258 ? -2.004 -15.203 -16.641 1 85.75 258 ALA B N 1
ATOM 5651 C CA . ALA B 1 258 ? -1.804 -14.961 -18.062 1 85.75 258 ALA B CA 1
ATOM 5652 C C . ALA B 1 258 ? -0.759 -13.875 -18.297 1 85.75 258 ALA B C 1
ATOM 5654 O O . ALA B 1 258 ? -0.063 -13.875 -19.312 1 85.75 258 ALA B O 1
ATOM 5655 N N . THR B 1 259 ? -0.648 -13.062 -17.359 1 84.31 259 THR B N 1
ATOM 5656 C CA . THR B 1 259 ? 0.241 -11.914 -17.531 1 84.31 259 THR B CA 1
ATOM 5657 C C . THR B 1 259 ? 1.692 -12.32 -17.266 1 84.31 259 THR B C 1
ATOM 5659 O O . THR B 1 259 ? 2.615 -11.617 -17.688 1 84.31 259 THR B O 1
ATOM 5662 N N . GLN B 1 260 ? 1.87 -13.492 -16.688 1 88.62 260 GLN B N 1
ATOM 5663 C CA . GLN B 1 260 ? 3.236 -13.836 -16.312 1 88.62 260 GLN B CA 1
ATOM 5664 C C . GLN B 1 260 ? 3.703 -15.102 -17.016 1 88.62 260 GLN B C 1
ATOM 5666 O O . GLN B 1 260 ? 4.754 -15.109 -17.656 1 88.62 260 GLN B O 1
ATOM 5671 N N . TYR B 1 261 ? 2.92 -16.094 -16.891 1 93.31 261 TYR B N 1
ATOM 5672 C CA . TYR B 1 261 ? 3.467 -17.391 -17.312 1 93.31 261 TYR B CA 1
ATOM 5673 C C . TYR B 1 261 ? 2.645 -17.984 -18.438 1 93.31 261 TYR B C 1
ATOM 5675 O O . TYR B 1 261 ? 3.195 -18.391 -19.469 1 93.31 261 TYR B O 1
ATOM 5683 N N . ARG B 1 262 ? 1.363 -18.031 -18.234 1 93.06 262 ARG B N 1
ATOM 5684 C CA . ARG B 1 262 ? 0.507 -18.781 -19.156 1 93.06 262 ARG B CA 1
ATOM 5685 C C . ARG B 1 262 ? 0.057 -17.906 -20.312 1 93.06 262 ARG B C 1
ATOM 5687 O O . ARG B 1 262 ? -1.1 -17.484 -20.375 1 93.06 262 ARG B O 1
ATOM 5694 N N . ASN B 1 263 ? 0.899 -17.719 -21.25 1 92 263 ASN B N 1
ATOM 5695 C CA . ASN B 1 263 ? 0.615 -16.875 -22.406 1 92 263 ASN B CA 1
ATOM 5696 C C . ASN B 1 263 ? 1.394 -17.344 -23.641 1 92 263 ASN B C 1
ATOM 5698 O O . ASN B 1 263 ? 2.289 -18.172 -23.547 1 92 263 ASN B O 1
ATOM 5702 N N . ARG B 1 264 ? 1.002 -16.75 -24.719 1 92.19 264 ARG B N 1
ATOM 5703 C CA . ARG B 1 264 ? 1.558 -17.188 -26 1 92.19 264 ARG B CA 1
ATOM 5704 C C . ARG B 1 264 ? 3.041 -16.859 -26.094 1 92.19 264 ARG B C 1
ATOM 5706 O O . ARG B 1 264 ? 3.814 -17.594 -26.703 1 92.19 264 ARG B O 1
ATOM 5713 N N . SER B 1 265 ? 3.471 -15.773 -25.531 1 91.5 265 SER B N 1
ATOM 5714 C CA . SER B 1 265 ? 4.871 -15.367 -25.578 1 91.5 265 SER B CA 1
ATOM 5715 C C . SER B 1 265 ? 5.762 -16.375 -24.844 1 91.5 265 SER B C 1
ATOM 5717 O O . SER B 1 265 ? 6.824 -16.75 -25.359 1 91.5 265 SER B O 1
ATOM 5719 N N . ASN B 1 266 ? 5.301 -16.75 -23.734 1 93.75 266 ASN B N 1
ATOM 5720 C CA . ASN B 1 266 ? 6.066 -17.734 -22.969 1 93.75 266 ASN B CA 1
ATOM 5721 C C . ASN B 1 266 ? 6.117 -19.078 -23.688 1 93.75 266 ASN B C 1
ATOM 5723 O O . ASN B 1 266 ? 7.141 -19.766 -23.641 1 93.75 266 ASN B O 1
ATOM 5727 N N . CYS B 1 267 ? 5.039 -19.453 -24.297 1 94.5 267 CYS B N 1
ATOM 5728 C CA . CYS B 1 267 ? 5.02 -20.703 -25.062 1 94.5 267 CYS B CA 1
ATOM 5729 C C . CYS B 1 267 ? 6.039 -20.656 -26.203 1 94.5 267 CYS B C 1
ATOM 5731 O O . CYS B 1 267 ? 6.742 -21.625 -26.453 1 94.5 267 CYS B O 1
ATOM 5733 N N . PHE B 1 268 ? 6.047 -19.547 -26.797 1 94.38 268 PHE B N 1
ATOM 5734 C CA . PHE B 1 268 ? 7.012 -19.359 -27.875 1 94.38 268 PHE B CA 1
ATOM 5735 C C . PHE B 1 268 ? 8.438 -19.469 -27.344 1 94.38 268 PHE B C 1
ATOM 5737 O O . PHE B 1 268 ? 9.258 -20.219 -27.891 1 94.38 268 PHE B O 1
ATOM 5744 N N . LEU B 1 269 ? 8.742 -18.781 -26.328 1 94.06 269 LEU B N 1
ATOM 5745 C CA . LEU B 1 269 ? 10.094 -18.75 -25.781 1 94.06 269 LEU B CA 1
ATOM 5746 C C . LEU B 1 269 ? 10.5 -20.109 -25.25 1 94.06 269 LEU B C 1
ATOM 5748 O O . LEU B 1 269 ? 11.656 -20.531 -25.406 1 94.06 269 LEU B O 1
ATOM 5752 N N . MET B 1 270 ? 9.594 -20.797 -24.656 1 94.94 270 MET B N 1
ATOM 5753 C CA . MET B 1 270 ? 9.852 -22.125 -24.094 1 94.94 270 MET B CA 1
ATOM 5754 C C . MET B 1 270 ? 10.266 -23.109 -25.188 1 94.94 270 MET B C 1
ATOM 5756 O O . MET B 1 270 ? 11.055 -24.016 -24.938 1 94.94 270 MET B O 1
ATOM 5760 N N . SER B 1 271 ? 9.727 -22.859 -26.359 1 95.12 271 SER B N 1
ATOM 5761 C CA . SER B 1 271 ? 10.016 -23.766 -27.453 1 95.12 271 SER B CA 1
ATOM 5762 C C . SER B 1 271 ? 11.258 -23.312 -28.219 1 95.12 271 SER B C 1
ATOM 5764 O O . SER B 1 271 ? 11.586 -23.891 -29.266 1 95.12 271 SER B O 1
ATOM 5766 N N . SER B 1 272 ? 11.914 -22.312 -27.719 1 93.12 272 SER B N 1
ATOM 5767 C CA . SER B 1 272 ? 13.062 -21.797 -28.453 1 93.12 272 SER B CA 1
ATOM 5768 C C . SER B 1 272 ? 14.289 -21.672 -27.547 1 93.12 272 SER B C 1
ATOM 5770 O O . SER B 1 272 ? 15.266 -22.406 -27.719 1 93.12 272 SER B O 1
ATOM 5772 N N . ILE B 1 273 ? 14.242 -21 -26.516 1 92.69 273 ILE B N 1
ATOM 5773 C CA . ILE B 1 273 ? 15.367 -20.516 -25.719 1 92.69 273 ILE B CA 1
ATOM 5774 C C . ILE B 1 273 ? 16.062 -21.688 -25.031 1 92.69 273 ILE B C 1
ATOM 5776 O O . ILE B 1 273 ? 17.281 -21.812 -25.094 1 92.69 273 ILE B O 1
ATOM 5780 N N . PRO B 1 274 ? 15.328 -22.562 -24.469 1 95.19 274 PRO B N 1
ATOM 5781 C CA . PRO B 1 274 ? 16 -23.641 -23.75 1 95.19 274 PRO B CA 1
ATOM 5782 C C . PRO B 1 274 ? 16.844 -24.531 -24.656 1 95.19 274 PRO B C 1
ATOM 5784 O O . PRO B 1 274 ? 17.859 -25.078 -24.219 1 95.19 274 PRO B O 1
ATOM 5787 N N . TYR B 1 275 ? 16.438 -24.641 -25.844 1 94.88 275 TYR B N 1
ATOM 5788 C CA . TYR B 1 275 ? 17.172 -25.469 -26.781 1 94.88 275 TYR B CA 1
ATOM 5789 C C . TYR B 1 275 ? 18.531 -24.859 -27.094 1 94.88 275 TYR B C 1
ATOM 5791 O O . TYR B 1 275 ? 19.516 -25.578 -27.281 1 94.88 275 TYR B O 1
ATOM 5799 N N . ALA B 1 276 ? 18.516 -23.594 -27.109 1 92.69 276 ALA B N 1
ATOM 5800 C CA . ALA B 1 276 ? 19.797 -22.891 -27.281 1 92.69 276 ALA B CA 1
ATOM 5801 C C . ALA B 1 276 ? 20.688 -23.094 -26.062 1 92.69 276 ALA B C 1
ATOM 5803 O O . ALA B 1 276 ? 21.906 -22.922 -26.141 1 92.69 276 ALA B O 1
ATOM 5804 N N . TRP B 1 277 ? 20.125 -23.516 -24.984 1 94.19 277 TRP B N 1
ATOM 5805 C CA . TRP B 1 277 ? 20.875 -23.719 -23.75 1 94.19 277 TRP B CA 1
ATOM 5806 C C . TRP B 1 277 ? 21.25 -25.188 -23.578 1 94.19 277 TRP B C 1
ATOM 5808 O O . TRP B 1 277 ? 21.844 -25.562 -22.562 1 94.19 277 TRP B O 1
ATOM 5818 N N . GLY B 1 278 ? 20.844 -25.984 -24.5 1 93.56 278 GLY B N 1
ATOM 5819 C CA . GLY B 1 278 ? 21.297 -27.375 -24.484 1 93.56 278 GLY B CA 1
ATOM 5820 C C . GLY B 1 278 ? 20.234 -28.344 -24 1 93.56 278 GLY B C 1
ATOM 5821 O O . GLY B 1 278 ? 20.5 -29.531 -23.828 1 93.56 278 GLY B O 1
ATOM 5822 N N . PHE B 1 279 ? 19.078 -27.906 -23.844 1 96.62 279 PHE B N 1
ATOM 5823 C CA . PHE B 1 279 ? 18 -28.797 -23.422 1 96.62 279 PHE B CA 1
ATOM 5824 C C . PHE B 1 279 ? 17.438 -29.547 -24.625 1 96.62 279 PHE B C 1
ATOM 5826 O O . PHE B 1 279 ? 17.422 -29.016 -25.734 1 96.62 279 PHE B O 1
ATOM 5833 N N . LYS B 1 280 ? 16.906 -30.719 -24.297 1 95.88 280 LYS B N 1
ATOM 5834 C CA . LYS B 1 280 ? 16.297 -31.531 -25.344 1 95.88 280 LYS B CA 1
ATOM 5835 C C . LYS B 1 280 ? 14.781 -31.641 -25.125 1 95.88 280 LYS B C 1
ATOM 5837 O O . LYS B 1 280 ? 14.039 -31.875 -26.078 1 95.88 280 LYS B O 1
ATOM 5842 N N . ARG B 1 281 ? 14.43 -31.531 -23.891 1 96.06 281 ARG B N 1
ATOM 5843 C CA . ARG B 1 281 ? 13.016 -31.609 -23.531 1 96.06 281 ARG B CA 1
ATOM 5844 C C . ARG B 1 281 ? 12.664 -30.578 -22.469 1 96.06 281 ARG B C 1
ATOM 5846 O O . ARG B 1 281 ? 13.406 -30.406 -21.5 1 96.06 281 ARG B O 1
ATOM 5853 N N . VAL B 1 282 ? 11.531 -29.953 -22.766 1 96.75 282 VAL B N 1
ATOM 5854 C CA . VAL B 1 282 ? 11.062 -28.953 -21.797 1 96.75 282 VAL B CA 1
ATOM 5855 C C . VAL B 1 282 ? 9.562 -29.141 -21.562 1 96.75 282 VAL B C 1
ATOM 5857 O O . VAL B 1 282 ? 8.797 -29.312 -22.516 1 96.75 282 VAL B O 1
ATOM 5860 N N . THR B 1 283 ? 9.18 -29.141 -20.312 1 95.81 283 THR B N 1
ATOM 5861 C CA . THR B 1 283 ? 7.762 -29.141 -19.969 1 95.81 283 THR B CA 1
ATOM 5862 C C . THR B 1 283 ? 7.426 -27.984 -19.031 1 95.81 283 THR B C 1
ATOM 5864 O O . THR B 1 283 ? 8.234 -27.625 -18.172 1 95.81 283 THR B O 1
ATOM 5867 N N . TRP B 1 284 ? 6.332 -27.375 -19.25 1 96.44 284 TRP B N 1
ATOM 5868 C CA . TRP B 1 284 ? 5.777 -26.359 -18.359 1 96.44 284 TRP B CA 1
ATOM 5869 C C . TRP B 1 284 ? 4.453 -26.828 -17.766 1 96.44 284 TRP B C 1
ATOM 5871 O O . TRP B 1 284 ? 3.502 -27.094 -18.484 1 96.44 284 TRP B O 1
ATOM 5881 N N . ASN B 1 285 ? 4.398 -26.922 -16.5 1 94.75 285 ASN B N 1
ATOM 5882 C CA . ASN B 1 285 ? 3.219 -27.391 -15.773 1 94.75 285 ASN B CA 1
ATOM 5883 C C . ASN B 1 285 ? 2.615 -26.281 -14.906 1 94.75 285 ASN B C 1
ATOM 5885 O O . ASN B 1 285 ? 3.305 -25.703 -14.062 1 94.75 285 ASN B O 1
ATOM 5889 N N . PHE B 1 286 ? 1.362 -26.078 -15.125 1 94.75 286 PHE B N 1
ATOM 5890 C CA . PHE B 1 286 ? 0.68 -25.016 -14.391 1 94.75 286 PHE B CA 1
ATOM 5891 C C . PHE B 1 286 ? -0.148 -25.594 -13.25 1 94.75 286 PHE B C 1
ATOM 5893 O O . PHE B 1 286 ? -0.764 -26.641 -13.391 1 94.75 286 PHE B O 1
ATOM 5900 N N . SER B 1 287 ? -0.114 -24.859 -12.164 1 92 287 SER B N 1
ATOM 5901 C CA . SER B 1 287 ? -1.081 -25.172 -11.125 1 92 287 SER B CA 1
ATOM 5902 C C . SER B 1 287 ? -2.471 -24.672 -11.484 1 92 287 SER B C 1
ATOM 5904 O O . SER B 1 287 ? -2.625 -23.875 -12.406 1 92 287 SER B O 1
ATOM 5906 N N . GLU B 1 288 ? -3.389 -25.188 -10.766 1 89.88 288 GLU B N 1
ATOM 5907 C CA . GLU B 1 288 ? -4.754 -24.719 -10.977 1 89.88 288 GLU B CA 1
ATOM 5908 C C . GLU B 1 288 ? -4.918 -23.266 -10.523 1 89.88 288 GLU B C 1
ATOM 5910 O O . GLU B 1 288 ? -4.219 -22.812 -9.617 1 89.88 288 GLU B O 1
ATOM 5915 N N . ARG B 1 289 ? -5.863 -22.641 -11.164 1 86.75 289 ARG B N 1
ATOM 5916 C CA . ARG B 1 289 ? -6.113 -21.219 -10.898 1 86.75 289 ARG B CA 1
ATOM 5917 C C . ARG B 1 289 ? -6.332 -20.984 -9.406 1 86.75 289 ARG B C 1
ATOM 5919 O O . ARG B 1 289 ? -7.09 -21.703 -8.758 1 86.75 289 ARG B O 1
ATOM 5926 N N . SER B 1 290 ? -5.66 -19.969 -8.836 1 84.81 290 SER B N 1
ATOM 5927 C CA . SER B 1 290 ? -5.805 -19.5 -7.461 1 84.81 290 SER B CA 1
ATOM 5928 C C . SER B 1 290 ? -5.211 -20.5 -6.473 1 84.81 290 SER B C 1
ATOM 5930 O O . SER B 1 290 ? -5.453 -20.406 -5.27 1 84.81 290 SER B O 1
ATOM 5932 N N . HIS B 1 291 ? -4.5 -21.406 -6.902 1 86.62 291 HIS B N 1
ATOM 5933 C CA . HIS B 1 291 ? -3.893 -22.406 -6.039 1 86.62 291 HIS B CA 1
ATOM 5934 C C . HIS B 1 291 ? -2.398 -22.531 -6.316 1 86.62 291 HIS B C 1
ATOM 5936 O O . HIS B 1 291 ? -1.87 -23.656 -6.371 1 86.62 291 HIS B O 1
ATOM 5942 N N . GLY B 1 292 ? -1.809 -21.484 -6.566 1 80.44 292 GLY B N 1
ATOM 5943 C CA . GLY B 1 292 ? -0.398 -21.469 -6.922 1 80.44 292 GLY B CA 1
ATOM 5944 C C . GLY B 1 292 ? 0.517 -21.312 -5.719 1 80.44 292 GLY B C 1
ATOM 5945 O O . GLY B 1 292 ? 1.739 -21.266 -5.867 1 80.44 292 GLY B O 1
ATOM 5946 N N . LYS B 1 293 ? -0.023 -21.297 -4.535 1 77.94 293 LYS B N 1
ATOM 5947 C CA . LYS B 1 293 ? 0.814 -21.188 -3.344 1 77.94 293 LYS B CA 1
ATOM 5948 C C . LYS B 1 293 ? 1.703 -22.406 -3.184 1 77.94 293 LYS B C 1
ATOM 5950 O O . LYS B 1 293 ? 1.25 -23.547 -3.385 1 77.94 293 LYS B O 1
ATOM 5955 N N . GLY B 1 294 ? 2.998 -22.203 -2.957 1 84.31 294 GLY B N 1
ATOM 5956 C CA . GLY B 1 294 ? 3.918 -23.312 -2.854 1 84.31 294 GLY B CA 1
ATOM 5957 C C . GLY B 1 294 ? 5.27 -22.922 -2.279 1 84.31 294 GLY B C 1
ATOM 5958 O O . GLY B 1 294 ? 5.371 -21.969 -1.518 1 84.31 294 GLY B O 1
ATOM 5959 N N . ALA B 1 295 ? 6.242 -23.719 -2.559 1 88.75 295 ALA B N 1
ATOM 5960 C CA . ALA B 1 295 ? 7.586 -23.594 -1.992 1 88.75 295 ALA B CA 1
ATOM 5961 C C . ALA B 1 295 ? 8.203 -22.25 -2.344 1 88.75 295 ALA B C 1
ATOM 5963 O O . ALA B 1 295 ? 8.836 -21.609 -1.5 1 88.75 295 ALA B O 1
ATOM 5964 N N . PRO B 1 296 ? 7.965 -21.781 -3.543 1 93.94 296 PRO B N 1
ATOM 5965 C CA . PRO B 1 296 ? 8.555 -20.484 -3.885 1 93.94 296 PRO B CA 1
ATOM 5966 C C . PRO B 1 296 ? 8.055 -19.359 -2.986 1 93.94 296 PRO B C 1
ATOM 5968 O O . PRO B 1 296 ? 8.789 -18.391 -2.736 1 93.94 296 PRO B O 1
ATOM 5971 N N . ASP B 1 297 ? 6.84 -19.438 -2.568 1 88.38 297 ASP B N 1
ATOM 5972 C CA . ASP B 1 297 ? 6.305 -18.438 -1.649 1 88.38 297 ASP B CA 1
ATOM 5973 C C . ASP B 1 297 ? 7.078 -18.422 -0.333 1 88.38 297 ASP B C 1
ATOM 5975 O O . ASP B 1 297 ? 7.289 -17.375 0.265 1 88.38 297 ASP B O 1
ATOM 5979 N N . GLY B 1 298 ? 7.359 -19.547 0.095 1 88.5 298 GLY B N 1
ATOM 5980 C CA . GLY B 1 298 ? 8.172 -19.656 1.297 1 88.5 298 GLY B CA 1
ATOM 5981 C C . GLY B 1 298 ? 9.516 -18.953 1.173 1 88.5 298 GLY B C 1
ATOM 5982 O O . GLY B 1 298 ? 9.938 -18.25 2.09 1 88.5 298 GLY B O 1
ATOM 5983 N N . VAL B 1 299 ? 10.117 -19.188 0.06 1 94.19 299 VAL B N 1
ATOM 5984 C CA . VAL B 1 299 ? 11.406 -18.547 -0.209 1 94.19 299 VAL B CA 1
ATOM 5985 C C . VAL B 1 299 ? 11.242 -17.031 -0.164 1 94.19 299 VAL B C 1
ATOM 5987 O O . VAL B 1 299 ? 12.008 -16.328 0.508 1 94.19 299 VAL B O 1
ATOM 5990 N N . GLY B 1 300 ? 10.258 -16.562 -0.839 1 94.62 300 GLY B N 1
ATOM 5991 C CA . GLY B 1 300 ? 9.992 -15.141 -0.835 1 94.62 300 GLY B CA 1
ATOM 5992 C C . GLY B 1 300 ? 9.711 -14.586 0.551 1 94.62 300 GLY B C 1
ATOM 5993 O O . GLY B 1 300 ? 10.211 -13.523 0.912 1 94.62 300 GLY B O 1
ATOM 5994 N N . GLY B 1 301 ? 8.898 -15.289 1.294 1 90.94 301 GLY B N 1
ATOM 5995 C CA . GLY B 1 301 ? 8.562 -14.867 2.646 1 90.94 301 GLY B CA 1
ATOM 5996 C C . GLY B 1 301 ? 9.781 -14.734 3.545 1 90.94 301 GLY B C 1
ATOM 5997 O O . GLY B 1 301 ? 9.914 -13.758 4.281 1 90.94 301 GLY B O 1
ATOM 5998 N N . VAL B 1 302 ? 10.633 -15.633 3.469 1 90.19 302 VAL B N 1
ATOM 5999 C CA . VAL B 1 302 ? 11.828 -15.641 4.301 1 90.19 302 VAL B CA 1
ATOM 6000 C C . VAL B 1 302 ? 12.711 -14.445 3.943 1 90.19 302 VAL B C 1
ATOM 6002 O O . VAL B 1 302 ? 13.219 -13.758 4.828 1 90.19 302 VAL B O 1
ATOM 6005 N N . LEU B 1 303 ? 12.891 -14.258 2.721 1 95.69 303 LEU B N 1
ATOM 6006 C CA . LEU B 1 303 ? 13.766 -13.18 2.268 1 95.69 303 LEU B CA 1
ATOM 6007 C C . LEU B 1 303 ? 13.188 -11.82 2.65 1 95.69 303 LEU B C 1
ATOM 6009 O O . LEU B 1 303 ? 13.922 -10.938 3.102 1 95.69 303 LEU B O 1
ATOM 6013 N N . LYS B 1 304 ? 11.953 -11.664 2.488 1 94 304 LYS B N 1
ATOM 6014 C CA . LYS B 1 304 ? 11.32 -10.391 2.826 1 94 304 LYS B CA 1
ATOM 6015 C C . LYS B 1 304 ? 11.375 -10.133 4.332 1 94 304 LYS B C 1
ATOM 6017 O O . LYS B 1 304 ? 11.602 -9 4.766 1 94 304 LYS B O 1
ATOM 6022 N N . ARG B 1 305 ? 11.156 -11.125 5.074 1 89.5 305 ARG B N 1
ATOM 6023 C CA . ARG B 1 305 ? 11.242 -10.984 6.523 1 89.5 305 ARG B CA 1
ATOM 6024 C C . ARG B 1 305 ? 12.656 -10.586 6.949 1 89.5 305 ARG B C 1
ATOM 6026 O O . ARG B 1 305 ? 12.828 -9.734 7.824 1 89.5 305 ARG B O 1
ATOM 6033 N N . LYS B 1 306 ? 13.523 -11.25 6.344 1 92.19 306 LYS B N 1
ATOM 6034 C CA . LYS B 1 306 ? 14.914 -10.922 6.625 1 92.19 306 LYS B CA 1
ATOM 6035 C C . LYS B 1 306 ? 15.203 -9.453 6.305 1 92.19 306 LYS B C 1
ATOM 6037 O O . LYS B 1 306 ? 15.844 -8.758 7.09 1 92.19 306 LYS B O 1
ATOM 6042 N N . ALA B 1 307 ? 14.766 -9.039 5.219 1 95.69 307 ALA B N 1
ATOM 6043 C CA . ALA B 1 307 ? 14.945 -7.645 4.805 1 95.69 307 ALA B CA 1
ATOM 6044 C C . ALA B 1 307 ? 14.258 -6.691 5.773 1 95.69 307 ALA B C 1
ATOM 6046 O O . ALA B 1 307 ? 14.828 -5.672 6.168 1 95.69 307 ALA B O 1
ATOM 6047 N N . ASP B 1 308 ? 13.086 -7.023 6.105 1 92.12 308 ASP B N 1
ATOM 6048 C CA . ASP B 1 308 ? 12.328 -6.18 7.023 1 92.12 308 ASP B CA 1
ATOM 6049 C C . ASP B 1 308 ? 13.031 -6.07 8.375 1 92.12 308 ASP B C 1
ATOM 6051 O O . ASP B 1 308 ? 13.102 -4.984 8.961 1 92.12 308 ASP B O 1
ATOM 6055 N N . MET B 1 309 ? 13.523 -7.145 8.828 1 89.12 309 MET B N 1
ATOM 6056 C CA . MET B 1 309 ? 14.234 -7.156 10.102 1 89.12 309 MET B CA 1
ATOM 6057 C C . MET B 1 309 ? 15.492 -6.297 10.023 1 89.12 309 MET B C 1
ATOM 6059 O O . MET B 1 309 ? 15.852 -5.625 10.992 1 89.12 309 MET B O 1
ATOM 6063 N N . TYR B 1 310 ? 16.141 -6.414 8.984 1 92.25 310 TYR B N 1
ATOM 6064 C CA . TYR B 1 310 ? 17.328 -5.602 8.758 1 92.25 310 TYR B CA 1
ATOM 6065 C C . TYR B 1 310 ? 17.016 -4.117 8.867 1 92.25 310 TYR B C 1
ATOM 6067 O O . TYR B 1 310 ? 17.75 -3.359 9.508 1 92.25 310 TYR B O 1
ATOM 6075 N N . VAL B 1 311 ? 15.906 -3.701 8.289 1 91.75 311 VAL B N 1
ATOM 6076 C CA . VAL B 1 311 ? 15.484 -2.303 8.32 1 91.75 311 VAL B CA 1
ATOM 6077 C C . VAL B 1 311 ? 15.039 -1.924 9.727 1 91.75 311 VAL B C 1
ATOM 6079 O O . VAL B 1 311 ? 15.406 -0.858 10.234 1 91.75 311 VAL B O 1
ATOM 6082 N N . LEU B 1 312 ? 14.305 -2.781 10.266 1 85.12 312 LEU B N 1
ATOM 6083 C CA . LEU B 1 312 ? 13.836 -2.533 11.625 1 85.12 312 LEU B CA 1
ATOM 6084 C C . LEU B 1 312 ? 15.008 -2.441 12.594 1 85.12 312 LEU B C 1
ATOM 6086 O O . LEU B 1 312 ? 14.898 -1.79 13.633 1 85.12 312 LEU B O 1
ATOM 6090 N N . GLY B 1 313 ? 16.078 -3.105 12.266 1 85.12 313 GLY B N 1
ATOM 6091 C CA . GLY B 1 313 ? 17.281 -3.084 13.094 1 85.12 313 GLY B CA 1
ATOM 6092 C C . GLY B 1 313 ? 18.094 -1.814 12.93 1 85.12 313 GLY B C 1
ATOM 6093 O O . GLY B 1 313 ? 19.141 -1.654 13.57 1 85.12 313 GLY B O 1
ATOM 6094 N N . GLY B 1 314 ? 17.688 -0.915 12.078 1 86.69 314 GLY B N 1
ATOM 6095 C CA . GLY B 1 314 ? 18.344 0.378 11.992 1 86.69 314 GLY B CA 1
ATOM 6096 C C . GLY B 1 314 ? 19.047 0.609 10.664 1 86.69 314 GLY B C 1
ATOM 6097 O O . GLY B 1 314 ? 19.672 1.651 10.453 1 86.69 314 GLY B O 1
ATOM 6098 N N . SER B 1 315 ? 18.938 -0.418 9.789 1 90.69 315 SER B N 1
ATOM 6099 C CA . SER B 1 315 ? 19.625 -0.296 8.5 1 90.69 315 SER B CA 1
ATOM 6100 C C . SER B 1 315 ? 18.656 0.151 7.406 1 90.69 315 SER B C 1
ATOM 6102 O O . SER B 1 315 ? 17.438 0.173 7.617 1 90.69 315 SER B O 1
ATOM 6104 N N . ASP B 1 316 ? 19.266 0.563 6.309 1 92.88 316 ASP B N 1
ATOM 6105 C CA . ASP B 1 316 ? 18.453 1.106 5.227 1 92.88 316 ASP B CA 1
ATOM 6106 C C . ASP B 1 316 ? 18.562 0.246 3.971 1 92.88 316 ASP B C 1
ATOM 6108 O O . ASP B 1 316 ? 19.656 -0.239 3.637 1 92.88 316 ASP B O 1
ATOM 6112 N N . LEU B 1 317 ? 17.453 0.055 3.398 1 95.44 317 LEU B N 1
ATOM 6113 C CA . LEU B 1 317 ? 17.359 -0.505 2.057 1 95.44 317 LEU B CA 1
ATOM 6114 C C . LEU B 1 317 ? 16.656 0.466 1.114 1 95.44 317 LEU B C 1
ATOM 6116 O O . LEU B 1 317 ? 15.438 0.381 0.923 1 95.44 317 LEU B O 1
ATOM 6120 N N . GLN B 1 318 ? 17.406 1.259 0.479 1 93.75 318 GLN B N 1
ATOM 6121 C CA . GLN B 1 318 ? 16.844 2.371 -0.276 1 93.75 318 GLN B CA 1
ATOM 6122 C C . GLN B 1 318 ? 16.531 1.96 -1.714 1 93.75 318 GLN B C 1
ATOM 6124 O O . GLN B 1 318 ? 15.586 2.465 -2.32 1 93.75 318 GLN B O 1
ATOM 6129 N N . THR B 1 319 ? 17.406 1.068 -2.256 1 94.38 319 THR B N 1
ATOM 6130 C CA . THR B 1 319 ? 17.266 0.662 -3.648 1 94.38 319 THR B CA 1
ATOM 6131 C C . THR B 1 319 ? 17.172 -0.857 -3.762 1 94.38 319 THR B C 1
ATOM 6133 O O . THR B 1 319 ? 17.594 -1.578 -2.852 1 94.38 319 THR B O 1
ATOM 6136 N N . PRO B 1 320 ? 16.656 -1.266 -4.902 1 96.69 320 PRO B N 1
ATOM 6137 C CA . PRO B 1 320 ? 16.672 -2.713 -5.133 1 96.69 320 PRO B CA 1
ATOM 6138 C C . PRO B 1 320 ? 18.062 -3.309 -5.078 1 96.69 320 PRO B C 1
ATOM 6140 O O . PRO B 1 320 ? 18.25 -4.441 -4.625 1 96.69 320 PRO B O 1
ATOM 6143 N N . ARG B 1 321 ? 19.031 -2.586 -5.453 1 96.75 321 ARG B N 1
ATOM 6144 C CA . ARG B 1 321 ? 20.406 -3.059 -5.395 1 96.75 321 ARG B CA 1
ATOM 6145 C C . ARG B 1 321 ? 20.859 -3.264 -3.953 1 96.75 321 ARG B C 1
ATOM 6147 O O . ARG B 1 321 ? 21.531 -4.246 -3.641 1 96.75 321 ARG B O 1
ATOM 6154 N N . ASP B 1 322 ? 20.453 -2.311 -3.078 1 96.69 322 ASP B N 1
ATOM 6155 C CA . ASP B 1 322 ? 20.734 -2.486 -1.658 1 96.69 322 ASP B CA 1
ATOM 6156 C C . ASP B 1 322 ? 20.156 -3.795 -1.134 1 96.69 322 ASP B C 1
ATOM 6158 O O . ASP B 1 322 ? 20.797 -4.508 -0.364 1 96.69 322 ASP B O 1
ATOM 6162 N N . LEU B 1 323 ? 18.969 -4.023 -1.57 1 98 323 LEU B N 1
ATOM 6163 C CA . LEU B 1 323 ? 18.297 -5.246 -1.156 1 98 323 LEU B CA 1
ATOM 6164 C C . LEU B 1 323 ? 19.062 -6.48 -1.611 1 98 323 LEU B C 1
ATOM 6166 O O . LEU B 1 323 ? 19.312 -7.391 -0.818 1 98 323 LEU B O 1
ATOM 6170 N N . TYR B 1 324 ? 19.484 -6.438 -2.852 1 98.19 324 TYR B N 1
ATOM 6171 C CA . TYR B 1 324 ? 20.234 -7.551 -3.424 1 98.19 324 TYR B CA 1
ATOM 6172 C C . TYR B 1 324 ? 21.531 -7.793 -2.66 1 98.19 324 TYR B C 1
ATOM 6174 O O . TYR B 1 324 ? 21.828 -8.922 -2.268 1 98.19 324 TYR B O 1
ATOM 6182 N N . GLU B 1 325 ? 22.188 -6.777 -2.43 1 97.75 325 GLU B N 1
ATOM 6183 C CA . GLU B 1 325 ? 23.5 -6.891 -1.785 1 97.75 325 GLU B CA 1
ATOM 6184 C C . GLU B 1 325 ? 23.359 -7.414 -0.357 1 97.75 325 GLU B C 1
ATOM 6186 O O . GLU B 1 325 ? 24.141 -8.266 0.072 1 97.75 325 GLU B O 1
ATOM 6191 N N . TYR B 1 326 ? 22.469 -6.957 0.271 1 97.62 326 TYR B N 1
ATOM 6192 C CA . TYR B 1 326 ? 22.25 -7.414 1.64 1 97.62 326 TYR B CA 1
ATOM 6193 C C . TYR B 1 326 ? 21.859 -8.891 1.668 1 97.62 326 TYR B C 1
ATOM 6195 O O . TYR B 1 326 ? 22.438 -9.68 2.41 1 97.62 326 TYR B O 1
ATOM 6203 N N . LEU B 1 327 ? 20.844 -9.211 0.86 1 97.81 327 LEU B N 1
ATOM 6204 C CA . LEU B 1 327 ? 20.328 -10.57 0.888 1 97.81 327 LEU B CA 1
ATOM 6205 C C . LEU B 1 327 ? 21.391 -11.562 0.409 1 97.81 327 LEU B C 1
ATOM 6207 O O . LEU B 1 327 ? 21.453 -12.695 0.899 1 97.81 327 LEU B O 1
ATOM 6211 N N . GLN B 1 328 ? 22.109 -11.164 -0.573 1 97 328 GLN B N 1
ATOM 6212 C CA . GLN B 1 328 ? 23.172 -12.023 -1.077 1 97 328 GLN B CA 1
ATOM 6213 C C . GLN B 1 328 ? 24.172 -12.352 0.021 1 97 328 GLN B C 1
ATOM 6215 O O . GLN B 1 328 ? 24.641 -13.492 0.121 1 97 328 GLN B O 1
ATOM 6220 N N . LYS B 1 329 ? 24.469 -11.422 0.839 1 94.56 329 LYS B N 1
ATOM 6221 C CA . LYS B 1 329 ? 25.469 -11.594 1.898 1 94.56 329 LYS B CA 1
ATOM 6222 C C . LYS B 1 329 ? 24.875 -12.336 3.09 1 94.56 329 LYS B C 1
ATOM 6224 O O . LYS B 1 329 ? 25.578 -13.078 3.779 1 94.56 329 LYS B O 1
ATOM 6229 N N . SER B 1 330 ? 23.656 -12.156 3.279 1 92.25 330 SER B N 1
ATOM 6230 C CA . SER B 1 330 ? 23.078 -12.586 4.551 1 92.25 330 SER B CA 1
ATOM 6231 C C . SER B 1 330 ? 22.328 -13.906 4.398 1 92.25 330 SER B C 1
ATOM 6233 O O . SER B 1 330 ? 22 -14.555 5.395 1 92.25 330 SER B O 1
ATOM 6235 N N . SER B 1 331 ? 22.078 -14.266 3.16 1 89.06 331 SER B N 1
ATOM 6236 C CA . SER B 1 331 ? 21.266 -15.469 2.971 1 89.06 331 SER B CA 1
ATOM 6237 C C . SER B 1 331 ? 22.156 -16.672 2.678 1 89.06 331 SER B C 1
ATOM 6239 O O . SER B 1 331 ? 22.875 -16.703 1.677 1 89.06 331 SER B O 1
ATOM 6241 N N . GLU B 1 332 ? 22.047 -17.672 3.508 1 86.75 332 GLU B N 1
ATOM 6242 C CA . GLU B 1 332 ? 22.906 -18.844 3.336 1 86.75 332 GLU B CA 1
ATOM 6243 C C . GLU B 1 332 ? 22.172 -19.938 2.566 1 86.75 332 GLU B C 1
ATOM 6245 O O . GLU B 1 332 ? 22.781 -20.656 1.764 1 86.75 332 GLU B O 1
ATOM 6250 N N . ASN B 1 333 ? 20.969 -20.062 2.672 1 89.56 333 ASN B N 1
ATOM 6251 C CA . ASN B 1 333 ? 20.234 -21.188 2.119 1 89.56 333 ASN B CA 1
ATOM 6252 C C . ASN B 1 333 ? 19.547 -20.828 0.805 1 89.56 333 ASN B C 1
ATOM 6254 O O . ASN B 1 333 ? 18.891 -21.672 0.196 1 89.56 333 ASN B O 1
ATOM 6258 N N . VAL B 1 334 ? 19.656 -19.656 0.426 1 96.81 334 VAL B N 1
ATOM 6259 C CA . VAL B 1 334 ? 19.047 -19.203 -0.825 1 96.81 334 VAL B CA 1
ATOM 6260 C C . VAL B 1 334 ? 20.109 -18.516 -1.689 1 96.81 334 VAL B C 1
ATOM 6262 O O . VAL B 1 334 ? 20.828 -17.625 -1.225 1 96.81 334 VAL B O 1
ATOM 6265 N N . THR B 1 335 ? 20.281 -19.031 -2.842 1 97.56 335 THR B N 1
ATOM 6266 C CA . THR B 1 335 ? 21.172 -18.359 -3.787 1 97.56 335 THR B CA 1
ATOM 6267 C C . THR B 1 335 ? 20.5 -17.156 -4.426 1 97.56 335 THR B C 1
ATOM 6269 O O . THR B 1 335 ? 19.469 -17.297 -5.082 1 97.56 335 THR B O 1
ATOM 6272 N N . ILE B 1 336 ? 21.062 -16.031 -4.25 1 98.25 336 ILE B N 1
ATOM 6273 C CA . ILE B 1 336 ? 20.469 -14.781 -4.723 1 98.25 336 ILE B CA 1
ATOM 6274 C C . ILE B 1 336 ? 21.234 -14.266 -5.934 1 98.25 336 ILE B C 1
ATOM 6276 O O . ILE B 1 336 ? 22.469 -14.219 -5.922 1 98.25 336 ILE B O 1
ATOM 6280 N N . MET B 1 337 ? 20.5 -13.891 -6.953 1 98.12 337 MET B N 1
ATOM 6281 C CA . MET B 1 337 ? 21.141 -13.398 -8.172 1 98.12 337 MET B CA 1
ATOM 6282 C C . MET B 1 337 ? 20.5 -12.094 -8.625 1 98.12 337 MET B C 1
ATOM 6284 O O . MET B 1 337 ? 19.328 -11.836 -8.352 1 98.12 337 MET B O 1
ATOM 6288 N N . TRP B 1 338 ? 21.266 -11.266 -9.312 1 98.12 338 TRP B N 1
ATOM 6289 C CA . TRP B 1 338 ? 20.812 -9.977 -9.82 1 98.12 338 TRP B CA 1
ATOM 6290 C C . TRP B 1 338 ? 20.484 -10.062 -11.312 1 98.12 338 TRP B C 1
ATOM 6292 O O . TRP B 1 338 ? 21.266 -10.633 -12.086 1 98.12 338 TRP B O 1
ATOM 6302 N N . ILE B 1 339 ? 19.359 -9.531 -11.711 1 97.56 339 ILE B N 1
ATOM 6303 C CA . ILE B 1 339 ? 18.969 -9.484 -13.117 1 97.56 339 ILE B CA 1
ATOM 6304 C C . ILE B 1 339 ? 19.047 -8.047 -13.625 1 97.56 339 ILE B C 1
ATOM 6306 O O . ILE B 1 339 ? 18.328 -7.172 -13.133 1 97.56 339 ILE B O 1
ATOM 6310 N N . GLU B 1 340 ? 19.812 -7.891 -14.625 1 95.44 340 GLU B N 1
ATOM 6311 C CA . GLU B 1 340 ? 19.938 -6.574 -15.25 1 95.44 340 GLU B CA 1
ATOM 6312 C C . GLU B 1 340 ? 18.812 -6.34 -16.25 1 95.44 340 GLU B C 1
ATOM 6314 O O . GLU B 1 340 ? 18.281 -7.293 -16.828 1 95.44 340 GLU B O 1
ATOM 6319 N N . GLU B 1 341 ? 18.562 -5.094 -16.516 1 92.88 341 GLU B N 1
ATOM 6320 C CA . GLU B 1 341 ? 17.547 -4.719 -17.484 1 92.88 341 GLU B CA 1
ATOM 6321 C C . GLU B 1 341 ? 17.906 -5.234 -18.875 1 92.88 341 GLU B C 1
ATOM 6323 O O . GLU B 1 341 ? 17.016 -5.605 -19.656 1 92.88 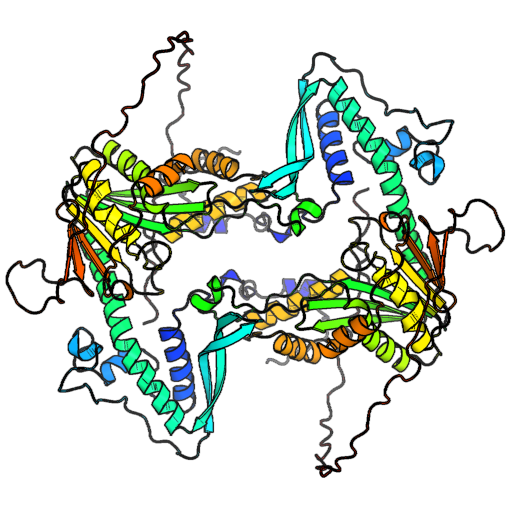341 GLU B O 1
ATOM 6328 N N . GLU B 1 342 ? 19.109 -5.273 -19.172 1 92.62 342 GLU B N 1
ATOM 6329 C CA . GLU B 1 342 ? 19.578 -5.734 -20.469 1 92.62 342 GLU B CA 1
ATOM 6330 C C . GLU B 1 342 ? 19.25 -7.207 -20.688 1 92.62 342 GLU B C 1
ATOM 6332 O O . GLU B 1 342 ? 18.938 -7.617 -21.812 1 92.62 342 GLU B O 1
ATOM 6337 N N . GLN B 1 343 ? 19.312 -7.934 -19.656 1 93.69 343 GLN B N 1
ATOM 6338 C CA . GLN B 1 343 ? 18.984 -9.352 -19.75 1 93.69 343 GLN B CA 1
ATOM 6339 C C . GLN B 1 343 ? 17.5 -9.555 -20.078 1 93.69 343 GLN B C 1
ATOM 6341 O O . GLN B 1 343 ? 17.156 -10.477 -20.812 1 93.69 343 GLN B O 1
ATOM 6346 N N . ILE B 1 344 ? 16.719 -8.703 -19.578 1 93.25 344 ILE B N 1
ATOM 6347 C CA . ILE B 1 344 ? 15.289 -8.766 -19.859 1 93.25 344 ILE B CA 1
ATOM 6348 C C . ILE B 1 344 ? 15.008 -8.312 -21.281 1 93.25 344 ILE B C 1
ATOM 6350 O O . ILE B 1 344 ? 14.25 -8.953 -22.016 1 93.25 344 ILE B O 1
ATOM 6354 N N . SER B 1 345 ? 15.656 -7.293 -21.688 1 91.12 345 SER B N 1
ATOM 6355 C CA . SER B 1 345 ? 15.469 -6.75 -23.031 1 91.12 345 SER B CA 1
ATOM 6356 C C . SER B 1 345 ? 15.891 -7.758 -24.094 1 91.12 345 SER B C 1
ATOM 6358 O O . SER B 1 345 ? 15.297 -7.816 -25.172 1 91.12 345 SER B O 1
ATOM 6360 N N . THR B 1 346 ? 16.875 -8.469 -23.797 1 90 346 THR B N 1
ATOM 6361 C CA . THR B 1 346 ? 17.344 -9.5 -24.719 1 90 346 THR B CA 1
ATOM 6362 C C . THR B 1 346 ? 16.266 -10.539 -24.969 1 90 346 THR B C 1
ATOM 6364 O O . THR B 1 346 ? 16.094 -11.016 -26.094 1 90 346 THR B O 1
ATOM 6367 N N . MET B 1 347 ? 15.547 -10.859 -23.953 1 88.25 347 MET B N 1
ATOM 6368 C CA . MET B 1 347 ? 14.461 -11.82 -24.109 1 88.25 347 MET B CA 1
ATOM 6369 C C . MET B 1 347 ? 13.336 -11.242 -24.969 1 88.25 347 MET B C 1
ATOM 6371 O O . MET B 1 347 ? 12.719 -11.953 -25.75 1 88.25 347 MET B O 1
ATOM 6375 N N . ASP B 1 348 ? 13.156 -10 -24.875 1 85.38 348 ASP B N 1
ATOM 6376 C CA . ASP B 1 348 ? 12.141 -9.312 -25.656 1 85.38 348 ASP B CA 1
ATOM 6377 C C . ASP B 1 348 ? 12.484 -9.359 -27.156 1 85.38 348 ASP B C 1
ATOM 6379 O O . ASP B 1 348 ? 11.602 -9.484 -28 1 85.38 348 ASP B O 1
ATOM 6383 N N . GLU B 1 349 ? 13.688 -9.25 -27.344 1 87.12 349 GLU B N 1
ATOM 6384 C CA . GLU B 1 349 ? 14.148 -9.211 -28.734 1 87.12 349 GLU B CA 1
ATOM 6385 C C . GLU B 1 349 ? 14.031 -10.578 -29.391 1 87.12 349 GLU B C 1
ATOM 6387 O O . GLU B 1 349 ? 14.016 -10.68 -30.625 1 87.12 349 GLU B O 1
ATOM 6392 N N . MET B 1 350 ? 13.914 -11.516 -28.562 1 87.88 350 MET B N 1
ATOM 6393 C CA . MET B 1 350 ? 13.805 -12.867 -29.109 1 87.88 350 MET B CA 1
ATOM 6394 C C . MET B 1 350 ? 12.375 -13.156 -29.562 1 87.88 350 MET B C 1
ATOM 6396 O O . MET B 1 350 ? 12.133 -14.133 -30.281 1 87.88 350 MET B O 1
ATOM 6400 N N . LEU B 1 351 ? 11.523 -12.336 -29.172 1 88.62 351 LEU B N 1
ATOM 6401 C CA . LEU B 1 351 ? 10.125 -12.5 -29.578 1 88.62 351 LEU B CA 1
ATOM 6402 C C . LEU B 1 351 ? 9.883 -11.875 -30.938 1 88.62 351 LEU B C 1
ATOM 6404 O O . LEU B 1 351 ? 10.305 -10.742 -31.203 1 88.62 351 LEU B O 1
ATOM 6408 N N . PRO B 1 352 ? 9.25 -12.641 -31.734 1 87.25 352 PRO B N 1
ATOM 6409 C CA . PRO B 1 352 ? 8.852 -12.031 -33 1 87.25 352 PRO B CA 1
ATOM 6410 C C . PRO B 1 352 ? 7.77 -10.969 -32.812 1 87.25 352 PRO B C 1
ATOM 6412 O O . PRO B 1 352 ? 7.125 -10.898 -31.781 1 87.25 352 PRO B O 1
ATOM 6415 N N . PRO B 1 353 ? 7.613 -10.141 -33.812 1 85.56 353 PRO B N 1
ATOM 6416 C CA . PRO B 1 353 ? 6.602 -9.086 -33.719 1 85.56 353 PRO B CA 1
ATOM 6417 C C . PRO B 1 353 ? 5.195 -9.641 -33.5 1 85.56 353 PRO B C 1
ATOM 6419 O O . PRO B 1 353 ? 4.375 -9 -32.812 1 85.56 353 PRO B O 1
ATOM 6422 N N . SER B 1 354 ? 4.988 -10.773 -34.062 1 87.88 354 SER B N 1
ATOM 6423 C CA . SER B 1 354 ? 3.691 -11.406 -33.844 1 87.88 354 SER B CA 1
ATOM 6424 C C . SER B 1 354 ? 3.846 -12.883 -33.5 1 87.88 354 SER B C 1
ATOM 6426 O O . SER B 1 354 ? 4.613 -13.594 -34.156 1 87.88 354 SER B O 1
ATOM 6428 N N . VAL B 1 355 ? 3.197 -13.25 -32.438 1 90 355 VAL B N 1
ATOM 6429 C CA . VAL B 1 355 ? 3.232 -14.648 -32 1 90 355 VAL B CA 1
ATOM 6430 C C . VAL B 1 355 ? 1.862 -15.289 -32.219 1 90 355 VAL B C 1
ATOM 6432 O O . VAL B 1 355 ? 0.837 -14.719 -31.844 1 90 355 VAL B O 1
ATOM 6435 N N . ARG B 1 356 ? 1.891 -16.422 -32.844 1 91 356 ARG B N 1
ATOM 6436 C CA . ARG B 1 356 ? 0.647 -17.156 -33.062 1 91 356 ARG B CA 1
ATOM 6437 C C . ARG B 1 356 ? -0.05 -17.453 -31.734 1 91 356 ARG B C 1
ATOM 6439 O O . ARG B 1 356 ? 0.594 -17.859 -30.766 1 91 356 ARG B O 1
ATOM 6446 N N . PRO B 1 357 ? -1.328 -17.266 -31.766 1 92.19 357 PRO B N 1
ATOM 6447 C CA . PRO B 1 357 ? -2.055 -17.547 -30.531 1 92.19 357 PRO B CA 1
ATOM 6448 C C . PRO B 1 357 ? -2.119 -19.047 -30.203 1 92.19 357 PRO B C 1
ATOM 6450 O O . PRO B 1 357 ? -2.16 -19.875 -31.125 1 92.19 357 PRO B O 1
ATOM 6453 N N . VAL B 1 358 ? -2.072 -19.328 -29 1 93.25 358 VAL B N 1
ATOM 6454 C CA . VAL B 1 358 ? -2.271 -20.688 -28.5 1 93.25 358 VAL B CA 1
ATOM 6455 C C . VAL B 1 358 ? -3.725 -20.875 -28.078 1 93.25 358 VAL B C 1
ATOM 6457 O O . VAL B 1 358 ? -4.109 -20.5 -26.969 1 93.25 358 VAL B O 1
ATOM 6460 N N . THR B 1 359 ? -4.441 -21.531 -28.859 1 91.12 359 THR B N 1
ATOM 6461 C CA . THR B 1 359 ? -5.871 -21.672 -28.609 1 91.12 359 THR B CA 1
ATOM 6462 C C . THR B 1 359 ? -6.133 -22.469 -27.344 1 91.12 359 THR B C 1
ATOM 6464 O O . THR B 1 359 ? -5.613 -23.578 -27.188 1 91.12 359 THR B O 1
ATOM 6467 N N . GLY B 1 360 ? -6.855 -21.906 -26.469 1 88.31 360 GLY B N 1
ATOM 6468 C CA . GLY B 1 360 ? -7.246 -22.609 -25.266 1 88.31 360 GLY B CA 1
ATOM 6469 C C . GLY B 1 360 ? -6.195 -22.531 -24.172 1 88.31 360 GLY B C 1
ATOM 6470 O O . GLY B 1 360 ? -6.191 -23.344 -23.234 1 88.31 360 GLY B O 1
ATOM 6471 N N . ILE B 1 361 ? -5.328 -21.609 -24.297 1 89.88 361 ILE B N 1
ATOM 6472 C CA . ILE B 1 361 ? -4.203 -21.531 -23.375 1 89.88 361 ILE B CA 1
ATOM 6473 C C . ILE B 1 361 ? -4.711 -21.297 -21.953 1 89.88 361 ILE B C 1
ATOM 6475 O O . ILE B 1 361 ? -4.098 -21.734 -20.984 1 89.88 361 ILE B O 1
ATOM 6479 N N . SER B 1 362 ? -5.809 -20.703 -21.859 1 87.56 362 SER B N 1
ATOM 6480 C CA . SER B 1 362 ? -6.336 -20.359 -20.547 1 87.56 362 SER B CA 1
ATOM 6481 C C . SER B 1 362 ? -6.715 -21.609 -19.75 1 87.56 362 SER B C 1
ATOM 6483 O O . SER B 1 362 ? -6.734 -21.594 -18.516 1 87.56 362 SER B O 1
ATOM 6485 N N . SER B 1 363 ? -6.945 -22.719 -20.438 1 85.19 363 SER B N 1
ATOM 6486 C CA . SER B 1 363 ? -7.355 -23.953 -19.781 1 85.19 363 SER B CA 1
ATOM 6487 C C . SER B 1 363 ? -6.238 -24.984 -19.812 1 85.19 363 SER B C 1
ATOM 6489 O O . SER B 1 363 ? -6.434 -26.125 -19.375 1 85.19 363 SER B O 1
ATOM 6491 N N . THR B 1 364 ? -5.18 -24.531 -20.297 1 90.06 364 THR B N 1
ATOM 6492 C CA . THR B 1 364 ? -4.051 -25.438 -20.438 1 90.06 364 THR B CA 1
ATOM 6493 C C . THR B 1 364 ? -3.312 -25.594 -19.109 1 90.06 364 THR B C 1
ATOM 6495 O O . THR B 1 364 ? -3.008 -24.594 -18.438 1 90.06 364 THR B O 1
ATOM 6498 N N . ASN B 1 365 ? -3.021 -26.844 -18.797 1 90.56 365 ASN B N 1
ATOM 6499 C CA . ASN B 1 365 ? -2.301 -27.062 -17.547 1 90.56 365 ASN B CA 1
ATOM 6500 C C . ASN B 1 365 ? -0.896 -27.609 -17.797 1 90.56 365 ASN B C 1
ATOM 6502 O O . ASN B 1 365 ? -0.086 -27.688 -16.859 1 90.56 365 ASN B O 1
ATOM 6506 N N . GLN B 1 366 ? -0.638 -27.953 -19.047 1 92.75 366 GLN B N 1
ATOM 6507 C CA . GLN B 1 366 ? 0.702 -28.438 -19.359 1 92.75 366 GLN B CA 1
ATOM 6508 C C . GLN B 1 366 ? 1.09 -28.109 -20.797 1 92.75 366 GLN B C 1
ATOM 6510 O O . GLN B 1 366 ? 0.283 -28.266 -21.719 1 92.75 366 GLN B O 1
ATOM 6515 N N . VAL B 1 367 ? 2.24 -27.688 -20.938 1 94.44 367 VAL B N 1
ATOM 6516 C CA . VAL B 1 367 ? 2.85 -27.453 -22.25 1 94.44 367 VAL B CA 1
ATOM 6517 C C . VAL B 1 367 ? 4.148 -28.266 -22.359 1 94.44 367 VAL B C 1
ATOM 6519 O O . VAL B 1 367 ? 4.93 -28.312 -21.406 1 94.44 367 VAL B O 1
ATOM 6522 N N . LEU B 1 368 ? 4.348 -28.922 -23.469 1 94.69 368 LEU B N 1
ATOM 6523 C CA . LEU B 1 368 ? 5.539 -29.734 -23.719 1 94.69 368 LEU B CA 1
ATOM 6524 C C . LEU B 1 368 ? 6.227 -29.297 -25.016 1 94.69 368 LEU B C 1
ATOM 6526 O O . LEU B 1 368 ? 5.559 -28.906 -25.984 1 94.69 368 LEU B O 1
ATOM 6530 N N . SER B 1 369 ? 7.461 -29.359 -24.984 1 95.69 369 SER B N 1
ATOM 6531 C CA . SER B 1 369 ? 8.25 -29.125 -26.188 1 95.69 369 SER B CA 1
ATOM 6532 C C . SER B 1 369 ? 9.375 -30.156 -26.312 1 95.69 369 SER B C 1
ATOM 6534 O O . SER B 1 369 ? 10.141 -30.359 -25.359 1 95.69 369 SER B O 1
ATOM 6536 N N . PHE B 1 370 ? 9.461 -30.797 -27.5 1 93.81 370 PHE B N 1
ATOM 6537 C CA . PHE B 1 370 ? 10.484 -31.812 -27.766 1 93.81 370 PHE B CA 1
ATOM 6538 C C . PHE B 1 370 ? 11.406 -31.375 -28.891 1 93.81 370 PHE B C 1
ATOM 6540 O O . PHE B 1 370 ? 12.359 -32.062 -29.219 1 93.81 370 PHE B O 1
ATOM 6547 N N . ALA B 1 371 ? 11.016 -30.266 -29.5 1 93 371 ALA B N 1
ATOM 6548 C CA . ALA B 1 371 ? 11.82 -29.703 -30.578 1 93 371 ALA B CA 1
ATOM 6549 C C . ALA B 1 371 ? 11.609 -28.188 -30.672 1 93 371 ALA B C 1
ATOM 6551 O O . ALA B 1 371 ? 10.562 -27.672 -30.281 1 93 371 ALA B O 1
ATOM 6552 N N . PRO B 1 372 ? 12.633 -27.547 -31.203 1 93.75 372 PRO B N 1
ATOM 6553 C CA . PRO B 1 372 ? 12.477 -26.094 -31.328 1 93.75 372 PRO B CA 1
ATOM 6554 C C . PRO B 1 372 ? 11.266 -25.703 -32.188 1 93.75 372 PRO B C 1
ATOM 6556 O O . PRO B 1 372 ? 11.039 -26.281 -33.25 1 93.75 372 PRO B O 1
ATOM 6559 N N . GLY B 1 373 ? 10.492 -24.812 -31.641 1 93.31 373 GLY B N 1
ATOM 6560 C CA . GLY B 1 373 ? 9.398 -24.219 -32.375 1 93.31 373 GLY B CA 1
ATOM 6561 C C . GLY B 1 373 ? 8.125 -25.047 -32.312 1 93.31 373 GLY B C 1
ATOM 6562 O O . GLY B 1 373 ? 7.098 -24.656 -32.906 1 93.31 373 GLY B O 1
ATOM 6563 N N . LYS B 1 374 ? 8.195 -26.156 -31.656 1 94.19 374 LYS B N 1
ATOM 6564 C CA . LYS B 1 374 ? 7.031 -27.031 -31.578 1 94.19 374 LYS B CA 1
ATOM 6565 C C . LYS B 1 374 ? 6.59 -27.234 -30.141 1 94.19 374 LYS B C 1
ATOM 6567 O O . LYS B 1 374 ? 7.402 -27.578 -29.266 1 94.19 374 LYS B O 1
ATOM 6572 N N . ILE B 1 375 ? 5.293 -27.016 -30 1 94.94 375 ILE B N 1
ATOM 6573 C CA . ILE B 1 375 ? 4.793 -27.25 -28.656 1 94.94 375 ILE B CA 1
ATOM 6574 C C . ILE B 1 375 ? 3.586 -28.188 -28.719 1 94.94 375 ILE B C 1
ATOM 6576 O O . ILE B 1 375 ? 2.895 -28.25 -29.734 1 94.94 375 ILE B O 1
ATOM 6580 N N . PHE B 1 376 ? 3.453 -28.875 -27.672 1 93.31 376 PHE B N 1
ATOM 6581 C CA . PHE B 1 376 ? 2.262 -29.656 -27.375 1 93.31 376 PHE B CA 1
ATOM 6582 C C . PHE B 1 376 ? 1.613 -29.188 -26.078 1 93.31 376 PHE B C 1
ATOM 6584 O O . PHE B 1 376 ? 2.305 -28.766 -25.141 1 93.31 376 PHE B O 1
ATOM 6591 N N . TYR B 1 377 ? 0.359 -29.094 -26.094 1 92.25 377 TYR B N 1
ATOM 6592 C CA . TYR B 1 377 ? -0.275 -28.625 -24.875 1 92.25 377 TYR B CA 1
ATOM 6593 C C . TYR B 1 377 ? -1.591 -29.359 -24.625 1 92.25 377 TYR B C 1
ATOM 6595 O O . TYR B 1 377 ? -2.203 -29.875 -25.562 1 92.25 377 TYR B O 1
ATOM 6603 N N . ARG B 1 378 ? -1.912 -29.453 -23.359 1 87.69 378 ARG B N 1
ATOM 6604 C CA . ARG B 1 378 ? -3.121 -30.156 -22.969 1 87.69 378 ARG B CA 1
ATOM 6605 C C . ARG B 1 378 ? -3.703 -29.578 -21.688 1 87.69 378 ARG B C 1
ATOM 6607 O O . ARG B 1 378 ? -3.01 -28.875 -20.938 1 87.69 378 ARG B O 1
ATOM 6614 N N . ASP B 1 379 ? -4.93 -29.875 -21.469 1 82.38 379 ASP B N 1
ATOM 6615 C CA . ASP B 1 379 ? -5.641 -29.391 -20.281 1 82.38 379 ASP B CA 1
ATOM 6616 C C . ASP B 1 379 ? -5.195 -30.141 -19.031 1 82.38 379 ASP B C 1
ATOM 6618 O O . ASP B 1 379 ? -4.859 -29.516 -18.016 1 82.38 379 ASP B O 1
ATOM 6622 N N . LEU B 1 380 ? -5.238 -31.422 -18.969 1 77.88 380 LEU B N 1
ATOM 6623 C CA . LEU B 1 380 ? -4.801 -32.188 -17.828 1 77.88 380 LEU B CA 1
ATOM 6624 C C . LEU B 1 380 ? -3.844 -33.312 -18.25 1 77.88 380 LEU B C 1
ATOM 6626 O O . LEU B 1 380 ? -3.992 -33.875 -19.344 1 77.88 380 LEU B O 1
ATOM 6630 N N . ARG B 1 381 ? -2.721 -33.438 -17.328 1 64.25 381 ARG B N 1
ATOM 6631 C CA . ARG B 1 381 ? -1.731 -34.469 -17.625 1 64.25 381 ARG B CA 1
ATOM 6632 C C . ARG B 1 381 ? -2.355 -35.875 -17.562 1 64.25 381 ARG B C 1
ATOM 6634 O O . ARG B 1 381 ? -3.291 -36.094 -16.797 1 64.25 381 ARG B O 1
ATOM 6641 N N . CYS B 1 382 ? -1.935 -36.688 -18.5 1 54.84 382 CYS B N 1
ATOM 6642 C CA . CYS B 1 382 ? -2.342 -38.094 -18.469 1 54.84 382 CYS B CA 1
ATOM 6643 C C . CYS B 1 382 ? -1.678 -38.844 -17.312 1 54.84 382 CYS B C 1
ATOM 6645 O O . CYS B 1 382 ? -0.522 -38.562 -16.984 1 54.84 382 CYS B O 1
ATOM 6647 N N . THR B 1 383 ? -2.248 -39.094 -16.219 1 43.94 383 THR B N 1
ATOM 6648 C CA . THR B 1 383 ? -1.647 -39.875 -15.141 1 43.94 383 THR B CA 1
ATOM 6649 C C . THR B 1 383 ? -0.77 -41 -15.703 1 43.94 383 THR B C 1
ATOM 6651 O O . THR B 1 383 ? 0.002 -41.625 -14.969 1 43.94 383 THR B O 1
ATOM 6654 N N . SER B 1 384 ? -1.188 -41.938 -16.578 1 38.56 384 SER B N 1
ATOM 6655 C CA . SER B 1 384 ? -0.461 -43.188 -16.875 1 38.56 384 SER B CA 1
ATOM 6656 C C . SER B 1 384 ? 0.869 -42.875 -17.562 1 38.56 384 SER B C 1
ATOM 6658 O O . SER B 1 384 ? 0.909 -42.188 -18.578 1 38.56 384 SER B O 1
ATOM 6660 N N . LEU B 1 385 ? 2.084 -42.75 -16.969 1 37.62 385 LEU B N 1
ATOM 6661 C CA . LEU B 1 385 ? 3.387 -43 -17.578 1 37.62 385 LEU B CA 1
ATOM 6662 C C . LEU B 1 385 ? 3.248 -43.844 -18.844 1 37.62 385 LEU B C 1
ATOM 6664 O O . LEU B 1 385 ? 4.242 -44.156 -19.5 1 37.62 385 LEU B O 1
ATOM 6668 N N . ASP B 1 386 ? 2.346 -45 -18.938 1 33.66 386 ASP B N 1
AT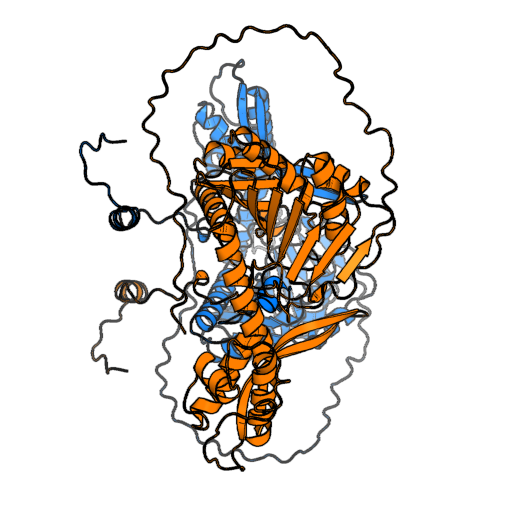OM 6669 C CA . ASP B 1 386 ? 2.256 -46.062 -19.906 1 33.66 386 ASP B CA 1
ATOM 6670 C C . ASP B 1 386 ? 1.955 -45.531 -21.312 1 33.66 386 ASP B C 1
ATOM 6672 O O . ASP B 1 386 ? 1.016 -44.75 -21.484 1 33.66 386 ASP B O 1
ATOM 6676 N N . THR B 1 387 ? 2.922 -45.344 -22.219 1 36.84 387 THR B N 1
ATOM 6677 C CA . THR B 1 387 ? 2.836 -45.156 -23.672 1 36.84 387 THR B CA 1
ATOM 6678 C C . THR B 1 387 ? 1.467 -45.562 -24.188 1 36.84 387 THR B C 1
ATOM 6680 O O . THR B 1 387 ? 1.126 -45.312 -25.344 1 36.84 387 THR B O 1
ATOM 6683 N N . GLY B 1 388 ? 0.966 -46.812 -23.875 1 33.62 388 GLY B N 1
ATOM 6684 C CA . GLY B 1 388 ? -0.073 -47.531 -24.594 1 33.62 388 GLY B CA 1
ATOM 6685 C C . GLY B 1 388 ? -1.438 -46.875 -24.484 1 33.62 388 GLY B C 1
ATOM 6686 O O . GLY B 1 388 ? -2.203 -46.844 -25.453 1 33.62 388 GLY B O 1
ATOM 6687 N N . ARG B 1 389 ? -2.195 -47.188 -23.312 1 37.22 389 ARG B N 1
ATOM 6688 C CA . ARG B 1 389 ? -3.648 -47.156 -23.453 1 37.22 389 ARG B CA 1
ATOM 6689 C C . ARG B 1 389 ? -4.16 -45.75 -23.672 1 37.22 389 ARG B C 1
ATOM 6691 O O . ARG B 1 389 ? -3.443 -44.781 -23.422 1 37.22 389 ARG B O 1
ATOM 6698 N N . ASN B 1 390 ? -5.621 -45.531 -23.484 1 38.97 390 ASN B N 1
ATOM 6699 C CA . ASN B 1 390 ? -6.797 -44.781 -23.969 1 38.97 390 ASN B CA 1
ATOM 6700 C C . ASN B 1 390 ? -6.719 -43.312 -23.609 1 38.97 390 ASN B C 1
ATOM 6702 O O . ASN B 1 390 ? -6.887 -42.469 -24.484 1 38.97 390 ASN B O 1
ATOM 6706 N N . ASN B 1 391 ? -7.395 -42.781 -22.406 1 40.88 391 ASN B N 1
ATOM 6707 C CA . ASN B 1 391 ? -8.227 -41.594 -22.297 1 40.88 391 ASN B CA 1
ATOM 6708 C C . ASN B 1 391 ? -7.379 -40.344 -22.078 1 40.88 391 ASN B C 1
ATOM 6710 O O . ASN B 1 391 ? -7.527 -39.656 -21.062 1 40.88 391 ASN B O 1
ATOM 6714 N N . CYS B 1 392 ? -6.211 -40.25 -22.234 1 48.22 392 CYS B N 1
ATOM 6715 C CA . CYS B 1 392 ? -5.547 -39 -21.922 1 48.22 392 CYS B CA 1
ATOM 6716 C C . CYS B 1 392 ? -6.129 -37.844 -22.734 1 48.22 392 CYS B C 1
ATOM 6718 O O . CYS B 1 392 ? -6.703 -38.094 -23.812 1 48.22 392 CYS B O 1
ATOM 6720 N N . HIS B 1 393 ? -6.145 -36.625 -22.047 1 58 393 HIS B N 1
ATOM 6721 C CA . HIS B 1 393 ? -6.73 -35.406 -22.578 1 58 393 HIS B CA 1
ATOM 6722 C C . HIS B 1 393 ? -6.098 -35.031 -23.922 1 58 393 HIS B C 1
ATOM 6724 O O . HIS B 1 393 ? -4.977 -35.438 -24.219 1 58 393 HIS B O 1
ATOM 6730 N N . LYS B 1 394 ? -6.875 -34.656 -24.938 1 64.19 394 LYS B N 1
ATOM 6731 C CA . LYS B 1 394 ? -6.578 -34.219 -26.297 1 64.19 394 LYS B CA 1
ATOM 6732 C C . LYS B 1 394 ? -5.332 -33.344 -26.344 1 64.19 394 LYS B C 1
ATOM 6734 O O . LYS B 1 394 ? -5.254 -32.312 -25.641 1 64.19 394 LYS B O 1
ATOM 6739 N N . LEU B 1 395 ? -4.211 -34 -26.766 1 81.25 395 LEU B N 1
ATOM 6740 C CA . LEU B 1 395 ? -2.967 -33.281 -26.984 1 81.25 395 LEU B CA 1
ATOM 6741 C C . LEU B 1 395 ? -3.057 -32.438 -28.25 1 81.25 395 LEU B C 1
ATOM 6743 O O . LEU B 1 395 ? -3.381 -32.938 -29.328 1 81.25 395 LEU B O 1
ATOM 6747 N N . HIS B 1 396 ? -2.953 -31.141 -28.031 1 88.25 396 HIS B N 1
ATOM 6748 C CA . HIS B 1 396 ? -2.914 -30.203 -29.141 1 88.25 396 HIS B CA 1
ATOM 6749 C C . HIS B 1 396 ? -1.478 -29.891 -29.547 1 88.25 396 HIS B C 1
ATOM 6751 O O . HIS B 1 396 ? -0.561 -29.984 -28.734 1 88.25 396 HIS B O 1
ATOM 6757 N N . GLN B 1 397 ? -1.352 -29.672 -30.859 1 91.25 397 GLN B N 1
ATOM 6758 C CA . GLN B 1 397 ? -0.027 -29.344 -31.375 1 91.25 397 GLN B CA 1
ATOM 6759 C C . GLN B 1 397 ? -0.028 -27.984 -32.062 1 91.25 397 GLN B C 1
ATOM 6761 O O . GLN B 1 397 ? -1 -27.625 -32.75 1 91.25 397 GLN B O 1
ATOM 6766 N N . LEU B 1 398 ? 1.024 -27.234 -31.828 1 93.62 398 LEU B N 1
ATOM 6767 C CA . LEU B 1 398 ? 1.217 -25.953 -32.469 1 93.62 398 LEU B CA 1
ATOM 6768 C C . LEU B 1 398 ? 2.678 -25.75 -32.875 1 93.62 398 LEU B C 1
ATOM 6770 O O . LEU B 1 398 ? 3.582 -26.094 -32.094 1 93.62 398 LEU B O 1
ATOM 6774 N N . GLU B 1 399 ? 2.887 -25.281 -34.125 1 92.88 399 GLU B N 1
ATOM 6775 C CA . GLU B 1 399 ? 4.23 -24.969 -34.594 1 92.88 399 GLU B CA 1
ATOM 6776 C C . GLU B 1 399 ? 4.398 -23.469 -34.844 1 92.88 399 GLU B C 1
ATOM 6778 O O . GLU B 1 399 ? 3.572 -22.844 -35.5 1 92.88 399 GLU B O 1
ATOM 6783 N N . PHE B 1 400 ? 5.414 -22.984 -34.188 1 90.69 400 PHE B N 1
ATOM 6784 C CA . PHE B 1 400 ? 5.73 -21.578 -34.375 1 90.69 400 PHE B CA 1
ATOM 6785 C C . PHE B 1 400 ? 6.695 -21.391 -35.562 1 90.69 400 PHE B C 1
ATOM 6787 O O . PHE B 1 400 ? 7.527 -22.266 -35.812 1 90.69 400 PHE B O 1
ATOM 6794 N N . ASP B 1 401 ? 6.59 -20.328 -36.344 1 71.88 401 ASP B N 1
ATOM 6795 C CA . ASP B 1 401 ? 7.512 -20.031 -37.438 1 71.88 401 ASP B CA 1
ATOM 6796 C C . ASP B 1 401 ? 8.812 -19.438 -36.938 1 71.88 401 ASP B C 1
ATOM 6798 O O . ASP B 1 401 ? 8.805 -18.422 -36.219 1 71.88 401 ASP B O 1
ATOM 6802 N N . HIS B 1 402 ? 9.766 -20.109 -36.406 1 60.94 402 HIS B N 1
ATOM 6803 C CA . HIS B 1 402 ? 10.992 -19.609 -35.812 1 60.94 402 HIS B CA 1
ATOM 6804 C C . HIS B 1 402 ? 11.898 -18.969 -36.844 1 60.94 402 HIS B C 1
ATOM 6806 O O . HIS B 1 402 ? 12.258 -19.594 -37.844 1 60.94 402 HIS B O 1
ATOM 6812 N N . VAL B 1 403 ? 11.797 -17.812 -37.344 1 48.91 403 VAL B N 1
ATOM 6813 C CA . VAL B 1 403 ? 12.906 -17.188 -38.031 1 48.91 403 VAL B CA 1
ATOM 6814 C C . VAL B 1 403 ? 14 -16.812 -37.031 1 48.91 403 VAL B C 1
ATOM 6816 O O . VAL B 1 403 ? 13.812 -15.906 -36.219 1 48.91 403 VAL B O 1
ATOM 6819 N N . PHE B 1 404 ? 14.711 -17.734 -36.469 1 47.28 404 PHE B N 1
ATOM 6820 C CA . PHE B 1 404 ? 15.812 -17.281 -35.625 1 47.28 404 PHE B CA 1
ATOM 6821 C C . PHE B 1 404 ? 16.766 -16.406 -36.406 1 47.28 404 PHE B C 1
ATOM 6823 O O . PHE B 1 404 ? 17.031 -16.656 -37.594 1 47.28 404 PHE B O 1
ATOM 6830 N N . PRO B 1 405 ? 17.094 -15.164 -36.094 1 41.69 405 PRO B N 1
ATOM 6831 C CA . PRO B 1 405 ? 18.266 -14.578 -36.75 1 41.69 405 PRO B CA 1
ATOM 6832 C C . PRO B 1 405 ? 19.5 -15.484 -36.688 1 41.69 405 PRO B C 1
ATOM 6834 O O . PRO B 1 405 ? 19.656 -16.25 -35.719 1 41.69 405 PRO B O 1
ATOM 6837 N N . ASP B 1 406 ? 20.094 -15.844 -37.781 1 37.22 406 ASP B N 1
ATOM 6838 C CA . ASP B 1 406 ? 21.328 -16.641 -37.812 1 37.22 406 ASP B CA 1
ATOM 6839 C C . ASP B 1 406 ? 22.25 -16.25 -36.688 1 37.22 406 ASP B C 1
ATOM 6841 O O . ASP B 1 406 ? 22.938 -17.094 -36.125 1 37.22 406 ASP B O 1
ATOM 6845 N N . GLU B 1 407 ? 22.984 -14.953 -36.719 1 34.28 407 GLU B N 1
ATOM 6846 C CA . GLU B 1 407 ? 24.203 -14.602 -35.969 1 34.28 407 GLU B CA 1
ATOM 6847 C C . GLU B 1 407 ? 23.891 -14.156 -34.562 1 34.28 407 GLU B C 1
ATOM 6849 O O . GLU B 1 407 ? 23.156 -13.18 -34.344 1 34.28 407 GLU B O 1
ATOM 6854 N N . VAL B 1 408 ? 23.828 -14.945 -33.656 1 35.72 408 VAL B N 1
ATOM 6855 C CA . VAL B 1 408 ? 23.984 -14.422 -32.312 1 35.72 408 VAL B CA 1
ATOM 6856 C C . VAL B 1 408 ? 25.203 -13.508 -32.25 1 35.72 408 VAL B C 1
ATOM 6858 O O . VAL B 1 408 ? 26.297 -13.906 -32.625 1 35.72 408 VAL B O 1
ATOM 6861 N N . PRO B 1 409 ? 25.219 -12.195 -32.281 1 32.34 409 PRO B N 1
ATOM 6862 C CA . PRO B 1 409 ? 26.5 -11.484 -32.219 1 32.34 409 PRO B CA 1
ATOM 6863 C C . PRO B 1 409 ? 27.375 -11.969 -31.062 1 32.34 409 PRO B C 1
ATOM 6865 O O . PRO B 1 409 ? 26.906 -12.094 -29.922 1 32.34 409 PRO B O 1
ATOM 6868 N N . GLY B 1 410 ? 28.406 -12.805 -31.328 1 26.95 410 GLY B N 1
ATOM 6869 C CA . GLY B 1 410 ? 29.453 -13.203 -30.406 1 26.95 410 GLY B CA 1
ATOM 6870 C C . GLY B 1 410 ? 30 -12.055 -29.562 1 26.95 410 GLY B C 1
ATOM 6871 O O . GLY B 1 410 ? 30 -10.906 -30.016 1 26.95 410 GLY B O 1
ATOM 6872 N N . ASP B 1 411 ? 30.078 -12.18 -28.312 1 27.56 411 ASP B N 1
ATOM 6873 C CA . ASP B 1 411 ? 30.703 -11.273 -27.359 1 27.56 411 ASP B CA 1
ATOM 6874 C C . ASP B 1 411 ? 32.062 -10.797 -27.859 1 27.56 411 ASP B C 1
ATOM 6876 O O . ASP B 1 411 ? 32.938 -11.609 -28.188 1 27.56 411 ASP B O 1
ATOM 6880 N N . LYS B 1 412 ? 32.281 -9.672 -28.5 1 27.81 412 LYS B N 1
ATOM 6881 C CA . LYS B 1 412 ? 33.625 -9.062 -28.609 1 27.81 412 LYS B CA 1
ATOM 6882 C C . LYS B 1 412 ? 34.312 -9.039 -27.25 1 27.81 412 LYS B C 1
ATOM 6884 O O . LYS B 1 412 ? 33.812 -8.43 -26.297 1 27.81 412 LYS B O 1
ATOM 6889 N N . THR B 1 413 ? 35.219 -10.086 -26.812 1 25.38 413 THR B N 1
ATOM 6890 C CA . THR B 1 413 ? 36.219 -10.117 -25.75 1 25.38 413 THR B CA 1
ATOM 6891 C C . THR B 1 413 ? 37.188 -8.953 -25.875 1 25.38 413 THR B C 1
ATOM 6893 O O . THR B 1 413 ? 37.969 -8.891 -26.828 1 25.38 413 THR B O 1
ATOM 6896 N N . SER B 1 414 ? 36.812 -7.711 -25.797 1 23.44 414 SER B N 1
ATOM 6897 C CA . SER B 1 414 ? 37.938 -6.762 -25.703 1 23.44 414 SER B CA 1
ATOM 6898 C C . SER B 1 414 ? 38.906 -7.141 -24.594 1 23.44 414 SER B C 1
ATOM 6900 O O . SER B 1 414 ? 38.469 -7.359 -23.453 1 23.44 414 SER B O 1
ATOM 6902 N N . ASP B 1 415 ? 40.156 -7.695 -24.922 1 22.56 415 ASP B N 1
ATOM 6903 C CA . ASP B 1 415 ? 41.375 -8.062 -24.203 1 22.56 415 ASP B CA 1
ATOM 6904 C C . ASP B 1 415 ? 41.969 -6.859 -23.484 1 22.56 415 ASP B C 1
ATOM 6906 O O . ASP B 1 415 ? 42.969 -6.301 -23.938 1 22.56 415 ASP B O 1
ATOM 6910 N N . ASP B 1 416 ? 41.312 -5.754 -23.125 1 22.91 416 ASP B N 1
ATOM 6911 C CA . ASP B 1 416 ? 42.188 -4.797 -22.469 1 22.91 416 ASP B CA 1
ATOM 6912 C C . ASP B 1 416 ? 42.875 -5.418 -21.25 1 22.91 416 ASP B C 1
ATOM 6914 O O . ASP B 1 416 ? 42.188 -6.004 -20.391 1 22.91 416 ASP B O 1
ATOM 6918 N N . GLY B 1 417 ? 44.219 -5.855 -21.359 1 22.28 417 GLY B N 1
ATOM 6919 C CA . GLY B 1 417 ? 45.25 -6.336 -20.484 1 22.28 417 GLY B CA 1
ATOM 6920 C C . GLY B 1 417 ? 45.375 -5.535 -19.203 1 22.28 417 GLY B C 1
ATOM 6921 O O . GLY B 1 417 ? 46.344 -4.766 -19.031 1 22.28 417 GLY B O 1
ATOM 6922 N N . GLY B 1 418 ? 44.281 -4.969 -18.672 1 22.8 418 GLY B N 1
ATOM 6923 C CA . GLY B 1 418 ? 44.719 -4.18 -17.516 1 22.8 418 GLY B CA 1
ATOM 6924 C C . GLY B 1 418 ? 45.438 -5 -16.469 1 22.8 418 GLY B C 1
ATOM 6925 O O . GLY B 1 418 ? 45.312 -6.223 -16.422 1 22.8 418 GLY B O 1
ATOM 6926 N N . PRO B 1 419 ? 46.594 -4.539 -15.922 1 20.97 419 PRO B N 1
ATOM 6927 C CA . PRO B 1 419 ? 47.531 -5.215 -15.055 1 20.97 419 PRO B CA 1
ATOM 6928 C C . PRO B 1 419 ? 46.875 -5.957 -13.898 1 20.97 419 PRO B C 1
ATOM 6930 O O . PRO B 1 419 ? 45.75 -5.617 -13.508 1 20.97 419 PRO B O 1
ATOM 6933 N N . SER B 1 420 ? 47.188 -7.289 -13.758 1 18.38 420 SER B N 1
ATOM 6934 C CA . SER B 1 420 ? 46.844 -8.359 -12.82 1 18.38 420 SER B CA 1
ATOM 6935 C C . SER B 1 420 ? 47.188 -7.977 -11.391 1 18.38 420 SER B C 1
ATOM 6937 O O . SER B 1 420 ? 48.375 -7.98 -11.008 1 18.38 420 SER B O 1
ATOM 6939 N N . ALA B 1 421 ? 46.719 -6.727 -10.867 1 19.53 421 ALA B N 1
ATOM 6940 C CA . ALA B 1 421 ? 47.219 -6.523 -9.5 1 19.53 421 ALA B CA 1
ATOM 6941 C C . ALA B 1 421 ? 46.969 -7.766 -8.648 1 19.53 421 ALA B C 1
ATOM 6943 O O . ALA B 1 421 ? 45.875 -8.359 -8.695 1 19.53 421 ALA B O 1
ATOM 6944 N N . GLU B 1 422 ? 47.969 -8.539 -8.328 1 17.95 422 GLU B N 1
ATOM 6945 C CA . GLU B 1 422 ? 48.188 -9.703 -7.484 1 17.95 422 GLU B CA 1
ATOM 6946 C C . GLU B 1 422 ? 47.594 -9.5 -6.09 1 17.95 422 GLU B C 1
ATOM 6948 O O . GLU B 1 422 ? 48.125 -8.719 -5.297 1 17.95 422 GLU B O 1
ATOM 6953 N N . VAL B 1 423 ? 46.312 -9.172 -6.047 1 19.5 423 VAL B N 1
ATOM 6954 C CA . VAL B 1 423 ? 45.875 -9.023 -4.66 1 19.5 423 VAL B CA 1
ATOM 6955 C C . VAL B 1 423 ? 46.156 -10.32 -3.896 1 19.5 423 VAL B C 1
ATOM 6957 O O . VAL B 1 423 ? 45.875 -11.414 -4.398 1 19.5 423 VAL B O 1
ATOM 6960 N N . SER B 1 424 ? 47.125 -10.32 -3.088 1 18.38 424 SER B N 1
ATOM 6961 C CA . SER B 1 424 ? 47.594 -11.312 -2.123 1 18.38 424 SER B CA 1
ATOM 6962 C C . SER B 1 424 ? 46.438 -11.898 -1.328 1 18.38 424 SER B C 1
ATOM 6964 O O . SER B 1 424 ? 45.531 -11.172 -0.921 1 18.38 424 SER B O 1
ATOM 6966 N N . SER B 1 425 ? 46.125 -13.195 -1.519 1 18.44 425 SER B N 1
ATOM 6967 C CA . SER B 1 425 ? 45.188 -14.227 -1.094 1 18.44 425 SER B CA 1
ATOM 6968 C C . SER B 1 425 ? 45.156 -14.359 0.426 1 18.44 425 SER B C 1
ATOM 6970 O O . SER B 1 425 ? 45.906 -15.156 0.998 1 18.44 425 SER B O 1
ATOM 6972 N N . VAL B 1 426 ? 45.312 -13.18 1.164 1 20.59 426 VAL B N 1
ATOM 6973 C CA . VAL B 1 426 ? 45.406 -13.578 2.566 1 20.59 426 VAL B CA 1
ATOM 6974 C C . VAL B 1 426 ? 44.156 -14.383 2.945 1 20.59 426 VAL B C 1
ATOM 6976 O O . VAL B 1 426 ? 43.031 -13.953 2.689 1 20.59 426 VAL B O 1
ATOM 6979 N N . GLN B 1 427 ? 44.25 -15.742 2.957 1 17.91 427 GLN B N 1
ATOM 6980 C CA . GLN B 1 427 ? 43.375 -16.875 3.238 1 17.91 427 GLN B CA 1
ATOM 6981 C C . GLN B 1 427 ? 42.75 -16.75 4.621 1 17.91 427 GLN B C 1
ATOM 6983 O O . GLN B 1 427 ? 43.438 -16.875 5.637 1 17.91 427 GLN B O 1
ATOM 6988 N N . PRO B 1 428 ? 41.969 -15.648 4.875 1 19.7 428 PRO B N 1
ATOM 6989 C CA . PRO B 1 428 ? 41.625 -15.75 6.293 1 19.7 428 PRO B CA 1
ATOM 6990 C C . PRO B 1 428 ? 40.875 -17.047 6.629 1 19.7 428 PRO B C 1
ATOM 6992 O O . PRO B 1 428 ? 40.25 -17.641 5.762 1 19.7 428 PRO B O 1
ATOM 6995 N N . SER B 1 429 ? 41.406 -17.906 7.465 1 18.92 429 SER B N 1
ATOM 6996 C CA . SER B 1 429 ? 41 -19.188 8.031 1 18.92 429 SER B CA 1
ATOM 6997 C C . SER B 1 429 ? 39.594 -19.109 8.609 1 18.92 429 SER B C 1
ATOM 6999 O O . SER B 1 429 ? 39.344 -18.453 9.633 1 18.92 429 SER B O 1
ATOM 7001 N N . TRP B 1 430 ? 38.562 -18.922 7.699 1 18.34 430 TRP B N 1
ATOM 7002 C CA . TRP B 1 430 ? 37.188 -18.75 8.125 1 18.34 430 TRP B CA 1
ATOM 7003 C C . TRP B 1 430 ? 36.688 -20 8.852 1 18.34 430 TRP B C 1
ATOM 7005 O O . TRP B 1 430 ? 36.875 -21.109 8.383 1 18.34 430 TRP B O 1
ATOM 7015 N N . PRO B 1 431 ? 36.594 -19.953 10.109 1 19.95 431 PRO B N 1
ATOM 7016 C CA . PRO B 1 431 ? 36.094 -21.125 10.836 1 19.95 431 PRO B CA 1
ATOM 7017 C C . PRO B 1 431 ? 34.75 -21.594 10.344 1 19.95 431 PRO B C 1
ATOM 7019 O O . PRO B 1 431 ? 33.969 -20.812 9.812 1 19.95 431 PRO B O 1
ATOM 7022 N N . THR B 1 432 ? 34.531 -22.844 9.828 1 18.44 432 THR B N 1
ATOM 7023 C CA . THR B 1 432 ? 33.625 -23.719 9.086 1 18.44 432 THR B CA 1
ATOM 7024 C C . THR B 1 432 ? 32.281 -23.844 9.781 1 18.44 432 THR B C 1
ATOM 7026 O O . THR B 1 432 ? 31.391 -24.547 9.297 1 18.44 432 THR B O 1
ATOM 7029 N N . THR B 1 433 ? 31.938 -23.438 10.984 1 18.06 433 THR B N 1
ATOM 7030 C CA . THR B 1 433 ? 30.859 -24.219 11.594 1 18.06 433 THR B CA 1
ATOM 7031 C C . THR B 1 433 ? 29.5 -23.75 11.086 1 18.06 433 THR B C 1
ATOM 7033 O O . THR B 1 433 ? 28.953 -22.766 11.578 1 18.06 433 THR B O 1
ATOM 7036 N N . ALA B 1 434 ? 29.328 -23.578 9.797 1 19.31 434 ALA B N 1
ATOM 7037 C CA . ALA B 1 434 ? 28.141 -22.953 9.234 1 19.31 434 ALA B CA 1
ATOM 7038 C C . ALA B 1 434 ? 26.906 -23.812 9.445 1 19.31 434 ALA B C 1
ATOM 7040 O O . ALA B 1 434 ? 26.906 -25 9.102 1 19.31 434 ALA B O 1
ATOM 7041 N N . SER B 1 435 ? 25.969 -23.531 10.414 1 18.83 435 SER B N 1
ATOM 7042 C CA . SER B 1 435 ? 24.734 -24.234 10.734 1 18.83 435 SER B CA 1
ATOM 7043 C C . SER B 1 435 ? 23.812 -24.297 9.523 1 18.83 435 SER B C 1
ATOM 7045 O O . SER B 1 435 ? 23.594 -23.297 8.844 1 18.83 435 SER B O 1
ATOM 7047 N N . ARG B 1 436 ? 23.562 -25.406 8.812 1 21.72 436 ARG B N 1
ATOM 7048 C CA . ARG B 1 436 ? 22.766 -25.828 7.66 1 21.72 436 ARG B CA 1
ATOM 7049 C C . ARG B 1 436 ? 21.297 -25.453 7.832 1 21.72 436 ARG B C 1
ATOM 7051 O O . ARG B 1 436 ? 20.641 -25.906 8.766 1 21.72 436 ARG B O 1
ATOM 7058 N N . ALA B 1 437 ? 20.922 -24.266 7.59 1 22.09 437 ALA B N 1
ATOM 7059 C CA . ALA B 1 437 ? 19.5 -23.906 7.539 1 22.09 437 ALA B CA 1
ATOM 7060 C C . ALA B 1 437 ? 18.734 -24.859 6.621 1 22.09 437 ALA B C 1
ATOM 7062 O O . ALA B 1 437 ? 19 -24.922 5.418 1 22.09 437 ALA B O 1
ATOM 7063 N N . GLN B 1 438 ? 18.297 -25.984 6.957 1 21.72 438 GLN B N 1
ATOM 7064 C CA . GLN B 1 438 ? 17.469 -26.953 6.234 1 21.72 438 GLN B CA 1
ATOM 7065 C C . GLN B 1 438 ? 16.234 -26.266 5.652 1 21.72 438 GLN B C 1
ATOM 7067 O O . GLN B 1 438 ? 15.547 -25.5 6.336 1 21.72 438 GLN B O 1
ATOM 7072 N N . CYS B 1 439 ? 16.297 -25.859 4.391 1 28.16 439 CYS B N 1
ATOM 7073 C CA . CYS B 1 439 ? 15.133 -25.5 3.6 1 28.16 439 CYS B CA 1
ATOM 7074 C C . CYS B 1 439 ? 13.953 -26.406 3.922 1 28.16 439 CYS B C 1
ATOM 7076 O O . CYS B 1 439 ? 13.898 -27.547 3.455 1 28.16 439 CYS B O 1
ATOM 7078 N N . GLN B 1 440 ? 13.523 -26.578 5.227 1 23.55 440 GLN B N 1
ATOM 7079 C CA . GLN B 1 440 ? 12.445 -27.469 5.637 1 23.55 440 GLN B CA 1
ATOM 7080 C C . GLN B 1 440 ? 11.219 -27.281 4.754 1 23.55 440 GLN B C 1
ATOM 7082 O O . GLN B 1 440 ? 10.961 -26.172 4.258 1 23.55 440 GLN B O 1
ATOM 7087 N N . ASN B 1 441 ? 10.773 -28.391 4.148 1 25.17 441 ASN B N 1
ATOM 7088 C CA . ASN B 1 441 ? 9.57 -28.719 3.396 1 25.17 441 ASN B CA 1
ATOM 7089 C C . ASN B 1 441 ? 8.312 -28.188 4.078 1 25.17 441 ASN B C 1
ATOM 7091 O O . ASN B 1 441 ? 8.055 -28.5 5.242 1 25.17 441 ASN B O 1
ATOM 7095 N N . GLY B 1 442 ? 8.023 -27.016 4.055 1 23.12 442 GLY B N 1
ATOM 7096 C CA . GLY B 1 442 ? 6.75 -26.5 4.527 1 23.12 442 GLY B CA 1
ATOM 7097 C C . GLY B 1 442 ? 5.57 -27.359 4.125 1 23.12 442 GLY B C 1
ATOM 7098 O O . GLY B 1 442 ? 4.973 -27.141 3.068 1 23.12 442 GLY B O 1
ATOM 7099 N N . ASN B 1 443 ? 5.617 -28.656 4.348 1 21.38 443 ASN B N 1
ATOM 7100 C CA . ASN B 1 443 ? 4.41 -29.453 4.172 1 21.38 443 ASN B CA 1
ATOM 7101 C C . ASN B 1 443 ? 3.248 -28.906 4.992 1 21.38 443 ASN B C 1
ATOM 7103 O O . ASN B 1 443 ? 3.223 -29.047 6.215 1 21.38 443 ASN B O 1
ATOM 7107 N N . SER B 1 444 ? 2.947 -27.75 4.898 1 22.92 444 SER B N 1
ATOM 7108 C CA . SER B 1 444 ? 1.669 -27.438 5.531 1 22.92 444 SER B CA 1
ATOM 7109 C C . SER B 1 444 ? 0.614 -28.484 5.18 1 22.92 444 SER B C 1
ATOM 7111 O O . SER B 1 444 ? 0.452 -28.844 4.012 1 22.92 444 SER B O 1
ATOM 7113 N N . GLU B 1 445 ? 0.286 -29.469 6.023 1 20.38 445 GLU B N 1
ATOM 7114 C CA . GLU B 1 445 ? -0.861 -30.359 6.109 1 20.38 445 GLU B CA 1
ATOM 7115 C C . GLU B 1 445 ? -2.152 -29.656 5.727 1 20.38 445 GLU B C 1
ATOM 7117 O O . GLU B 1 445 ? -2.377 -28.5 6.125 1 20.38 445 GLU B O 1
ATOM 7122 N N . THR B 1 446 ? -2.773 -30.078 4.566 1 21.77 446 THR B N 1
ATOM 7123 C CA . THR B 1 446 ? -4.145 -30.078 4.07 1 21.77 446 THR B CA 1
ATOM 7124 C C . THR B 1 446 ? -5.125 -30.422 5.188 1 21.77 446 THR B C 1
ATOM 7126 O O . THR B 1 446 ? -5.91 -31.359 5.059 1 21.77 446 THR B O 1
ATOM 7129 N N . ALA B 1 447 ? -4.973 -30.141 6.426 1 21.09 447 ALA B N 1
ATOM 7130 C CA . ALA B 1 447 ? -5.992 -30.703 7.309 1 21.09 447 ALA B CA 1
ATOM 7131 C C . ALA B 1 447 ? -7.395 -30.312 6.848 1 21.09 447 ALA B C 1
ATOM 7133 O O . ALA B 1 447 ? -8.344 -31.078 7 1 21.09 447 ALA B O 1
ATOM 7134 N N . ALA B 1 448 ? -7.887 -29 6.648 1 19.48 448 ALA B N 1
ATOM 7135 C CA . ALA B 1 448 ? -9.344 -29 6.742 1 19.48 448 ALA B CA 1
ATOM 7136 C C . ALA B 1 448 ? -9.977 -29.641 5.504 1 19.48 448 ALA B C 1
ATOM 7138 O O . ALA B 1 448 ? -9.945 -29.047 4.418 1 19.48 448 ALA B O 1
ATOM 7139 N N . LEU B 1 449 ? -9.641 -30.781 5.02 1 18.28 449 LEU B N 1
ATOM 7140 C CA . LEU B 1 449 ? -10.836 -31.5 4.605 1 18.28 449 LEU B CA 1
ATOM 7141 C C . LEU B 1 449 ? -11.812 -31.656 5.77 1 18.28 449 LEU B C 1
ATOM 7143 O O . LEU B 1 449 ? -11.406 -32 6.883 1 18.28 449 LEU B O 1
#

Secondary structure (DSSP, 8-state):
-----S-----HHHHHHHS-TT-----GGGSEEEE-HHHHHHHHHHHHHHHTT--S---HHHHHHTT-S-TT-HHHHTT--TTTTT----PPP--TT---EEEEEEEEEEEETTEEEEEEEEEEEE--HHHHHHHHHHHHHHHHHHHHHHHHHHHHHHHHHHT--TTEEEEEEEEEEEEE-B-SEEEHHHHHTT---EEEEEEEEEEETTEEEEEEEEES----TTTHHHHHHHHHHHHHHH-SSPP-EEEEEE---TTTTSSHHHHHHHTTHHHHTT-SEEEEEEPPTT---SHHHHHHHHHHHHHHHHHHTT--B-SHHHHHHHHHHH-SSEEEEEE-HHHHHHHHHTS-SS----TTGGG--EEEEEETTEEEEESS--S---SS-S-----EEEE------S-------------------------------------------/-----S-----HHHHHHHS-TT-----GGGSEEEE-HHHHHHHHHHHHHHHTT--S---HHHHHHTT-S-TT-HHHHTT--TTTTT----PPP--TT---EEEEEEEEEEEETTEEEEEEEEEEEE--HHHHHHHHHHHHHHHHHHHHHHHHHHHHHHHHHHT--TTEEEEEEEEEEEEE-B-SEEEHHHHHTT---EEEEEEEEEEETTEEEEEEEEES----TTTHHHHHHHHHHHHHHH-SSPP-EEEEEE---TTTTSSHHHHHHHTTHHHHTT-SEEEEEEPPTT---SHHHHHHHHHHHHHHHHHHTT--B-SHHHHHHHHHHH-SSEEEEEE-HHHHHHHHHTS-SS----TTGGG--EEEEEETTEEEEESS--S---SS-S-----EEEE------S-------------------------------------------

Solvent-accessible surface area (backbone atoms only — not comparable to full-atom values): 51097 Å² total; per-residue (Å²): 134,79,82,79,73,91,80,82,76,62,47,74,67,48,48,61,68,65,47,56,84,77,67,60,72,67,47,82,84,68,41,53,48,61,36,37,60,67,59,50,32,49,50,36,42,39,48,44,34,39,76,70,52,29,40,93,69,75,47,63,69,60,53,48,49,53,30,24,87,39,75,84,36,64,48,32,25,62,46,66,26,90,86,27,45,80,49,58,69,81,62,47,87,69,65,75,82,43,67,50,66,41,49,37,71,42,77,38,81,42,71,59,90,92,46,76,44,75,32,64,40,79,42,79,44,75,43,40,47,68,52,52,51,48,53,44,50,53,50,53,55,57,42,32,38,52,50,43,48,34,55,49,37,53,51,48,55,50,49,55,67,72,65,48,43,73,39,32,39,38,37,34,40,42,76,42,78,62,44,70,35,45,53,32,67,27,31,35,66,42,63,74,58,73,51,61,36,52,19,31,34,41,18,26,37,38,37,44,70,90,44,75,47,40,38,34,29,37,24,66,52,84,67,52,54,55,27,54,65,46,57,44,48,62,51,53,54,52,51,51,70,74,37,90,56,69,60,32,32,43,36,37,36,32,41,51,52,56,68,53,50,45,37,49,68,47,54,51,44,59,16,42,55,47,50,77,72,58,37,56,34,38,36,42,38,31,34,36,84,73,53,53,80,53,71,23,52,53,54,41,50,51,53,51,49,51,52,50,47,46,20,53,71,67,35,71,24,68,39,42,64,48,46,48,54,48,46,45,73,69,38,84,65,37,51,59,45,81,48,55,68,64,51,29,50,54,49,50,67,68,49,65,98,71,74,74,80,55,86,65,48,88,60,42,27,33,38,37,23,72,45,78,30,30,38,33,36,24,48,52,83,55,79,66,88,60,88,72,80,82,84,51,53,73,74,42,77,50,74,54,87,73,76,68,78,83,75,71,80,71,79,80,77,76,79,76,78,67,80,78,74,76,72,78,76,76,74,72,83,67,82,74,84,71,80,78,64,71,85,68,78,79,71,75,78,71,65,90,109,136,79,81,81,75,88,82,79,74,62,46,74,70,47,47,62,66,64,47,56,84,77,68,59,73,64,46,81,82,68,40,55,49,63,35,38,61,66,60,50,32,49,51,37,42,40,49,43,34,38,76,70,52,30,40,92,68,75,49,65,68,61,53,48,49,53,30,25,86,38,76,86,37,65,48,32,25,63,46,68,25,89,86,28,45,79,50,59,68,80,62,47,88,71,64,74,81,42,67,50,64,41,48,37,73,41,77,39,83,43,73,59,89,91,46,75,44,75,33,66,41,78,41,80,46,73,42,40,45,66,54,52,51,50,52,44,49,52,49,53,54,56,42,33,38,53,50,43,48,34,55,49,36,52,51,48,54,50,49,53,68,73,64,48,43,74,40,34,37,38,37,34,39,40,76,43,77,62,43,70,35,46,53,30,66,26,31,33,67,43,63,74,60,73,52,61,36,50,21,31,35,41,19,26,38,38,36,44,71,89,44,74,48,40,36,34,30,37,24,65,52,85,67,53,57,56,28,54,63,44,56,46,48,63,51,52,53,51,51,50,71,75,38,89,55,71,60,32,31,41,36,37,37,30,42,51,52,57,68,53,51,43,37,48,67,47,54,52,43,61,15,42,55,46,52,79,72,58,36,56,34,38,36,42,36,31,33,35,85,72,53,51,82,52,70,24,53,53,52,41,50,52,53,50,49,52,53,49,49,44,20,55,71,66,34,71,24,67,39,44,63,48,47,48,55,48,47,46,73,69,38,84,65,39,52,58,44,81,48,56,68,64,51,28,51,52,47,51,68,70,49,64,98,72,73,74,79,53,87,61,48,90,60,42,26,36,38,36,24,71,45,78,30,29,39,32,36,24,48,52,82,57,80,67,88,63,89,74,82,83,86,53,54,72,74,43,78,51,76,54,89,71,78,69,78,85,75,70,83,71,80,82,79,79,78,77,78,68,79,79,78,77,74,77,76,77,73,71,83,70,84,74,87,70,80,79,66,70,83,70,79,79,70,72,78,79,60,92,112

Sequence (898 aa):
MQKCEKKHQLSYRQFISYKPFYVTEARSSDRNTCACWEHANISLLSDALSSRGLITTKSLSALLSGITCDTENTKCMQRVCTKCCYDEPDLQDHNPADTPTWEQWEKQDVVVGERSYKNWVKKKKRGTVGELTGVFNQRLNAIASHQLNWLHQVKQFRHIKENIHANEMVLHIDFSENYACKLNTEIQAFHFGGNRQQATMHTGVAYSVGGSQCYATISQSLRYERAVWAHIKPVIDDFRRRHENAIDTLHVLSDGPATQYRNRSNCFLMSSIPYAWGFKRVTWNFSERSHGKGAPDGVGGVLKRKADMYVLGGSDLQTPRDLYEYLQKSSENVTIMWIEEEQISTMDEMLPPSVRPVTGISSTNQVLSFAPGKIFYRDLRCTSLDTGRNNCHKLHQLEFDHVFPDEVPGDKTSDDGGPSAEVSSVQPSWPTTASRAQCQNGNSETAALMQKCEKKHQLSYRQFISYKPFYVTEARSSDRNTCACWEHANISLLSDALSSRGLITTKSLSALLSGITCDTENTKCMQRVCTKCCYDEPDLQDHNPADTPTWEQWEKQDVVVGERSYKNWVKKKKRGTVGELTGVFNQRLNAIASHQLNWLHQVKQFRHIKENIHANEMVLHIDFSENYACKLNTEIQAFHFGGNRQQATMHTGVAYSVGGSQCYATISQSLRYERAVWAHIKPVIDDFRRRHENAIDTLHVLSDGPATQYRNRSNCFLMSSIPYAWGFKRVTWNFSERSHGKGAPDGVGGVLKRKADMYVLGGSDLQTPRDLYEYLQKSSENVTIMWIEEEQISTMDEMLPPSVRPVTGISSTNQVLSFAPGKIFYRDLRCTSLDTGRNNCHKLHQLEFDHVFPDEVPGDKTSDDGGPSAEVSSVQPSWPTTASRAQCQNGNSETAAL

Radius of gyration: 33.85 Å; Cα contacts (8 Å, |Δi|>4): 1390; chains: 2; bounding box: 96×97×80 Å

pLDDT: mean 78.68, std 24.77, range [17.89, 98.5]

Organism: Carassius auratus (NCBI:txid7957)